Protein 4OFI (pdb70)

GO terms:
  GO:0005886 plasma membrane (C, IDA)
  GO:0005911 cell-cell junction (C, IDA)
  GO:0005917 nephrocyte diaphragm (C, IDA)
  GO:0016324 apical plasma membrane (C, IDA)
  GO:0042734 presynaptic membrane (C, IGI)
  GO:0015026 coreceptor activity (F, IGI)
  GO:0016202 regulation of striated muscle tissue development (P, IGI)
  GO:0007156 homophilic cell-cell adhesion (P, IGI)
  GO:0008407 chaeta morphogenesis (P, IGI)
  GO:0001745 compound eye morphogenesis (P, IMP)
  GO:0036058 filtration diaphragm assembly (P, IMP)
  GO:0036059 nephrocyte diaphragm assembly (P, IMP)
  GO:0016202 regulation of striated muscle tissue development (P, IMP)
  GO:1901739 regulation of myoblast fusion (P, IMP)
  GO:0097206 nephrocyte filtration (P, IMP)
  GO:0061321 garland nephrocyte differentiation (P, IMP)
  GO:0007156 homophilic cell-cell adhesion (P, IMP)
  GO:0007157 heterophilic cell-cell adhesion (P, IMP)
  GO:0007520 myoblast fusion (P, IMP)
  GO:0007523 larval visceral muscle development (P, IMP)

Organism: Drosophila melanogaster (NCBI:txid7227)

B-factor: mean 39.86, std 16.99, range [10.63, 153.21]

Secondary structure (DSSP, 8-state):
--EEEE----EEEETTS-EEE--EEET--S-EEEEETTEE--SSTT-TT-TTEEEES-GGGTB-EEEESS--GGG-EEEEEEEPPPTTS---EEPPPEEEEEE--/--EEEE----EEEETTS-EEE--EEES--S-EEEEETTEEEEETT--TT-TTEE----TTTTB-PEEESS--GGG-EEEEEEEPPPTTSPPPEEPPPEEEEEE--/--EEEE----EEEETTS-EEE--EEET--S-EEEEETTEE--SSTT-TT-TTEEEES-TTTTB-EEEE-S--GGG-EEEEEEE---TTSPPPEEPPPEEEEEE---/--EEEE----EEEETTS-EEE--EEES--S-EEEEETTEEEEETT--TT-TTEE----TTTTB-PEEESS--GGG-EEEEEEE---TTSPPPEEPPPEEEEEE--/--EEEE----EEEETTS-EEE--EEET--S-EEEEETTEE--SSTT-TT-TTEEEES-TTTTB-EEEE-S--GGG-EEEEEEE---TTSPPPEEPPPEEEEEE--/--EEEE----EEEETTS-EEE--EEES--S-EEEEETTEE--STT--TT-TTEE--S-TTTTB--EEESS--GGG-EEEEEEE---TT-PPPEEPPPEEEEEE--/--EEEE----EEEETTS-EEE--EEET--S-EEEEETTEE--SSTT-TT-TTEEEES-TTTTB-EEEE-S--GGG-EEEEEEEPPPTT-PPPEEEEEEEEEEE---/--EEEE----EEEETTS-EEE--EEES--S-EEEEETTEEEEETT--TT-TTEE--S-TTTTB--EEESS--GGG-EEEEEEE---TTSPPPEE-PPEEEEEE--

InterPro domains:
  IPR003598 Immunoglobulin subtype 2 [SM00408] (94-169)
  IPR003598 Immunoglobulin subtype 2 [SM00408] (200-275)
  IPR003598 Immunoglobulin subtype 2 [SM00408] (308-368)
  IPR003598 Immunoglobulin subtype 2 [SM00408] (394-451)
  IPR003598 Immunoglobulin subtype 2 [SM00408] (477-553)
  IPR003599 Immunoglobulin domain subtype [SM00409] (88-183)
  IPR003599 Immunoglobulin domain subtype [SM00409] (194-288)
  IPR003599 Immunoglobulin domain subtype [SM00409] (302-379)
  IPR003599 Immunoglobulin domain subtype [SM00409] (388-463)
  IPR003599 Immunoglobulin domain subtype [SM00409] (471-564)
  IPR007110 Immunoglobulin-like domain [PS50835] (82-181)
  IPR007110 Immunoglobulin-like domain [PS50835] (186-284)
  IPR007110 Immunoglobulin-like domain [PS50835] (291-379)
  IPR007110 Immunoglobulin-like domain [PS50835] (382-446)
  IPR007110 Immunoglobulin-like domain [PS50835] (452-560)
  IPR013106 Immunoglobulin V-set domain [PF07686] (88-182)
  IPR013162 CD80-like, immunoglobulin C2-set [PF08205] (189-278)
  IPR013783 Immunoglobulin-like fold [G3DSA:2.60.40.10] (79-188)
  IPR013783 Immunoglobulin-like fold [G3DSA:2.60.40.10] (189-294)
  IPR013783 Immunoglobulin-like fold [G3DSA:2.60.40.10] (304-386)

CATH classification: 2.60.40.10

Foldseek 3Di:
DKDWPDFFAADEEEAQPKDKGWTAIPPAAFFKFKDWQNHTQDRAQCSPPQNQWGFDDDVVRRIGIIIGPRDDQVSQTKMKMKGCAHPVGRHIDIGDIYGYHYHYD/DKDWPDFFAADEDEAQCKDKGWTAMDPAAFWKFKDWQHHTQDTPQDRPPQPQWTQPDDVVRRTRIIMGGRDDQVSQTKMKMKGCAHPVGRHIDIGDIYGYHYDYD/DKDWPDFFAAEEDEAQDKDKGWTAIPPAAFFKFKDWQNHTQDRAQCSPVQNQWGFDDDVVRRTRIIIGGRDDQVRQTKMKMKGCAHPVGRHIDIGDIYGYHYDYDD/DKDWPDAFAAEEEEAQCKDKGWTAIDPAAFWKFKDWQNHTQDTPQDRPPQVQWGQPDDVVRSTRIIMGGRDDQVSQTWMKMKGPAHPVRRHIDIGDIYGYHYDYD/DKDWPDFFAADEEEAQCKDKGWTAIDPAAFFKFKDWQNHTQDRAQCSPPDNQWGFDDDVVRRIGIIIGPRHDQVRQTKMKMKGPAHPPGRHIDIGDIYGYHYDYD/DKDWPDFFAAEEEEAADKDKGWTAIDPAAFWKFKDWQNHTQDTPQPRPPQPQWGQPDDVVRSTRIIMGGRDDPVSQTKMKMKGCAHPVRRHIDIGDIYGYHYDYD/DKDWPAFFAAEEEEAQPKDKGWTAIDPAAFFKFKDWQNHTQDRAQCSPVQNQWGFDDDVVRRIGIIIGPRDDQVSQTKMKMWGPAHPVGRHIDIGDIYGYHYDYDD/DKDWPDAFAAEEDEAADKDKGWTFIDPAAFWKFKDWQNHTQDTPQDRPPQPQWTQPDDVVRRTRIIMGGRDDQVRQTWMKMKGPAHPVGRHIDIGDIYGYHYDYD

Structure (mmCIF, N/CA/C/O backbone):
data_4OFI
#
_entry.id   4OFI
#
_cell.length_a   74.330
_cell.length_b   84.358
_cell.length_c   82.633
_cell.angle_alpha   90.00
_cell.angle_beta   115.27
_cell.angle_gamma   90.00
#
_symmetry.space_group_name_H-M   'P 1 21 1'
#
loop_
_entity.id
_entity.type
_entity.pdbx_description
1 polymer 'Kin of irre, isoform A'
2 non-polymer 'SODIUM ION'
3 non-polymer 2-acetamido-2-deoxy-beta-D-glucopyranose
4 water water
#
loop_
_atom_site.group_PDB
_atom_site.id
_atom_site.type_symbol
_atom_site.label_atom_id
_atom_site.label_alt_id
_atom_site.label_comp_id
_atom_site.label_asym_id
_atom_site.label_entity_id
_atom_site.label_seq_id
_atom_site.pdbx_PDB_ins_code
_atom_site.Cartn_x
_atom_site.Cartn_y
_atom_site.Cartn_z
_atom_site.occupancy
_atom_site.B_iso_or_equiv
_atom_site.auth_seq_id
_atom_site.auth_comp_id
_atom_site.auth_asym_id
_atom_site.auth_atom_id
_atom_site.pdbx_PDB_model_num
ATOM 1 N N . GLY A 1 4 ? -37.393 -4.527 -25.215 1.00 44.54 81 GLY A N 1
ATOM 2 C CA . GLY A 1 4 ? -37.865 -4.554 -23.842 1.00 43.49 81 GLY A CA 1
ATOM 3 C C . GLY A 1 4 ? -37.296 -3.430 -22.994 1.00 41.71 81 GLY A C 1
ATOM 4 O O . GLY A 1 4 ? -36.752 -2.458 -23.515 1.00 40.14 81 GLY A O 1
ATOM 5 N N . GLN A 1 5 ? -37.418 -3.561 -21.678 1.00 39.90 82 GLN A N 1
ATOM 6 C CA . GLN A 1 5 ? -36.909 -2.544 -20.767 1.00 36.93 82 GLN A CA 1
ATOM 7 C C . GLN A 1 5 ? -35.383 -2.471 -20.820 1.00 37.06 82 GLN A C 1
ATOM 8 O O . GLN A 1 5 ? -34.704 -3.495 -20.926 1.00 38.33 82 GLN A O 1
ATOM 14 N N . HIS A 1 6 ? -34.852 -1.254 -20.749 1.00 33.40 83 HIS A N 1
ATOM 15 C CA . HIS A 1 6 ? -33.411 -1.030 -20.838 1.00 33.37 83 HIS A CA 1
ATOM 16 C C . HIS A 1 6 ? -33.032 0.300 -20.193 1.00 30.68 83 HIS A C 1
ATOM 17 O O . HIS A 1 6 ? -33.881 1.165 -19.987 1.00 31.40 83 HIS A O 1
ATOM 24 N N . PHE A 1 7 ? -31.751 0.452 -19.875 1.00 27.64 84 PHE A N 1
ATOM 25 C CA . PHE A 1 7 ? -31.258 1.669 -19.247 1.00 24.49 84 PHE A CA 1
ATOM 26 C C . PHE A 1 7 ? -30.951 2.740 -20.293 1.00 27.46 84 PHE A C 1
ATOM 27 O O . PHE A 1 7 ? -30.320 2.461 -21.314 1.00 29.94 84 PHE A O 1
ATOM 35 N N . ALA A 1 8 ? -31.404 3.962 -20.032 1.00 26.83 85 ALA A N 1
ATOM 36 C CA . ALA A 1 8 ? -31.014 5.118 -20.834 1.00 28.99 85 ALA A CA 1
ATOM 37 C C . ALA A 1 8 ? -29.933 5.896 -20.085 1.00 29.27 85 ALA A C 1
ATOM 38 O O . ALA A 1 8 ? -29.206 6.693 -20.674 1.00 37.56 85 ALA A O 1
ATOM 40 N N . MET A 1 9 ? -29.855 5.668 -18.776 1.00 27.26 86 MET A N 1
ATOM 41 C CA . MET A 1 9 ? -28.788 6.205 -17.943 1.00 28.12 86 MET A CA 1
ATOM 42 C C . MET A 1 9 ? -28.428 5.227 -16.845 1.00 27.38 86 MET A C 1
ATOM 43 O O . MET A 1 9 ? -29.300 4.607 -16.238 1.00 28.33 86 MET A O 1
ATOM 48 N N . GLU A 1 10 ? -27.131 5.107 -16.596 1.00 30.24 87 GLU A N 1
ATOM 49 C CA . GLU A 1 10 ? -26.627 4.258 -15.528 1.00 27.10 87 GLU A CA 1
ATOM 50 C C . GLU A 1 10 ? -25.772 5.073 -14.568 1.00 26.44 87 GLU A C 1
ATOM 51 O O . GLU A 1 10 ? -25.190 6.095 -14.954 1.00 26.43 87 GLU A O 1
ATOM 57 N N . PRO A 1 11 ? -25.697 4.632 -13.308 1.00 22.20 88 PRO A N 1
ATOM 58 C CA . PRO A 1 11 ? -24.896 5.379 -12.329 1.00 21.37 88 PRO A CA 1
ATOM 59 C C . PRO A 1 11 ? -23.399 5.239 -12.570 1.00 27.36 88 PRO A C 1
ATOM 60 O O . PRO A 1 11 ? -22.913 4.158 -12.912 1.00 23.04 88 PRO A O 1
ATOM 64 N N . GLN A 1 12 ? -22.671 6.329 -12.372 1.00 22.22 89 GLN A N 1
ATOM 65 C CA . GLN A 1 12 ? -21.221 6.290 -12.474 1.00 32.26 89 GLN A CA 1
ATOM 66 C C . GLN A 1 12 ? -20.575 6.608 -11.137 1.00 27.11 89 GLN A C 1
ATOM 67 O O . GLN A 1 12 ? -21.247 7.060 -10.213 1.00 26.94 89 GLN A O 1
ATOM 73 N N . ASP A 1 13 ? -19.276 6.351 -11.029 1.00 25.75 90 ASP A N 1
ATOM 74 C CA . ASP A 1 13 ? -18.562 6.611 -9.787 1.00 25.07 90 ASP A CA 1
ATOM 75 C C . ASP A 1 13 ? -18.625 8.096 -9.424 1.00 29.89 90 ASP A C 1
ATOM 76 O O . ASP A 1 13 ? -18.454 8.974 -10.279 1.00 30.76 90 ASP A O 1
ATOM 81 N N . GLN A 1 14 ? -18.882 8.370 -8.152 1.00 29.21 91 GLN A N 1
ATOM 82 C CA . GLN A 1 14 ? -18.883 9.739 -7.659 1.00 28.20 91 GLN A CA 1
ATOM 83 C C . GLN A 1 14 ? -18.075 9.835 -6.378 1.00 27.78 91 GLN A C 1
ATOM 84 O O . GLN A 1 14 ? -18.012 8.888 -5.588 1.00 28.39 91 GLN A O 1
ATOM 90 N N . THR A 1 15 ? -17.453 10.988 -6.185 1.00 27.95 92 THR A N 1
ATOM 91 C CA . THR A 1 15 ? -16.805 11.308 -4.928 1.00 29.65 92 THR A CA 1
ATOM 92 C C . THR A 1 15 ? -17.467 12.568 -4.399 1.00 27.68 92 THR A C 1
ATOM 93 O O . THR A 1 15 ? -17.616 13.543 -5.131 1.00 25.25 92 THR A O 1
ATOM 97 N N . ALA A 1 16 ? -17.885 12.539 -3.138 1.00 26.26 93 ALA A N 1
ATOM 98 C CA . ALA A 1 16 ? -18.571 13.679 -2.544 1.00 26.68 93 ALA A CA 1
ATOM 99 C C . ALA A 1 16 ? -18.264 13.787 -1.051 1.00 26.39 93 ALA A C 1
ATOM 100 O O . ALA A 1 16 ? -17.823 12.820 -0.427 1.00 27.58 93 ALA A O 1
ATOM 102 N N . VAL A 1 17 ? -18.494 14.969 -0.490 1.00 23.06 94 VAL A N 1
ATOM 103 C CA . VAL A 1 17 ? -18.148 15.265 0.894 1.00 19.89 94 VAL A CA 1
ATOM 104 C C . VAL A 1 17 ? -19.362 15.107 1.797 1.00 20.25 94 VAL A C 1
ATOM 105 O O . VAL A 1 17 ? -20.484 15.406 1.393 1.00 21.15 94 VAL A O 1
ATOM 109 N N . VAL A 1 18 ? -19.138 14.643 3.021 1.00 21.42 95 VAL A N 1
ATOM 110 C CA . VAL A 1 18 ? -20.204 14.570 4.016 1.00 22.22 95 VAL A CA 1
ATOM 111 C C . VAL A 1 18 ? -20.984 15.887 4.080 1.00 25.28 95 VAL A C 1
ATOM 112 O O . VAL A 1 18 ? -20.397 16.969 4.056 1.00 26.49 95 VAL A O 1
ATOM 116 N N . GLY A 1 19 ? -22.306 15.787 4.167 1.00 24.19 96 GLY A N 1
ATOM 117 C CA . GLY A 1 19 ? -23.150 16.957 4.284 1.00 24.35 96 GLY A CA 1
ATOM 118 C C . GLY A 1 19 ? -23.788 17.370 2.972 1.00 26.86 96 GLY A C 1
ATOM 119 O O . GLY A 1 19 ? -24.792 18.082 2.959 1.00 29.50 96 GLY A O 1
ATOM 120 N N . SER A 1 20 ? -23.210 16.923 1.863 1.00 24.32 97 SER A N 1
ATOM 121 C CA . SER A 1 20 ? -23.690 17.331 0.549 1.00 25.40 97 SER A CA 1
ATOM 122 C C . SER A 1 20 ? -24.838 16.456 0.031 1.00 24.94 97 SER A C 1
ATOM 123 O O . SER A 1 20 ? -25.239 15.483 0.675 1.00 28.23 97 SER A O 1
ATOM 126 N N . ARG A 1 21 ? -25.374 16.821 -1.129 1.00 23.20 98 ARG A N 1
ATOM 127 C CA . ARG A 1 21 ? -26.344 15.982 -1.810 1.00 22.88 98 ARG A CA 1
ATOM 128 C C . ARG A 1 21 ? -25.652 15.199 -2.903 1.00 26.38 98 ARG A C 1
ATOM 129 O O . ARG A 1 21 ? -24.787 15.724 -3.606 1.00 27.61 98 ARG A O 1
ATOM 137 N N . VAL A 1 22 ? -26.047 13.939 -3.036 1.00 23.62 99 VAL A N 1
ATOM 138 C CA . VAL A 1 22 ? -25.558 13.071 -4.090 1.00 22.08 99 VAL A CA 1
ATOM 139 C C . VAL A 1 22 ? -26.740 12.392 -4.771 1.00 23.17 99 VAL A C 1
ATOM 140 O O . VAL A 1 22 ? -27.604 11.804 -4.110 1.00 21.78 99 VAL A O 1
ATOM 144 N N . THR A 1 23 ? -26.786 12.489 -6.093 1.00 24.79 100 THR A N 1
ATOM 145 C CA . THR A 1 23 ? -27.812 11.806 -6.860 1.00 26.29 100 THR A CA 1
ATOM 146 C C . THR A 1 23 ? -27.174 10.831 -7.838 1.00 24.87 100 THR A C 1
ATOM 147 O O . THR A 1 23 ? -26.426 11.234 -8.726 1.00 24.99 100 THR A O 1
ATOM 151 N N . LEU A 1 24 ? -27.476 9.549 -7.672 1.00 24.43 101 LEU A N 1
ATOM 152 C CA . LEU A 1 24 ? -27.000 8.513 -8.584 1.00 22.00 101 LEU A CA 1
ATOM 153 C C . LEU A 1 24 ? -28.062 8.254 -9.645 1.00 24.18 101 LEU A C 1
ATOM 154 O O . LEU A 1 24 ? -29.170 7.820 -9.333 1.00 23.89 101 LEU A O 1
ATOM 159 N N . PRO A 1 25 ? -27.730 8.530 -10.911 1.00 25.64 102 PRO A N 1
ATOM 160 C CA . PRO A 1 25 ? -28.731 8.475 -11.981 1.00 24.13 102 PRO A CA 1
ATOM 161 C C . PRO A 1 25 ? -29.116 7.059 -12.391 1.00 24.00 102 PRO A C 1
ATOM 162 O O . PRO A 1 25 ? -28.266 6.180 -12.543 1.00 22.03 102 PRO A O 1
ATOM 166 N N . CYS A 1 26 ? -30.411 6.853 -12.578 1.00 22.22 103 CYS A N 1
ATOM 167 C CA . CYS A 1 26 ? -30.890 5.641 -13.210 1.00 19.26 103 CYS A CA 1
ATOM 168 C C . CYS A 1 26 ? -32.145 5.964 -13.998 1.00 22.33 103 CYS A C 1
ATOM 169 O O . CYS A 1 26 ? -33.122 6.476 -13.449 1.00 22.40 103 CYS A O 1
ATOM 172 N N . ARG A 1 27 ? -32.109 5.669 -15.290 1.00 22.37 104 ARG A N 1
ATOM 173 C CA . ARG A 1 27 ? -33.258 5.883 -16.151 1.00 26.16 104 ARG A CA 1
ATOM 174 C C . ARG A 1 27 ? -33.539 4.626 -16.949 1.00 27.08 104 ARG A C 1
ATOM 175 O O . ARG A 1 27 ? -32.635 4.043 -17.548 1.00 26.51 104 ARG A O 1
ATOM 183 N N . VAL A 1 28 ? -34.801 4.217 -16.950 1.00 27.09 105 VAL A N 1
ATOM 184 C CA . VAL A 1 28 ? -35.218 3.007 -17.640 1.00 26.80 105 VAL A CA 1
ATOM 185 C C . VAL A 1 28 ? -36.336 3.309 -18.624 1.00 29.55 105 VAL A C 1
ATOM 186 O O . VAL A 1 28 ? -37.386 3.831 -18.247 1.00 33.34 105 VAL A O 1
ATOM 190 N N . MET A 1 29 ? -36.106 2.985 -19.887 1.00 27.66 106 MET A N 1
ATOM 191 C CA . MET A 1 29 ? -37.127 3.159 -20.906 1.00 34.19 106 MET A CA 1
ATOM 192 C C . MET A 1 29 ? -37.920 1.867 -21.039 1.00 35.55 106 MET A C 1
ATOM 193 O O . MET A 1 29 ? -37.374 0.776 -20.864 1.00 30.24 106 MET A O 1
ATOM 198 N N . GLU A 1 30 ? -39.210 2.002 -21.337 1.00 40.18 107 GLU A N 1
ATOM 199 C CA . GLU A 1 30 ? -40.085 0.856 -21.546 1.00 42.23 107 GLU A CA 1
ATOM 200 C C . GLU A 1 30 ? -40.082 -0.067 -20.328 1.00 39.15 107 GLU A C 1
ATOM 201 O O . GLU A 1 30 ? -40.212 -1.283 -20.449 1.00 41.36 107 GLU A O 1
ATOM 207 N N . LYS A 1 31 ? -39.942 0.534 -19.153 1.00 36.09 108 LYS A N 1
ATOM 208 C CA . LYS A 1 31 ? -39.927 -0.197 -17.891 1.00 34.85 108 LYS A CA 1
ATOM 209 C C . LYS A 1 31 ? -41.187 -1.038 -17.701 1.00 36.17 108 LYS A C 1
ATOM 210 O O . LYS A 1 31 ? -42.305 -0.558 -17.895 1.00 36.84 108 LYS A O 1
ATOM 216 N N . VAL A 1 32 ? -40.999 -2.295 -17.320 1.00 35.19 109 VAL A N 1
ATOM 217 C CA . VAL A 1 32 ? -42.124 -3.192 -17.099 1.00 38.94 109 VAL A CA 1
ATOM 218 C C . VAL A 1 32 ? -42.095 -3.765 -15.688 1.00 37.68 109 VAL A C 1
ATOM 219 O O . VAL A 1 32 ? -43.141 -4.009 -15.085 1.00 40.14 109 VAL A O 1
ATOM 223 N N . GLY A 1 33 ? -40.890 -3.967 -15.162 1.00 32.64 110 GLY A N 1
ATOM 224 C CA . GLY A 1 33 ? -40.727 -4.565 -13.852 1.00 32.17 110 GLY A CA 1
ATOM 225 C C . GLY A 1 33 ? -40.539 -3.552 -12.740 1.00 33.06 110 GLY A C 1
ATOM 226 O O . GLY A 1 33 ? -40.546 -2.343 -12.976 1.00 34.49 110 GLY A O 1
ATOM 227 N N . ALA A 1 34 ? -40.371 -4.052 -11.520 1.00 30.72 111 ALA A N 1
ATOM 228 C CA . ALA A 1 34 ? -40.163 -3.192 -10.363 1.00 30.28 111 ALA A CA 1
ATOM 229 C C . ALA A 1 34 ? -38.688 -2.833 -10.223 1.00 27.83 111 ALA A C 1
ATOM 230 O O . ALA A 1 34 ? -37.813 -3.702 -10.259 1.00 28.25 111 ALA A O 1
ATOM 232 N N . LEU A 1 35 ? -38.417 -1.544 -10.063 1.00 31.38 112 LEU A N 1
ATOM 233 C CA . LEU A 1 35 ? -37.049 -1.064 -9.963 1.00 28.10 112 LEU A CA 1
ATOM 234 C C . LEU A 1 35 ? -36.611 -0.992 -8.505 1.00 26.43 112 LEU A C 1
ATOM 235 O O . LEU A 1 35 ? -37.411 -0.684 -7.615 1.00 24.58 112 LEU A O 1
ATOM 240 N N . GLN A 1 36 ? -35.336 -1.278 -8.269 1.00 24.40 113 GLN A N 1
ATOM 241 C CA . GLN A 1 36 ? -34.775 -1.236 -6.927 1.00 22.60 113 GLN A CA 1
ATOM 242 C C . GLN A 1 36 ? -33.274 -0.997 -6.994 1.00 21.97 113 GLN A C 1
ATOM 243 O O . GLN A 1 36 ? -32.595 -1.508 -7.886 1.00 23.77 113 GLN A O 1
ATOM 249 N N . TRP A 1 37 ? -32.761 -0.215 -6.053 1.00 17.25 114 TRP A N 1
ATOM 250 C CA . TRP A 1 37 ? -31.325 -0.012 -5.921 1.00 21.86 114 TRP A CA 1
ATOM 251 C C . TRP A 1 37 ? -30.740 -0.985 -4.902 1.00 21.41 114 TRP A C 1
ATOM 252 O O . TRP A 1 37 ? -31.417 -1.376 -3.948 1.00 20.24 114 TRP A O 1
ATOM 263 N N . THR A 1 38 ? -29.483 -1.377 -5.097 1.00 18.79 115 THR A N 1
ATOM 264 C CA . THR A 1 38 ? -28.764 -2.076 -4.039 1.00 18.99 115 THR A CA 1
ATOM 265 C C . THR A 1 38 ? -27.567 -1.263 -3.573 1.00 21.36 115 THR A C 1
ATOM 266 O O . THR A 1 38 ? -26.923 -0.568 -4.358 1.00 21.00 115 THR A O 1
ATOM 270 N N . LYS A 1 39 ? -27.284 -1.364 -2.282 1.00 23.36 116 LYS A N 1
ATOM 271 C CA . LYS A 1 39 ? -26.154 -0.697 -1.667 1.00 24.16 116 LYS A CA 1
ATOM 272 C C . LYS A 1 39 ? -25.305 -1.777 -1.014 1.00 24.03 116 LYS A C 1
ATOM 273 O O . LYS A 1 39 ? -25.725 -2.405 -0.040 1.00 27.49 116 LYS A O 1
ATOM 279 N N . ASP A 1 40 ? -24.111 -1.990 -1.552 1.00 21.01 117 ASP A N 1
ATOM 280 C CA . ASP A 1 40 ? -23.312 -3.157 -1.199 1.00 26.55 117 ASP A CA 1
ATOM 281 C C . ASP A 1 40 ? -24.166 -4.437 -1.242 1.00 25.58 117 ASP A C 1
ATOM 282 O O . ASP A 1 40 ? -24.133 -5.253 -0.323 1.00 25.62 117 ASP A O 1
ATOM 287 N N . ASP A 1 41 ? -24.940 -4.587 -2.315 1.00 26.20 118 ASP A N 1
ATOM 288 C CA . ASP A 1 41 ? -25.781 -5.772 -2.528 1.00 29.19 118 ASP A CA 1
ATOM 289 C C . ASP A 1 41 ? -26.928 -5.929 -1.526 1.00 29.01 118 ASP A C 1
ATOM 290 O O . ASP A 1 41 ? -27.463 -7.026 -1.357 1.00 27.07 118 ASP A O 1
ATOM 295 N N . PHE A 1 42 ? -27.300 -4.835 -0.867 1.00 28.81 119 PHE A N 1
ATOM 296 C CA . PHE A 1 42 ? -28.460 -4.842 0.015 1.00 18.81 119 PHE A CA 1
ATOM 297 C C . PHE A 1 42 ? -29.572 -4.044 -0.656 1.00 20.62 119 PHE A C 1
ATOM 298 O O . PHE A 1 42 ? -29.388 -2.876 -0.995 1.00 22.50 119 PHE A O 1
ATOM 306 N N . GLY A 1 43 ? -30.716 -4.682 -0.880 1.00 18.17 120 GLY A N 1
ATOM 307 C CA . GLY A 1 43 ? -31.835 -4.020 -1.526 1.00 22.25 120 GLY A CA 1
ATOM 308 C C . GLY A 1 43 ? -32.388 -2.894 -0.667 1.00 22.42 120 GLY A C 1
ATOM 309 O O . GLY A 1 43 ? -32.765 -3.115 0.488 1.00 20.24 120 GLY A O 1
ATOM 310 N N . LEU A 1 44 ? -32.444 -1.693 -1.236 1.00 20.30 121 LEU A N 1
ATOM 311 C CA . LEU A 1 44 ? -32.880 -0.507 -0.505 1.00 20.93 121 LEU A CA 1
ATOM 312 C C . LEU A 1 44 ? -34.400 -0.370 -0.440 1.00 22.00 121 LEU A C 1
ATOM 313 O O . LEU A 1 44 ? -34.925 0.355 0.403 1.00 19.13 121 LEU A O 1
ATOM 318 N N . GLY A 1 45 ? -35.105 -1.060 -1.329 1.00 25.25 122 GLY A N 1
ATOM 319 C CA . GLY A 1 45 ? -36.555 -0.999 -1.340 1.00 26.42 122 GLY A CA 1
ATOM 320 C C . GLY A 1 45 ? -37.115 -0.651 -2.704 1.00 25.68 122 GLY A C 1
ATOM 321 O O . GLY A 1 45 ? -36.415 -0.108 -3.555 1.00 22.64 122 GLY A O 1
ATOM 322 N N . GLN A 1 46 ? -38.388 -0.952 -2.913 1.00 29.20 123 GLN A N 1
ATOM 323 C CA . GLN A 1 46 ? -38.985 -0.800 -4.233 1.00 30.78 123 GLN A CA 1
ATOM 324 C C . GLN A 1 46 ? -39.960 0.361 -4.316 1.00 32.26 123 GLN A C 1
ATOM 325 O O . GLN A 1 46 ? -40.687 0.492 -5.295 1.00 34.16 123 GLN A O 1
ATOM 331 N N . HIS A 1 47 ? -39.973 1.204 -3.290 1.00 35.90 124 HIS A N 1
ATOM 332 C CA . HIS A 1 47 ? -40.814 2.399 -3.310 1.00 39.88 124 HIS A CA 1
ATOM 333 C C . HIS A 1 47 ? -39.972 3.669 -3.289 1.00 35.12 124 HIS A C 1
ATOM 334 O O . HIS A 1 47 ? -38.912 3.704 -2.672 1.00 34.04 124 HIS A O 1
ATOM 341 N N . ARG A 1 48 ? -40.447 4.710 -3.963 1.00 34.81 125 ARG A N 1
ATOM 342 C CA . ARG A 1 48 ? -39.693 5.954 -4.071 1.00 33.83 125 ARG A CA 1
ATOM 343 C C . ARG A 1 48 ? -39.281 6.527 -2.721 1.00 32.44 125 ARG A C 1
ATOM 344 O O . ARG A 1 48 ? -38.185 7.073 -2.586 1.00 29.02 125 ARG A O 1
ATOM 352 N N . ASN A 1 49 ? -40.149 6.407 -1.721 1.00 35.46 126 ASN A N 1
ATOM 353 C CA . ASN A 1 49 ? -39.805 6.925 -0.400 1.00 36.37 126 ASN A CA 1
ATOM 354 C C . ASN A 1 49 ? -38.726 6.126 0.335 1.00 31.15 126 ASN A C 1
ATOM 355 O O . ASN A 1 49 ? -38.073 6.654 1.233 1.00 26.58 126 ASN A O 1
ATOM 360 N N . LEU A 1 50 ? -38.519 4.871 -0.069 1.00 31.12 127 LEU A N 1
ATOM 361 C CA . LEU A 1 50 ? -37.509 4.014 0.550 1.00 24.42 127 LEU A CA 1
ATOM 362 C C . LEU A 1 50 ? -37.537 4.100 2.083 1.00 28.25 127 LEU A C 1
ATOM 363 O O . LEU A 1 50 ? -36.569 4.539 2.714 1.00 23.21 127 LEU A O 1
ATOM 368 N N . SER A 1 51 ? -38.644 3.671 2.682 1.00 34.77 128 SER A N 1
ATOM 369 C CA . SER A 1 51 ? -38.770 3.668 4.139 1.00 38.93 128 SER A CA 1
ATOM 370 C C . SER A 1 51 ? -37.668 2.824 4.774 1.00 38.11 128 SER A C 1
ATOM 371 O O . SER A 1 51 ? -37.262 1.801 4.225 1.00 35.53 128 SER A O 1
ATOM 374 N N . GLY A 1 52 ? -37.184 3.248 5.934 1.00 39.19 129 GLY A N 1
ATOM 375 C CA . GLY A 1 52 ? -36.082 2.555 6.575 1.00 39.16 129 GLY A CA 1
ATOM 376 C C . GLY A 1 52 ? -34.759 3.227 6.266 1.00 34.40 129 GLY A C 1
ATOM 377 O O . GLY A 1 52 ? -33.816 3.160 7.056 1.00 37.77 129 GLY A O 1
ATOM 378 N N . PHE A 1 53 ? -34.690 3.882 5.111 1.00 25.57 130 PHE A N 1
ATOM 379 C CA . PHE A 1 53 ? -33.514 4.667 4.755 1.00 24.30 130 PHE A CA 1
ATOM 380 C C . PHE A 1 53 ? -33.875 6.152 4.706 1.00 23.64 130 PHE A C 1
ATOM 381 O O . PHE A 1 53 ? -34.101 6.725 3.640 1.00 22.26 130 PHE A O 1
ATOM 389 N N . GLU A 1 54 ? -33.915 6.759 5.885 1.00 24.72 131 GLU A N 1
ATOM 390 C CA . GLU A 1 54 ? -34.503 8.081 6.078 1.00 26.38 131 GLU A CA 1
ATOM 391 C C . GLU A 1 54 ? -33.884 9.219 5.258 1.00 22.56 131 GLU A C 1
ATOM 392 O O . GLU A 1 54 ? -34.531 10.239 5.050 1.00 20.44 131 GLU A O 1
ATOM 398 N N . ARG A 1 55 ? -32.646 9.051 4.801 1.00 19.30 132 ARG A N 1
ATOM 399 C CA . ARG A 1 55 ? -31.973 10.082 4.006 1.00 23.02 132 ARG A CA 1
ATOM 400 C C . ARG A 1 55 ? -31.958 9.764 2.508 1.00 23.91 132 ARG A C 1
ATOM 401 O O . ARG A 1 55 ? -31.436 10.545 1.717 1.00 23.65 132 ARG A O 1
ATOM 409 N N . TYR A 1 56 ? -32.508 8.615 2.119 1.00 23.70 133 TYR A N 1
ATOM 410 C CA . TYR A 1 56 ? -32.524 8.215 0.711 1.00 22.28 133 TYR A CA 1
ATOM 411 C C . TYR A 1 56 ? -33.927 8.324 0.133 1.00 22.94 133 TYR A C 1
ATOM 412 O O . TYR A 1 56 ? -34.914 8.048 0.821 1.00 22.89 133 TYR A O 1
ATOM 421 N N . SER A 1 57 ? -34.014 8.678 -1.144 1.00 21.76 134 SER A N 1
ATOM 422 C CA . SER A 1 57 ? -35.272 8.560 -1.872 1.00 22.46 134 SER A CA 1
ATOM 423 C C . SER A 1 57 ? -34.995 8.356 -3.354 1.00 20.79 134 SER A C 1
ATOM 424 O O . SER A 1 57 ? -33.876 8.558 -3.810 1.00 19.84 134 SER A O 1
ATOM 427 N N . MET A 1 58 ? -36.013 7.951 -4.104 1.00 20.97 135 MET A N 1
ATOM 428 C CA . MET A 1 58 ? -35.870 7.816 -5.546 1.00 24.66 135 MET A CA 1
ATOM 429 C C . MET A 1 58 ? -36.603 8.952 -6.237 1.00 30.97 135 MET A C 1
ATOM 430 O O . MET A 1 58 ? -37.825 9.077 -6.127 1.00 34.72 135 MET A O 1
ATOM 435 N N . VAL A 1 59 ? -35.843 9.783 -6.943 1.00 32.48 136 VAL A N 1
ATOM 436 C CA . VAL A 1 59 ? -36.378 10.991 -7.550 1.00 38.18 136 VAL A CA 1
ATOM 437 C C . VAL A 1 59 ? -36.568 10.845 -9.055 1.00 37.78 136 VAL A C 1
ATOM 438 O O . VAL A 1 59 ? -35.967 9.984 -9.694 1.00 35.09 136 VAL A O 1
ATOM 442 N N . GLY A 1 60 ? -37.411 11.704 -9.613 1.00 42.10 137 GLY A N 1
ATOM 443 C CA . GLY A 1 60 ? -37.674 11.697 -11.036 1.00 45.21 137 GLY A CA 1
ATOM 444 C C . GLY A 1 60 ? -39.116 11.359 -11.341 1.00 48.13 137 GLY A C 1
ATOM 445 O O . GLY A 1 60 ? -39.890 11.011 -10.449 1.00 47.96 137 GLY A O 1
ATOM 446 N N . SER A 1 61 ? -39.477 11.463 -12.613 1.00 51.83 138 SER A N 1
ATOM 447 C CA . SER A 1 61 ? -40.829 11.151 -13.047 1.00 54.73 138 SER A CA 1
ATOM 448 C C . SER A 1 61 ? -40.910 9.746 -13.639 1.00 54.60 138 SER A C 1
ATOM 449 O O . SER A 1 61 ? -39.982 9.288 -14.307 1.00 54.09 138 SER A O 1
ATOM 452 N N . ASP A 1 62 ? -42.021 9.062 -13.381 1.00 55.07 139 ASP A N 1
ATOM 453 C CA . ASP A 1 62 ? -42.259 7.743 -13.953 1.00 53.10 139 ASP A CA 1
ATOM 454 C C . ASP A 1 62 ? -42.303 7.834 -15.473 1.00 53.21 139 ASP A C 1
ATOM 455 O O . ASP A 1 62 ? -41.911 6.898 -16.171 1.00 50.99 139 ASP A O 1
ATOM 460 N N . GLU A 1 63 ? -42.776 8.973 -15.975 1.00 53.93 140 GLU A N 1
ATOM 461 C CA . GLU A 1 63 ? -42.945 9.176 -17.408 1.00 56.96 140 GLU A CA 1
ATOM 462 C C . GLU A 1 63 ? -41.608 9.309 -18.133 1.00 52.47 140 GLU A C 1
ATOM 463 O O . GLU A 1 63 ? -41.541 9.211 -19.358 1.00 56.05 140 GLU A O 1
ATOM 469 N N . GLU A 1 64 ? -40.544 9.534 -17.373 1.00 46.49 141 GLU A N 1
ATOM 470 C CA . GLU A 1 64 ? -39.202 9.544 -17.939 1.00 48.53 141 GLU A CA 1
ATOM 471 C C . GLU A 1 64 ? -38.388 8.368 -17.413 1.00 46.44 141 GLU A C 1
ATOM 472 O O . GLU A 1 64 ? -37.164 8.327 -17.565 1.00 45.35 141 GLU A O 1
ATOM 478 N N . GLY A 1 65 ? -39.079 7.413 -16.795 1.00 42.90 142 GLY A N 1
ATOM 479 C CA . GLY A 1 65 ? -38.435 6.237 -16.241 1.00 38.71 142 GLY A CA 1
ATOM 480 C C . GLY A 1 65 ? -37.260 6.612 -15.361 1.00 34.64 142 GLY A C 1
ATOM 481 O O . GLY A 1 65 ? -36.293 5.859 -15.243 1.00 32.92 142 GLY A O 1
ATOM 482 N N . ASP A 1 66 ? -37.348 7.785 -14.744 1.00 30.41 143 ASP A N 1
ATOM 483 C CA . ASP A 1 66 ? -36.275 8.294 -13.905 1.00 29.13 143 ASP A CA 1
ATOM 484 C C . ASP A 1 66 ? -36.468 7.869 -12.450 1.00 28.80 143 ASP A C 1
ATOM 485 O O . ASP A 1 66 ? -37.409 8.298 -11.783 1.00 32.97 143 ASP A O 1
ATOM 490 N N . PHE A 1 67 ? -35.564 7.029 -11.966 1.00 25.14 144 PHE A N 1
ATOM 491 C CA . PHE A 1 67 ? -35.615 6.548 -10.593 1.00 24.18 144 PHE A CA 1
ATOM 492 C C . PHE A 1 67 ? -34.252 6.705 -9.932 1.00 21.46 144 PHE A C 1
ATOM 493 O O . PHE A 1 67 ? -33.788 5.810 -9.229 1.00 20.30 144 PHE A O 1
ATOM 501 N N . SER A 1 68 ? -33.619 7.847 -10.160 1.00 20.02 145 SER A N 1
ATOM 502 C CA . SER A 1 68 ? -32.282 8.109 -9.641 1.00 23.19 145 SER A CA 1
ATOM 503 C C . SER A 1 68 ? -32.271 8.108 -8.117 1.00 22.60 145 SER A C 1
ATOM 504 O O . SER A 1 68 ? -33.259 8.465 -7.481 1.00 17.79 145 SER A O 1
ATOM 507 N N . LEU A 1 69 ? -31.152 7.696 -7.534 1.00 24.25 146 LEU A N 1
ATOM 508 C CA . LEU A 1 69 ? -31.069 7.550 -6.086 1.00 24.98 146 LEU A CA 1
ATOM 509 C C . LEU A 1 69 ? -30.570 8.833 -5.465 1.00 25.57 146 LEU A C 1
ATOM 510 O O . LEU A 1 69 ? -29.419 9.224 -5.668 1.00 25.66 146 LEU A O 1
ATOM 515 N N . ASP A 1 70 ? -31.441 9.483 -4.703 1.00 26.65 147 ASP A N 1
ATOM 516 C CA . ASP A 1 70 ? -31.122 10.776 -4.113 1.00 24.28 147 ASP A CA 1
ATOM 517 C C . ASP A 1 70 ? -30.687 10.622 -2.660 1.00 19.32 147 ASP A C 1
ATOM 518 O O . ASP A 1 70 ? -31.404 10.045 -1.848 1.00 18.24 147 ASP A O 1
ATOM 523 N N . ILE A 1 71 ? -29.506 11.134 -2.334 1.00 19.72 148 ILE A N 1
ATOM 524 C CA . ILE A 1 71 ? -29.004 11.047 -0.965 1.00 22.04 148 ILE A CA 1
ATOM 525 C C . ILE A 1 71 ? -28.661 12.426 -0.387 1.00 24.68 148 ILE A C 1
ATOM 526 O O . ILE A 1 71 ? -27.854 13.168 -0.955 1.00 26.19 148 ILE A O 1
ATOM 531 N N . TYR A 1 72 ? -29.279 12.759 0.743 1.00 22.32 149 TYR A N 1
ATOM 532 C CA . TYR A 1 72 ? -29.001 14.017 1.439 1.00 20.68 149 TYR A CA 1
ATOM 533 C C . TYR A 1 72 ? -29.561 13.983 2.856 1.00 22.17 149 TYR A C 1
ATOM 534 O O . TYR A 1 72 ? -30.699 13.591 3.060 1.00 17.94 149 TYR A O 1
ATOM 543 N N . PRO A 1 73 ? -28.752 14.375 3.849 1.00 24.16 150 PRO A N 1
ATOM 544 C CA . PRO A 1 73 ? -27.353 14.773 3.692 1.00 24.38 150 PRO A CA 1
ATOM 545 C C . PRO A 1 73 ? -26.443 13.548 3.641 1.00 24.57 150 PRO A C 1
ATOM 546 O O . PRO A 1 73 ? -26.670 12.574 4.357 1.00 26.49 150 PRO A O 1
ATOM 550 N N . LEU A 1 74 ? -25.425 13.601 2.794 1.00 24.27 151 LEU A N 1
ATOM 551 C CA . LEU A 1 74 ? -24.488 12.496 2.651 1.00 23.71 151 LEU A CA 1
ATOM 552 C C . LEU A 1 74 ? -23.752 12.208 3.961 1.00 25.39 151 LEU A C 1
ATOM 553 O O . LEU A 1 74 ? -23.311 13.127 4.654 1.00 26.35 151 LEU A O 1
ATOM 558 N N . MET A 1 75 ? -23.625 10.927 4.296 1.00 27.94 152 MET A N 1
ATOM 559 C CA . MET A 1 75 ? -22.870 10.507 5.472 1.00 27.89 152 MET A CA 1
ATOM 560 C C . MET A 1 75 ? -21.826 9.467 5.097 1.00 23.10 152 MET A C 1
ATOM 561 O O . MET A 1 75 ? -21.924 8.841 4.047 1.00 21.93 152 MET A O 1
ATOM 566 N N . LEU A 1 76 ? -20.821 9.298 5.951 1.00 24.29 153 LEU A N 1
ATOM 567 C CA . LEU A 1 76 ? -19.754 8.334 5.699 1.00 33.03 153 LEU A CA 1
ATOM 568 C C . LEU A 1 76 ? -20.301 6.919 5.532 1.00 34.38 153 LEU A C 1
ATOM 569 O O . LEU A 1 76 ? -19.672 6.064 4.907 1.00 32.01 153 LEU A O 1
ATOM 574 N N . ASP A 1 77 ? -21.473 6.687 6.110 1.00 35.07 154 ASP A N 1
ATOM 575 C CA . ASP A 1 77 ? -22.155 5.406 6.018 1.00 36.32 154 ASP A CA 1
ATOM 576 C C . ASP A 1 77 ? -22.551 5.087 4.572 1.00 32.31 154 ASP A C 1
ATOM 577 O O . ASP A 1 77 ? -22.758 3.927 4.222 1.00 29.93 154 ASP A O 1
ATOM 582 N N . ASP A 1 78 ? -22.652 6.122 3.740 1.00 28.26 155 ASP A N 1
ATOM 583 C CA . ASP A 1 78 ? -23.119 5.965 2.367 1.00 26.30 155 ASP A CA 1
ATOM 584 C C . ASP A 1 78 ? -21.998 5.542 1.413 1.00 27.22 155 ASP A C 1
ATOM 585 O O . ASP A 1 78 ? -22.242 5.227 0.245 1.00 25.21 155 ASP A O 1
ATOM 590 N N . ASP A 1 79 ? -20.767 5.534 1.912 1.00 25.53 156 ASP A N 1
ATOM 591 C CA . ASP A 1 79 ? -19.641 5.091 1.108 1.00 23.54 156 ASP A CA 1
ATOM 592 C C . ASP A 1 79 ? -19.806 3.610 0.779 1.00 28.93 156 ASP A C 1
ATOM 593 O O . ASP A 1 79 ? -19.558 2.745 1.622 1.00 31.34 156 ASP A O 1
ATOM 598 N N . ALA A 1 80 ? -20.230 3.320 -0.447 1.00 21.30 157 ALA A N 1
ATOM 599 C CA . ALA A 1 80 ? -20.504 1.946 -0.844 1.00 21.99 157 ALA A CA 1
ATOM 600 C C . ALA A 1 80 ? -20.629 1.796 -2.357 1.00 23.69 157 ALA A C 1
ATOM 601 O O . ALA A 1 80 ? -20.447 2.750 -3.111 1.00 25.57 157 ALA A O 1
ATOM 603 N N . LYS A 1 81 ? -20.949 0.580 -2.779 1.00 21.86 158 LYS A N 1
ATOM 604 C CA . LYS A 1 81 ? -21.165 0.255 -4.179 1.00 24.65 158 LYS A CA 1
ATOM 605 C C . LYS A 1 81 ? -22.665 0.164 -4.435 1.00 23.66 158 LYS A C 1
ATOM 606 O O . LYS A 1 81 ? -23.396 -0.437 -3.652 1.00 25.67 158 LYS A O 1
ATOM 612 N N . TYR A 1 82 ? -23.125 0.755 -5.531 1.00 17.54 159 TYR A N 1
ATOM 613 C CA . TYR A 1 82 ? -24.556 0.860 -5.792 1.00 16.42 159 TYR A CA 1
ATOM 614 C C . TYR A 1 82 ? -24.926 0.282 -7.148 1.00 19.84 159 TYR A C 1
ATOM 615 O O . TYR A 1 82 ? -24.195 0.448 -8.123 1.00 20.62 159 TYR A O 1
ATOM 624 N N . GLN A 1 83 ? -26.064 -0.397 -7.208 1.00 17.64 160 GLN A N 1
ATOM 625 C CA . GLN A 1 83 ? -26.557 -0.896 -8.480 1.00 19.68 160 GLN A CA 1
ATOM 626 C C . GLN A 1 83 ? -28.040 -0.617 -8.642 1.00 17.58 160 GLN A C 1
ATOM 627 O O . GLN A 1 83 ? -28.809 -0.705 -7.684 1.00 14.99 160 GLN A O 1
ATOM 633 N N . CYS A 1 84 ? -28.431 -0.274 -9.861 1.00 19.28 161 CYS A N 1
ATOM 634 C CA . CYS A 1 84 ? -29.833 -0.076 -10.175 1.00 20.66 161 CYS A CA 1
ATOM 635 C C . CYS A 1 84 ? -30.359 -1.341 -10.847 1.00 21.09 161 CYS A C 1
ATOM 636 O O . CYS A 1 84 ? -29.774 -1.822 -11.812 1.00 21.53 161 CYS A O 1
ATOM 639 N N . GLN A 1 85 ? -31.446 -1.893 -10.322 1.00 20.31 162 GLN A N 1
ATOM 640 C CA . GLN A 1 85 ? -31.995 -3.138 -10.856 1.00 21.02 162 GLN A CA 1
ATOM 641 C C . GLN A 1 85 ? -33.461 -2.970 -11.236 1.00 22.07 162 GLN A C 1
ATOM 642 O O . GLN A 1 85 ? -34.187 -2.210 -10.604 1.00 28.27 162 GLN A O 1
ATOM 648 N N . VAL A 1 86 ? -33.895 -3.675 -12.270 1.00 19.18 163 VAL A N 1
ATOM 649 C CA . VAL A 1 86 ? -35.315 -3.751 -12.574 1.00 23.45 163 VAL A CA 1
ATOM 650 C C . VAL A 1 86 ? -35.696 -5.220 -12.671 1.00 29.59 163 VAL A C 1
ATOM 651 O O . VAL A 1 86 ? -35.065 -5.979 -13.407 1.00 31.73 163 VAL A O 1
ATOM 655 N N . GLY A 1 87 ? -36.721 -5.617 -11.925 1.00 25.64 164 GLY A N 1
ATOM 656 C CA . GLY A 1 87 ? -37.183 -6.992 -11.934 1.00 27.68 164 GLY A CA 1
ATOM 657 C C . GLY A 1 87 ? -37.882 -7.352 -13.229 1.00 30.91 164 GLY A C 1
ATOM 658 O O . GLY A 1 87 ? -38.176 -6.474 -14.043 1.00 32.61 164 GLY A O 1
ATOM 659 N N . PRO A 1 88 ? -38.156 -8.652 -13.427 1.00 31.33 165 PRO A N 1
ATOM 660 C CA . PRO A 1 88 ? -38.833 -9.169 -14.622 1.00 32.03 165 PRO A CA 1
ATOM 661 C C . PRO A 1 88 ? -40.255 -8.639 -14.727 1.00 32.38 165 PRO A C 1
ATOM 662 O O . PRO A 1 88 ? -40.868 -8.319 -13.715 1.00 30.92 165 PRO A O 1
ATOM 666 N N . GLY A 1 89 ? -40.775 -8.551 -15.944 1.00 37.42 166 GLY A N 1
ATOM 667 C CA . GLY A 1 89 ? -42.143 -8.115 -16.146 1.00 42.09 166 GLY A CA 1
ATOM 668 C C . GLY A 1 89 ? -43.103 -9.268 -15.934 1.00 47.60 166 GLY A C 1
ATOM 669 O O . GLY A 1 89 ? -42.672 -10.409 -15.770 1.00 48.76 166 GLY A O 1
ATOM 670 N N . PRO A 1 90 ? -44.413 -8.979 -15.934 1.00 51.63 167 PRO A N 1
ATOM 671 C CA . PRO A 1 90 ? -45.441 -10.006 -15.726 1.00 56.82 167 PRO A CA 1
ATOM 672 C C . PRO A 1 90 ? -45.628 -10.901 -16.949 1.00 63.90 167 PRO A C 1
ATOM 673 O O . PRO A 1 90 ? -46.336 -11.903 -16.877 1.00 65.71 167 PRO A O 1
ATOM 677 N N . GLN A 1 91 ? -44.997 -10.539 -18.060 1.00 69.59 168 GLN A N 1
ATOM 678 C CA . GLN A 1 91 ? -45.176 -11.272 -19.306 1.00 77.45 168 GLN A CA 1
ATOM 679 C C . GLN A 1 91 ? -43.892 -11.961 -19.766 1.00 76.53 168 GLN A C 1
ATOM 680 O O . GLN A 1 91 ? -43.743 -12.295 -20.942 1.00 79.77 168 GLN A O 1
ATOM 686 N N . GLY A 1 92 ? -42.969 -12.174 -18.833 1.00 71.74 169 GLY A N 1
ATOM 687 C CA . GLY A 1 92 ? -41.742 -12.890 -19.130 1.00 69.49 169 GLY A CA 1
ATOM 688 C C . GLY A 1 92 ? -40.533 -11.994 -19.319 1.00 63.13 169 GLY A C 1
ATOM 689 O O . GLY A 1 92 ? -39.394 -12.448 -19.206 1.00 62.37 169 GLY A O 1
ATOM 690 N N . GLU A 1 93 ? -40.782 -10.721 -19.611 1.00 57.87 170 GLU A N 1
ATOM 691 C CA . GLU A 1 93 ? -39.706 -9.759 -19.817 1.00 52.39 170 GLU A CA 1
ATOM 692 C C . GLU A 1 93 ? -38.641 -9.926 -18.742 1.00 46.68 170 GLU A C 1
ATOM 693 O O . GLU A 1 93 ? -38.947 -9.888 -17.551 1.00 43.05 170 GLU A O 1
ATOM 699 N N . GLN A 1 94 ? -37.394 -10.118 -19.158 1.00 46.48 171 GLN A N 1
ATOM 700 C CA . GLN A 1 94 ? -36.316 -10.351 -18.202 1.00 46.05 171 GLN A CA 1
ATOM 701 C C . GLN A 1 94 ? -35.893 -9.070 -17.479 1.00 42.21 171 GLN A C 1
ATOM 702 O O . GLN A 1 94 ? -35.963 -7.969 -18.033 1.00 39.88 171 GLN A O 1
ATOM 708 N N . GLY A 1 95 ? -35.464 -9.222 -16.231 1.00 39.19 172 GLY A N 1
ATOM 709 C CA . GLY A 1 95 ? -34.962 -8.103 -15.460 1.00 35.63 172 GLY A CA 1
ATOM 710 C C . GLY A 1 95 ? -33.614 -7.643 -15.978 1.00 34.66 172 GLY A C 1
ATOM 711 O O . GLY A 1 95 ? -32.976 -8.335 -16.777 1.00 36.99 172 GLY A O 1
ATOM 712 N N . ILE A 1 96 ? -33.178 -6.470 -15.527 1.00 28.48 173 ILE A N 1
ATOM 713 C CA . ILE A 1 96 ? -31.881 -5.940 -15.930 1.00 26.69 173 ILE A CA 1
ATOM 714 C C . ILE A 1 96 ? -31.108 -5.389 -14.741 1.00 26.73 173 ILE A C 1
ATOM 715 O O . ILE A 1 96 ? -31.685 -5.106 -13.694 1.00 25.61 173 ILE A O 1
ATOM 720 N N . ARG A 1 97 ? -29.798 -5.242 -14.906 1.00 28.52 174 ARG A N 1
ATOM 721 C CA . ARG A 1 97 ? -28.952 -4.693 -13.852 1.00 27.27 174 ARG A CA 1
ATOM 722 C C . ARG A 1 97 ? -27.984 -3.668 -14.436 1.00 25.05 174 ARG A C 1
ATOM 723 O O . ARG A 1 97 ? -27.367 -3.903 -15.470 1.00 23.61 174 ARG A O 1
ATOM 731 N N . SER A 1 98 ? -27.857 -2.524 -13.777 1.00 23.80 175 SER A N 1
ATOM 732 C CA . SER A 1 98 ? -26.935 -1.498 -14.238 1.00 25.48 175 SER A CA 1
ATOM 733 C C . SER A 1 98 ? -25.511 -1.893 -13.880 1.00 27.41 175 SER A C 1
ATOM 734 O O . SER A 1 98 ? -25.283 -2.882 -13.176 1.00 27.72 175 SER A O 1
ATOM 737 N N . ARG A 1 99 ? -24.550 -1.115 -14.362 1.00 27.31 176 ARG A N 1
ATOM 738 C CA . ARG A 1 99 ? -23.186 -1.221 -13.873 1.00 26.17 176 ARG A CA 1
ATOM 739 C C . ARG A 1 99 ? -23.188 -0.843 -12.394 1.00 24.64 176 ARG A C 1
ATOM 740 O O . ARG A 1 99 ? -24.119 -0.188 -11.910 1.00 21.21 176 ARG A O 1
ATOM 748 N N . PHE A 1 100 ? -22.161 -1.270 -11.669 1.00 24.36 177 PHE A N 1
ATOM 749 C CA . PHE A 1 100 ? -22.012 -0.869 -10.279 1.00 24.88 177 PHE A CA 1
ATOM 750 C C . PHE A 1 100 ? -21.341 0.497 -10.222 1.00 23.64 177 PHE A C 1
ATOM 751 O O . PHE A 1 100 ? -20.358 0.739 -10.914 1.00 22.71 177 PHE A O 1
ATOM 759 N N . ALA A 1 101 ? -21.881 1.394 -9.410 1.00 20.18 178 ALA A N 1
ATOM 760 C CA . ALA A 1 101 ? -21.231 2.676 -9.202 1.00 22.39 178 ALA A CA 1
ATOM 761 C C . ALA A 1 101 ? -20.685 2.743 -7.787 1.00 24.18 178 ALA A C 1
ATOM 762 O O . ALA A 1 101 ? -21.402 2.485 -6.823 1.00 25.34 178 ALA A O 1
ATOM 764 N N . LYS A 1 102 ? -19.407 3.080 -7.670 1.00 21.83 179 LYS A N 1
ATOM 765 C CA . LYS A 1 102 ? -18.781 3.250 -6.371 1.00 21.17 179 LYS A CA 1
ATOM 766 C C . LYS A 1 102 ? -18.922 4.698 -5.885 1.00 23.13 179 LYS A C 1
ATOM 767 O O . LYS A 1 102 ? -18.447 5.629 -6.532 1.00 24.43 179 LYS A O 1
ATOM 773 N N . LEU A 1 103 ? -19.585 4.876 -4.748 1.00 22.66 180 LEU A N 1
ATOM 774 C CA . LEU A 1 103 ? -19.731 6.192 -4.134 1.00 20.50 180 LEU A CA 1
ATOM 775 C C . LEU A 1 103 ? -18.717 6.331 -3.012 1.00 22.87 180 LEU A C 1
ATOM 776 O O . LEU A 1 103 ? -18.766 5.589 -2.030 1.00 22.16 180 LEU A O 1
ATOM 781 N N . THR A 1 104 ? -17.793 7.274 -3.165 1.00 23.26 181 THR A N 1
ATOM 782 C CA . THR A 1 104 ? -16.775 7.526 -2.152 1.00 24.46 181 THR A CA 1
ATOM 783 C C . THR A 1 104 ? -17.091 8.802 -1.368 1.00 27.52 181 THR A C 1
ATOM 784 O O . THR A 1 104 ? -17.235 9.878 -1.951 1.00 29.80 181 THR A O 1
ATOM 788 N N . VAL A 1 105 ? -17.207 8.678 -0.049 1.00 25.47 182 VAL A N 1
ATOM 789 C CA . VAL A 1 105 ? -17.542 9.821 0.796 1.00 25.17 182 VAL A CA 1
ATOM 790 C C . VAL A 1 105 ? -16.325 10.305 1.579 1.00 25.98 182 VAL A C 1
ATOM 791 O O . VAL A 1 105 ? -15.619 9.515 2.202 1.00 24.16 182 VAL A O 1
ATOM 795 N N . LEU A 1 106 ? -16.080 11.610 1.532 1.00 30.11 183 LEU A N 1
ATOM 796 C CA . LEU A 1 106 ? -14.961 12.207 2.251 1.00 30.67 183 LEU A CA 1
ATOM 797 C C . LEU A 1 106 ? -15.473 13.072 3.397 1.00 33.01 183 LEU A C 1
ATOM 798 O O . LEU A 1 106 ? -16.611 13.546 3.366 1.00 34.50 183 LEU A O 1
ATOM 803 N N . VAL A 1 107 ? -14.636 13.272 4.410 1.00 33.55 184 VAL A N 1
ATOM 804 C CA . VAL A 1 107 ? -14.945 14.232 5.462 1.00 34.74 184 VAL A CA 1
ATOM 805 C C . VAL A 1 107 ? -14.506 15.621 5.009 1.00 38.04 184 VAL A C 1
ATOM 806 O O . VAL A 1 107 ? -13.575 15.749 4.208 1.00 38.93 184 VAL A O 1
ATOM 810 N N . PRO A 1 108 ? -15.178 16.669 5.510 1.00 38.76 185 PRO A N 1
ATOM 811 C CA . PRO A 1 108 ? -14.791 18.040 5.161 1.00 39.42 185 PRO A CA 1
ATOM 812 C C . PRO A 1 108 ? -13.328 18.308 5.498 1.00 40.63 185 PRO A C 1
ATOM 813 O O . PRO A 1 108 ? -12.827 17.712 6.452 1.00 40.46 185 PRO A O 1
ATOM 817 N N . GLY B 1 4 ? -33.946 -6.869 19.597 1.00 52.77 81 GLY B N 1
ATOM 818 C CA . GLY B 1 4 ? -33.898 -6.411 18.222 1.00 51.74 81 GLY B CA 1
ATOM 819 C C . GLY B 1 4 ? -34.237 -7.518 17.247 1.00 51.69 81 GLY B C 1
ATOM 820 O O . GLY B 1 4 ? -34.345 -8.680 17.635 1.00 53.86 81 GLY B O 1
ATOM 821 N N . GLN B 1 5 ? -34.406 -7.165 15.977 1.00 49.06 82 GLN B N 1
ATOM 822 C CA . GLN B 1 5 ? -34.736 -8.161 14.966 1.00 45.42 82 GLN B CA 1
ATOM 823 C C . GLN B 1 5 ? -33.528 -9.051 14.676 1.00 45.84 82 GLN B C 1
ATOM 824 O O . GLN B 1 5 ? -32.393 -8.575 14.636 1.00 49.37 82 GLN B O 1
ATOM 830 N N . HIS B 1 6 ? -33.776 -10.345 14.492 1.00 39.51 83 HIS B N 1
ATOM 831 C CA . HIS B 1 6 ? -32.694 -11.308 14.321 1.00 38.87 83 HIS B CA 1
ATOM 832 C C . HIS B 1 6 ? -33.196 -12.620 13.729 1.00 39.11 83 HIS B C 1
ATOM 833 O O . HIS B 1 6 ? -34.385 -12.931 13.787 1.00 40.60 83 HIS B O 1
ATOM 840 N N . PHE B 1 7 ? -32.280 -13.386 13.157 1.00 38.01 84 PHE B N 1
ATOM 841 C CA . PHE B 1 7 ? -32.636 -14.639 12.518 1.00 36.66 84 PHE B CA 1
ATOM 842 C C . PHE B 1 7 ? -32.781 -15.762 13.533 1.00 39.67 84 PHE B C 1
ATOM 843 O O . PHE B 1 7 ? -31.889 -15.996 14.345 1.00 39.97 84 PHE B O 1
ATOM 851 N N . ALA B 1 8 ? -33.918 -16.447 13.486 1.00 40.16 85 ALA B N 1
ATOM 852 C CA . ALA B 1 8 ? -34.106 -17.663 14.262 1.00 44.57 85 ALA B CA 1
ATOM 853 C C . ALA B 1 8 ? -33.609 -18.848 13.436 1.00 45.39 85 ALA B C 1
ATOM 854 O O . ALA B 1 8 ? -33.302 -19.912 13.974 1.00 46.26 85 ALA B O 1
ATOM 856 N N . MET B 1 9 ? -33.525 -18.645 12.123 1.00 43.04 86 MET B N 1
ATOM 857 C CA . MET B 1 9 ? -33.049 -19.674 11.208 1.00 41.46 86 MET B CA 1
ATOM 858 C C . MET B 1 9 ? -32.521 -19.055 9.919 1.00 35.68 86 MET B C 1
ATOM 859 O O . MET B 1 9 ? -33.156 -18.166 9.343 1.00 27.11 86 MET B O 1
ATOM 864 N N . GLU B 1 10 ? -31.360 -19.532 9.472 1.00 36.88 87 GLU B N 1
ATOM 865 C CA . GLU B 1 10 ? -30.724 -19.030 8.252 1.00 33.53 87 GLU B CA 1
ATOM 866 C C . GLU B 1 10 ? -30.517 -20.143 7.222 1.00 33.68 87 GLU B C 1
ATOM 867 O O . GLU B 1 10 ? -30.315 -21.298 7.586 1.00 36.48 87 GLU B O 1
ATOM 873 N N . PRO B 1 11 ? -30.557 -19.792 5.926 1.00 33.09 88 PRO B N 1
ATOM 874 C CA . PRO B 1 11 ? -30.397 -20.783 4.850 1.00 31.86 88 PRO B CA 1
ATOM 875 C C . PRO B 1 11 ? -29.028 -21.463 4.847 1.00 33.52 88 PRO B C 1
ATOM 876 O O . PRO B 1 11 ? -28.028 -20.877 5.267 1.00 32.63 88 PRO B O 1
ATOM 880 N N . GLN B 1 12 ? -29.000 -22.705 4.374 1.00 35.21 89 GLN B N 1
ATOM 881 C CA . GLN B 1 12 ? -27.775 -23.490 4.296 1.00 36.95 89 GLN B CA 1
ATOM 882 C C . GLN B 1 12 ? -27.555 -23.921 2.850 1.00 32.44 89 GLN B C 1
ATOM 883 O O . GLN B 1 12 ? -28.505 -23.978 2.070 1.00 28.58 89 GLN B O 1
ATOM 889 N N . ASP B 1 13 ? -26.308 -24.222 2.496 1.00 31.29 90 ASP B N 1
ATOM 890 C CA . ASP B 1 13 ? -26.002 -24.729 1.162 1.00 32.75 90 ASP B CA 1
ATOM 891 C C . ASP B 1 13 ? -26.845 -25.964 0.858 1.00 30.82 90 ASP B C 1
ATOM 892 O O . ASP B 1 13 ? -27.027 -26.826 1.712 1.00 32.96 90 ASP B O 1
ATOM 897 N N . GLN B 1 14 ? -27.374 -26.029 -0.357 1.00 32.02 91 GLN B N 1
ATOM 898 C CA . GLN B 1 14 ? -28.195 -27.155 -0.774 1.00 37.42 91 GLN B CA 1
ATOM 899 C C . GLN B 1 14 ? -27.828 -27.614 -2.172 1.00 37.88 91 GLN B C 1
ATOM 900 O O . GLN B 1 14 ? -27.422 -26.813 -3.013 1.00 39.45 91 GLN B O 1
ATOM 906 N N . THR B 1 15 ? -27.978 -28.914 -2.406 1.00 34.09 92 THR B N 1
ATOM 907 C CA . THR B 1 15 ? -27.860 -29.487 -3.737 1.00 32.99 92 THR B CA 1
ATOM 908 C C . THR B 1 15 ? -29.177 -30.192 -4.049 1.00 33.34 92 THR B C 1
ATOM 909 O O . THR B 1 15 ? -29.675 -30.970 -3.241 1.00 32.46 92 THR B O 1
ATOM 913 N N . ALA B 1 16 ? -29.753 -29.911 -5.211 1.00 31.11 93 ALA B N 1
ATOM 914 C CA . ALA B 1 16 ? -31.019 -30.530 -5.577 1.00 25.89 93 ALA B CA 1
ATOM 915 C C . ALA B 1 16 ? -31.065 -30.856 -7.063 1.00 28.03 93 ALA B C 1
ATOM 916 O O . ALA B 1 16 ? -30.211 -30.424 -7.832 1.00 31.56 93 ALA B O 1
ATOM 918 N N . VAL B 1 17 ? -32.075 -31.621 -7.456 1.00 26.76 94 VAL B N 1
ATOM 919 C CA . VAL B 1 17 ? -32.217 -32.074 -8.827 1.00 25.01 94 VAL B CA 1
ATOM 920 C C . VAL B 1 17 ? -33.240 -31.228 -9.561 1.00 23.85 94 VAL B C 1
ATOM 921 O O . VAL B 1 17 ? -34.295 -30.907 -9.008 1.00 23.12 94 VAL B O 1
ATOM 925 N N . VAL B 1 18 ? -32.925 -30.866 -10.802 1.00 23.90 95 VAL B N 1
ATOM 926 C CA . VAL B 1 18 ? -33.867 -30.160 -11.663 1.00 26.13 95 VAL B CA 1
ATOM 927 C C . VAL B 1 18 ? -35.260 -30.783 -11.600 1.00 25.51 95 VAL B C 1
ATOM 928 O O . VAL B 1 18 ? -35.405 -32.012 -11.595 1.00 23.74 95 VAL B O 1
ATOM 932 N N . GLY B 1 19 ? -36.280 -29.931 -11.546 1.00 25.03 96 GLY B N 1
ATOM 933 C CA . GLY B 1 19 ? -37.658 -30.385 -11.565 1.00 25.90 96 GLY B CA 1
ATOM 934 C C . GLY B 1 19 ? -38.274 -30.512 -10.183 1.00 27.34 96 GLY B C 1
ATOM 935 O O . GLY B 1 19 ? -39.488 -30.667 -10.053 1.00 25.59 96 GLY B O 1
ATOM 936 N N . SER B 1 20 ? -37.444 -30.441 -9.147 1.00 27.04 97 SER B N 1
ATOM 937 C CA . SER B 1 20 ? -37.922 -30.627 -7.778 1.00 29.93 97 SER B CA 1
ATOM 938 C C . SER B 1 20 ? -38.307 -29.304 -7.109 1.00 27.10 97 SER B C 1
ATOM 939 O O . SER B 1 20 ? -38.067 -28.227 -7.661 1.00 27.13 97 SER B O 1
ATOM 942 N N . ARG B 1 21 ? -38.928 -29.384 -5.933 1.00 26.93 98 ARG B N 1
ATOM 943 C CA . ARG B 1 21 ? -39.115 -28.192 -5.113 1.00 24.39 98 ARG B CA 1
ATOM 944 C C . ARG B 1 21 ? -37.977 -28.068 -4.123 1.00 21.93 98 ARG B C 1
ATOM 945 O O . ARG B 1 21 ? -37.587 -29.046 -3.487 1.00 20.30 98 ARG B O 1
ATOM 953 N N . VAL B 1 22 ? -37.468 -26.853 -3.977 1.00 21.64 99 VAL B N 1
ATOM 954 C CA . VAL B 1 22 ? -36.462 -26.561 -2.972 1.00 25.17 99 VAL B CA 1
ATOM 955 C C . VAL B 1 22 ? -36.980 -25.488 -2.025 1.00 23.00 99 VAL B C 1
ATOM 956 O O . VAL B 1 22 ? -37.721 -24.596 -2.434 1.00 22.23 99 VAL B O 1
ATOM 960 N N . THR B 1 23 ? -36.614 -25.592 -0.754 1.00 24.56 100 THR B N 1
ATOM 961 C CA . THR B 1 23 ? -36.985 -24.575 0.219 1.00 24.94 100 THR B CA 1
ATOM 962 C C . THR B 1 23 ? -35.729 -24.045 0.891 1.00 27.95 100 THR B C 1
ATOM 963 O O . THR B 1 23 ? -34.983 -24.802 1.510 1.00 33.07 100 THR B O 1
ATOM 967 N N . LEU B 1 24 ? -35.484 -22.748 0.737 1.00 24.71 101 LEU B N 1
ATOM 968 C CA . LEU B 1 24 ? -34.409 -22.078 1.455 1.00 26.93 101 LEU B CA 1
ATOM 969 C C . LEU B 1 24 ? -35.009 -21.448 2.704 1.00 27.65 101 LEU B C 1
ATOM 970 O O . LEU B 1 24 ? -35.837 -20.543 2.610 1.00 27.96 101 LEU B O 1
ATOM 975 N N . PRO B 1 25 ? -34.608 -21.946 3.879 1.00 24.44 102 PRO B N 1
ATOM 976 C CA . PRO B 1 25 ? -35.190 -21.516 5.153 1.00 24.97 102 PRO B CA 1
ATOM 977 C C . PRO B 1 25 ? -34.747 -20.119 5.552 1.00 24.35 102 PRO B C 1
ATOM 978 O O . PRO B 1 25 ? -33.572 -19.772 5.419 1.00 27.03 102 PRO B O 1
ATOM 982 N N . CYS B 1 26 ? -35.696 -19.323 6.030 1.00 22.73 103 CYS B N 1
ATOM 983 C CA . CYS B 1 26 ? -35.380 -18.065 6.686 1.00 23.06 103 CYS B CA 1
ATOM 984 C C . CYS B 1 26 ? -36.453 -17.730 7.701 1.00 27.08 103 CYS B C 1
ATOM 985 O O . CYS B 1 26 ? -37.606 -17.486 7.346 1.00 29.08 103 CYS B O 1
ATOM 988 N N . ARG B 1 27 ? -36.077 -17.722 8.972 1.00 30.85 104 ARG B N 1
ATOM 989 C CA . ARG B 1 27 ? -37.016 -17.345 10.016 1.00 36.66 104 ARG B CA 1
ATOM 990 C C . ARG B 1 27 ? -36.481 -16.157 10.810 1.00 38.91 104 ARG B C 1
ATOM 991 O O . ARG B 1 27 ? -35.324 -16.142 11.225 1.00 40.29 104 ARG B O 1
ATOM 999 N N . VAL B 1 28 ? -37.330 -15.154 11.004 1.00 37.80 105 VAL B N 1
ATOM 1000 C CA . VAL B 1 28 ? -36.916 -13.939 11.681 1.00 38.00 105 VAL B CA 1
ATOM 1001 C C . VAL B 1 28 ? -37.766 -13.670 12.917 1.00 40.86 105 VAL B C 1
ATOM 1002 O O . VAL B 1 28 ? -38.995 -13.694 12.858 1.00 43.31 105 VAL B O 1
ATOM 1006 N N . MET B 1 29 ? -37.101 -13.415 14.037 1.00 37.80 106 MET B N 1
ATOM 1007 C CA . MET B 1 29 ? -37.791 -13.022 15.256 1.00 42.97 106 MET B CA 1
ATOM 1008 C C . MET B 1 29 ? -37.798 -11.501 15.394 1.00 46.79 106 MET B C 1
ATOM 1009 O O . MET B 1 29 ? -36.838 -10.828 15.014 1.00 43.92 106 MET B O 1
ATOM 1014 N N . GLU B 1 30 ? -38.891 -10.965 15.925 1.00 53.38 107 GLU B N 1
ATOM 1015 C CA . GLU B 1 30 ? -39.014 -9.528 16.152 1.00 57.48 107 GLU B CA 1
ATOM 1016 C C . GLU B 1 30 ? -38.760 -8.725 14.882 1.00 52.80 107 GLU B C 1
ATOM 1017 O O . GLU B 1 30 ? -38.087 -7.697 14.921 1.00 51.85 107 GLU B O 1
ATOM 1023 N N . LYS B 1 31 ? -39.291 -9.192 13.757 1.00 50.00 108 LYS B N 1
ATOM 1024 C CA . LYS B 1 31 ? -39.078 -8.497 12.495 1.00 44.24 108 LYS B CA 1
ATOM 1025 C C . LYS B 1 31 ? -39.676 -7.097 12.552 1.00 41.46 108 LYS B C 1
ATOM 1026 O O . LYS B 1 31 ? -40.855 -6.922 12.858 1.00 40.34 108 LYS B O 1
ATOM 1032 N N . VAL B 1 32 ? -38.853 -6.098 12.270 1.00 40.11 109 VAL B N 1
ATOM 1033 C CA . VAL B 1 32 ? -39.334 -4.724 12.208 1.00 40.96 109 VAL B CA 1
ATOM 1034 C C . VAL B 1 32 ? -39.281 -4.191 10.777 1.00 36.38 109 VAL B C 1
ATOM 1035 O O . VAL B 1 32 ? -40.203 -3.517 10.331 1.00 39.29 109 VAL B O 1
ATOM 1039 N N . GLY B 1 33 ? -38.213 -4.517 10.054 1.00 30.46 110 GLY B N 1
ATOM 1040 C CA . GLY B 1 33 ? -38.036 -4.042 8.691 1.00 28.97 110 GLY B CA 1
ATOM 1041 C C . GLY B 1 33 ? -38.707 -4.908 7.637 1.00 29.08 110 GLY B C 1
ATOM 1042 O O . GLY B 1 33 ? -39.302 -5.940 7.949 1.00 29.91 110 GLY B O 1
ATOM 1043 N N . ALA B 1 34 ? -38.611 -4.481 6.383 1.00 25.18 111 ALA B N 1
ATOM 1044 C CA . ALA B 1 34 ? -39.147 -5.246 5.262 1.00 26.04 111 ALA B CA 1
ATOM 1045 C C . ALA B 1 34 ? -38.160 -6.328 4.855 1.00 25.12 111 ALA B C 1
ATOM 1046 O O . ALA B 1 34 ? -36.954 -6.096 4.825 1.00 23.66 111 ALA B O 1
ATOM 1048 N N . LEU B 1 35 ? -38.674 -7.514 4.547 1.00 30.72 112 LEU B N 1
ATOM 1049 C CA . LEU B 1 35 ? -37.816 -8.647 4.224 1.00 27.92 112 LEU B CA 1
ATOM 1050 C C . LEU B 1 35 ? -37.744 -8.918 2.718 1.00 26.65 112 LEU B C 1
ATOM 1051 O O . LEU B 1 35 ? -38.715 -8.723 1.990 1.00 22.92 112 LEU B O 1
ATOM 1056 N N . GLN B 1 36 ? -36.583 -9.378 2.266 1.00 20.94 113 GLN B N 1
ATOM 1057 C CA . GLN B 1 36 ? -36.363 -9.673 0.860 1.00 19.44 113 GLN B CA 1
ATOM 1058 C C . GLN B 1 36 ? -35.246 -10.699 0.710 1.00 19.66 113 GLN B C 1
ATOM 1059 O O . GLN B 1 36 ? -34.321 -10.728 1.520 1.00 21.42 113 GLN B O 1
ATOM 1065 N N . TRP B 1 37 ? -35.345 -11.547 -0.313 1.00 19.77 114 TRP B N 1
ATOM 1066 C CA . TRP B 1 37 ? -34.262 -12.457 -0.685 1.00 16.68 114 TRP B CA 1
ATOM 1067 C C . TRP B 1 37 ? -33.466 -11.857 -1.837 1.00 17.86 114 TRP B C 1
ATOM 1068 O O . TRP B 1 37 ? -34.032 -11.203 -2.717 1.00 18.06 114 TRP B O 1
ATOM 1079 N N . THR B 1 38 ? -32.156 -12.081 -1.843 1.00 17.46 115 THR B N 1
ATOM 1080 C CA . THR B 1 38 ? -31.365 -11.817 -3.043 1.00 18.89 115 THR B CA 1
ATOM 1081 C C . THR B 1 38 ? -30.902 -13.115 -3.689 1.00 18.64 115 THR B C 1
ATOM 1082 O O . THR B 1 38 ? -30.618 -14.099 -3.005 1.00 23.05 115 THR B O 1
ATOM 1086 N N . LYS B 1 39 ? -30.840 -13.107 -5.013 1.00 15.91 116 LYS B N 1
ATOM 1087 C CA . LYS B 1 39 ? -30.271 -14.210 -5.770 1.00 18.55 116 LYS B CA 1
ATOM 1088 C C . LYS B 1 39 ? -29.145 -13.640 -6.617 1.00 21.26 116 LYS B C 1
ATOM 1089 O O . LYS B 1 39 ? -29.375 -12.767 -7.453 1.00 17.52 116 LYS B O 1
ATOM 1095 N N . ASP B 1 40 ? -27.928 -14.125 -6.397 1.00 22.37 117 ASP B N 1
ATOM 1096 C CA . ASP B 1 40 ? -26.754 -13.478 -6.961 1.00 24.27 117 ASP B CA 1
ATOM 1097 C C . ASP B 1 40 ? -26.843 -11.955 -6.754 1.00 25.62 117 ASP B C 1
ATOM 1098 O O . ASP B 1 40 ? -26.545 -11.171 -7.656 1.00 24.82 117 ASP B O 1
ATOM 1103 N N . ASP B 1 41 ? -27.269 -11.550 -5.561 1.00 25.36 118 ASP B N 1
ATOM 1104 C CA . ASP B 1 41 ? -27.327 -10.137 -5.192 1.00 23.68 118 ASP B CA 1
ATOM 1105 C C . ASP B 1 41 ? -28.406 -9.345 -5.938 1.00 24.86 118 ASP B C 1
ATOM 1106 O O . ASP B 1 41 ? -28.396 -8.113 -5.930 1.00 24.43 118 ASP B O 1
ATOM 1111 N N . PHE B 1 42 ? -29.327 -10.051 -6.586 1.00 21.86 119 PHE B N 1
ATOM 1112 C CA . PHE B 1 42 ? -30.463 -9.405 -7.227 1.00 21.00 119 PHE B CA 1
ATOM 1113 C C . PHE B 1 42 ? -31.687 -9.562 -6.332 1.00 25.94 119 PHE B C 1
ATOM 1114 O O . PHE B 1 42 ? -32.044 -10.678 -5.955 1.00 27.60 119 PHE B O 1
ATOM 1122 N N . GLY B 1 43 ? -32.316 -8.439 -5.990 1.00 23.18 120 GLY B N 1
ATOM 1123 C CA . GLY B 1 43 ? -33.475 -8.433 -5.115 1.00 20.08 120 GLY B CA 1
ATOM 1124 C C . GLY B 1 43 ? -34.714 -9.047 -5.738 1.00 21.35 120 GLY B C 1
ATOM 1125 O O . GLY B 1 43 ? -35.187 -8.599 -6.781 1.00 20.67 120 GLY B O 1
ATOM 1126 N N . LEU B 1 44 ? -35.251 -10.073 -5.086 1.00 23.11 121 LEU B N 1
ATOM 1127 C CA . LEU B 1 44 ? -36.388 -10.810 -5.629 1.00 23.79 121 LEU B CA 1
ATOM 1128 C C . LEU B 1 44 ? -37.731 -10.128 -5.364 1.00 24.59 121 LEU B C 1
ATOM 1129 O O . LEU B 1 44 ? -38.708 -10.368 -6.077 1.00 25.35 121 LEU B O 1
ATOM 1134 N N . GLY B 1 45 ? -37.785 -9.291 -4.334 1.00 21.76 122 GLY B N 1
ATOM 1135 C CA . GLY B 1 45 ? -39.012 -8.582 -4.014 1.00 25.27 122 GLY B CA 1
ATOM 1136 C C . GLY B 1 45 ? -39.310 -8.544 -2.529 1.00 28.68 122 GLY B C 1
ATOM 1137 O O . GLY B 1 45 ? -39.014 -9.489 -1.807 1.00 30.29 122 GLY B O 1
ATOM 1138 N N . GLN B 1 46 ? -39.891 -7.441 -2.069 1.00 32.11 123 GLN B N 1
ATOM 1139 C CA . GLN B 1 46 ? -40.237 -7.293 -0.661 1.00 35.79 123 GLN B CA 1
ATOM 1140 C C . GLN B 1 46 ? -41.664 -7.744 -0.400 1.00 36.12 123 GLN B C 1
ATOM 1141 O O . GLN B 1 46 ? -42.443 -7.924 -1.333 1.00 33.66 123 GLN B O 1
ATOM 1147 N N . HIS B 1 47 ? -41.996 -7.923 0.875 1.00 39.50 124 HIS B N 1
ATOM 1148 C CA . HIS B 1 47 ? -43.362 -8.248 1.289 1.00 41.48 124 HIS B CA 1
ATOM 1149 C C . HIS B 1 47 ? -43.964 -9.429 0.520 1.00 36.92 124 HIS B C 1
ATOM 1150 O O . HIS B 1 47 ? -45.133 -9.402 0.133 1.00 35.07 124 HIS B O 1
ATOM 1157 N N . ARG B 1 48 ? -43.150 -10.456 0.297 1.00 34.61 125 ARG B N 1
ATOM 1158 C CA . ARG B 1 48 ? -43.593 -11.676 -0.376 1.00 36.69 125 ARG B CA 1
ATOM 1159 C C . ARG B 1 48 ? -44.014 -11.458 -1.826 1.00 40.36 125 ARG B C 1
ATOM 1160 O O . ARG B 1 48 ? -44.416 -12.402 -2.503 1.00 40.67 125 ARG B O 1
ATOM 1168 N N . ASN B 1 49 ? -43.928 -10.221 -2.304 1.00 42.58 126 ASN B N 1
ATOM 1169 C CA . ASN B 1 49 ? -44.308 -9.929 -3.682 1.00 49.62 126 ASN B CA 1
ATOM 1170 C C . ASN B 1 49 ? -43.163 -10.225 -4.641 1.00 45.79 126 ASN B C 1
ATOM 1171 O O . ASN B 1 49 ? -42.227 -9.432 -4.766 1.00 41.85 126 ASN B O 1
ATOM 1176 N N . LEU B 1 50 ? -43.243 -11.374 -5.309 1.00 44.12 127 LEU B N 1
ATOM 1177 C CA . LEU B 1 50 ? -42.187 -11.819 -6.213 1.00 39.07 127 LEU B CA 1
ATOM 1178 C C . LEU B 1 50 ? -42.643 -11.792 -7.672 1.00 38.26 127 LEU B C 1
ATOM 1179 O O . LEU B 1 50 ? -42.422 -12.745 -8.424 1.00 36.99 127 LEU B O 1
ATOM 1184 N N . SER B 1 51 ? -43.277 -10.689 -8.058 1.00 37.48 128 SER B N 1
ATOM 1185 C CA . SER B 1 51 ? -43.787 -10.501 -9.415 1.00 36.36 128 SER B CA 1
ATOM 1186 C C . SER B 1 51 ? -42.713 -10.788 -10.454 1.00 34.94 128 SER B C 1
ATOM 1187 O O . SER B 1 51 ? -41.591 -10.286 -10.358 1.00 34.80 128 SER B O 1
ATOM 1190 N N . GLY B 1 52 ? -43.059 -11.598 -11.449 1.00 34.10 129 GLY B N 1
ATOM 1191 C CA . GLY B 1 52 ? -42.135 -11.903 -12.525 1.00 35.30 129 GLY B CA 1
ATOM 1192 C C . GLY B 1 52 ? -41.349 -13.179 -12.288 1.00 34.37 129 GLY B C 1
ATOM 1193 O O . GLY B 1 52 ? -40.831 -13.779 -13.230 1.00 36.35 129 GLY B O 1
ATOM 1194 N N . PHE B 1 53 ? -41.252 -13.588 -11.027 1.00 30.13 130 PHE B N 1
ATOM 1195 C CA . PHE B 1 53 ? -40.617 -14.856 -10.691 1.00 30.86 130 PHE B CA 1
ATOM 1196 C C . PHE B 1 53 ? -41.692 -15.897 -10.413 1.00 30.52 130 PHE B C 1
ATOM 1197 O O . PHE B 1 53 ? -42.045 -16.151 -9.259 1.00 29.29 130 PHE B O 1
ATOM 1205 N N . GLU B 1 54 ? -42.200 -16.499 -11.483 1.00 31.54 131 GLU B N 1
ATOM 1206 C CA . GLU B 1 54 ? -43.357 -17.386 -11.405 1.00 36.50 131 GLU B CA 1
ATOM 1207 C C . GLU B 1 54 ? -43.089 -18.712 -10.688 1.00 34.83 131 GLU B C 1
ATOM 1208 O O . GLU B 1 54 ? -44.023 -19.456 -10.393 1.00 35.09 131 GLU B O 1
ATOM 1214 N N . ARG B 1 55 ? -41.821 -19.009 -10.412 1.00 31.00 132 ARG B N 1
ATOM 1215 C CA . ARG B 1 55 ? -41.468 -20.274 -9.765 1.00 28.05 132 ARG B CA 1
ATOM 1216 C C . ARG B 1 55 ? -40.979 -20.067 -8.335 1.00 26.39 132 ARG B C 1
ATOM 1217 O O . ARG B 1 55 ? -40.645 -21.030 -7.647 1.00 24.41 132 ARG B O 1
ATOM 1225 N N . TYR B 1 56 ? -40.919 -18.812 -7.897 1.00 22.35 133 TYR B N 1
ATOM 1226 C CA . TYR B 1 56 ? -40.555 -18.513 -6.517 1.00 22.97 133 TYR B CA 1
ATOM 1227 C C . TYR B 1 56 ? -41.776 -18.046 -5.736 1.00 25.60 133 TYR B C 1
ATOM 1228 O O . TYR B 1 56 ? -42.652 -17.367 -6.278 1.00 24.97 133 TYR B O 1
ATOM 1237 N N . SER B 1 57 ? -41.815 -18.395 -4.453 1.00 25.79 134 SER B N 1
ATOM 1238 C CA . SER B 1 57 ? -42.910 -17.992 -3.582 1.00 27.27 134 SER B CA 1
ATOM 1239 C C . SER B 1 57 ? -42.455 -17.996 -2.126 1.00 23.70 134 SER B C 1
ATOM 1240 O O . SER B 1 57 ? -41.410 -18.556 -1.799 1.00 22.05 134 SER B O 1
ATOM 1243 N N . MET B 1 58 ? -43.236 -17.359 -1.262 1.00 23.52 135 MET B N 1
ATOM 1244 C CA . MET B 1 58 ? -42.920 -17.276 0.163 1.00 25.74 135 MET B CA 1
ATOM 1245 C C . MET B 1 58 ? -44.228 -17.431 0.936 1.00 30.71 135 MET B C 1
ATOM 1246 O O . MET B 1 58 ? -44.809 -16.448 1.393 1.00 35.76 135 MET B O 1
ATOM 1251 N N . VAL B 1 59 ? -44.691 -18.668 1.078 1.00 31.44 136 VAL B N 1
ATOM 1252 C CA . VAL B 1 59 ? -46.043 -18.918 1.568 1.00 31.75 136 VAL B CA 1
ATOM 1253 C C . VAL B 1 59 ? -46.184 -18.990 3.088 1.00 34.11 136 VAL B C 1
ATOM 1254 O O . VAL B 1 59 ? -47.298 -19.115 3.599 1.00 38.76 136 VAL B O 1
ATOM 1258 N N . GLY B 1 60 ? -45.069 -18.913 3.809 1.00 34.24 137 GLY B N 1
ATOM 1259 C CA . GLY B 1 60 ? -45.107 -18.923 5.265 1.00 41.74 137 GLY B CA 1
ATOM 1260 C C . GLY B 1 60 ? -45.926 -17.789 5.875 1.00 45.45 137 GLY B C 1
ATOM 1261 O O . GLY B 1 60 ? -46.333 -16.864 5.170 1.00 43.21 137 GLY B O 1
ATOM 1262 N N . SER B 1 61 ? -46.165 -17.860 7.187 1.00 48.35 138 SER B N 1
ATOM 1263 C CA . SER B 1 61 ? -46.959 -16.843 7.887 1.00 52.45 138 SER B CA 1
ATOM 1264 C C . SER B 1 61 ? -46.098 -15.844 8.660 1.00 53.68 138 SER B C 1
ATOM 1265 O O . SER B 1 61 ? -45.029 -16.189 9.169 1.00 49.39 138 SER B O 1
ATOM 1268 N N . ASP B 1 62 ? -46.582 -14.608 8.753 1.00 60.13 139 ASP B N 1
ATOM 1269 C CA . ASP B 1 62 ? -45.862 -13.543 9.448 1.00 63.38 139 ASP B CA 1
ATOM 1270 C C . ASP B 1 62 ? -45.684 -13.839 10.936 1.00 65.66 139 ASP B C 1
ATOM 1271 O O . ASP B 1 62 ? -44.625 -13.572 11.509 1.00 63.30 139 ASP B O 1
ATOM 1276 N N . GLU B 1 63 ? -46.728 -14.383 11.556 1.00 70.38 140 GLU B N 1
ATOM 1277 C CA . GLU B 1 63 ? -46.713 -14.674 12.988 1.00 74.23 140 GLU B CA 1
ATOM 1278 C C . GLU B 1 63 ? -45.538 -15.574 13.369 1.00 71.44 140 GLU B C 1
ATOM 1279 O O . GLU B 1 63 ? -44.832 -15.309 14.345 1.00 69.40 140 GLU B O 1
ATOM 1285 N N . GLU B 1 64 ? -45.335 -16.637 12.593 1.00 69.61 141 GLU B N 1
ATOM 1286 C CA . GLU B 1 64 ? -44.235 -17.566 12.832 1.00 67.27 141 GLU B CA 1
ATOM 1287 C C . GLU B 1 64 ? -42.897 -16.962 12.437 1.00 58.78 141 GLU B C 1
ATOM 1288 O O . GLU B 1 64 ? -41.841 -17.463 12.826 1.00 58.07 141 GLU B O 1
ATOM 1294 N N . GLY B 1 65 ? -42.944 -15.891 11.656 1.00 51.54 142 GLY B N 1
ATOM 1295 C CA . GLY B 1 65 ? -41.734 -15.302 11.118 1.00 45.71 142 GLY B CA 1
ATOM 1296 C C . GLY B 1 65 ? -41.163 -16.174 10.017 1.00 39.69 142 GLY B C 1
ATOM 1297 O O . GLY B 1 65 ? -39.966 -16.139 9.738 1.00 37.63 142 GLY B O 1
ATOM 1298 N N . ASP B 1 66 ? -42.031 -16.962 9.390 1.00 37.90 143 ASP B N 1
ATOM 1299 C CA . ASP B 1 66 ? -41.622 -17.859 8.316 1.00 36.12 143 ASP B CA 1
ATOM 1300 C C . ASP B 1 66 ? -41.521 -17.097 7.003 1.00 35.74 143 ASP B C 1
ATOM 1301 O O . ASP B 1 66 ? -42.530 -16.673 6.441 1.00 38.73 143 ASP B O 1
ATOM 1306 N N . PHE B 1 67 ? -40.301 -16.937 6.509 1.00 28.69 144 PHE B N 1
ATOM 1307 C CA . PHE B 1 67 ? -40.085 -16.197 5.278 1.00 27.79 144 PHE B CA 1
ATOM 1308 C C . PHE B 1 67 ? -39.229 -16.998 4.318 1.00 30.53 144 PHE B C 1
ATOM 1309 O O . PHE B 1 67 ? -38.512 -16.446 3.483 1.00 29.92 144 PHE B O 1
ATOM 1317 N N . SER B 1 68 ? -39.323 -18.315 4.448 1.00 30.66 145 SER B N 1
ATOM 1318 C CA . SER B 1 68 ? -38.596 -19.226 3.588 1.00 24.78 145 SER B CA 1
ATOM 1319 C C . SER B 1 68 ? -38.966 -19.004 2.133 1.00 22.68 145 SER B C 1
ATOM 1320 O O . SER B 1 68 ? -40.100 -18.647 1.814 1.00 23.11 145 SER B O 1
ATOM 1323 N N . LEU B 1 69 ? -37.990 -19.224 1.261 1.00 20.72 146 LEU B N 1
ATOM 1324 C CA . LEU B 1 69 ? -38.172 -19.132 -0.175 1.00 20.02 146 LEU B CA 1
ATOM 1325 C C . LEU B 1 69 ? -38.382 -20.532 -0.767 1.00 23.43 146 LEU B C 1
ATOM 1326 O O . LEU B 1 69 ? -37.530 -21.407 -0.622 1.00 20.48 146 LEU B O 1
ATOM 1331 N N . ASP B 1 70 ? -39.522 -20.738 -1.420 1.00 23.76 147 ASP B N 1
ATOM 1332 C CA . ASP B 1 70 ? -39.771 -21.971 -2.159 1.00 26.00 147 ASP B CA 1
ATOM 1333 C C . ASP B 1 70 ? -39.543 -21.761 -3.652 1.00 24.75 147 ASP B C 1
ATOM 1334 O O . ASP B 1 70 ? -39.940 -20.734 -4.210 1.00 27.72 147 ASP B O 1
ATOM 1339 N N . ILE B 1 71 ? -38.902 -22.739 -4.287 1.00 20.68 148 ILE B N 1
ATOM 1340 C CA . ILE B 1 71 ? -38.644 -22.718 -5.722 1.00 19.72 148 ILE B CA 1
ATOM 1341 C C . ILE B 1 71 ? -39.163 -24.003 -6.369 1.00 22.02 148 ILE B C 1
ATOM 1342 O O . ILE B 1 71 ? -38.784 -25.103 -5.973 1.00 22.71 148 ILE B O 1
ATOM 1347 N N . TYR B 1 72 ? -40.015 -23.871 -7.377 1.00 22.83 149 TYR B N 1
ATOM 1348 C CA . TYR B 1 72 ? -40.552 -25.046 -8.042 1.00 22.91 149 TYR B CA 1
ATOM 1349 C C . TYR B 1 72 ? -41.173 -24.708 -9.391 1.00 25.57 149 TYR B C 1
ATOM 1350 O O . TYR B 1 72 ? -41.973 -23.787 -9.485 1.00 30.22 149 TYR B O 1
ATOM 1359 N N . PRO B 1 73 ? -40.818 -25.471 -10.439 1.00 27.87 150 PRO B N 1
ATOM 1360 C CA . PRO B 1 73 ? -39.842 -26.566 -10.397 1.00 25.36 150 PRO B CA 1
ATOM 1361 C C . PRO B 1 73 ? -38.421 -26.045 -10.528 1.00 22.94 150 PRO B C 1
ATOM 1362 O O . PRO B 1 73 ? -38.194 -25.077 -11.249 1.00 27.77 150 PRO B O 1
ATOM 1366 N N . LEU B 1 74 ? -37.476 -26.683 -9.847 1.00 20.48 151 LEU B N 1
ATOM 1367 C CA . LEU B 1 74 ? -36.088 -26.243 -9.892 1.00 20.18 151 LEU B CA 1
ATOM 1368 C C . LEU B 1 74 ? -35.537 -26.299 -11.321 1.00 24.80 151 LEU B C 1
ATOM 1369 O O . LEU B 1 74 ? -35.737 -27.288 -12.041 1.00 23.33 151 LEU B O 1
ATOM 1374 N N . MET B 1 75 ? -34.856 -25.231 -11.731 1.00 22.21 152 MET B N 1
ATOM 1375 C CA . MET B 1 75 ? -34.209 -25.192 -13.040 1.00 23.38 152 MET B CA 1
ATOM 1376 C C . MET B 1 75 ? -32.740 -24.796 -12.892 1.00 24.27 152 MET B C 1
ATOM 1377 O O . MET B 1 75 ? -32.319 -24.312 -11.837 1.00 25.05 152 MET B O 1
ATOM 1382 N N . LEU B 1 76 ? -31.963 -25.007 -13.948 1.00 21.93 153 LEU B N 1
ATOM 1383 C CA . LEU B 1 76 ? -30.534 -24.705 -13.910 1.00 24.77 153 LEU B CA 1
ATOM 1384 C C . LEU B 1 76 ? -30.259 -23.239 -13.572 1.00 25.41 153 LEU B C 1
ATOM 1385 O O . LEU B 1 76 ? -29.289 -22.918 -12.882 1.00 24.22 153 LEU B O 1
ATOM 1390 N N . ASP B 1 77 ? -31.120 -22.354 -14.057 1.00 29.06 154 ASP B N 1
ATOM 1391 C CA . ASP B 1 77 ? -30.964 -20.921 -13.817 1.00 30.52 154 ASP B CA 1
ATOM 1392 C C . ASP B 1 77 ? -31.043 -20.572 -12.325 1.00 27.11 154 ASP B C 1
ATOM 1393 O O . ASP B 1 77 ? -30.634 -19.489 -11.919 1.00 27.72 154 ASP B O 1
ATOM 1398 N N . ASP B 1 78 ? -31.554 -21.492 -11.511 1.00 21.11 155 ASP B N 1
ATOM 1399 C CA . ASP B 1 78 ? -31.665 -21.244 -10.075 1.00 21.85 155 ASP B CA 1
ATOM 1400 C C . ASP B 1 78 ? -30.365 -21.527 -9.345 1.00 22.38 155 ASP B C 1
ATOM 1401 O O . ASP B 1 78 ? -30.240 -21.239 -8.158 1.00 25.04 155 ASP B O 1
ATOM 1406 N N . ASP B 1 79 ? -29.396 -22.091 -10.056 1.00 18.10 156 ASP B N 1
ATOM 1407 C CA . ASP B 1 79 ? -28.094 -22.362 -9.467 1.00 21.39 156 ASP B CA 1
ATOM 1408 C C . ASP B 1 79 ? -27.416 -21.031 -9.136 1.00 23.49 156 ASP B C 1
ATOM 1409 O O . ASP B 1 79 ? -26.891 -20.345 -10.014 1.00 22.34 156 ASP B O 1
ATOM 1414 N N . ALA B 1 80 ? -27.439 -20.658 -7.864 1.00 27.75 157 ALA B N 1
ATOM 1415 C CA . ALA B 1 80 ? -26.898 -19.368 -7.464 1.00 27.79 157 ALA B CA 1
ATOM 1416 C C . ALA B 1 80 ? -26.683 -19.266 -5.965 1.00 28.33 157 ALA B C 1
ATOM 1417 O O . ALA B 1 80 ? -26.855 -20.235 -5.224 1.00 27.78 157 ALA B O 1
ATOM 1419 N N . LYS B 1 81 ? -26.309 -18.067 -5.540 1.00 28.89 158 LYS B N 1
ATOM 1420 C CA . LYS B 1 81 ? -26.091 -17.741 -4.140 1.00 30.49 158 LYS B CA 1
ATOM 1421 C C . LYS B 1 81 ? -27.252 -16.884 -3.634 1.00 28.73 158 LYS B C 1
ATOM 1422 O O . LYS B 1 81 ? -27.625 -15.890 -4.266 1.00 26.89 158 LYS B O 1
ATOM 1428 N N . TYR B 1 82 ? -27.824 -17.281 -2.502 1.00 28.16 159 TYR B N 1
ATOM 1429 C CA . TYR B 1 82 ? -29.018 -16.635 -1.962 1.00 26.60 159 TYR B CA 1
ATOM 1430 C C . TYR B 1 82 ? -28.788 -16.083 -0.563 1.00 28.68 159 TYR B C 1
ATOM 1431 O O . TYR B 1 82 ? -28.111 -16.704 0.253 1.00 28.18 159 TYR B O 1
ATOM 1440 N N . GLN B 1 83 ? -29.366 -14.918 -0.287 1.00 29.04 160 GLN B N 1
ATOM 1441 C CA . GLN B 1 83 ? -29.283 -14.330 1.045 1.00 26.09 160 GLN B CA 1
ATOM 1442 C C . GLN B 1 83 ? -30.629 -13.765 1.496 1.00 24.99 160 GLN B C 1
ATOM 1443 O O . GLN B 1 83 ? -31.371 -13.191 0.699 1.00 25.45 160 GLN B O 1
ATOM 1449 N N . CYS B 1 84 ? -30.943 -13.947 2.776 1.00 26.19 161 CYS B N 1
ATOM 1450 C CA . CYS B 1 84 ? -32.164 -13.401 3.359 1.00 27.58 161 CYS B CA 1
ATOM 1451 C C . CYS B 1 84 ? -31.864 -12.048 4.004 1.00 28.48 161 CYS B C 1
ATOM 1452 O O . CYS B 1 84 ? -30.998 -11.945 4.874 1.00 32.64 161 CYS B O 1
ATOM 1455 N N . GLN B 1 85 ? -32.583 -11.014 3.582 1.00 25.92 162 GLN B N 1
ATOM 1456 C CA . GLN B 1 85 ? -32.310 -9.662 4.058 1.00 27.44 162 GLN B CA 1
ATOM 1457 C C . GLN B 1 85 ? -33.518 -9.013 4.723 1.00 31.68 162 GLN B C 1
ATOM 1458 O O . GLN B 1 85 ? -34.645 -9.154 4.252 1.00 35.75 162 GLN B O 1
ATOM 1464 N N . VAL B 1 86 ? -33.267 -8.295 5.815 1.00 29.89 163 VAL B N 1
ATOM 1465 C CA . VAL B 1 86 ? -34.298 -7.517 6.486 1.00 24.15 163 VAL B CA 1
ATOM 1466 C C . VAL B 1 86 ? -33.849 -6.068 6.587 1.00 27.49 163 VAL B C 1
ATOM 1467 O O . VAL B 1 86 ? -32.775 -5.782 7.114 1.00 27.58 163 VAL B O 1
ATOM 1471 N N . GLY B 1 87 ? -34.675 -5.156 6.087 1.00 26.22 164 GLY B N 1
ATOM 1472 C CA . GLY B 1 87 ? -34.347 -3.746 6.125 1.00 25.18 164 GLY B CA 1
ATOM 1473 C C . GLY B 1 87 ? -34.462 -3.167 7.522 1.00 28.80 164 GLY B C 1
ATOM 1474 O O . GLY B 1 87 ? -34.916 -3.848 8.445 1.00 32.55 164 GLY B O 1
ATOM 1475 N N . PRO B 1 88 ? -34.045 -1.901 7.681 1.00 28.02 165 PRO B N 1
ATOM 1476 C CA . PRO B 1 88 ? -34.078 -1.173 8.953 1.00 29.46 165 PRO B CA 1
ATOM 1477 C C . PRO B 1 88 ? -35.504 -0.896 9.403 1.00 31.84 165 PRO B C 1
ATOM 1478 O O . PRO B 1 88 ? -36.401 -0.776 8.572 1.00 30.88 165 PRO B O 1
ATOM 1482 N N . GLY B 1 89 ? -35.709 -0.796 10.711 1.00 34.69 166 GLY B N 1
ATOM 1483 C CA . GLY B 1 89 ? -37.013 -0.464 11.238 1.00 36.96 166 GLY B CA 1
ATOM 1484 C C . GLY B 1 89 ? -37.249 1.030 11.145 1.00 52.27 166 GLY B C 1
ATOM 1485 O O . GLY B 1 89 ? -36.315 1.795 10.899 1.00 50.69 166 GLY B O 1
ATOM 1486 N N . PRO B 1 90 ? -38.502 1.460 11.340 1.00 56.20 167 PRO B N 1
ATOM 1487 C CA . PRO B 1 90 ? -38.826 2.889 11.325 1.00 60.58 167 PRO B CA 1
ATOM 1488 C C . PRO B 1 90 ? -38.289 3.604 12.565 1.00 67.90 167 PRO B C 1
ATOM 1489 O O . PRO B 1 90 ? -38.191 4.830 12.571 1.00 69.89 167 PRO B O 1
ATOM 1493 N N . GLN B 1 91 ? -37.944 2.841 13.598 1.00 73.85 168 GLN B N 1
ATOM 1494 C CA . GLN B 1 91 ? -37.486 3.418 14.860 1.00 82.60 168 GLN B CA 1
ATOM 1495 C C . GLN B 1 91 ? -35.963 3.428 14.992 1.00 82.01 168 GLN B C 1
ATOM 1496 O O . GLN B 1 91 ? -35.431 3.618 16.085 1.00 86.11 168 GLN B O 1
ATOM 1502 N N . GLY B 1 92 ? -35.265 3.221 13.881 1.00 76.07 169 GLY B N 1
ATOM 1503 C CA . GLY B 1 92 ? -33.813 3.240 13.891 1.00 73.71 169 GLY B CA 1
ATOM 1504 C C . GLY B 1 92 ? -33.194 1.858 13.990 1.00 70.14 169 GLY B C 1
ATOM 1505 O O . GLY B 1 92 ? -31.972 1.721 14.005 1.00 70.58 169 GLY B O 1
ATOM 1506 N N . GLU B 1 93 ? -34.037 0.832 14.062 1.00 65.63 170 GLU B N 1
ATOM 1507 C CA . GLU B 1 93 ? -33.558 -0.544 14.115 1.00 63.13 170 GLU B CA 1
ATOM 1508 C C . GLU B 1 93 ? -32.740 -0.864 12.866 1.00 53.49 170 GLU B C 1
ATOM 1509 O O . GLU B 1 93 ? -33.199 -0.647 11.746 1.00 48.33 170 GLU B O 1
ATOM 1515 N N . GLN B 1 94 ? -31.528 -1.376 13.059 1.00 49.91 171 GLN B N 1
ATOM 1516 C CA . GLN B 1 94 ? -30.668 -1.737 11.934 1.00 46.45 171 GLN B CA 1
ATOM 1517 C C . GLN B 1 94 ? -31.173 -2.971 11.182 1.00 40.42 171 GLN B C 1
ATOM 1518 O O . GLN B 1 94 ? -31.843 -3.831 11.755 1.00 41.96 171 GLN B O 1
ATOM 1524 N N . GLY B 1 95 ? -30.852 -3.044 9.894 1.00 33.62 172 GLY B N 1
ATOM 1525 C CA . GLY B 1 95 ? -31.196 -4.197 9.083 1.00 32.41 172 GLY B CA 1
ATOM 1526 C C . GLY B 1 95 ? -30.246 -5.358 9.317 1.00 34.07 172 GLY B C 1
ATOM 1527 O O . GLY B 1 95 ? -29.174 -5.189 9.901 1.00 35.72 172 GLY B O 1
ATOM 1528 N N . ILE B 1 96 ? -30.635 -6.545 8.868 1.00 32.35 173 ILE B N 1
ATOM 1529 C CA . ILE B 1 96 ? -29.793 -7.726 9.059 1.00 35.26 173 ILE B CA 1
ATOM 1530 C C . ILE B 1 96 ? -29.659 -8.554 7.790 1.00 31.22 173 ILE B C 1
ATOM 1531 O O . ILE B 1 96 ? -30.539 -8.536 6.931 1.00 31.23 173 ILE B O 1
ATOM 1536 N N . ARG B 1 97 ? -28.545 -9.270 7.681 1.00 29.45 174 ARG B N 1
ATOM 1537 C CA . ARG B 1 97 ? -28.272 -10.116 6.526 1.00 28.65 174 ARG B CA 1
ATOM 1538 C C . ARG B 1 97 ? -27.837 -11.514 6.958 1.00 27.45 174 ARG B C 1
ATOM 1539 O O . ARG B 1 97 ? -26.895 -11.669 7.736 1.00 26.68 174 ARG B O 1
ATOM 1547 N N . SER B 1 98 ? -28.524 -12.530 6.445 1.00 27.88 175 SER B N 1
ATOM 1548 C CA . SER B 1 98 ? -28.181 -13.918 6.753 1.00 31.36 175 SER B CA 1
ATOM 1549 C C . SER B 1 98 ? -26.918 -14.308 6.001 1.00 29.23 175 SER B C 1
ATOM 1550 O O . SER B 1 98 ? -26.451 -13.568 5.141 1.00 27.74 175 SER B O 1
ATOM 1553 N N . ARG B 1 99 ? -26.364 -15.470 6.327 1.00 30.62 176 ARG B N 1
ATOM 1554 C CA . ARG B 1 99 ? -25.265 -16.016 5.545 1.00 29.08 176 ARG B CA 1
ATOM 1555 C C . ARG B 1 99 ? -25.768 -16.215 4.124 1.00 25.29 176 ARG B C 1
ATOM 1556 O O . ARG B 1 99 ? -26.975 -16.306 3.899 1.00 25.62 176 ARG B O 1
ATOM 1564 N N . PHE B 1 100 ? -24.848 -16.249 3.166 1.00 25.13 177 PHE B N 1
ATOM 1565 C CA . PHE B 1 100 ? -25.183 -16.642 1.804 1.00 28.06 177 PHE B CA 1
ATOM 1566 C C . PHE B 1 100 ? -25.274 -18.167 1.740 1.00 30.03 177 PHE B C 1
ATOM 1567 O O . PHE B 1 100 ? -24.450 -18.863 2.325 1.00 34.16 177 PHE B O 1
ATOM 1575 N N . ALA B 1 101 ? -26.279 -18.681 1.039 1.00 30.27 178 ALA B N 1
ATOM 1576 C CA . ALA B 1 101 ? -26.424 -20.122 0.845 1.00 29.05 178 ALA B CA 1
ATOM 1577 C C . ALA B 1 101 ? -26.257 -20.457 -0.629 1.00 28.24 178 ALA B C 1
ATOM 1578 O O . ALA B 1 101 ? -26.938 -19.886 -1.482 1.00 28.33 178 ALA B O 1
ATOM 1580 N N . LYS B 1 102 ? -25.347 -21.375 -0.928 1.00 27.66 179 LYS B N 1
ATOM 1581 C CA . LYS B 1 102 ? -25.116 -21.791 -2.306 1.00 27.30 179 LYS B CA 1
ATOM 1582 C C . LYS B 1 102 ? -26.054 -22.925 -2.698 1.00 28.51 179 LYS B C 1
ATOM 1583 O O . LYS B 1 102 ? -25.971 -24.030 -2.157 1.00 33.18 179 LYS B O 1
ATOM 1589 N N . LEU B 1 103 ? -26.953 -22.632 -3.631 1.00 24.10 180 LEU B N 1
ATOM 1590 C CA . LEU B 1 103 ? -27.855 -23.630 -4.190 1.00 23.65 180 LEU B CA 1
ATOM 1591 C C . LEU B 1 103 ? -27.256 -24.221 -5.468 1.00 24.82 180 LEU B C 1
ATOM 1592 O O . LEU B 1 103 ? -27.039 -23.513 -6.463 1.00 26.90 180 LEU B O 1
ATOM 1597 N N . THR B 1 104 ? -26.980 -25.519 -5.422 1.00 24.42 181 THR B N 1
ATOM 1598 C CA . THR B 1 104 ? -26.381 -26.240 -6.541 1.00 23.70 181 THR B CA 1
ATOM 1599 C C . THR B 1 104 ? -27.437 -27.094 -7.231 1.00 22.37 181 THR B C 1
ATOM 1600 O O . THR B 1 104 ? -28.162 -27.848 -6.575 1.00 23.69 181 THR B O 1
ATOM 1604 N N . VAL B 1 105 ? -27.529 -26.973 -8.551 1.00 20.36 182 VAL B N 1
ATOM 1605 C CA . VAL B 1 105 ? -28.533 -27.715 -9.313 1.00 21.72 182 VAL B CA 1
ATOM 1606 C C . VAL B 1 105 ? -27.923 -28.825 -10.179 1.00 27.79 182 VAL B C 1
ATOM 1607 O O . VAL B 1 105 ? -27.059 -28.570 -11.018 1.00 30.10 182 VAL B O 1
ATOM 1611 N N . LEU B 1 106 ? -28.386 -30.055 -9.968 1.00 30.61 183 LEU B N 1
ATOM 1612 C CA . LEU B 1 106 ? -27.886 -31.211 -10.710 1.00 30.77 183 LEU B CA 1
ATOM 1613 C C . LEU B 1 106 ? -28.883 -31.706 -11.741 1.00 31.61 183 LEU B C 1
ATOM 1614 O O . LEU B 1 106 ? -30.096 -31.567 -11.573 1.00 28.78 183 LEU B O 1
ATOM 1619 N N . VAL B 1 107 ? -28.359 -32.304 -12.803 1.00 36.87 184 VAL B N 1
ATOM 1620 C CA . VAL B 1 107 ? -29.193 -32.947 -13.804 1.00 40.18 184 VAL B CA 1
ATOM 1621 C C . VAL B 1 107 ? -28.846 -34.431 -13.899 1.00 49.87 184 VAL B C 1
ATOM 1622 O O . VAL B 1 107 ? -27.688 -34.793 -14.107 1.00 52.24 184 VAL B O 1
ATOM 1626 N N . PRO B 1 108 ? -29.856 -35.298 -13.743 1.00 56.09 185 PRO B N 1
ATOM 1627 C CA . PRO B 1 108 ? -29.665 -36.750 -13.826 1.00 62.07 185 PRO B CA 1
ATOM 1628 C C . PRO B 1 108 ? -29.578 -37.236 -15.271 1.00 67.37 185 PRO B C 1
ATOM 1629 O O . PRO B 1 108 ? -28.615 -36.908 -15.967 1.00 70.92 185 PRO B O 1
ATOM 1633 N N . GLY C 1 4 ? -38.764 -18.042 -21.466 1.00 47.38 81 GLY C N 1
ATOM 1634 C CA . GLY C 1 4 ? -38.448 -18.484 -22.814 1.00 45.74 81 GLY C CA 1
ATOM 1635 C C . GLY C 1 4 ? -37.393 -19.578 -22.856 1.00 42.89 81 GLY C C 1
ATOM 1636 O O . GLY C 1 4 ? -37.373 -20.469 -22.007 1.00 43.90 81 GLY C O 1
ATOM 1637 N N . GLN C 1 5 ? -36.513 -19.513 -23.849 1.00 39.43 82 GLN C N 1
ATOM 1638 C CA . GLN C 1 5 ? -35.438 -20.490 -23.974 1.00 33.32 82 GLN C CA 1
ATOM 1639 C C . GLN C 1 5 ? -34.583 -20.534 -22.706 1.00 31.28 82 GLN C C 1
ATOM 1640 O O . GLN C 1 5 ? -34.329 -19.507 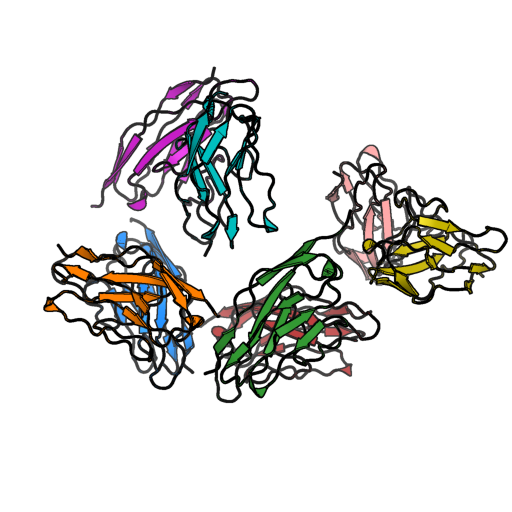-22.076 1.00 29.22 82 GLN C O 1
ATOM 1646 N N . HIS C 1 6 ? -34.154 -21.734 -22.333 1.00 31.73 83 HIS C N 1
ATOM 1647 C CA . HIS C 1 6 ? -33.339 -21.930 -21.140 1.00 32.26 83 HIS C CA 1
ATOM 1648 C C . HIS C 1 6 ? -32.619 -23.266 -21.255 1.00 31.37 83 HIS C C 1
ATOM 1649 O O . HIS C 1 6 ? -32.999 -24.108 -22.065 1.00 33.33 83 HIS C O 1
ATOM 1656 N N . PHE C 1 7 ? -31.575 -23.458 -20.459 1.00 29.93 84 PHE C N 1
ATOM 1657 C CA . PHE C 1 7 ? -30.794 -24.689 -20.537 1.00 28.07 84 PHE C CA 1
ATOM 1658 C C . PHE C 1 7 ? -31.403 -25.791 -19.674 1.00 29.55 84 PHE C C 1
ATOM 1659 O O . PHE C 1 7 ? -31.753 -25.561 -18.512 1.00 31.87 84 PHE C O 1
ATOM 1667 N N . ALA C 1 8 ? -31.535 -26.980 -20.256 1.00 27.00 85 ALA C N 1
ATOM 1668 C CA . ALA C 1 8 ? -31.872 -28.188 -19.503 1.00 29.77 85 ALA C CA 1
ATOM 1669 C C . ALA C 1 8 ? -30.586 -28.916 -19.115 1.00 28.26 85 ALA C C 1
ATOM 1670 O O . ALA C 1 8 ? -30.550 -29.666 -18.141 1.00 33.43 85 ALA C O 1
ATOM 1672 N N . MET C 1 9 ? -29.532 -28.682 -19.892 1.00 25.31 86 MET C N 1
ATOM 1673 C CA . MET C 1 9 ? -28.207 -29.223 -19.607 1.00 25.82 86 MET C CA 1
ATOM 1674 C C . MET C 1 9 ? -27.112 -28.239 -19.997 1.00 25.56 86 MET C C 1
ATOM 1675 O O . MET C 1 9 ? -27.204 -27.567 -21.024 1.00 28.23 86 MET C O 1
ATOM 1680 N N . GLU C 1 10 ? -26.073 -28.162 -19.174 1.00 28.66 87 GLU C N 1
ATOM 1681 C CA . GLU C 1 10 ? -24.949 -27.270 -19.437 1.00 29.80 87 GLU C CA 1
ATOM 1682 C C . GLU C 1 10 ? -23.636 -28.033 -19.313 1.00 23.42 87 GLU C C 1
ATOM 1683 O O . GLU C 1 10 ? -23.532 -28.955 -18.513 1.00 24.57 87 GLU C O 1
ATOM 1689 N N . PRO C 1 11 ? -22.621 -27.641 -20.097 1.00 21.96 88 PRO C N 1
ATOM 1690 C CA . PRO C 1 11 ? -21.348 -28.374 -20.096 1.00 25.64 88 PRO C CA 1
ATOM 1691 C C . PRO C 1 11 ? -20.621 -28.285 -18.759 1.00 26.89 88 PRO C C 1
ATOM 1692 O O . PRO C 1 11 ? -20.615 -27.222 -18.140 1.00 28.44 88 PRO C O 1
ATOM 1696 N N . GLN C 1 12 ? -20.032 -29.394 -18.317 1.00 25.39 89 GLN C N 1
ATOM 1697 C CA . GLN C 1 12 ? -19.214 -29.404 -17.107 1.00 29.96 89 GLN C CA 1
ATOM 1698 C C . GLN C 1 12 ? -17.746 -29.581 -17.482 1.00 28.29 89 GLN C C 1
ATOM 1699 O O . GLN C 1 12 ? -17.428 -29.966 -18.608 1.00 24.48 89 GLN C O 1
ATOM 1705 N N . ASP C 1 13 ? -16.851 -29.308 -16.542 1.00 24.26 90 ASP C N 1
ATOM 1706 C CA . ASP C 1 13 ? -15.431 -29.561 -16.760 1.00 32.89 90 ASP C CA 1
ATOM 1707 C C . ASP C 1 13 ? -15.162 -31.023 -17.129 1.00 33.48 90 ASP C C 1
ATOM 1708 O O . ASP C 1 13 ? -15.724 -31.944 -16.529 1.00 34.71 90 ASP C O 1
ATOM 1713 N N . GLN C 1 14 ? -14.299 -31.237 -18.115 1.00 30.64 91 GLN C N 1
ATOM 1714 C CA . GLN C 1 14 ? -13.861 -32.587 -18.436 1.00 30.26 91 GLN C CA 1
ATOM 1715 C C . GLN C 1 14 ? -12.350 -32.693 -18.577 1.00 30.73 91 GLN C C 1
ATOM 1716 O O . GLN C 1 14 ? -11.678 -31.763 -19.031 1.00 31.56 91 GLN C O 1
ATOM 1722 N N . THR C 1 15 ? -11.837 -33.844 -18.168 1.00 27.97 92 THR C N 1
ATOM 1723 C CA . THR C 1 15 ? -10.457 -34.225 -18.402 1.00 29.43 92 THR C CA 1
ATOM 1724 C C . THR C 1 15 ? -10.495 -35.504 -19.231 1.00 30.38 92 THR C C 1
ATOM 1725 O O . THR C 1 15 ? -11.249 -36.425 -18.919 1.00 32.47 92 THR C O 1
ATOM 1729 N N . ALA C 1 16 ? -9.706 -35.561 -20.297 1.00 29.57 93 ALA C N 1
ATOM 1730 C CA . ALA C 1 16 ? -9.714 -36.731 -21.169 1.00 30.46 93 ALA C CA 1
ATOM 1731 C C . ALA C 1 16 ? -8.385 -36.885 -21.891 1.00 34.71 93 ALA C C 1
ATOM 1732 O O . ALA C 1 16 ? -7.637 -35.921 -22.036 1.00 39.66 93 ALA C O 1
ATOM 1734 N N . VAL C 1 17 ? -8.096 -38.104 -22.335 1.00 31.34 94 VAL C N 1
ATOM 1735 C CA . VAL C 1 17 ? -6.847 -38.401 -23.026 1.00 26.89 94 VAL C CA 1
ATOM 1736 C C . VAL C 1 17 ? -7.013 -38.200 -24.522 1.00 27.87 94 VAL C C 1
ATOM 1737 O O . VAL C 1 17 ? -8.090 -38.433 -25.070 1.00 32.10 94 VAL C O 1
ATOM 1741 N N . VAL C 1 18 ? -5.946 -37.754 -25.176 1.00 30.07 95 VAL C N 1
ATOM 1742 C CA . VAL C 1 18 ? -5.937 -37.609 -26.625 1.00 33.16 95 VAL C CA 1
ATOM 1743 C C . VAL C 1 18 ? -6.364 -38.915 -27.303 1.00 32.52 95 VAL C C 1
ATOM 1744 O O . VAL C 1 18 ? -6.092 -40.004 -26.795 1.00 31.64 95 VAL C O 1
ATOM 1748 N N . GLY C 1 19 ? -7.039 -38.798 -28.443 1.00 30.24 96 GLY C N 1
ATOM 1749 C CA . GLY C 1 19 ? -7.502 -39.955 -29.185 1.00 28.77 96 GLY C CA 1
ATOM 1750 C C . GLY C 1 19 ? -8.913 -40.379 -28.822 1.00 27.38 96 GLY C C 1
ATOM 1751 O O . GLY C 1 19 ? -9.554 -41.121 -29.563 1.00 26.67 96 GLY C O 1
ATOM 1752 N N . SER C 1 20 ? -9.406 -39.905 -27.683 1.00 25.50 97 SER C N 1
ATOM 1753 C CA . SER C 1 20 ? -10.733 -40.297 -27.222 1.00 26.29 97 SER C CA 1
ATOM 1754 C C . SER C 1 20 ? -11.832 -39.375 -27.756 1.00 25.80 97 SER C C 1
ATOM 1755 O O . SER C 1 20 ? -11.557 -38.343 -28.374 1.00 23.17 97 SER C O 1
ATOM 1758 N N . ARG C 1 21 ? -13.080 -39.769 -27.532 1.00 26.72 98 ARG C N 1
ATOM 1759 C CA . ARG C 1 21 ? -14.211 -38.902 -27.819 1.00 27.59 98 ARG C CA 1
ATOM 1760 C C . ARG C 1 21 ? -14.607 -38.144 -26.560 1.00 29.60 98 ARG C C 1
ATOM 1761 O O . ARG C 1 21 ? -14.733 -38.727 -25.481 1.00 31.47 98 ARG C O 1
ATOM 1769 N N . VAL C 1 22 ? -14.782 -36.836 -26.704 1.00 26.22 99 VAL C N 1
ATOM 1770 C CA . VAL C 1 22 ? -15.324 -36.016 -25.634 1.00 25.39 99 VAL C CA 1
ATOM 1771 C C . VAL C 1 22 ? -16.602 -35.373 -26.145 1.00 25.32 99 VAL C C 1
ATOM 1772 O O . VAL C 1 22 ? -16.640 -34.849 -27.260 1.00 22.74 99 VAL C O 1
ATOM 1776 N N . THR C 1 23 ? -17.654 -35.435 -25.339 1.00 24.92 100 THR C N 1
ATOM 1777 C CA . THR C 1 23 ? -18.917 -34.820 -25.705 1.00 26.22 100 THR C CA 1
ATOM 1778 C C . THR C 1 23 ? -19.331 -33.812 -24.644 1.00 28.35 100 THR C C 1
ATOM 1779 O O . THR C 1 23 ? -19.511 -34.169 -23.480 1.00 31.32 100 THR C O 1
ATOM 1783 N N . LEU C 1 24 ? -19.471 -32.552 -25.045 1.00 26.65 101 LEU C N 1
ATOM 1784 C CA . LEU C 1 24 ? -19.862 -31.499 -24.108 1.00 23.43 101 LEU C CA 1
ATOM 1785 C C . LEU C 1 24 ? -21.360 -31.212 -24.213 1.00 27.63 101 LEU C C 1
ATOM 1786 O O . LEU C 1 24 ? -21.836 -30.679 -25.212 1.00 28.56 101 LEU C O 1
ATOM 1791 N N . PRO C 1 25 ? -22.112 -31.564 -23.171 1.00 25.56 102 PRO C N 1
ATOM 1792 C CA . PRO C 1 25 ? -23.574 -31.495 -23.273 1.00 26.96 102 PRO C CA 1
ATOM 1793 C C . PRO C 1 25 ? -24.093 -30.064 -23.375 1.00 26.23 102 PRO C C 1
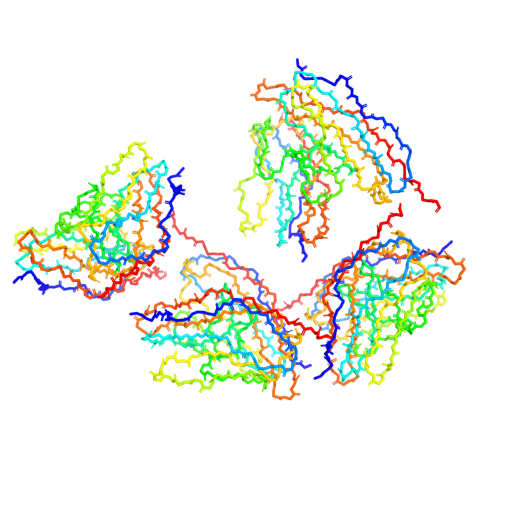ATOM 1794 O O . PRO C 1 25 ? -23.595 -29.170 -22.695 1.00 22.05 102 PRO C O 1
ATOM 1798 N N . CYS C 1 26 ? -25.090 -29.859 -24.223 1.00 24.97 103 CYS C N 1
ATOM 1799 C CA . CYS C 1 26 ? -25.879 -28.639 -24.175 1.00 22.20 103 CYS C CA 1
ATOM 1800 C C . CYS C 1 26 ? -27.286 -28.935 -24.654 1.00 26.01 103 CYS C C 1
ATOM 1801 O O . CYS C 1 26 ? -27.493 -29.358 -25.791 1.00 29.82 103 CYS C O 1
ATOM 1804 N N . ARG C 1 27 ? -28.258 -28.721 -23.780 1.00 27.26 104 ARG C N 1
ATOM 1805 C CA . ARG C 1 27 ? -29.647 -28.950 -24.143 1.00 31.05 104 ARG C CA 1
ATOM 1806 C C . ARG C 1 27 ? -30.458 -27.709 -23.816 1.00 31.91 104 ARG C C 1
ATOM 1807 O O . ARG C 1 27 ? -30.419 -27.216 -22.691 1.00 31.41 104 ARG C O 1
ATOM 1815 N N . VAL C 1 28 ? -31.181 -27.200 -24.807 1.00 31.86 105 VAL C N 1
ATOM 1816 C CA . VAL C 1 28 ? -31.976 -25.995 -24.626 1.00 28.25 105 VAL C CA 1
ATOM 1817 C C . VAL C 1 28 ? -33.462 -26.256 -24.834 1.00 29.81 105 VAL C C 1
ATOM 1818 O O . VAL C 1 28 ? -33.875 -26.781 -25.870 1.00 30.82 105 VAL C O 1
ATOM 1822 N N . MET C 1 29 ? -34.264 -25.880 -23.846 1.00 27.39 106 MET C N 1
ATOM 1823 C CA . MET C 1 29 ? -35.710 -26.021 -23.945 1.00 39.58 106 MET C CA 1
ATOM 1824 C C . MET C 1 29 ? -36.321 -24.783 -24.582 1.00 37.83 106 MET C C 1
ATOM 1825 O O . MET C 1 29 ? -35.864 -23.665 -24.342 1.00 30.83 106 MET C O 1
ATOM 1830 N N . GLU C 1 30 ? -37.351 -24.990 -25.397 1.00 43.11 107 GLU C N 1
ATOM 1831 C CA . GLU C 1 30 ? -38.079 -23.891 -26.021 1.00 45.39 107 GLU C CA 1
ATOM 1832 C C . GLU C 1 30 ? -37.153 -22.942 -26.781 1.00 42.37 107 GLU C C 1
ATOM 1833 O O . GLU C 1 30 ? -37.408 -21.738 -26.862 1.00 42.48 107 GLU C O 1
ATOM 1839 N N . LYS C 1 31 ? -36.079 -23.490 -27.341 1.00 39.72 108 LYS C N 1
ATOM 1840 C CA . LYS C 1 31 ? -35.121 -22.693 -28.097 1.00 39.24 108 LYS C CA 1
ATOM 1841 C C . LYS C 1 31 ? -35.817 -21.877 -29.181 1.00 38.07 108 LYS C C 1
ATOM 1842 O O . LYS C 1 31 ? -36.630 -22.404 -29.940 1.00 36.61 108 LYS C O 1
ATOM 1848 N N . VAL C 1 32 ? -35.491 -20.588 -29.239 1.00 38.04 109 VAL C N 1
ATOM 1849 C CA . VAL C 1 32 ? -36.050 -19.686 -30.239 1.00 38.01 109 VAL C CA 1
ATOM 1850 C C . VAL C 1 32 ? -34.953 -19.073 -31.112 1.00 35.76 109 VAL C C 1
ATOM 1851 O O . VAL C 1 32 ? -35.188 -18.739 -32.271 1.00 39.54 109 VAL C O 1
ATOM 1855 N N . GLY C 1 33 ? -33.751 -18.940 -30.558 1.00 30.69 110 GLY C N 1
ATOM 1856 C CA . GLY C 1 33 ? -32.653 -18.319 -31.278 1.00 29.62 110 GLY C CA 1
ATOM 1857 C C . GLY C 1 33 ? -31.663 -19.308 -31.860 1.00 29.83 110 GLY C C 1
ATOM 1858 O O . GLY C 1 33 ? -31.914 -20.509 -31.886 1.00 33.32 110 GLY C O 1
ATOM 1859 N N . ALA C 1 34 ? -30.528 -18.803 -32.329 1.00 27.94 111 ALA C N 1
ATOM 1860 C CA . ALA C 1 34 ? -29.527 -19.653 -32.963 1.00 27.67 111 ALA C CA 1
ATOM 1861 C C . ALA C 1 34 ? -28.461 -20.067 -31.961 1.00 27.83 111 ALA C C 1
ATOM 1862 O O . ALA C 1 34 ? -27.883 -19.228 -31.271 1.00 25.56 111 ALA C O 1
ATOM 1864 N N . LEU C 1 35 ? -28.205 -21.368 -31.882 1.00 27.67 112 LEU C N 1
ATOM 1865 C CA . LEU C 1 35 ? -27.265 -21.894 -30.901 1.00 24.74 112 LEU C CA 1
ATOM 1866 C C . LEU C 1 35 ? -25.855 -21.935 -31.469 1.00 24.53 112 LEU C C 1
ATOM 1867 O O . LEU C 1 35 ? -25.667 -22.061 -32.679 1.00 25.91 112 LEU C O 1
ATOM 1872 N N . GLN C 1 36 ? -24.865 -21.816 -30.592 1.00 22.11 113 GLN C N 1
ATOM 1873 C CA . GLN C 1 36 ? -23.472 -21.826 -31.015 1.00 22.39 113 GLN C CA 1
ATOM 1874 C C . GLN C 1 36 ? -22.558 -22.021 -29.821 1.00 20.17 113 GLN C C 1
ATOM 1875 O O . GLN C 1 36 ? -22.832 -21.524 -28.731 1.00 23.75 113 GLN C O 1
ATOM 1881 N N . TRP C 1 37 ? -21.467 -22.742 -30.038 1.00 16.34 114 TRP C N 1
ATOM 1882 C CA . TRP C 1 37 ? -20.441 -22.908 -29.025 1.00 18.02 114 TRP C CA 1
ATOM 1883 C C . TRP C 1 37 ? -19.291 -21.937 -29.268 1.00 20.58 114 TRP C C 1
ATOM 1884 O O . TRP C 1 37 ? -18.954 -21.628 -30.415 1.00 13.62 114 TRP C O 1
ATOM 1895 N N . THR C 1 38 ? -18.665 -21.479 -28.192 1.00 18.12 115 THR C N 1
ATOM 1896 C CA . THR C 1 38 ? -17.399 -20.780 -28.336 1.00 19.37 115 THR C CA 1
ATOM 1897 C C . THR C 1 38 ? -16.301 -21.598 -27.684 1.00 20.80 115 THR C C 1
ATOM 1898 O O . THR C 1 38 ? -16.538 -22.328 -26.722 1.00 18.27 115 THR C O 1
ATOM 1902 N N . LYS C 1 39 ? -15.098 -21.465 -28.226 1.00 22.89 116 LYS C N 1
ATOM 1903 C CA . LYS C 1 39 ? -13.926 -22.129 -27.695 1.00 20.59 116 LYS C CA 1
ATOM 1904 C C . LYS C 1 39 ? -12.850 -21.066 -27.505 1.00 21.60 116 LYS C C 1
ATOM 1905 O O . LYS C 1 39 ? -12.397 -20.456 -28.473 1.00 25.54 116 LYS C O 1
ATOM 1911 N N . ASP C 1 40 ? -12.441 -20.857 -26.257 1.00 22.97 117 ASP C N 1
ATOM 1912 C CA . ASP C 1 40 ? -11.605 -19.710 -25.897 1.00 26.11 117 ASP C CA 1
ATOM 1913 C C . ASP C 1 40 ? -12.187 -18.430 -26.501 1.00 23.08 117 ASP C C 1
ATOM 1914 O O . ASP C 1 40 ? -11.465 -17.601 -27.050 1.00 22.07 117 ASP C O 1
ATOM 1919 N N . ASP C 1 41 ? -13.508 -18.301 -26.403 1.00 21.41 118 ASP C N 1
ATOM 1920 C CA . ASP C 1 41 ? -14.240 -17.132 -26.893 1.00 25.61 118 ASP C CA 1
ATOM 1921 C C . ASP C 1 41 ? -14.256 -16.994 -28.417 1.00 24.13 118 ASP C C 1
ATOM 1922 O O . ASP C 1 41 ? -14.567 -15.930 -28.940 1.00 27.06 118 ASP C O 1
ATOM 1927 N N . PHE C 1 42 ? -13.933 -18.072 -29.122 1.00 22.19 119 PHE C N 1
ATOM 1928 C CA . PHE C 1 42 ? -14.007 -18.079 -30.578 1.00 17.62 119 PHE C CA 1
ATOM 1929 C C . PHE C 1 42 ? -15.201 -18.917 -31.026 1.00 19.58 119 PHE C C 1
ATOM 1930 O O . PHE C 1 42 ? -15.304 -20.098 -30.680 1.00 21.59 119 PHE C O 1
ATOM 1938 N N . GLY C 1 43 ? -16.101 -18.307 -31.793 1.00 18.24 120 GLY C N 1
ATOM 1939 C CA . GLY C 1 43 ? -17.310 -18.980 -32.246 1.00 19.69 120 GLY C CA 1
ATOM 1940 C C . GLY C 1 43 ? -17.040 -20.121 -33.214 1.00 23.46 120 GLY C C 1
ATOM 1941 O O . GLY C 1 43 ? -16.357 -19.943 -34.228 1.00 21.85 120 GLY C O 1
ATOM 1942 N N . LEU C 1 44 ? -17.588 -21.296 -32.907 1.00 22.26 121 LEU C N 1
ATOM 1943 C CA . LEU C 1 44 ? -17.321 -22.498 -33.696 1.00 23.68 121 LEU C CA 1
ATOM 1944 C C . LEU C 1 44 ? -18.227 -22.627 -34.916 1.00 26.59 121 LEU C C 1
ATOM 1945 O O . LEU C 1 44 ? -17.926 -23.382 -35.836 1.00 28.85 121 LEU C O 1
ATOM 1950 N N . GLY C 1 45 ? -19.337 -21.899 -34.920 1.00 24.94 122 GLY C N 1
ATOM 1951 C CA . GLY C 1 45 ? -20.249 -21.933 -36.050 1.00 23.48 122 GLY C CA 1
ATOM 1952 C C . GLY C 1 45 ? -21.667 -22.230 -35.621 1.00 23.40 122 GLY C C 1
ATOM 1953 O O . GLY C 1 45 ? -21.896 -22.703 -34.509 1.00 20.65 122 GLY C O 1
ATOM 1954 N N . GLN C 1 46 ? -22.622 -21.964 -36.505 1.00 23.75 123 GLN C N 1
ATOM 1955 C CA . GLN C 1 46 ? -24.031 -22.081 -36.159 1.00 22.84 123 GLN C CA 1
ATOM 1956 C C . GLN C 1 46 ? -24.714 -23.226 -36.904 1.00 27.96 123 GLN C C 1
ATOM 1957 O O . GLN C 1 46 ? -25.939 -23.292 -36.962 1.00 28.36 123 GLN C O 1
ATOM 1963 N N . HIS C 1 47 ? -23.917 -24.123 -37.477 1.00 35.32 124 HIS C N 1
ATOM 1964 C CA . HIS C 1 47 ? -24.450 -25.313 -38.137 1.00 39.85 124 HIS C CA 1
ATOM 1965 C C . HIS C 1 47 ? -23.924 -26.586 -37.486 1.00 35.57 124 HIS C C 1
ATOM 1966 O O . HIS C 1 47 ? -22.765 -26.653 -37.083 1.00 35.05 124 HIS C O 1
ATOM 1973 N N . ARG C 1 48 ? -24.781 -27.596 -37.390 1.00 33.60 125 ARG C N 1
ATOM 1974 C CA . ARG C 1 48 ? -24.424 -28.847 -36.724 1.00 30.72 125 ARG C CA 1
ATOM 1975 C C . ARG C 1 48 ? -23.122 -29.470 -37.229 1.00 30.04 125 ARG C C 1
ATOM 1976 O O . ARG C 1 48 ? -22.385 -30.070 -36.447 1.00 28.70 125 ARG C O 1
ATOM 1984 N N . ASN C 1 49 ? -22.837 -29.340 -38.526 1.00 30.81 126 ASN C N 1
ATOM 1985 C CA . ASN C 1 49 ? -21.597 -29.892 -39.068 1.00 34.44 126 ASN C CA 1
ATOM 1986 C C . ASN C 1 49 ? -20.346 -29.070 -38.739 1.00 30.69 126 ASN C C 1
ATOM 1987 O O . ASN C 1 49 ? -19.228 -29.579 -38.805 1.00 25.29 126 ASN C O 1
ATOM 1992 N N . LEU C 1 50 ? -20.540 -27.805 -38.370 1.00 30.05 127 LEU C N 1
ATOM 1993 C CA . LEU C 1 50 ? -19.424 -26.957 -37.975 1.00 26.33 127 LEU C CA 1
ATOM 1994 C C . LEU C 1 50 ? -18.288 -27.045 -38.984 1.00 26.49 127 LEU C C 1
ATOM 1995 O O . LEU C 1 50 ? -17.154 -27.375 -38.623 1.00 22.47 127 LEU C O 1
ATOM 2000 N N . SER C 1 51 ? -18.591 -26.769 -40.248 1.00 34.05 128 SER C N 1
ATOM 2001 C CA . SER C 1 51 ? -17.568 -26.803 -41.288 1.00 40.11 128 SER C CA 1
ATOM 2002 C C . SER C 1 51 ? -16.429 -25.861 -40.917 1.00 43.68 128 SER C C 1
ATOM 2003 O O . SER C 1 51 ? -16.660 -24.760 -40.422 1.00 46.77 128 SER C O 1
ATOM 2006 N N . GLY C 1 52 ? -15.198 -26.297 -41.149 1.00 44.74 129 GLY C N 1
ATOM 2007 C CA . GLY C 1 52 ? -14.043 -25.548 -40.695 1.00 45.17 129 GLY C CA 1
ATOM 2008 C C . GLY C 1 52 ? -13.363 -26.237 -39.526 1.00 39.67 129 GLY C C 1
ATOM 2009 O O . GLY C 1 52 ? -12.144 -26.170 -39.372 1.00 38.52 129 GLY C O 1
ATOM 2010 N N . PHE C 1 53 ? -14.156 -26.907 -38.701 1.00 22.10 130 PHE C N 1
ATOM 2011 C CA . PHE C 1 53 ? -13.611 -27.684 -37.601 1.00 23.16 130 PHE C CA 1
ATOM 2012 C C . PHE C 1 53 ? -13.854 -29.168 -37.857 1.00 24.88 130 PHE C C 1
ATOM 2013 O O . PHE C 1 53 ? -14.858 -29.738 -37.436 1.00 28.72 130 PHE C O 1
ATOM 2021 N N . GLU C 1 54 ? -12.909 -29.778 -38.560 1.00 24.75 131 GLU C N 1
ATOM 2022 C CA . GLU C 1 54 ? -13.105 -31.091 -39.153 1.00 27.14 131 GLU C CA 1
ATOM 2023 C C . GLU C 1 54 ? -13.372 -32.198 -38.134 1.00 25.17 131 GLU C C 1
ATOM 2024 O O . GLU C 1 54 ? -13.881 -33.253 -38.496 1.00 22.14 131 GLU C O 1
ATOM 2030 N N . ARG C 1 55 ? -13.039 -31.954 -36.869 1.00 25.84 132 ARG C N 1
ATOM 2031 C CA . ARG C 1 55 ? -13.219 -32.963 -35.827 1.00 26.44 132 ARG C CA 1
ATOM 2032 C C . ARG C 1 55 ? -14.400 -32.681 -34.900 1.00 23.77 132 ARG C C 1
ATOM 2033 O O . ARG C 1 55 ? -14.727 -33.501 -34.041 1.00 23.36 132 ARG C O 1
ATOM 2041 N N . TYR C 1 56 ? -15.045 -31.531 -35.070 1.00 26.05 133 TYR C N 1
ATOM 2042 C CA . TYR C 1 56 ? -16.168 -31.168 -34.204 1.00 23.56 133 TYR C CA 1
ATOM 2043 C C . TYR C 1 56 ? -17.499 -31.313 -34.928 1.00 24.41 133 TYR C C 1
ATOM 2044 O O . TYR C 1 56 ? -17.589 -31.119 -36.145 1.00 25.95 133 TYR C O 1
ATOM 2053 N N . SER C 1 57 ? -18.540 -31.618 -34.166 1.00 24.92 134 SER C N 1
ATOM 2054 C CA . SER C 1 57 ? -19.899 -31.570 -34.683 1.00 27.10 134 SER C CA 1
ATOM 2055 C C . SER C 1 57 ? -20.869 -31.346 -33.533 1.00 27.86 134 SER C C 1
ATOM 2056 O O . SER C 1 57 ? -20.535 -31.586 -32.373 1.00 25.39 134 SER C O 1
ATOM 2059 N N . MET C 1 58 ? -22.071 -30.884 -33.856 1.00 31.37 135 MET C N 1
ATOM 2060 C CA . MET C 1 58 ? -23.119 -30.744 -32.852 1.00 32.50 135 MET C CA 1
ATOM 2061 C C . MET C 1 58 ? -24.139 -31.871 -32.987 1.00 34.88 135 MET C C 1
ATOM 2062 O O . MET C 1 58 ? -24.871 -31.957 -33.977 1.00 34.98 135 MET C O 1
ATOM 2067 N N . VAL C 1 59 ? -24.170 -32.738 -31.982 1.00 35.93 136 VAL C N 1
ATOM 2068 C CA . VAL C 1 59 ? -25.006 -33.929 -32.023 1.00 40.84 136 VAL C CA 1
ATOM 2069 C C . VAL C 1 59 ? -26.298 -33.748 -31.231 1.00 43.81 136 VAL C C 1
ATOM 2070 O O . VAL C 1 59 ? -26.469 -32.764 -30.509 1.00 45.49 136 VAL C O 1
ATOM 2074 N N . GLY C 1 60 ? -27.206 -34.706 -31.374 1.00 34.36 137 GLY C N 1
ATOM 2075 C CA . GLY C 1 60 ? -28.505 -34.633 -30.733 1.00 34.92 137 GLY C CA 1
ATOM 2076 C C . GLY C 1 60 ? -29.605 -34.210 -31.689 1.00 36.74 137 GLY C C 1
ATOM 2077 O O . GLY C 1 60 ? -29.350 -33.867 -32.845 1.00 33.19 137 GLY C O 1
ATOM 2078 N N . SER C 1 61 ? -30.840 -34.230 -31.205 1.00 42.59 138 SER C N 1
ATOM 2079 C CA . SER C 1 61 ? -31.978 -33.884 -32.043 1.00 46.04 138 SER C CA 1
ATOM 2080 C C . SER C 1 61 ? -32.490 -32.477 -31.763 1.00 45.85 138 SER C C 1
ATOM 2081 O O . SER C 1 61 ? -32.449 -32.004 -30.626 1.00 45.18 138 SER C O 1
ATOM 2084 N N . ASP C 1 62 ? -32.975 -31.814 -32.809 1.00 47.56 139 ASP C N 1
ATOM 2085 C CA . ASP C 1 62 ? -33.608 -30.512 -32.666 1.00 50.05 139 ASP C CA 1
ATOM 2086 C C . ASP C 1 62 ? -34.812 -30.624 -31.745 1.00 56.29 139 ASP C C 1
ATOM 2087 O O . ASP C 1 62 ? -35.080 -29.726 -30.948 1.00 56.87 139 ASP C O 1
ATOM 2092 N N . GLU C 1 63 ? -35.532 -31.736 -31.864 1.00 62.13 140 GLU C N 1
ATOM 2093 C CA . GLU C 1 63 ? -36.753 -31.957 -31.098 1.00 65.79 140 GLU C CA 1
ATOM 2094 C C . GLU C 1 63 ? -36.489 -31.929 -29.600 1.00 62.50 140 GLU C C 1
ATOM 2095 O O . GLU C 1 63 ? -37.322 -31.465 -28.820 1.00 64.71 140 GLU C O 1
ATOM 2101 N N . GLU C 1 64 ? -35.329 -32.438 -29.202 1.00 57.15 141 GLU C N 1
ATOM 2102 C CA . GLU C 1 64 ? -34.955 -32.475 -27.794 1.00 56.07 141 GLU C CA 1
ATOM 2103 C C . GLU C 1 64 ? -34.089 -31.284 -27.395 1.00 49.46 141 GLU C C 1
ATOM 2104 O O . GLU C 1 64 ? -33.600 -31.219 -26.268 1.00 48.98 141 GLU C O 1
ATOM 2110 N N . GLY C 1 65 ? -33.897 -30.350 -28.322 1.00 42.97 142 GLY C N 1
ATOM 2111 C CA . GLY C 1 65 ? -33.037 -29.209 -28.083 1.00 37.77 142 GLY C CA 1
ATOM 2112 C C . GLY C 1 65 ? -31.627 -29.641 -27.733 1.00 36.34 142 GLY C C 1
ATOM 2113 O O . GLY C 1 65 ? -30.944 -28.997 -26.933 1.00 33.83 142 GLY C O 1
ATOM 2114 N N . ASP C 1 66 ? -31.187 -30.737 -28.340 1.00 28.44 143 ASP C N 1
ATOM 2115 C CA . ASP C 1 66 ? -29.861 -31.272 -28.078 1.00 29.93 143 ASP C CA 1
ATOM 2116 C C . ASP C 1 66 ? -28.853 -30.778 -29.115 1.00 28.12 143 ASP C C 1
ATOM 2117 O O . ASP C 1 66 ? -28.937 -31.123 -30.292 1.00 30.53 143 ASP C O 1
ATOM 2122 N N . PHE C 1 67 ? -27.897 -29.975 -28.662 1.00 25.14 144 PHE C N 1
ATOM 2123 C CA . PHE C 1 67 ? -26.864 -29.429 -29.531 1.00 22.78 144 PHE C CA 1
ATOM 2124 C C . PHE C 1 67 ? -25.505 -29.607 -28.879 1.00 21.84 144 PHE C C 1
ATOM 2125 O O . PHE C 1 67 ? -24.672 -28.700 -28.893 1.00 25.67 144 PHE C O 1
ATOM 2133 N N . SER C 1 68 ? -25.290 -30.783 -28.305 1.00 21.64 145 SER C N 1
ATOM 2134 C CA . SER C 1 68 ? -24.058 -31.079 -27.590 1.00 20.25 145 SER C CA 1
ATOM 2135 C C . SER C 1 68 ? -22.868 -31.096 -28.544 1.00 22.08 145 SER C C 1
ATOM 2136 O O . SER C 1 68 ? -22.974 -31.550 -29.683 1.00 25.06 145 SER C O 1
ATOM 2139 N N . LEU C 1 69 ? -21.737 -30.585 -28.075 1.00 21.10 146 LEU C N 1
ATOM 2140 C CA . LEU C 1 69 ? -20.542 -30.500 -28.897 1.00 21.33 146 LEU C CA 1
ATOM 2141 C C . LEU C 1 69 ? -19.767 -31.814 -28.843 1.00 21.23 146 LEU C C 1
ATOM 2142 O O . LEU C 1 69 ? -19.275 -32.215 -27.792 1.00 18.58 146 LEU C O 1
ATOM 2147 N N . ASP C 1 70 ? -19.659 -32.469 -29.991 1.00 22.17 147 ASP C N 1
ATOM 2148 C CA . ASP C 1 70 ? -19.007 -33.766 -30.078 1.00 24.11 147 ASP C CA 1
ATOM 2149 C C . ASP C 1 70 ? -17.614 -33.610 -30.668 1.00 21.17 147 ASP C C 1
ATOM 2150 O O . ASP C 1 70 ? -17.464 -33.102 -31.773 1.00 19.63 147 ASP C O 1
ATOM 2155 N N . ILE C 1 71 ? -16.596 -34.043 -29.929 1.00 18.61 148 ILE C N 1
ATOM 2156 C CA . ILE C 1 71 ? -15.217 -33.939 -30.401 1.00 19.50 148 ILE C CA 1
ATOM 2157 C C . ILE C 1 71 ? -14.566 -35.319 -30.494 1.00 22.94 148 ILE C C 1
ATOM 2158 O O . ILE C 1 71 ? -14.472 -36.036 -29.498 1.00 24.45 148 ILE C O 1
ATOM 2163 N N . TYR C 1 72 ? -14.124 -35.686 -31.693 1.00 21.92 149 TYR C N 1
ATOM 2164 C CA . TYR C 1 72 ? -13.406 -36.941 -31.893 1.00 22.86 149 TYR C CA 1
ATOM 2165 C C . TYR C 1 72 ? -12.648 -36.931 -33.211 1.00 22.50 149 TYR C C 1
ATOM 2166 O O . TYR C 1 72 ? -13.197 -36.534 -34.233 1.00 20.41 149 TYR C O 1
ATOM 2175 N N . PRO C 1 73 ? -11.371 -37.344 -33.189 1.00 21.79 150 PRO C N 1
ATOM 2176 C CA . PRO C 1 73 ? -10.590 -37.669 -31.993 1.00 21.52 150 PRO C CA 1
ATOM 2177 C C . PRO C 1 73 ? -10.079 -36.418 -31.274 1.00 23.62 150 PRO C C 1
ATOM 2178 O O . PRO C 1 73 ? -9.739 -35.427 -31.919 1.00 23.42 150 PRO C O 1
ATOM 2182 N N . LEU C 1 74 ? -10.020 -36.481 -29.947 1.00 24.88 151 LEU C N 1
ATOM 2183 C CA . LEU C 1 74 ? -9.529 -35.378 -29.132 1.00 23.32 151 LEU C CA 1
ATOM 2184 C C . LEU C 1 74 ? -8.047 -35.131 -29.397 1.00 29.17 151 LEU C C 1
ATOM 2185 O O . LEU C 1 74 ? -7.261 -36.073 -29.474 1.00 35.12 151 LEU C O 1
ATOM 2190 N N . MET C 1 75 ? -7.674 -33.861 -29.534 1.00 28.44 152 MET C N 1
ATOM 2191 C CA . MET C 1 75 ? -6.281 -33.461 -29.720 1.00 28.28 152 MET C CA 1
ATOM 2192 C C . MET C 1 75 ? -5.912 -32.379 -28.707 1.00 27.80 152 MET C C 1
ATOM 2193 O O . MET C 1 75 ? -6.791 -31.766 -28.101 1.00 24.15 152 MET C O 1
ATOM 2198 N N . LEU C 1 76 ? -4.615 -32.141 -28.530 1.00 27.71 153 LEU C N 1
ATOM 2199 C CA . LEU C 1 76 ? -4.144 -31.151 -27.567 1.00 32.58 153 LEU C CA 1
ATOM 2200 C C . LEU C 1 76 ? -4.703 -29.763 -27.871 1.00 33.19 153 LEU C C 1
ATOM 2201 O O . LEU C 1 76 ? -4.969 -28.975 -26.964 1.00 34.33 153 LEU C O 1
ATOM 2206 N N . ASP C 1 77 ? -4.875 -29.482 -29.158 1.00 34.06 154 ASP C N 1
ATOM 2207 C CA . ASP C 1 77 ? -5.414 -28.213 -29.636 1.00 34.51 154 ASP C CA 1
ATOM 2208 C C . ASP C 1 77 ? -6.796 -27.941 -29.045 1.00 30.50 154 ASP C C 1
ATOM 2209 O O . ASP C 1 77 ? -7.244 -26.797 -28.995 1.00 30.70 154 ASP C O 1
ATOM 2214 N N . ASP C 1 78 ? -7.466 -28.999 -28.597 1.00 26.77 155 ASP C N 1
ATOM 2215 C CA . ASP C 1 78 ? -8.819 -28.879 -28.065 1.00 24.97 155 ASP C CA 1
ATOM 2216 C C . ASP C 1 78 ? -8.833 -28.444 -26.600 1.00 24.72 155 ASP C C 1
ATOM 2217 O O . ASP C 1 78 ? -9.893 -28.152 -26.046 1.00 20.83 155 ASP C O 1
ATOM 2222 N N . ASP C 1 79 ? -7.663 -28.414 -25.968 1.00 25.19 156 ASP C N 1
ATOM 2223 C CA . ASP C 1 79 ? -7.574 -27.929 -24.599 1.00 27.97 156 ASP C CA 1
ATOM 2224 C C . ASP C 1 79 ? -7.931 -26.447 -24.569 1.00 30.02 156 ASP C C 1
ATOM 2225 O O . ASP C 1 79 ? -7.174 -25.601 -25.054 1.00 28.80 156 ASP C O 1
ATOM 2230 N N . ALA C 1 80 ? -9.090 -26.140 -23.997 1.00 29.26 157 ALA C N 1
ATOM 2231 C CA . ALA C 1 80 ? -9.628 -24.788 -24.044 1.00 26.75 157 ALA C CA 1
ATOM 2232 C C . ALA C 1 80 ? -10.864 -24.665 -23.173 1.00 28.08 157 ALA C C 1
ATOM 2233 O O . ALA C 1 80 ? -11.293 -25.626 -22.538 1.00 31.59 157 ALA C O 1
ATOM 2235 N N . LYS C 1 81 ? -11.437 -23.469 -23.168 1.00 28.83 158 LYS C N 1
ATOM 2236 C CA . LYS C 1 81 ? -12.648 -23.180 -22.419 1.00 29.56 158 LYS C CA 1
ATOM 2237 C C . LYS C 1 81 ? -13.839 -23.118 -23.373 1.00 26.02 158 LYS C C 1
ATOM 2238 O O . LYS C 1 81 ? -13.769 -22.503 -24.431 1.00 25.36 158 LYS C O 1
ATOM 2244 N N . TYR C 1 82 ? -14.932 -23.768 -23.006 1.00 22.51 159 TYR C N 1
ATOM 2245 C CA . TYR C 1 82 ? -16.076 -23.876 -23.899 1.00 19.70 159 TYR C CA 1
ATOM 2246 C C . TYR C 1 82 ? -17.347 -23.313 -23.285 1.00 23.42 159 TYR C C 1
ATOM 2247 O O . TYR C 1 82 ? -17.609 -23.488 -22.094 1.00 24.71 159 TYR C O 1
ATOM 2256 N N . GLN C 1 83 ? -18.144 -22.646 -24.108 1.00 15.14 160 GLN C N 1
ATOM 2257 C CA . GLN C 1 83 ? -19.432 -22.163 -23.650 1.00 15.93 160 GLN C CA 1
ATOM 2258 C C . GLN C 1 83 ? -20.485 -22.404 -24.714 1.00 16.75 160 GLN C C 1
ATOM 2259 O O . GLN C 1 83 ? -20.211 -22.291 -25.911 1.00 16.93 160 GLN C O 1
ATOM 2265 N N . CYS C 1 84 ? -21.691 -22.735 -24.266 1.00 19.25 161 CYS C N 1
ATOM 2266 C CA . CYS C 1 84 ? -22.825 -22.914 -25.159 1.00 21.22 161 CYS C CA 1
ATOM 2267 C C . CYS C 1 84 ? -23.675 -21.650 -25.157 1.00 26.10 161 CYS C C 1
ATOM 2268 O O . CYS C 1 84 ? -24.124 -21.202 -24.105 1.00 29.18 161 CYS C O 1
ATOM 2271 N N . GLN C 1 85 ? -23.895 -21.080 -26.339 1.00 25.23 162 GLN C N 1
ATOM 2272 C CA . GLN C 1 85 ? -24.594 -19.805 -26.463 1.00 25.76 162 GLN C CA 1
ATOM 2273 C C . GLN C 1 85 ? -25.854 -19.936 -27.303 1.00 26.91 162 GLN C C 1
ATOM 2274 O O . GLN C 1 85 ? -25.898 -20.703 -28.261 1.00 30.10 162 GLN C O 1
ATOM 2280 N N . VAL C 1 86 ? -26.879 -19.180 -26.943 1.00 25.90 163 VAL C N 1
ATOM 2281 C CA . VAL C 1 86 ? -28.069 -19.104 -27.770 1.00 27.65 163 VAL C CA 1
ATOM 2282 C C . VAL C 1 86 ? -28.417 -17.651 -28.019 1.00 31.00 163 VAL C C 1
ATOM 2283 O O . VAL C 1 86 ? -28.597 -16.881 -27.073 1.00 31.83 163 VAL C O 1
ATOM 2287 N N . GLY C 1 87 ? -28.509 -17.280 -29.294 1.00 24.79 164 GLY C N 1
ATOM 2288 C CA . GLY C 1 87 ? -28.818 -15.913 -29.670 1.00 29.11 164 GLY C CA 1
ATOM 2289 C C . GLY C 1 87 ? -30.248 -15.533 -29.340 1.00 31.53 164 GLY C C 1
ATOM 2290 O O . GLY C 1 87 ? -31.037 -16.386 -28.921 1.00 33.04 164 GLY C O 1
ATOM 2291 N N . PRO C 1 88 ? -30.591 -14.248 -29.531 1.00 30.73 165 PRO C N 1
ATOM 2292 C CA . PRO C 1 88 ? -31.944 -13.735 -29.289 1.00 29.54 165 PRO C CA 1
ATOM 2293 C C . PRO C 1 88 ? -32.901 -14.258 -30.345 1.00 28.36 165 PRO C C 1
ATOM 2294 O O . PRO C 1 88 ? -32.478 -14.492 -31.474 1.00 27.26 165 PRO C O 1
ATOM 2298 N N . GLY C 1 89 ? -34.166 -14.437 -29.984 1.00 29.52 166 GLY C N 1
ATOM 2299 C CA . GLY C 1 89 ? -35.174 -14.845 -30.941 1.00 32.52 166 GLY C CA 1
ATOM 2300 C C . GLY C 1 89 ? -35.653 -13.659 -31.755 1.00 43.29 166 GLY C C 1
ATOM 2301 O O . GLY C 1 89 ? -35.185 -12.538 -31.553 1.00 45.01 166 GLY C O 1
ATOM 2302 N N . PRO C 1 90 ? -36.586 -13.899 -32.689 1.00 49.39 167 PRO C N 1
ATOM 2303 C CA . PRO C 1 90 ? -37.148 -12.833 -33.525 1.00 55.81 167 PRO C CA 1
ATOM 2304 C C . PRO C 1 90 ? -38.104 -11.912 -32.768 1.00 64.02 167 PRO C C 1
ATOM 2305 O O . PRO C 1 90 ? -38.186 -10.730 -33.097 1.00 68.52 167 PRO C O 1
ATOM 2309 N N . GLN C 1 91 ? -38.811 -12.441 -31.773 1.00 68.79 168 GLN C N 1
ATOM 2310 C CA . GLN C 1 91 ? -39.806 -11.657 -31.038 1.00 75.71 168 GLN C CA 1
ATOM 2311 C C . GLN C 1 91 ? -39.227 -10.910 -29.837 1.00 73.09 168 GLN C C 1
ATOM 2312 O O . GLN C 1 91 ? -39.960 -10.524 -28.930 1.00 76.35 168 GLN C O 1
ATOM 2318 N N . GLY C 1 92 ? -37.914 -10.710 -29.830 1.00 68.48 169 GLY C N 1
ATOM 2319 C CA . GLY C 1 92 ? -37.272 -9.961 -28.765 1.00 67.34 169 GLY C CA 1
ATOM 2320 C C . GLY C 1 92 ? -36.836 -10.802 -27.578 1.00 62.64 169 GLY C C 1
ATOM 2321 O O . GLY C 1 92 ? -36.421 -10.263 -26.552 1.00 63.18 169 GLY C O 1
ATOM 2322 N N . GLU C 1 93 ? -36.935 -12.122 -27.711 1.00 56.74 170 GLU C N 1
ATOM 2323 C CA . GLU C 1 93 ? -36.482 -13.030 -26.664 1.00 52.10 170 GLU C CA 1
ATOM 2324 C C . GLU C 1 93 ? -34.967 -12.947 -26.537 1.00 44.65 170 GLU C C 1
ATOM 2325 O O . GLU C 1 93 ? -34.252 -13.046 -27.529 1.00 41.40 170 GLU C O 1
ATOM 2331 N N . GLN C 1 94 ? -34.475 -12.769 -25.316 1.00 42.92 171 GLN C N 1
ATOM 2332 C CA . GLN C 1 94 ? -33.045 -12.573 -25.105 1.00 42.01 171 GLN C CA 1
ATOM 2333 C C . GLN C 1 94 ? -32.233 -13.852 -25.283 1.00 34.93 171 GLN C C 1
ATOM 2334 O O . GLN C 1 94 ? -32.727 -14.962 -25.066 1.00 31.45 171 GLN C O 1
ATOM 2340 N N . GLY C 1 95 ? -30.975 -13.682 -25.668 1.00 31.19 172 GLY C N 1
ATOM 2341 C CA . GLY C 1 95 ? -30.069 -14.802 -25.779 1.00 29.76 172 GLY C CA 1
ATOM 2342 C C . GLY C 1 95 ? -29.728 -15.346 -24.409 1.00 28.47 172 GLY C C 1
ATOM 2343 O O . GLY C 1 95 ? -30.084 -14.749 -23.392 1.00 27.38 172 GLY C O 1
ATOM 2344 N N . ILE C 1 96 ? -29.043 -16.486 -24.385 1.00 25.38 173 ILE C N 1
ATOM 2345 C CA . ILE C 1 96 ? -28.578 -17.077 -23.135 1.00 22.48 173 ILE C CA 1
ATOM 2346 C C . ILE C 1 96 ? -27.176 -17.657 -23.287 1.00 20.17 173 ILE C C 1
ATOM 2347 O O . ILE C 1 96 ? -26.740 -17.961 -24.395 1.00 22.19 173 ILE C O 1
ATOM 2352 N N . ARG C 1 97 ? -26.469 -17.786 -22.170 1.00 23.12 174 ARG C N 1
ATOM 2353 C CA . ARG C 1 97 ? -25.098 -18.284 -22.173 1.00 23.93 174 ARG C CA 1
ATOM 2354 C C . ARG C 1 97 ? -24.905 -19.263 -21.022 1.00 21.11 174 ARG C C 1
ATOM 2355 O O . ARG C 1 97 ? -25.281 -18.981 -19.886 1.00 22.38 174 ARG C O 1
ATOM 2363 N N . SER C 1 98 ? -24.307 -20.407 -21.313 1.00 14.32 175 SER C N 1
ATOM 2364 C CA . SER C 1 98 ? -24.076 -21.411 -20.289 1.00 18.17 175 SER C CA 1
ATOM 2365 C C . SER C 1 98 ? -22.828 -21.061 -19.503 1.00 21.72 175 SER C C 1
ATOM 2366 O O . SER C 1 98 ? -22.084 -20.149 -19.869 1.00 22.63 175 SER C O 1
ATOM 2369 N N . ARG C 1 99 ? -22.597 -21.796 -18.422 1.00 21.74 176 ARG C N 1
ATOM 2370 C CA . ARG C 1 99 ? -21.337 -21.710 -17.710 1.00 20.74 176 ARG C CA 1
ATOM 2371 C C . ARG C 1 99 ? -20.201 -22.077 -18.666 1.00 21.13 176 ARG C C 1
ATOM 2372 O O . ARG C 1 99 ? -20.411 -22.756 -19.680 1.00 19.51 176 ARG C O 1
ATOM 2380 N N . PHE C 1 100 ? -18.996 -21.628 -18.342 1.00 22.42 177 PHE C N 1
ATOM 2381 C CA . PHE C 1 100 ? -17.817 -22.052 -19.072 1.00 24.14 177 PHE C CA 1
ATOM 2382 C C . PHE C 1 100 ? -17.373 -23.433 -18.585 1.00 25.87 177 PHE C C 1
ATOM 2383 O O . PHE C 1 100 ? -17.328 -23.689 -17.384 1.00 25.28 177 PHE C O 1
ATOM 2391 N N . ALA C 1 101 ? -17.061 -24.327 -19.516 1.00 20.16 178 ALA C N 1
ATOM 2392 C CA . ALA C 1 101 ? -16.512 -25.625 -19.144 1.00 18.13 178 ALA C CA 1
ATOM 2393 C C . ALA C 1 101 ? -15.068 -25.728 -19.603 1.00 20.39 178 ALA C C 1
ATOM 2394 O O . ALA C 1 101 ? -14.767 -25.502 -20.772 1.00 21.48 178 ALA C O 1
ATOM 2396 N N . LYS C 1 102 ? -14.173 -26.059 -18.682 1.00 23.17 179 LYS C N 1
ATOM 2397 C CA . LYS C 1 102 ? -12.777 -26.275 -19.040 1.00 25.16 179 LYS C CA 1
ATOM 2398 C C . LYS C 1 102 ? -12.549 -27.715 -19.492 1.00 25.21 179 LYS C C 1
ATOM 2399 O O . LYS C 1 102 ? -12.880 -28.656 -18.771 1.00 24.42 179 LYS C O 1
ATOM 2405 N N . LEU C 1 103 ? -11.991 -27.876 -20.689 1.00 21.89 180 LEU C N 1
ATOM 2406 C CA . LEU C 1 103 ? -11.617 -29.189 -21.201 1.00 21.85 180 LEU C CA 1
ATOM 2407 C C . LEU C 1 103 ? -10.103 -29.379 -21.123 1.00 22.66 180 LEU C C 1
ATOM 2408 O O . LEU C 1 103 ? -9.345 -28.724 -21.838 1.00 25.24 180 LEU C O 1
ATOM 2413 N N . THR C 1 104 ? -9.672 -30.279 -20.248 1.00 20.11 181 THR C N 1
ATOM 2414 C CA . THR C 1 104 ? -8.256 -30.545 -20.042 1.00 25.03 181 THR C CA 1
ATOM 2415 C C . THR C 1 104 ? -7.804 -31.775 -20.836 1.00 29.05 181 THR C C 1
ATOM 2416 O O . THR C 1 104 ? -8.249 -32.894 -20.575 1.00 30.67 181 THR C O 1
ATOM 2420 N N . VAL C 1 105 ? -6.922 -31.563 -21.806 1.00 30.67 182 VAL C N 1
ATOM 2421 C CA . VAL C 1 105 ? -6.444 -32.649 -22.657 1.00 32.00 182 VAL C CA 1
ATOM 2422 C C . VAL C 1 105 ? -5.083 -33.190 -22.202 1.00 35.37 182 VAL C C 1
ATOM 2423 O O . VAL C 1 105 ? -4.099 -32.454 -22.152 1.00 36.93 182 VAL C O 1
ATOM 2427 N N . LEU C 1 106 ? -5.035 -34.479 -21.875 1.00 36.20 183 LEU C N 1
ATOM 2428 C CA . LEU C 1 106 ? -3.797 -35.112 -21.425 1.00 38.22 183 LEU C CA 1
ATOM 2429 C C . LEU C 1 106 ? -3.094 -35.804 -22.588 1.00 40.77 183 LEU C C 1
ATOM 2430 O O . LEU C 1 106 ? -3.731 -36.491 -23.385 1.00 42.71 183 LEU C O 1
ATOM 2435 N N . VAL C 1 107 ? -1.780 -35.623 -22.678 1.00 40.70 184 VAL C N 1
ATOM 2436 C CA . VAL C 1 107 ? -1.018 -36.096 -23.829 1.00 40.66 184 VAL C CA 1
ATOM 2437 C C . VAL C 1 107 ? 0.187 -36.922 -23.402 1.00 41.51 184 VAL C C 1
ATOM 2438 O O . VAL C 1 107 ? 0.868 -36.579 -22.440 1.00 43.26 184 VAL C O 1
ATOM 2442 N N . PRO C 1 108 ? 0.448 -38.022 -24.119 1.00 39.95 185 PRO C N 1
ATOM 2443 C CA . PRO C 1 108 ? 1.627 -38.856 -23.870 1.00 41.21 185 PRO C CA 1
ATOM 2444 C C . PRO C 1 108 ? 2.915 -38.055 -23.967 1.00 46.44 185 PRO C C 1
ATOM 2445 O O . PRO C 1 108 ? 3.002 -37.143 -24.786 1.00 48.42 185 PRO C O 1
ATOM 2449 N N . HIS C 1 109 ? 3.899 -38.403 -23.144 1.00 50.25 186 HIS C N 1
ATOM 2450 C CA . HIS C 1 109 ? 5.239 -37.830 -23.238 1.00 56.61 186 HIS C CA 1
ATOM 2451 C C . HIS C 1 109 ? 5.269 -36.352 -22.871 1.00 58.49 186 HIS C C 1
ATOM 2452 O O . HIS C 1 109 ? 6.321 -35.820 -22.520 1.00 60.75 186 HIS C O 1
ATOM 2459 N N . GLY D 1 4 ? -2.807 -16.197 -47.652 1.00 50.55 81 GLY D N 1
ATOM 2460 C CA . GLY D 1 4 ? -3.561 -16.552 -46.464 1.00 48.56 81 GLY D CA 1
ATOM 2461 C C . GLY D 1 4 ? -4.414 -15.411 -45.942 1.00 48.04 81 GLY D C 1
ATOM 2462 O O . GLY D 1 4 ? -3.967 -14.266 -45.895 1.00 48.55 81 GLY D O 1
ATOM 2463 N N . GLN D 1 5 ? -5.644 -15.728 -45.545 1.00 46.95 82 GLN D N 1
ATOM 2464 C CA . GLN D 1 5 ? -6.567 -14.720 -45.030 1.00 43.65 82 GLN D CA 1
ATOM 2465 C C . GLN D 1 5 ? -5.940 -13.899 -43.904 1.00 41.70 82 GLN D C 1
ATOM 2466 O O . GLN D 1 5 ? -5.291 -14.441 -43.009 1.00 39.87 82 GLN D O 1
ATOM 2472 N N . HIS D 1 6 ? -6.127 -12.586 -43.960 1.00 43.15 83 HIS D N 1
ATOM 2473 C CA . HIS D 1 6 ? -5.526 -11.694 -42.980 1.00 44.96 83 HIS D CA 1
ATOM 2474 C C . HIS D 1 6 ? -6.259 -10.366 -42.939 1.00 46.12 83 HIS D C 1
ATOM 2475 O O . HIS D 1 6 ? -6.916 -9.977 -43.904 1.00 49.03 83 HIS D O 1
ATOM 2482 N N . PHE D 1 7 ? -6.140 -9.674 -41.812 1.00 44.93 84 PHE D N 1
ATOM 2483 C CA . PHE D 1 7 ? -6.813 -8.395 -41.623 1.00 40.76 84 PHE D CA 1
ATOM 2484 C C . PHE D 1 7 ? -6.087 -7.281 -42.357 1.00 40.72 84 PHE D C 1
ATOM 2485 O O . PHE D 1 7 ? -4.871 -7.149 -42.253 1.00 43.75 84 PHE D O 1
ATOM 2493 N N . ALA D 1 8 ? -6.837 -6.492 -43.115 1.00 39.79 85 ALA D N 1
ATOM 2494 C CA . ALA D 1 8 ? -6.300 -5.281 -43.716 1.00 42.93 85 ALA D CA 1
ATOM 2495 C C . ALA D 1 8 ? -6.631 -4.113 -42.800 1.00 43.92 85 ALA D C 1
ATOM 2496 O O . ALA D 1 8 ? -5.930 -3.100 -42.776 1.00 46.67 85 ALA D O 1
ATOM 2498 N N . MET D 1 9 ? -7.708 -4.279 -42.039 1.00 39.36 86 MET D N 1
ATOM 2499 C CA . MET D 1 9 ? -8.187 -3.258 -41.120 1.00 40.60 86 MET D CA 1
ATOM 2500 C C . MET D 1 9 ? -8.814 -3.918 -39.890 1.00 38.87 86 MET D C 1
ATOM 2501 O O . MET D 1 9 ? -9.600 -4.861 -40.013 1.00 36.87 86 MET D O 1
ATOM 2506 N N . GLU D 1 10 ? -8.448 -3.429 -38.709 1.00 38.03 87 GLU D N 1
ATOM 2507 C CA . GLU D 1 10 ? -8.957 -3.976 -37.455 1.00 35.49 87 GLU D CA 1
ATOM 2508 C C . GLU D 1 10 ? -9.616 -2.882 -36.631 1.00 35.95 87 GLU D C 1
ATOM 2509 O O . GLU D 1 10 ? -9.184 -1.730 -36.665 1.00 39.08 87 GLU D O 1
ATOM 2515 N N . PRO D 1 11 ? -10.662 -3.242 -35.876 1.00 33.22 88 PRO D N 1
ATOM 2516 C CA . PRO D 1 11 ? -11.409 -2.256 -35.089 1.00 31.23 88 PRO D CA 1
ATOM 2517 C C . PRO D 1 11 ? -10.544 -1.611 -34.007 1.00 32.71 88 PRO D C 1
ATOM 2518 O O . PRO D 1 11 ? -9.708 -2.284 -33.408 1.00 31.57 88 PRO D O 1
ATOM 2522 N N . GLN D 1 12 ? -10.739 -0.319 -33.767 1.00 36.36 89 GLN D N 1
ATOM 2523 C CA . GLN D 1 12 ? -10.048 0.355 -32.670 1.00 39.74 89 GLN D CA 1
ATOM 2524 C C . GLN D 1 12 ? -11.034 0.884 -31.633 1.00 35.08 89 GLN D C 1
ATOM 2525 O O . GLN D 1 12 ? -12.241 0.929 -31.876 1.00 30.55 89 GLN D O 1
ATOM 2531 N N . ASP D 1 13 ? -10.524 1.256 -30.466 1.00 37.39 90 ASP D N 1
ATOM 2532 C CA . ASP D 1 13 ? -11.380 1.769 -29.404 1.00 37.80 90 ASP D CA 1
ATOM 2533 C C . ASP D 1 13 ? -12.193 2.969 -29.887 1.00 35.64 90 ASP D C 1
ATOM 2534 O O . ASP D 1 13 ? -11.695 3.799 -30.641 1.00 39.46 90 ASP D O 1
ATOM 2539 N N . GLN D 1 14 ? -13.449 3.042 -29.461 1.00 31.62 91 GLN D N 1
ATOM 2540 C CA . GLN D 1 14 ? -14.318 4.155 -29.822 1.00 31.18 91 GLN D CA 1
ATOM 2541 C C . GLN D 1 14 ? -15.147 4.635 -28.635 1.00 29.84 91 GLN D C 1
ATOM 2542 O O . GLN D 1 14 ? -15.483 3.867 -27.729 1.00 28.58 91 GLN D O 1
ATOM 2548 N N . THR D 1 15 ? -15.476 5.919 -28.664 1.00 29.09 92 THR D N 1
ATOM 2549 C CA . THR D 1 15 ? -16.395 6.521 -27.716 1.00 28.18 92 THR D CA 1
ATOM 2550 C C . THR D 1 15 ? -17.478 7.207 -28.530 1.00 28.12 92 THR D C 1
ATOM 2551 O O . THR D 1 15 ? -17.183 7.959 -29.455 1.00 29.81 92 THR D O 1
ATOM 2555 N N . ALA D 1 16 ? -18.733 6.945 -28.205 1.00 24.70 93 ALA D N 1
ATOM 2556 C CA . ALA D 1 16 ? -19.813 7.529 -28.978 1.00 22.55 93 ALA D CA 1
ATOM 2557 C C . ALA D 1 16 ? -21.034 7.796 -28.113 1.00 24.60 93 ALA D C 1
ATOM 2558 O O . ALA D 1 16 ? -21.161 7.256 -27.014 1.00 24.85 93 ALA D O 1
ATOM 2560 N N . VAL D 1 17 ? -21.929 8.635 -28.620 1.00 25.97 94 VAL D N 1
ATOM 2561 C CA . VAL D 1 17 ? -23.107 9.052 -27.876 1.00 24.44 94 VAL D CA 1
ATOM 2562 C C . VAL D 1 17 ? -24.306 8.186 -28.219 1.00 21.23 94 VAL D C 1
ATOM 2563 O O . VAL D 1 17 ? -24.534 7.866 -29.387 1.00 22.74 94 VAL D O 1
ATOM 2567 N N . VAL D 1 18 ? -25.073 7.811 -27.201 1.00 20.31 95 VAL D N 1
ATOM 2568 C CA . VAL D 1 18 ? -26.343 7.126 -27.412 1.00 19.14 95 VAL D CA 1
ATOM 2569 C C . VAL D 1 18 ? -27.138 7.814 -28.521 1.00 20.14 95 VAL D C 1
ATOM 2570 O O . VAL D 1 18 ? -27.176 9.050 -28.596 1.00 21.97 95 VAL D O 1
ATOM 2574 N N . GLY D 1 19 ? -27.759 7.014 -29.383 1.00 17.87 96 GLY D N 1
ATOM 2575 C CA . GLY D 1 19 ? -28.606 7.532 -30.446 1.00 16.50 96 GLY D CA 1
ATOM 2576 C C . GLY D 1 19 ? -27.921 7.617 -31.800 1.00 21.10 96 GLY D C 1
ATOM 2577 O O . GLY D 1 19 ? -28.579 7.751 -32.835 1.00 21.61 96 GLY D O 1
ATOM 2578 N N . SER D 1 20 ? -26.595 7.535 -31.801 1.00 19.62 97 SER D N 1
ATOM 2579 C CA . SER D 1 20 ? -25.822 7.715 -33.026 1.00 22.96 97 SER D CA 1
ATOM 2580 C C . SER D 1 20 ? -25.535 6.387 -33.730 1.00 23.80 97 SER D C 1
ATOM 2581 O O . SER D 1 20 ? -25.789 5.315 -33.178 1.00 24.56 97 SER D O 1
ATOM 2584 N N . ARG D 1 21 ? -25.031 6.460 -34.960 1.00 23.33 98 ARG D N 1
ATOM 2585 C CA . ARG D 1 21 ? -24.563 5.259 -35.636 1.00 23.44 98 ARG D CA 1
ATOM 2586 C C . ARG D 1 21 ? -23.084 5.055 -35.371 1.00 21.92 98 ARG D C 1
ATOM 2587 O O . ARG D 1 21 ? -22.287 5.983 -35.529 1.00 20.48 98 ARG D O 1
ATOM 2595 N N . VAL D 1 22 ? -22.725 3.828 -35.008 1.00 21.68 99 VAL D N 1
ATOM 2596 C CA . VAL D 1 22 ? -21.331 3.445 -34.847 1.00 27.64 99 VAL D CA 1
ATOM 2597 C C . VAL D 1 22 ? -20.919 2.447 -35.929 1.00 25.80 99 VAL D C 1
ATOM 2598 O O . VAL D 1 22 ? -21.703 1.584 -36.327 1.00 23.32 99 VAL D O 1
ATOM 2602 N N . THR D 1 23 ? -19.690 2.580 -36.415 1.00 26.51 100 THR D N 1
ATOM 2603 C CA . THR D 1 23 ? -19.145 1.627 -37.373 1.00 26.21 100 THR D CA 1
ATOM 2604 C C . THR D 1 23 ? -17.847 1.067 -36.833 1.00 28.72 100 THR D C 1
ATOM 2605 O O . THR D 1 23 ? -16.888 1.809 -36.621 1.00 29.64 100 THR D O 1
ATOM 2609 N N . LEU D 1 24 ? -17.831 -0.240 -36.597 1.00 28.94 101 LEU D N 1
ATOM 2610 C CA . LEU D 1 24 ? -16.631 -0.936 -36.165 1.00 28.00 101 LEU D CA 1
ATOM 2611 C C . LEU D 1 24 ? -16.012 -1.639 -37.365 1.00 27.76 101 LEU D C 1
ATOM 2612 O O . LEU D 1 24 ? -16.566 -2.611 -37.875 1.00 28.08 101 LEU D O 1
ATOM 2617 N N . PRO D 1 25 ? -14.855 -1.144 -37.817 1.00 26.39 102 PRO D N 1
ATOM 2618 C CA . PRO D 1 25 ? -14.193 -1.602 -39.042 1.00 29.73 102 PRO D CA 1
ATOM 2619 C C . PRO D 1 25 ? -13.591 -2.997 -38.939 1.00 31.00 102 PRO D C 1
ATOM 2620 O O . PRO D 1 25 ? -12.947 -3.322 -37.944 1.00 30.07 102 PRO D O 1
ATOM 2624 N N . CYS D 1 26 ? -13.801 -3.805 -39.974 1.00 32.72 103 CYS D N 1
ATOM 2625 C CA . CYS D 1 26 ? -13.066 -5.052 -40.148 1.00 29.91 103 CYS D CA 1
ATOM 2626 C C . CYS D 1 26 ? -12.970 -5.375 -41.631 1.00 30.12 103 CYS D C 1
ATOM 2627 O O . CYS D 1 26 ? -13.981 -5.643 -42.283 1.00 29.29 103 CYS D O 1
ATOM 2630 N N . ARG D 1 27 ? -11.756 -5.339 -42.167 1.00 33.19 104 ARG D N 1
ATOM 2631 C CA . ARG D 1 27 ? -11.548 -5.662 -43.572 1.00 39.21 104 ARG D CA 1
ATOM 2632 C C . ARG D 1 27 ? -10.639 -6.878 -43.713 1.00 41.22 104 ARG D C 1
ATOM 2633 O O . ARG D 1 27 ? -9.511 -6.888 -43.225 1.00 43.59 104 ARG D O 1
ATOM 2641 N N . VAL D 1 28 ? -11.145 -7.910 -44.376 1.00 40.72 105 VAL D N 1
ATOM 2642 C CA . VAL D 1 28 ? -10.398 -9.147 -44.540 1.00 36.16 105 VAL D CA 1
ATOM 2643 C C . VAL D 1 28 ? -10.090 -9.413 -46.005 1.00 38.96 105 VAL D C 1
ATOM 2644 O O . VAL D 1 28 ? -10.980 -9.393 -46.856 1.00 39.47 105 VAL D O 1
ATOM 2648 N N . MET D 1 29 ? -8.818 -9.655 -46.291 1.00 39.97 106 MET D N 1
ATOM 2649 C CA . MET D 1 29 ? -8.385 -9.984 -47.639 1.00 43.45 106 MET D CA 1
ATOM 2650 C C . MET D 1 29 ? -8.122 -11.490 -47.756 1.00 45.34 106 MET D C 1
ATOM 2651 O O . MET D 1 29 ? -7.753 -12.141 -46.777 1.00 38.18 106 MET D O 1
ATOM 2656 N N . GLU D 1 30 ? -8.328 -12.033 -48.953 1.00 46.85 107 GLU D N 1
ATOM 2657 C CA . GLU D 1 30 ? -8.147 -13.462 -49.193 1.00 53.64 107 GLU D CA 1
ATOM 2658 C C . GLU D 1 30 ? -8.905 -14.296 -48.170 1.00 51.36 107 GLU D C 1
ATOM 2659 O O . GLU D 1 30 ? -8.376 -15.276 -47.646 1.00 53.46 107 GLU D O 1
ATOM 2665 N N . LYS D 1 31 ? -10.141 -13.901 -47.883 1.00 47.16 108 LYS D N 1
ATOM 2666 C CA . LYS D 1 31 ? -10.940 -14.596 -46.880 1.00 43.85 108 LYS D CA 1
ATOM 2667 C C . LYS D 1 31 ? -11.327 -15.992 -47.353 1.00 43.08 108 LYS D C 1
ATOM 2668 O O . LYS D 1 31 ? -11.739 -16.178 -48.498 1.00 44.99 108 LYS D O 1
ATOM 2674 N N . VAL D 1 32 ? -11.193 -16.971 -46.466 1.00 40.49 109 VAL D N 1
ATOM 2675 C CA . VAL D 1 32 ? -11.551 -18.345 -46.792 1.00 41.47 109 VAL D CA 1
ATOM 2676 C C . VAL D 1 32 ? -12.568 -18.913 -45.804 1.00 38.08 109 VAL D C 1
ATOM 2677 O O . VAL D 1 32 ? -13.393 -19.752 -46.163 1.00 38.58 109 VAL D O 1
ATOM 2681 N N . GLY D 1 33 ? -12.512 -18.445 -44.560 1.00 35.72 110 GLY D N 1
ATOM 2682 C CA . GLY D 1 33 ? -13.394 -18.947 -43.519 1.00 34.11 110 GLY D CA 1
ATOM 2683 C C . GLY D 1 33 ? -14.628 -18.089 -43.303 1.00 32.24 110 GLY D C 1
ATOM 2684 O O . GLY D 1 33 ? -14.768 -17.027 -43.906 1.00 31.25 110 GLY D O 1
ATOM 2685 N N . ALA D 1 34 ? -15.528 -18.556 -42.443 1.00 29.95 111 ALA D N 1
ATOM 2686 C CA . ALA D 1 34 ? -16.742 -17.812 -42.119 1.00 30.24 111 ALA D CA 1
ATOM 2687 C C . ALA D 1 34 ? -16.437 -16.720 -41.103 1.00 26.33 111 ALA D C 1
ATOM 2688 O O . ALA D 1 34 ? -15.780 -16.972 -40.088 1.00 22.80 111 ALA D O 1
ATOM 2690 N N . LEU D 1 35 ? -16.917 -15.511 -41.376 1.00 28.44 112 LEU D N 1
ATOM 2691 C CA . LEU D 1 35 ? -16.617 -14.369 -40.520 1.00 24.05 112 LEU D CA 1
ATOM 2692 C C . LEU D 1 35 ? -17.746 -14.069 -39.542 1.00 23.60 112 LEU D C 1
ATOM 2693 O O . LEU D 1 35 ? -18.928 -14.274 -39.837 1.00 21.80 112 LEU D O 1
ATOM 2698 N N . GLN D 1 36 ? -17.364 -13.565 -38.376 1.00 23.15 113 GLN D N 1
ATOM 2699 C CA . GLN D 1 36 ? -18.316 -13.264 -37.320 1.00 23.98 113 GLN D CA 1
ATOM 2700 C C . GLN D 1 36 ? -17.736 -12.260 -36.326 1.00 21.88 113 GLN D C 1
ATOM 2701 O O . GLN D 1 36 ? -16.537 -12.262 -36.047 1.00 20.55 113 GLN D O 1
ATOM 2707 N N . TRP D 1 37 ? -18.592 -11.392 -35.804 1.00 20.35 114 TRP D N 1
ATOM 2708 C CA . TRP D 1 37 ? -18.207 -10.503 -34.721 1.00 16.98 114 TRP D CA 1
ATOM 2709 C C . TRP D 1 37 ? -18.599 -11.118 -33.395 1.00 18.75 114 TRP D C 1
ATOM 2710 O O . TRP D 1 37 ? -19.634 -11.780 -33.294 1.00 22.28 114 TRP D O 1
ATOM 2721 N N . THR D 1 38 ? -17.778 -10.903 -32.373 1.00 14.82 115 THR D N 1
ATOM 2722 C CA . THR D 1 38 ? -18.231 -11.136 -31.013 1.00 17.15 115 THR D CA 1
ATOM 2723 C C . THR D 1 38 ? -18.405 -9.824 -30.246 1.00 20.30 115 THR D C 1
ATOM 2724 O O . THR D 1 38 ? -17.646 -8.867 -30.425 1.00 19.64 115 THR D O 1
ATOM 2728 N N . LYS D 1 39 ? -19.426 -9.794 -29.400 1.00 21.89 116 LYS D N 1
ATOM 2729 C CA . LYS D 1 39 ? -19.647 -8.703 -28.470 1.00 21.65 116 LYS D CA 1
ATOM 2730 C C . LYS D 1 39 ? -19.562 -9.278 -27.060 1.00 26.08 116 LYS D C 1
ATOM 2731 O O . LYS D 1 39 ? -20.399 -10.094 -26.664 1.00 24.68 116 LYS D O 1
ATOM 2737 N N . ASP D 1 40 ? -18.548 -8.853 -26.308 1.00 28.58 117 ASP D N 1
ATOM 2738 C CA . ASP D 1 40 ? -18.260 -9.433 -24.999 1.00 30.44 117 ASP D CA 1
ATOM 2739 C C . ASP D 1 40 ? -18.148 -10.955 -25.090 1.00 29.00 117 ASP D C 1
ATOM 2740 O O . ASP D 1 40 ? -18.629 -11.681 -24.213 1.00 26.57 117 ASP D O 1
ATOM 2745 N N . ASP D 1 41 ? -17.515 -11.423 -26.162 1.00 27.75 118 ASP D N 1
ATOM 2746 C CA . ASP D 1 41 ? -17.276 -12.848 -26.388 1.00 25.34 118 ASP D CA 1
ATOM 2747 C C . ASP D 1 41 ? -18.547 -13.629 -26.738 1.00 25.11 118 ASP D C 1
ATOM 2748 O O . ASP D 1 41 ? -18.558 -14.860 -26.680 1.00 23.99 118 ASP D O 1
ATOM 2753 N N . PHE D 1 42 ? -19.613 -12.916 -27.097 1.00 23.35 119 PHE D N 1
ATOM 2754 C CA . PHE D 1 42 ? -20.842 -13.557 -27.561 1.00 22.08 119 PHE D CA 1
ATOM 2755 C C . PHE D 1 42 ? -20.968 -13.397 -29.070 1.00 25.07 119 PHE D C 1
ATOM 2756 O O . PHE D 1 42 ? -20.969 -12.273 -29.582 1.00 23.24 119 PHE D O 1
ATOM 2764 N N . GLY D 1 43 ? -21.068 -14.523 -29.776 1.00 23.39 120 GLY D N 1
ATOM 2765 C CA . GLY D 1 43 ? -21.129 -14.524 -31.227 1.00 23.76 120 GLY D CA 1
ATOM 2766 C C . GLY D 1 43 ? -22.403 -13.911 -31.780 1.00 24.41 120 GLY D C 1
ATOM 2767 O O . GLY D 1 43 ? -23.505 -14.291 -31.378 1.00 23.74 120 GLY D O 1
ATOM 2768 N N . LEU D 1 44 ? -22.252 -12.976 -32.719 1.00 20.66 121 LEU D N 1
ATOM 2769 C CA . LEU D 1 44 ? -23.389 -12.237 -33.264 1.00 21.61 121 LEU D CA 1
ATOM 2770 C C . LEU D 1 44 ? -24.021 -12.899 -34.489 1.00 22.23 121 LEU D C 1
ATOM 2771 O O . LEU D 1 44 ? -25.116 -12.525 -34.913 1.00 24.31 121 LEU D O 1
ATOM 2776 N N . GLY D 1 45 ? -23.335 -13.883 -35.056 1.00 21.34 122 GLY D N 1
ATOM 2777 C CA . GLY D 1 45 ? -23.840 -14.563 -36.235 1.00 22.99 122 GLY D CA 1
ATOM 2778 C C . GLY D 1 45 ? -22.854 -14.529 -37.388 1.00 25.47 122 GLY D C 1
ATOM 2779 O O . GLY D 1 45 ? -22.095 -13.574 -37.544 1.00 24.04 122 GLY D O 1
ATOM 2780 N N . GLN D 1 46 ? -22.871 -15.583 -38.195 1.00 27.67 123 GLN D N 1
ATOM 2781 C CA . GLN D 1 46 ? -21.972 -15.709 -39.332 1.00 28.31 123 GLN D CA 1
ATOM 2782 C C . GLN D 1 46 ? -22.693 -15.306 -40.607 1.00 30.28 123 GLN D C 1
ATOM 2783 O O . GLN D 1 46 ? -23.916 -15.163 -40.618 1.00 31.07 123 GLN D O 1
ATOM 2789 N N . HIS D 1 47 ? -21.930 -15.124 -41.680 1.00 31.58 124 HIS D N 1
ATOM 2790 C CA . HIS D 1 47 ? -22.508 -14.841 -42.990 1.00 36.67 124 HIS D CA 1
ATOM 2791 C C . HIS D 1 47 ? -23.409 -13.603 -42.977 1.00 35.67 124 HIS D C 1
ATOM 2792 O O . HIS D 1 47 ? -24.436 -13.568 -43.657 1.00 36.85 124 HIS D O 1
ATOM 2799 N N . ARG D 1 48 ? -23.020 -12.599 -42.193 1.00 33.65 125 ARG D N 1
ATOM 2800 C CA . ARG D 1 48 ? -23.756 -11.333 -42.104 1.00 32.20 125 ARG D CA 1
ATOM 2801 C C . ARG D 1 48 ? -25.158 -11.492 -41.519 1.00 34.44 125 ARG D C 1
ATOM 2802 O O . ARG D 1 48 ? -25.901 -10.519 -41.400 1.00 35.51 125 ARG D O 1
ATOM 2810 N N . ASN D 1 49 ? -25.516 -12.718 -41.154 1.00 33.62 126 ASN D N 1
ATOM 2811 C CA . ASN D 1 49 ? -26.827 -12.981 -40.586 1.00 37.86 126 ASN D CA 1
ATOM 2812 C C . ASN D 1 49 ? -26.800 -12.721 -39.089 1.00 33.46 126 ASN D C 1
ATOM 2813 O O . ASN D 1 49 ? -26.238 -13.503 -38.326 1.00 28.69 126 ASN D O 1
ATOM 2818 N N . LEU D 1 50 ? -27.398 -11.610 -38.672 1.00 32.76 127 LEU D N 1
ATOM 2819 C CA . LEU D 1 50 ? -27.387 -11.233 -37.264 1.00 31.70 127 LEU D CA 1
ATOM 2820 C C . LEU D 1 50 ? -28.800 -11.252 -36.692 1.00 33.33 127 LEU D C 1
ATOM 2821 O O . LEU D 1 50 ? -29.259 -10.274 -36.097 1.00 33.19 127 LEU D O 1
ATOM 2826 N N . SER D 1 51 ? -29.479 -12.379 -36.883 1.00 35.22 128 SER D N 1
ATOM 2827 C CA . SER D 1 51 ? -30.861 -12.553 -36.454 1.00 39.06 128 SER D CA 1
ATOM 2828 C C . SER D 1 51 ? -31.043 -12.240 -34.973 1.00 38.58 128 SER D C 1
ATOM 2829 O O . SER D 1 51 ? -30.282 -12.719 -34.131 1.00 37.19 128 SER D O 1
ATOM 2832 N N . GLY D 1 52 ? -32.057 -11.437 -34.662 1.00 36.83 129 GLY D N 1
ATOM 2833 C CA . GLY D 1 52 ? -32.339 -11.064 -33.287 1.00 36.31 129 GLY D CA 1
ATOM 2834 C C . GLY D 1 52 ? -31.664 -9.777 -32.831 1.00 33.03 129 GLY D C 1
ATOM 2835 O O . GLY D 1 52 ? -32.050 -9.203 -31.811 1.00 32.09 129 GLY D O 1
ATOM 2836 N N . PHE D 1 53 ? -30.653 -9.330 -33.576 1.00 27.01 130 PHE D N 1
ATOM 2837 C CA . PHE D 1 53 ? -29.979 -8.065 -33.283 1.00 25.70 130 PHE D CA 1
ATOM 2838 C C . PHE D 1 53 ? -30.372 -7.019 -34.316 1.00 23.98 130 PHE D C 1
ATOM 2839 O O . PHE D 1 53 ? -29.615 -6.754 -35.248 1.00 21.81 130 PHE D O 1
ATOM 2847 N N . GLU D 1 54 ? -31.546 -6.422 -34.144 1.00 28.32 131 GLU D N 1
ATOM 2848 C CA . GLU D 1 54 ? -32.120 -5.549 -35.168 1.00 31.57 131 GLU D CA 1
ATOM 2849 C C . GLU D 1 54 ? -31.376 -4.220 -35.376 1.00 30.27 131 GLU D C 1
ATOM 2850 O O . GLU D 1 54 ? -31.601 -3.529 -36.369 1.00 26.29 131 GLU D O 1
ATOM 2856 N N . ARG D 1 55 ? -30.492 -3.871 -34.449 1.00 21.84 132 ARG D N 1
ATOM 2857 C CA . ARG D 1 55 ? -29.767 -2.607 -34.525 1.00 19.23 132 ARG D CA 1
ATOM 2858 C C . ARG D 1 55 ? -28.353 -2.809 -35.054 1.00 22.07 132 ARG D C 1
ATOM 2859 O O . ARG D 1 55 ? -27.618 -1.843 -35.267 1.00 23.10 132 ARG D O 1
ATOM 2867 N N . TYR D 1 56 ? -27.980 -4.068 -35.272 1.00 20.85 133 TYR D N 1
ATOM 2868 C CA . TYR D 1 56 ? -26.672 -4.396 -35.829 1.00 24.05 133 TYR D CA 1
ATOM 2869 C C . TYR D 1 56 ? -26.798 -4.772 -37.302 1.00 27.72 133 TYR D C 1
ATOM 2870 O O . TYR D 1 56 ? -27.770 -5.414 -37.701 1.00 29.35 133 TYR D O 1
ATOM 2879 N N . SER D 1 57 ? -25.812 -4.394 -38.109 1.00 24.58 134 SER D N 1
ATOM 2880 C CA . SER D 1 57 ? -25.820 -4.781 -39.519 1.00 22.57 134 SER D CA 1
ATOM 2881 C C . SER D 1 57 ? -24.409 -4.856 -40.091 1.00 22.71 134 SER D C 1
ATOM 2882 O O . SER D 1 57 ? -23.479 -4.275 -39.541 1.00 25.05 134 SER D O 1
ATOM 2885 N N . MET D 1 58 ? -24.262 -5.590 -41.191 1.00 23.60 135 MET D N 1
ATOM 2886 C CA . MET D 1 58 ? -22.983 -5.737 -41.881 1.00 23.49 135 MET D CA 1
ATOM 2887 C C . MET D 1 58 ? -23.247 -5.572 -43.366 1.00 27.09 135 MET D C 1
ATOM 2888 O O . MET D 1 58 ? -23.374 -6.560 -44.092 1.00 31.60 135 MET D O 1
ATOM 2893 N N . VAL D 1 59 ? -23.325 -4.322 -43.814 1.00 27.79 136 VAL D N 1
ATOM 2894 C CA . VAL D 1 59 ? -23.788 -4.013 -45.164 1.00 30.40 136 VAL D CA 1
ATOM 2895 C C . VAL D 1 59 ? -22.671 -3.937 -46.204 1.00 34.39 136 VAL D C 1
ATOM 2896 O O . VAL D 1 59 ? -22.941 -3.796 -47.396 1.00 40.21 136 VAL D O 1
ATOM 2900 N N . GLY D 1 60 ? -21.422 -4.032 -45.760 1.00 36.39 137 GLY D N 1
ATOM 2901 C CA . GLY D 1 60 ? -20.290 -4.028 -46.676 1.00 44.07 137 GLY D CA 1
ATOM 2902 C C . GLY D 1 60 ? -20.299 -5.179 -47.677 1.00 49.89 137 GLY D C 1
ATOM 2903 O O . GLY D 1 60 ? -21.052 -6.143 -47.526 1.00 49.05 137 GLY D O 1
ATOM 2904 N N . SER D 1 61 ? -19.455 -5.083 -48.702 1.00 52.94 138 SER D N 1
ATOM 2905 C CA . SER D 1 61 ? -19.445 -6.072 -49.778 1.00 55.94 138 SER D CA 1
ATOM 2906 C C . SER D 1 61 ? -18.367 -7.134 -49.591 1.00 55.33 138 SER D C 1
ATOM 2907 O O . SER D 1 61 ? -17.292 -6.864 -49.049 1.00 50.90 138 SER D O 1
ATOM 2910 N N . ASP D 1 62 ? -18.664 -8.344 -50.056 1.00 59.16 139 ASP D N 1
ATOM 2911 C CA . ASP D 1 62 ? -17.718 -9.450 -49.980 1.00 60.28 139 ASP D CA 1
ATOM 2912 C C . ASP D 1 62 ? -16.524 -9.221 -50.900 1.00 62.71 139 ASP D C 1
ATOM 2913 O O . ASP D 1 62 ? -15.409 -9.644 -50.590 1.00 58.99 139 ASP D O 1
ATOM 2918 N N . GLU D 1 63 ? -16.759 -8.546 -52.023 1.00 69.26 140 GLU D N 1
ATOM 2919 C CA . GLU D 1 63 ? -15.703 -8.299 -53.006 1.00 73.20 140 GLU D CA 1
ATOM 2920 C C . GLU D 1 63 ? -14.656 -7.318 -52.477 1.00 69.93 140 GLU D C 1
ATOM 2921 O O . GLU D 1 63 ? -13.480 -7.406 -52.834 1.00 70.54 140 GLU D O 1
ATOM 2927 N N . GLU D 1 64 ? -15.087 -6.385 -51.633 1.00 64.60 141 GLU D N 1
ATOM 2928 C CA . GLU D 1 64 ? -14.163 -5.437 -51.017 1.00 61.73 141 GLU D CA 1
ATOM 2929 C C . GLU D 1 64 ? -13.537 -6.014 -49.750 1.00 52.47 141 GLU D C 1
ATOM 2930 O O . GLU D 1 64 ? -12.568 -5.468 -49.220 1.00 49.71 141 GLU D O 1
ATOM 2936 N N . GLY D 1 65 ? -14.089 -7.123 -49.270 1.00 47.87 142 GLY D N 1
ATOM 2937 C CA . GLY D 1 65 ? -13.651 -7.694 -48.010 1.00 43.13 142 GLY D CA 1
ATOM 2938 C C . GLY D 1 65 ? -14.109 -6.832 -46.844 1.00 41.15 142 GLY D C 1
ATOM 2939 O O . GLY D 1 65 ? -13.531 -6.870 -45.758 1.00 39.37 142 GLY D O 1
ATOM 2940 N N . ASP D 1 66 ? -15.155 -6.045 -47.072 1.00 40.39 143 ASP D N 1
ATOM 2941 C CA . ASP D 1 66 ? -15.663 -5.148 -46.041 1.00 40.03 143 ASP D CA 1
ATOM 2942 C C . ASP D 1 66 ? -16.691 -5.840 -45.154 1.00 34.60 143 ASP D C 1
ATOM 2943 O O . ASP D 1 66 ? -17.822 -6.085 -45.571 1.00 33.50 143 ASP D O 1
ATOM 2948 N N . PHE D 1 67 ? 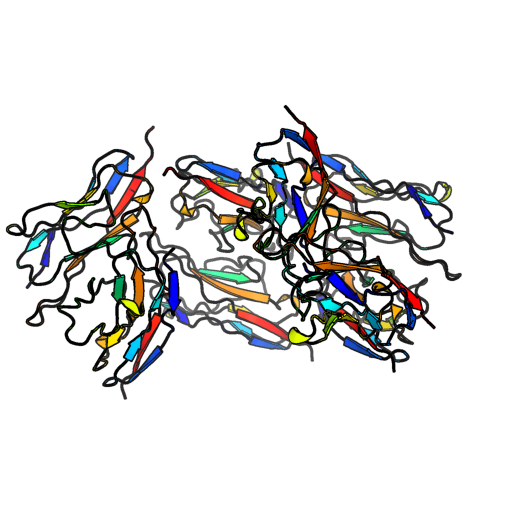-16.295 -6.138 -43.923 1.00 26.71 144 PHE D N 1
ATOM 2949 C CA . PHE D 1 67 ? -17.191 -6.805 -42.987 1.00 27.64 144 PHE D CA 1
ATOM 2950 C C . PHE D 1 67 ? -17.403 -5.986 -41.719 1.00 28.12 144 PHE D C 1
ATOM 2951 O O . PHE D 1 67 ? -17.671 -6.531 -40.651 1.00 29.02 144 PHE D O 1
ATOM 2959 N N . SER D 1 68 ? -17.296 -4.669 -41.853 1.00 29.42 145 SER D N 1
ATOM 2960 C CA . SER D 1 68 ? -17.483 -3.768 -40.731 1.00 23.96 145 SER D CA 1
ATOM 2961 C C . SER D 1 68 ? -18.855 -3.966 -40.117 1.00 22.05 145 SER D C 1
ATOM 2962 O O . SER D 1 68 ? -19.825 -4.235 -40.826 1.00 22.20 145 SER D O 1
ATOM 2965 N N . LEU D 1 69 ? -18.925 -3.834 -38.795 1.00 25.80 146 LEU D N 1
ATOM 2966 C CA . LEU D 1 69 ? -20.179 -3.930 -38.062 1.00 22.54 146 LEU D CA 1
ATOM 2967 C C . LEU D 1 69 ? -20.757 -2.548 -37.785 1.00 23.76 146 LEU D C 1
ATOM 2968 O O . LEU D 1 69 ? -20.104 -1.717 -37.154 1.00 22.33 146 LEU D O 1
ATOM 2973 N N . ASP D 1 70 ? -21.980 -2.312 -38.253 1.00 22.04 147 ASP D N 1
ATOM 2974 C CA . ASP D 1 70 ? -22.690 -1.067 -37.971 1.00 22.82 147 ASP D CA 1
ATOM 2975 C C . ASP D 1 70 ? -23.696 -1.215 -36.827 1.00 20.71 147 ASP D C 1
ATOM 2976 O O . ASP D 1 70 ? -24.381 -2.239 -36.698 1.00 22.26 147 ASP D O 1
ATOM 2981 N N . ILE D 1 71 ? -23.770 -0.187 -35.993 1.00 19.64 148 ILE D N 1
ATOM 2982 C CA . ILE D 1 71 ? -24.695 -0.169 -34.870 1.00 20.44 148 ILE D CA 1
ATOM 2983 C C . ILE D 1 71 ? -25.512 1.127 -34.874 1.00 24.54 148 ILE D C 1
ATOM 2984 O O . ILE D 1 71 ? -24.953 2.229 -34.851 1.00 26.40 148 ILE D O 1
ATOM 2989 N N . TYR D 1 72 ? -26.834 0.995 -34.914 1.00 22.59 149 TYR D N 1
ATOM 2990 C CA . TYR D 1 72 ? -27.706 2.161 -34.947 1.00 20.56 149 TYR D CA 1
ATOM 2991 C C . TYR D 1 72 ? -29.144 1.789 -34.630 1.00 20.14 149 TYR D C 1
ATOM 2992 O O . TYR D 1 72 ? -29.705 0.909 -35.270 1.00 19.83 149 TYR D O 1
ATOM 3001 N N . PRO D 1 73 ? -29.753 2.484 -33.653 1.00 21.91 150 PRO D N 1
ATOM 3002 C CA . PRO D 1 73 ? -29.104 3.563 -32.904 1.00 22.31 150 PRO D CA 1
ATOM 3003 C C . PRO D 1 73 ? -28.302 3.023 -31.732 1.00 23.83 150 PRO D C 1
ATOM 3004 O O . PRO D 1 73 ? -28.674 2.004 -31.155 1.00 25.26 150 PRO D O 1
ATOM 3008 N N . LEU D 1 74 ? -27.221 3.708 -31.377 1.00 22.76 151 LEU D N 1
ATOM 3009 C CA . LEU D 1 74 ? -26.369 3.264 -30.281 1.00 21.48 151 LEU D CA 1
ATOM 3010 C C . LEU D 1 74 ? -27.119 3.332 -28.951 1.00 22.63 151 LEU D C 1
ATOM 3011 O O . LEU D 1 74 ? -27.803 4.320 -28.659 1.00 19.84 151 LEU D O 1
ATOM 3016 N N . MET D 1 75 ? -26.986 2.283 -28.145 1.00 22.09 152 MET D N 1
ATOM 3017 C CA . MET D 1 75 ? -27.553 2.291 -26.801 1.00 23.83 152 MET D CA 1
ATOM 3018 C C . MET D 1 75 ? -26.502 1.898 -25.770 1.00 23.12 152 MET D C 1
ATOM 3019 O O . MET D 1 75 ? -25.403 1.460 -26.131 1.00 15.29 152 MET D O 1
ATOM 3024 N N . LEU D 1 76 ? -26.826 2.092 -24.494 1.00 20.93 153 LEU D N 1
ATOM 3025 C CA . LEU D 1 76 ? -25.912 1.742 -23.404 1.00 22.65 153 LEU D CA 1
ATOM 3026 C C . LEU D 1 76 ? -25.585 0.244 -23.415 1.00 25.20 153 LEU D C 1
ATOM 3027 O O . LEU D 1 76 ? -24.464 -0.165 -23.104 1.00 24.63 153 LEU D O 1
ATOM 3032 N N . ASP D 1 77 ? -26.572 -0.566 -23.782 1.00 26.03 154 ASP D N 1
ATOM 3033 C CA . ASP D 1 77 ? -26.396 -2.010 -23.838 1.00 29.50 154 ASP D CA 1
ATOM 3034 C C . ASP D 1 77 ? -25.253 -2.390 -24.773 1.00 28.26 154 ASP D C 1
ATOM 3035 O O . ASP D 1 77 ? -24.704 -3.489 -24.675 1.00 27.01 154 ASP D O 1
ATOM 3040 N N . ASP D 1 78 ? -24.902 -1.473 -25.675 1.00 22.59 155 ASP D N 1
ATOM 3041 C CA . ASP D 1 78 ? -23.886 -1.734 -26.689 1.00 22.03 155 ASP D CA 1
ATOM 3042 C C . ASP D 1 78 ? -22.493 -1.425 -26.177 1.00 22.42 155 ASP D C 1
ATOM 3043 O O . ASP D 1 78 ? -21.508 -1.603 -26.888 1.00 20.44 155 ASP D O 1
ATOM 3048 N N . ASP D 1 79 ? -22.410 -0.949 -24.944 1.00 21.92 156 ASP D N 1
ATOM 3049 C CA . ASP D 1 79 ? -21.119 -0.660 -24.354 1.00 23.87 156 ASP D CA 1
ATOM 3050 C C . ASP D 1 79 ? -20.421 -1.980 -24.054 1.00 25.42 156 ASP D C 1
ATOM 3051 O O . ASP D 1 79 ? -20.778 -2.682 -23.104 1.00 23.34 156 ASP D O 1
ATOM 3056 N N . ALA D 1 80 ? -19.433 -2.330 -24.870 1.00 26.18 157 ALA D N 1
ATOM 3057 C CA . ALA D 1 80 ? -18.751 -3.605 -24.694 1.00 29.09 157 ALA D CA 1
ATOM 3058 C C . ALA D 1 80 ? -17.471 -3.713 -25.509 1.00 31.02 157 ALA D C 1
ATOM 3059 O O . ALA D 1 80 ? -17.059 -2.767 -26.183 1.00 28.07 157 ALA D O 1
ATOM 3061 N N . LYS D 1 81 ? -16.863 -4.891 -25.431 1.00 33.46 158 LYS D N 1
ATOM 3062 C CA . LYS D 1 81 ? -15.635 -5.224 -26.137 1.00 35.28 158 LYS D CA 1
ATOM 3063 C C . LYS D 1 81 ? -15.971 -6.101 -27.343 1.00 30.80 158 LYS D C 1
ATOM 3064 O O . LYS D 1 81 ? -16.650 -7.119 -27.204 1.00 30.72 158 LYS D O 1
ATOM 3070 N N . TYR D 1 82 ? -15.499 -5.700 -28.522 1.00 25.21 159 TYR D N 1
ATOM 3071 C CA . TYR D 1 82 ? -15.838 -6.375 -29.773 1.00 21.01 159 TYR D CA 1
ATOM 3072 C C . TYR D 1 82 ? -14.611 -6.965 -30.460 1.00 24.38 159 TYR D C 1
ATOM 3073 O O . TYR D 1 82 ? -13.512 -6.412 -30.374 1.00 26.61 159 TYR D O 1
ATOM 3082 N N . GLN D 1 83 ? -14.807 -8.082 -31.156 1.00 23.08 160 GLN D N 1
ATOM 3083 C CA . GLN D 1 83 ? -13.727 -8.710 -31.909 1.00 23.11 160 GLN D CA 1
ATOM 3084 C C . GLN D 1 83 ? -14.232 -9.275 -33.235 1.00 24.25 160 GLN D C 1
ATOM 3085 O O . GLN D 1 83 ? -15.311 -9.865 -33.309 1.00 24.35 160 GLN D O 1
ATOM 3091 N N . CYS D 1 84 ? -13.448 -9.069 -34.285 1.00 26.96 161 CYS D N 1
ATOM 3092 C CA . CYS D 1 84 ? -13.757 -9.619 -35.596 1.00 25.83 161 CYS D CA 1
ATOM 3093 C C . CYS D 1 84 ? -13.048 -10.962 -35.744 1.00 25.98 161 CYS D C 1
ATOM 3094 O O . CYS D 1 84 ? -11.832 -11.045 -35.555 1.00 27.77 161 CYS D O 1
ATOM 3097 N N . GLN D 1 85 ? -13.806 -12.008 -36.070 1.00 25.08 162 GLN D N 1
ATOM 3098 C CA . GLN D 1 85 ? -13.259 -13.367 -36.159 1.00 25.37 162 GLN D CA 1
ATOM 3099 C C . GLN D 1 85 ? -13.501 -14.010 -37.523 1.00 25.55 162 GLN D C 1
ATOM 3100 O O . GLN D 1 85 ? -14.586 -13.904 -38.091 1.00 29.49 162 GLN D O 1
ATOM 3106 N N . VAL D 1 86 ? -12.488 -14.690 -38.037 1.00 21.54 163 VAL D N 1
ATOM 3107 C CA . VAL D 1 86 ? -12.641 -15.470 -39.254 1.00 23.84 163 VAL D CA 1
ATOM 3108 C C . VAL D 1 86 ? -12.305 -16.940 -38.983 1.00 25.62 163 VAL D C 1
ATOM 3109 O O . VAL D 1 86 ? -11.224 -17.258 -38.487 1.00 23.70 163 VAL D O 1
ATOM 3113 N N . GLY D 1 87 ? -13.242 -17.827 -39.304 1.00 25.17 164 GLY D N 1
ATOM 3114 C CA . GLY D 1 87 ? -13.060 -19.250 -39.075 1.00 28.79 164 GLY D CA 1
ATOM 3115 C C . GLY D 1 87 ? -12.092 -19.890 -40.053 1.00 31.53 164 GLY D C 1
ATOM 3116 O O . GLY D 1 87 ? -11.686 -19.259 -41.032 1.00 32.16 164 GLY D O 1
ATOM 3117 N N . PRO D 1 88 ? -11.714 -21.153 -39.792 1.00 33.36 165 PRO D N 1
ATOM 3118 C CA . PRO D 1 88 ? -10.775 -21.887 -40.646 1.00 35.06 165 PRO D CA 1
ATOM 3119 C C . PRO D 1 88 ? -11.370 -22.157 -42.021 1.00 36.72 165 PRO D C 1
ATOM 3120 O O . PRO D 1 88 ? -12.591 -22.176 -42.174 1.00 33.27 165 PRO D O 1
ATOM 3124 N N . GLY D 1 89 ? -10.511 -22.357 -43.013 1.00 40.99 166 GLY D N 1
ATOM 3125 C CA . GLY D 1 89 ? -10.967 -22.682 -44.350 1.00 44.32 166 GLY D CA 1
ATOM 3126 C C . GLY D 1 89 ? -11.121 -24.180 -44.490 1.00 49.06 166 GLY D C 1
ATOM 3127 O O . GLY D 1 89 ? -10.847 -24.921 -43.548 1.00 49.32 166 GLY D O 1
ATOM 3128 N N . PRO D 1 90 ? -11.569 -24.637 -45.667 1.00 55.28 167 PRO D N 1
ATOM 3129 C CA . PRO D 1 90 ? -11.727 -26.075 -45.907 1.00 60.86 167 PRO D CA 1
ATOM 3130 C C . PRO D 1 90 ? -10.391 -26.754 -46.196 1.00 68.12 167 PRO D C 1
ATOM 3131 O O . PRO D 1 90 ? -10.277 -27.972 -46.050 1.00 72.23 167 PRO D O 1
ATOM 3135 N N . GLN D 1 91 ? -9.395 -25.969 -46.597 1.00 70.99 168 GLN D N 1
ATOM 3136 C CA . GLN D 1 91 ? -8.081 -26.506 -46.941 1.00 76.61 168 GLN D CA 1
ATOM 3137 C C . GLN D 1 91 ? -7.085 -26.317 -45.801 1.00 74.72 168 GLN D C 1
ATOM 3138 O O . GLN D 1 91 ? -5.896 -26.098 -46.033 1.00 76.24 168 GLN D O 1
ATOM 3144 N N . GLY D 1 92 ? -7.577 -26.393 -44.571 1.00 71.54 169 GLY D N 1
ATOM 3145 C CA . GLY D 1 92 ? -6.720 -26.306 -43.405 1.00 70.19 169 GLY D CA 1
ATOM 3146 C C . GLY D 1 92 ? -6.343 -24.890 -43.016 1.00 66.21 169 GLY D C 1
ATOM 3147 O O . GLY D 1 92 ? -5.672 -24.680 -42.004 1.00 64.95 169 GLY D O 1
ATOM 3148 N N . GLU D 1 93 ? -6.765 -23.919 -43.820 1.00 63.16 170 GLU D N 1
ATOM 3149 C CA . GLU D 1 93 ? -6.493 -22.516 -43.526 1.00 58.62 170 GLU D CA 1
ATOM 3150 C C . GLU D 1 93 ? -6.904 -22.199 -42.097 1.00 53.25 170 GLU D C 1
ATOM 3151 O O . GLU D 1 93 ? -8.054 -22.402 -41.719 1.00 51.47 170 GLU D O 1
ATOM 3157 N N . GLN D 1 94 ? -5.959 -21.711 -41.301 1.00 51.75 171 GLN D N 1
ATOM 3158 C CA . GLN D 1 94 ? -6.245 -21.369 -39.914 1.00 50.29 171 GLN D CA 1
ATOM 3159 C C . GLN D 1 94 ? -7.076 -20.095 -39.816 1.00 43.56 171 GLN D C 1
ATOM 3160 O O . GLN D 1 94 ? -6.933 -19.179 -40.630 1.00 40.65 171 GLN D O 1
ATOM 3166 N N . GLY D 1 95 ? -7.955 -20.049 -38.820 1.00 40.01 172 GLY D N 1
ATOM 3167 C CA . GLY D 1 95 ? -8.747 -18.864 -38.561 1.00 36.34 172 GLY D CA 1
ATOM 3168 C C . GLY D 1 95 ? -7.923 -17.758 -37.929 1.00 34.77 172 GLY D C 1
ATOM 3169 O O . GLY D 1 95 ? -6.787 -17.981 -37.506 1.00 37.59 172 GLY D O 1
ATOM 3170 N N . ILE D 1 96 ? -8.498 -16.561 -37.867 1.00 30.97 173 ILE D N 1
ATOM 3171 C CA . ILE D 1 96 ? -7.807 -15.403 -37.308 1.00 31.24 173 ILE D CA 1
ATOM 3172 C C . ILE D 1 96 ? -8.749 -14.561 -36.444 1.00 30.29 173 ILE D C 1
ATOM 3173 O O . ILE D 1 96 ? -9.974 -14.638 -36.594 1.00 25.11 173 ILE D O 1
ATOM 3178 N N . ARG D 1 97 ? -8.166 -13.774 -35.538 1.00 28.85 174 ARG D N 1
ATOM 3179 C CA . ARG D 1 97 ? -8.921 -12.930 -34.616 1.00 27.65 174 ARG D CA 1
ATOM 3180 C C . ARG D 1 97 ? -8.313 -11.528 -34.545 1.00 28.48 174 ARG D C 1
ATOM 3181 O O . ARG D 1 97 ? -7.110 -11.374 -34.318 1.00 28.86 174 ARG D O 1
ATOM 3189 N N . SER D 1 98 ? -9.141 -10.505 -34.730 1.00 23.85 175 SER D N 1
ATOM 3190 C CA . SER D 1 98 ? -8.660 -9.131 -34.645 1.00 27.53 175 SER D CA 1
ATOM 3191 C C . SER D 1 98 ? -8.394 -8.782 -33.192 1.00 26.27 175 SER D C 1
ATOM 3192 O O . SER D 1 98 ? -8.752 -9.538 -32.296 1.00 24.92 175 SER D O 1
ATOM 3195 N N . ARG D 1 99 ? -7.780 -7.631 -32.955 1.00 27.48 176 ARG D N 1
ATOM 3196 C CA . ARG D 1 99 ? -7.682 -7.120 -31.595 1.00 30.04 176 ARG D CA 1
ATOM 3197 C C . ARG D 1 99 ? -9.096 -6.939 -31.050 1.00 26.17 176 ARG D C 1
ATOM 3198 O O . ARG D 1 99 ? -10.064 -6.900 -31.818 1.00 21.26 176 ARG D O 1
ATOM 3206 N N . PHE D 1 100 ? -9.218 -6.840 -29.730 1.00 27.40 177 PHE D N 1
ATOM 3207 C CA . PHE D 1 100 ? -10.485 -6.456 -29.117 1.00 27.68 177 PHE D CA 1
ATOM 3208 C C . PHE D 1 100 ? -10.616 -4.932 -29.143 1.00 28.88 177 PHE D C 1
ATOM 3209 O O . PHE D 1 100 ? -9.688 -4.224 -28.770 1.00 33.78 177 PHE D O 1
ATOM 3217 N N . ALA D 1 101 ? -11.768 -4.431 -29.577 1.00 25.74 178 ALA D N 1
ATOM 3218 C CA . ALA D 1 101 ? -12.028 -2.995 -29.578 1.00 26.85 178 ALA D CA 1
ATOM 3219 C C . ALA D 1 101 ? -13.070 -2.631 -28.526 1.00 26.28 178 ALA D C 1
ATOM 3220 O O . ALA D 1 101 ? -14.195 -3.124 -28.560 1.00 26.26 178 ALA D O 1
ATOM 3222 N N . LYS D 1 102 ? -12.684 -1.767 -27.592 1.00 26.20 179 LYS D N 1
ATOM 3223 C CA . LYS D 1 102 ? -13.589 -1.296 -26.551 1.00 28.36 179 LYS D CA 1
ATOM 3224 C C . LYS D 1 102 ? -14.487 -0.166 -27.060 1.00 27.02 179 LYS D C 1
ATOM 3225 O O . LYS D 1 102 ? -14.000 0.898 -27.454 1.00 26.31 179 LYS D O 1
ATOM 3231 N N . LEU D 1 103 ? -15.795 -0.409 -27.053 1.00 22.93 180 LEU D N 1
ATOM 3232 C CA . LEU D 1 103 ? -16.774 0.592 -27.460 1.00 19.34 180 LEU D CA 1
ATOM 3233 C C . LEU D 1 103 ? -17.446 1.210 -26.239 1.00 21.03 180 LEU D C 1
ATOM 3234 O O . LEU D 1 103 ? -18.185 0.539 -25.515 1.00 23.50 180 LEU D O 1
ATOM 3239 N N . TH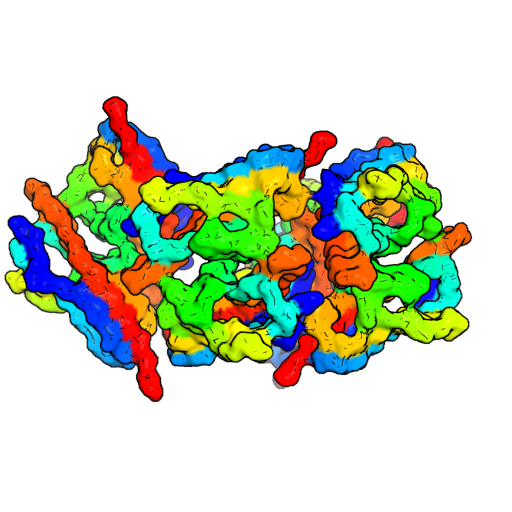R D 1 104 ? -17.190 2.494 -26.024 1.00 22.95 181 THR D N 1
ATOM 3240 C CA . THR D 1 104 ? -17.707 3.208 -24.863 1.00 24.12 181 THR D CA 1
ATOM 3241 C C . THR D 1 104 ? -18.902 4.084 -25.248 1.00 25.24 181 THR D C 1
ATOM 3242 O O . THR D 1 104 ? -18.867 4.798 -26.249 1.00 22.80 181 THR D O 1
ATOM 3246 N N . VAL D 1 105 ? -19.961 4.017 -24.449 1.00 24.13 182 VAL D N 1
ATOM 3247 C CA . VAL D 1 105 ? -21.198 4.720 -24.759 1.00 23.89 182 VAL D CA 1
ATOM 3248 C C . VAL D 1 105 ? -21.449 5.854 -23.758 1.00 27.82 182 VAL D C 1
ATOM 3249 O O . VAL D 1 105 ? -21.502 5.626 -22.550 1.00 27.29 182 VAL D O 1
ATOM 3253 N N . LEU D 1 106 ? -21.584 7.079 -24.266 1.00 28.59 183 LEU D N 1
ATOM 3254 C CA . LEU D 1 106 ? -21.839 8.231 -23.410 1.00 31.74 183 LEU D CA 1
ATOM 3255 C C . LEU D 1 106 ? -23.289 8.676 -23.501 1.00 32.24 183 LEU D C 1
ATOM 3256 O O . LEU D 1 106 ? -23.936 8.524 -24.538 1.00 30.07 183 LEU D O 1
ATOM 3261 N N . VAL D 1 107 ? -23.791 9.234 -22.406 1.00 35.22 184 VAL D N 1
ATOM 3262 C CA . VAL D 1 107 ? -25.096 9.872 -22.409 1.00 36.70 184 VAL D CA 1
ATOM 3263 C C . VAL D 1 107 ? -24.914 11.371 -22.188 1.00 43.99 184 VAL D C 1
ATOM 3264 O O . VAL D 1 107 ? -24.298 11.786 -21.206 1.00 45.54 184 VAL D O 1
ATOM 3268 N N . PRO D 1 108 ? -25.441 12.187 -23.114 1.00 48.78 185 PRO D N 1
ATOM 3269 C CA . PRO D 1 108 ? -25.350 13.652 -23.035 1.00 55.75 185 PRO D CA 1
ATOM 3270 C C . PRO D 1 108 ? -25.714 14.196 -21.652 1.00 59.20 185 PRO D C 1
ATOM 3271 O O . PRO D 1 108 ? -26.866 14.090 -21.229 1.00 58.95 185 PRO D O 1
ATOM 3275 N N . GLY E 1 4 ? 19.848 -11.959 15.613 1.00 71.58 81 GLY E N 1
ATOM 3276 C CA . GLY E 1 4 ? 18.582 -12.319 15.004 1.00 68.67 81 GLY E CA 1
ATOM 3277 C C . GLY E 1 4 ? 17.599 -11.164 14.998 1.00 66.19 81 GLY E C 1
ATOM 3278 O O . GLY E 1 4 ? 17.587 -10.342 15.916 1.00 65.89 81 GLY E O 1
ATOM 3279 N N . GLN E 1 5 ? 16.774 -11.102 13.957 1.00 63.45 82 GLN E N 1
ATOM 3280 C CA . GLN E 1 5 ? 15.770 -10.050 13.832 1.00 59.43 82 GLN E CA 1
ATOM 3281 C C . GLN E 1 5 ? 14.886 -9.985 15.074 1.00 58.13 82 GLN E C 1
ATOM 3282 O O . GLN E 1 5 ? 14.503 -11.015 15.628 1.00 57.66 82 GLN E O 1
ATOM 3288 N N . HIS E 1 6 ? 14.570 -8.769 15.509 1.00 56.71 83 HIS E N 1
ATOM 3289 C CA . HIS E 1 6 ? 13.736 -8.570 16.690 1.00 55.26 83 HIS E CA 1
ATOM 3290 C C . HIS E 1 6 ? 13.120 -7.179 16.686 1.00 52.65 83 HIS E C 1
ATOM 3291 O O . HIS E 1 6 ? 13.706 -6.236 16.159 1.00 55.36 83 HIS E O 1
ATOM 3298 N N . PHE E 1 7 ? 11.939 -7.056 17.283 1.00 49.25 84 PHE E N 1
ATOM 3299 C CA . PHE E 1 7 ? 11.229 -5.782 17.317 1.00 46.96 84 PHE E CA 1
ATOM 3300 C C . PHE E 1 7 ? 11.903 -4.756 18.218 1.00 48.92 84 PHE E C 1
ATOM 3301 O O . PHE E 1 7 ? 12.340 -5.073 19.324 1.00 51.52 84 PHE E O 1
ATOM 3309 N N . ALA E 1 8 ? 11.989 -3.525 17.727 1.00 48.52 85 ALA E N 1
ATOM 3310 C CA . ALA E 1 8 ? 12.440 -2.398 18.532 1.00 49.22 85 ALA E CA 1
ATOM 3311 C C . ALA E 1 8 ? 11.232 -1.546 18.900 1.00 47.63 85 ALA E C 1
ATOM 3312 O O . ALA E 1 8 ? 11.271 -0.760 19.846 1.00 51.93 85 ALA E O 1
ATOM 3314 N N . MET E 1 9 ? 10.157 -1.711 18.138 1.00 41.72 86 MET E N 1
ATOM 3315 C CA . MET E 1 9 ? 8.915 -0.997 18.386 1.00 42.65 86 MET E CA 1
ATOM 3316 C C . MET E 1 9 ? 7.762 -1.837 17.852 1.00 41.15 86 MET E C 1
ATOM 3317 O O . MET E 1 9 ? 7.798 -2.283 16.708 1.00 43.77 86 MET E O 1
ATOM 3322 N N . GLU E 1 10 ? 6.749 -2.065 18.683 1.00 35.13 87 GLU E N 1
ATOM 3323 C CA . GLU E 1 10 ? 5.585 -2.843 18.268 1.00 32.89 87 GLU E CA 1
ATOM 3324 C C . GLU E 1 10 ? 4.310 -2.005 18.329 1.00 32.00 87 GLU E C 1
ATOM 3325 O O . GLU E 1 10 ? 4.224 -1.056 19.106 1.00 35.26 87 GLU E O 1
ATOM 3331 N N . PRO E 1 11 ? 3.309 -2.363 17.512 1.00 30.26 88 PRO E N 1
ATOM 3332 C CA . PRO E 1 11 ? 2.051 -1.609 17.455 1.00 30.31 88 PRO E CA 1
ATOM 3333 C C . PRO E 1 11 ? 1.343 -1.542 18.806 1.00 32.21 88 PRO E C 1
ATOM 3334 O O . PRO E 1 11 ? 1.502 -2.428 19.636 1.00 32.46 88 PRO E O 1
ATOM 3338 N N . GLN E 1 12 ? 0.571 -0.485 19.025 1.00 33.75 89 GLN E N 1
ATOM 3339 C CA . GLN E 1 12 ? -0.135 -0.324 20.286 1.00 33.79 89 GLN E CA 1
ATOM 3340 C C . GLN E 1 12 ? -1.602 -0.114 20.000 1.00 28.05 89 GLN E C 1
ATOM 3341 O O . GLN E 1 12 ? -1.974 0.259 18.892 1.00 27.99 89 GLN E O 1
ATOM 3347 N N . ASP E 1 13 ? -2.445 -0.368 20.989 1.00 31.70 90 ASP E N 1
ATOM 3348 C CA . ASP E 1 13 ? -3.869 -0.143 20.809 1.00 34.21 90 ASP E CA 1
ATOM 3349 C C . ASP E 1 13 ? -4.075 1.341 20.545 1.00 34.34 90 ASP E C 1
ATOM 3350 O O . ASP E 1 13 ? -3.349 2.174 21.077 1.00 34.07 90 ASP E O 1
ATOM 3355 N N . GLN E 1 14 ? -5.045 1.667 19.702 1.00 33.87 91 GLN E N 1
ATOM 3356 C CA . GLN E 1 14 ? -5.322 3.054 19.369 1.00 33.23 91 GLN E CA 1
ATOM 3357 C C . GLN E 1 14 ? -6.811 3.262 19.153 1.00 34.67 91 GLN E C 1
ATOM 3358 O O . GLN E 1 14 ? -7.505 2.391 18.622 1.00 36.10 91 GLN E O 1
ATOM 3364 N N . THR E 1 15 ? -7.291 4.423 19.578 1.00 33.04 92 THR E N 1
ATOM 3365 C CA . THR E 1 15 ? -8.659 4.835 19.323 1.00 34.41 92 THR E CA 1
ATOM 3366 C C . THR E 1 15 ? -8.625 6.114 18.491 1.00 35.12 92 THR E C 1
ATOM 3367 O O . THR E 1 15 ? -7.878 7.050 18.799 1.00 35.29 92 THR E O 1
ATOM 3371 N N . ALA E 1 16 ? -9.417 6.154 17.427 1.00 33.23 93 ALA E N 1
ATOM 3372 C CA . ALA E 1 16 ? -9.400 7.310 16.538 1.00 34.51 93 ALA E CA 1
ATOM 3373 C C . ALA E 1 16 ? -10.719 7.509 15.805 1.00 33.49 93 ALA E C 1
ATOM 3374 O O . ALA E 1 16 ? -11.535 6.595 15.692 1.00 31.81 93 ALA E O 1
ATOM 3376 N N . VAL E 1 17 ? -10.915 8.721 15.305 1.00 34.19 94 VAL E N 1
ATOM 3377 C CA . VAL E 1 17 ? -12.140 9.080 14.617 1.00 35.34 94 VAL E CA 1
ATOM 3378 C C . VAL E 1 17 ? -12.000 8.784 13.131 1.00 36.02 94 VAL E C 1
ATOM 3379 O O . VAL E 1 17 ? -10.913 8.912 12.560 1.00 35.23 94 VAL E O 1
ATOM 3383 N N . VAL E 1 18 ? -13.097 8.372 12.508 1.00 35.27 95 VAL E N 1
ATOM 3384 C CA . VAL E 1 18 ? -13.120 8.190 11.064 1.00 35.21 95 VAL E CA 1
ATOM 3385 C C . VAL E 1 18 ? -12.686 9.490 10.390 1.00 32.45 95 VAL E C 1
ATOM 3386 O O . VAL E 1 18 ? -13.035 10.572 10.844 1.00 30.82 95 VAL E O 1
ATOM 3390 N N . GLY E 1 19 ? -11.911 9.378 9.320 1.00 31.56 96 GLY E N 1
ATOM 3391 C CA . GLY E 1 19 ? -11.502 10.539 8.554 1.00 26.39 96 GLY E CA 1
ATOM 3392 C C . GLY E 1 19 ? -10.095 10.982 8.891 1.00 29.69 96 GLY E C 1
ATOM 3393 O O . GLY E 1 19 ? -9.498 11.771 8.170 1.00 34.72 96 GLY E O 1
ATOM 3394 N N . SER E 1 20 ? -9.557 10.470 9.991 1.00 27.81 97 SER E N 1
ATOM 3395 C CA . SER E 1 20 ? -8.220 10.854 10.423 1.00 27.02 97 SER E CA 1
ATOM 3396 C C . SER E 1 20 ? -7.158 9.892 9.907 1.00 25.82 97 SER E C 1
ATOM 3397 O O . SER E 1 20 ? -7.466 8.909 9.222 1.00 23.93 97 SER E O 1
ATOM 3400 N N . ARG E 1 21 ? -5.905 10.186 10.237 1.00 24.88 98 ARG E N 1
ATOM 3401 C CA . ARG E 1 21 ? -4.801 9.303 9.904 1.00 29.88 98 ARG E CA 1
ATOM 3402 C C . ARG E 1 21 ? -4.384 8.509 11.122 1.00 31.60 98 ARG E C 1
ATOM 3403 O O . ARG E 1 21 ? -4.308 9.048 12.226 1.00 30.77 98 ARG E O 1
ATOM 3411 N N . VAL E 1 22 ? -4.124 7.223 10.908 1.00 30.74 99 VAL E N 1
ATOM 3412 C CA . VAL E 1 22 ? -3.600 6.353 11.949 1.00 29.32 99 VAL E CA 1
ATOM 3413 C C . VAL E 1 22 ? -2.352 5.640 11.434 1.00 27.57 99 VAL E C 1
ATOM 3414 O O . VAL E 1 22 ? -2.321 5.154 10.305 1.00 29.00 99 VAL E O 1
ATOM 3418 N N . THR E 1 23 ? -1.315 5.605 12.256 1.00 24.85 100 THR E N 1
ATOM 3419 C CA . THR E 1 23 ? -0.076 4.955 11.881 1.00 28.18 100 THR E CA 1
ATOM 3420 C C . THR E 1 23 ? 0.329 4.000 12.996 1.00 29.35 100 THR E C 1
ATOM 3421 O O . THR E 1 23 ? 0.703 4.424 14.084 1.00 31.83 100 THR E O 1
ATOM 3425 N N . LEU E 1 24 ? 0.216 2.707 12.729 1.00 29.41 101 LEU E N 1
ATOM 3426 C CA . LEU E 1 24 ? 0.619 1.697 13.699 1.00 28.38 101 LEU E CA 1
ATOM 3427 C C . LEU E 1 24 ? 2.100 1.409 13.535 1.00 27.29 101 LEU E C 1
ATOM 3428 O O . LEU E 1 24 ? 2.523 0.860 12.515 1.00 27.31 101 LEU E O 1
ATOM 3433 N N . PRO E 1 25 ? 2.897 1.789 14.539 1.00 26.66 102 PRO E N 1
ATOM 3434 C CA . PRO E 1 25 ? 4.351 1.628 14.463 1.00 29.45 102 PRO E CA 1
ATOM 3435 C C . PRO E 1 25 ? 4.768 0.157 14.431 1.00 32.10 102 PRO E C 1
ATOM 3436 O O . PRO E 1 25 ? 4.141 -0.675 15.084 1.00 29.22 102 PRO E O 1
ATOM 3440 N N . CYS E 1 26 ? 5.803 -0.148 13.656 1.00 33.13 103 CYS E N 1
ATOM 3441 C CA . CYS E 1 26 ? 6.465 -1.445 13.716 1.00 33.07 103 CYS E CA 1
ATOM 3442 C C . CYS E 1 26 ? 7.891 -1.310 13.210 1.00 35.88 103 CYS E C 1
ATOM 3443 O O . CYS E 1 26 ? 8.116 -1.045 12.028 1.00 38.54 103 CYS E O 1
ATOM 3446 N N . ARG E 1 27 ? 8.855 -1.494 14.103 1.00 38.02 104 ARG E N 1
ATOM 3447 C CA . ARG E 1 27 ? 10.258 -1.341 13.737 1.00 38.79 104 ARG E CA 1
ATOM 3448 C C . ARG E 1 27 ? 11.060 -2.589 14.088 1.00 38.53 104 ARG E C 1
ATOM 3449 O O . ARG E 1 27 ? 10.983 -3.093 15.206 1.00 40.60 104 ARG E O 1
ATOM 3457 N N . VAL E 1 28 ? 11.834 -3.074 13.123 1.00 38.51 105 VAL E N 1
ATOM 3458 C CA . VAL E 1 28 ? 12.591 -4.310 13.284 1.00 40.75 105 VAL E CA 1
ATOM 3459 C C . VAL E 1 28 ? 14.087 -4.103 13.058 1.00 45.19 105 VAL E C 1
ATOM 3460 O O . VAL E 1 28 ? 14.510 -3.618 12.007 1.00 44.34 105 VAL E O 1
ATOM 3464 N N . MET E 1 29 ? 14.883 -4.483 14.050 1.00 49.88 106 MET E N 1
ATOM 3465 C CA . MET E 1 29 ? 16.332 -4.395 13.945 1.00 55.83 106 MET E CA 1
ATOM 3466 C C . MET E 1 29 ? 16.905 -5.704 13.414 1.00 59.82 106 MET E C 1
ATOM 3467 O O . MET E 1 29 ? 16.392 -6.784 13.717 1.00 59.99 106 MET E O 1
ATOM 3472 N N . GLU E 1 30 ? 17.960 -5.599 12.611 1.00 62.45 107 GLU E N 1
ATOM 3473 C CA . GLU E 1 30 ? 18.569 -6.767 11.985 1.00 63.15 107 GLU E CA 1
ATOM 3474 C C . GLU E 1 30 ? 17.518 -7.579 11.244 1.00 57.77 107 GLU E C 1
ATOM 3475 O O . GLU E 1 30 ? 17.509 -8.805 11.319 1.00 58.13 107 GLU E O 1
ATOM 3481 N N . LYS E 1 31 ? 16.625 -6.895 10.536 1.00 54.09 108 LYS E N 1
ATOM 3482 C CA . LYS E 1 31 ? 15.562 -7.586 9.816 1.00 50.15 108 LYS E CA 1
ATOM 3483 C C . LYS E 1 31 ? 16.146 -8.453 8.716 1.00 47.66 108 LYS E C 1
ATOM 3484 O O . LYS E 1 31 ? 16.978 -8.000 7.929 1.00 45.76 108 LYS E O 1
ATOM 3490 N N . VAL E 1 32 ? 15.710 -9.707 8.674 1.00 50.00 109 VAL E N 1
ATOM 3491 C CA . VAL E 1 32 ? 16.185 -10.649 7.673 1.00 51.37 109 VAL E CA 1
ATOM 3492 C C . VAL E 1 32 ? 15.039 -11.091 6.774 1.00 49.39 109 VAL E C 1
ATOM 3493 O O . VAL E 1 32 ? 15.163 -11.099 5.551 1.00 51.66 109 VAL E O 1
ATOM 3497 N N . GLY E 1 33 ? 13.922 -11.457 7.392 1.00 47.35 110 GLY E N 1
ATOM 3498 C CA . GLY E 1 33 ? 12.788 -11.989 6.661 1.00 44.88 110 GLY E CA 1
ATOM 3499 C C . GLY E 1 33 ? 11.910 -10.909 6.067 1.00 42.58 110 GLY E C 1
ATOM 3500 O O . GLY E 1 33 ? 12.177 -9.720 6.226 1.00 43.40 110 GLY E O 1
ATOM 3501 N N . ALA E 1 34 ? 10.856 -11.327 5.376 1.00 40.55 111 ALA E N 1
ATOM 3502 C CA . ALA E 1 34 ? 9.910 -10.388 4.793 1.00 38.29 111 ALA E CA 1
ATOM 3503 C C . ALA E 1 34 ? 8.848 -10.018 5.822 1.00 38.06 111 ALA E C 1
ATOM 3504 O O . ALA E 1 34 ? 8.317 -10.882 6.524 1.00 35.90 111 ALA E O 1
ATOM 3506 N N . LEU E 1 35 ? 8.553 -8.726 5.912 1.00 33.48 112 LEU E N 1
ATOM 3507 C CA . LEU E 1 35 ? 7.625 -8.219 6.912 1.00 32.97 112 LEU E CA 1
ATOM 3508 C C . LEU E 1 35 ? 6.225 -8.085 6.342 1.00 32.12 112 LEU E C 1
ATOM 3509 O O . LEU E 1 35 ? 6.047 -7.654 5.205 1.00 31.52 112 LEU E O 1
ATOM 3514 N N . GLN E 1 36 ? 5.231 -8.456 7.140 1.00 31.90 113 GLN E N 1
ATOM 3515 C CA . GLN E 1 36 ? 3.844 -8.322 6.724 1.00 31.95 113 GLN E CA 1
ATOM 3516 C C . GLN E 1 36 ? 2.926 -8.046 7.905 1.00 30.34 113 GLN E C 1
ATOM 3517 O O . GLN E 1 36 ? 3.149 -8.550 9.004 1.00 29.28 113 GLN E O 1
ATOM 3523 N N . TRP E 1 37 ? 1.902 -7.230 7.667 1.00 28.90 114 TRP E N 1
ATOM 3524 C CA . TRP E 1 37 ? 0.884 -6.945 8.669 1.00 29.08 114 TRP E CA 1
ATOM 3525 C C . TRP E 1 37 ? -0.332 -7.826 8.427 1.00 27.23 114 TRP E C 1
ATOM 3526 O O . TRP E 1 37 ? -0.682 -8.101 7.280 1.00 23.96 114 TRP E O 1
ATOM 3537 N N . THR E 1 38 ? -0.989 -8.253 9.500 1.00 23.97 115 THR E N 1
ATOM 3538 C CA . THR E 1 38 ? -2.311 -8.848 9.366 1.00 24.14 115 THR E CA 1
ATOM 3539 C C . THR E 1 38 ? -3.380 -7.977 10.023 1.00 27.53 115 THR E C 1
ATOM 3540 O O . THR E 1 38 ? -3.135 -7.315 11.034 1.00 26.74 115 THR E O 1
ATOM 3544 N N . LYS E 1 39 ? -4.561 -7.979 9.418 1.00 27.97 116 LYS E N 1
ATOM 3545 C CA . LYS E 1 39 ? -5.732 -7.312 9.954 1.00 25.66 116 LYS E CA 1
ATOM 3546 C C . LYS E 1 39 ? -6.794 -8.375 10.178 1.00 30.20 116 LYS E C 1
ATOM 3547 O O . LYS E 1 39 ? -7.329 -8.937 9.219 1.00 33.16 116 LYS E O 1
ATOM 3553 N N . ASP E 1 40 ? -7.093 -8.659 11.441 1.00 30.92 117 ASP E N 1
ATOM 3554 C CA . ASP E 1 40 ? -7.964 -9.785 11.778 1.00 34.05 117 ASP E CA 1
ATOM 3555 C C . ASP E 1 40 ? -7.435 -11.099 11.187 1.00 31.69 117 ASP E C 1
ATOM 3556 O O . ASP E 1 40 ? -8.196 -11.911 10.656 1.00 31.89 117 ASP E O 1
ATOM 3561 N N . ASP E 1 41 ? -6.120 -11.287 11.285 1.00 31.54 118 ASP E N 1
ATOM 3562 C CA . ASP E 1 41 ? -5.462 -12.517 10.840 1.00 34.75 118 ASP E CA 1
ATOM 3563 C C . ASP E 1 41 ? -5.413 -12.647 9.314 1.00 33.46 118 ASP E C 1
ATOM 3564 O O . ASP E 1 41 ? -5.079 -13.701 8.788 1.00 31.24 118 ASP E O 1
ATOM 3569 N N . PHE E 1 42 ? -5.743 -11.566 8.613 1.00 32.46 119 PHE E N 1
ATOM 3570 C CA . PHE E 1 42 ? -5.681 -11.543 7.156 1.00 32.52 119 PHE E CA 1
ATOM 3571 C C . PHE E 1 42 ? -4.483 -10.716 6.684 1.00 32.01 119 PHE E C 1
ATOM 3572 O O . PHE E 1 42 ? -4.412 -9.510 6.940 1.00 27.87 119 PHE E O 1
ATOM 3580 N N . GLY E 1 43 ? -3.546 -11.365 5.997 1.00 32.93 120 GLY E N 1
ATOM 3581 C CA . GLY E 1 43 ? -2.354 -10.693 5.494 1.00 30.06 120 GLY E CA 1
ATOM 3582 C C . GLY E 1 43 ? -2.652 -9.578 4.507 1.00 32.02 120 GLY E C 1
ATOM 3583 O O . GLY E 1 43 ? -3.450 -9.746 3.581 1.00 23.32 120 GLY E O 1
ATOM 3584 N N . LEU E 1 44 ? -1.996 -8.435 4.700 1.00 31.87 121 LEU E N 1
ATOM 3585 C CA . LEU E 1 44 ? -2.276 -7.240 3.902 1.00 30.37 121 LEU E CA 1
ATOM 3586 C C . LEU E 1 44 ? -1.377 -7.112 2.670 1.00 28.51 121 LEU E C 1
ATOM 3587 O O . LEU E 1 44 ? -1.753 -6.481 1.682 1.00 30.33 121 LEU E O 1
ATOM 3592 N N . GLY E 1 45 ? -0.196 -7.717 2.727 1.00 33.51 122 GLY E N 1
ATOM 3593 C CA . GLY E 1 45 ? 0.734 -7.673 1.612 1.00 34.94 122 GLY E CA 1
ATOM 3594 C C . GLY E 1 45 ? 2.155 -7.452 2.085 1.00 32.72 122 GLY E C 1
ATOM 3595 O O . GLY E 1 45 ? 2.377 -7.044 3.220 1.00 34.20 122 GLY E O 1
ATOM 3596 N N . GLN E 1 46 ? 3.122 -7.715 1.218 1.00 36.83 123 GLN E N 1
ATOM 3597 C CA . GLN E 1 46 ? 4.523 -7.624 1.614 1.00 39.81 123 GLN E CA 1
ATOM 3598 C C . GLN E 1 46 ? 5.261 -6.492 0.908 1.00 43.19 123 GLN E C 1
ATOM 3599 O O . GLN E 1 46 ? 6.478 -6.360 1.033 1.00 45.65 123 GLN E O 1
ATOM 3605 N N . HIS E 1 47 ? 4.518 -5.678 0.170 1.00 43.23 124 HIS E N 1
ATOM 3606 C CA . HIS E 1 47 ? 5.098 -4.523 -0.502 1.00 44.75 124 HIS E CA 1
ATOM 3607 C C . HIS E 1 47 ? 4.490 -3.235 0.037 1.00 43.72 124 HIS E C 1
ATOM 3608 O O . HIS E 1 47 ? 3.307 -3.188 0.380 1.00 42.01 124 HIS E O 1
ATOM 3615 N N . ARG E 1 48 ? 5.309 -2.194 0.122 1.00 44.16 125 ARG E N 1
ATOM 3616 C CA . ARG E 1 48 ? 4.920 -0.974 0.820 1.00 41.50 125 ARG E CA 1
ATOM 3617 C C . ARG E 1 48 ? 3.630 -0.343 0.302 1.00 40.17 125 ARG E C 1
ATOM 3618 O O . ARG E 1 48 ? 2.929 0.328 1.055 1.00 36.10 125 ARG E O 1
ATOM 3626 N N . ASN E 1 49 ? 3.305 -0.559 -0.970 1.00 44.50 126 ASN E N 1
ATOM 3627 C CA . ASN E 1 49 ? 2.084 0.028 -1.520 1.00 46.25 126 ASN E CA 1
ATOM 3628 C C . ASN E 1 49 ? 0.806 -0.724 -1.134 1.00 37.58 126 ASN E C 1
ATOM 3629 O O . ASN E 1 49 ? -0.299 -0.222 -1.328 1.00 31.99 126 ASN E O 1
ATOM 3634 N N . LEU E 1 50 ? 0.968 -1.918 -0.572 1.00 37.49 127 LEU E N 1
ATOM 3635 C CA . LEU E 1 50 ? -0.167 -2.742 -0.156 1.00 37.99 127 LEU E CA 1
ATOM 3636 C C . LEU E 1 50 ? -1.333 -2.699 -1.148 1.00 39.08 127 LEU E C 1
ATOM 3637 O O . LEU E 1 50 ? -2.461 -2.361 -0.783 1.00 38.60 127 LEU E O 1
ATOM 3642 N N . SER E 1 51 ? -1.059 -3.049 -2.400 1.00 43.32 128 SER E N 1
ATOM 3643 C CA . SER E 1 51 ? -2.098 -3.074 -3.427 1.00 47.97 128 SER E CA 1
ATOM 3644 C C . SER E 1 51 ? -3.287 -3.925 -2.990 1.00 49.22 128 SER E C 1
ATOM 3645 O O . SER E 1 51 ? -3.121 -4.961 -2.341 1.00 49.20 128 SER E O 1
ATOM 3648 N N . GLY E 1 52 ? -4.487 -3.485 -3.349 1.00 49.30 129 GLY E N 1
ATOM 3649 C CA . GLY E 1 52 ? -5.695 -4.170 -2.931 1.00 48.55 129 GLY E CA 1
ATOM 3650 C C . GLY E 1 52 ? -6.317 -3.471 -1.742 1.00 44.95 129 GLY E C 1
ATOM 3651 O O . GLY E 1 52 ? -7.517 -3.582 -1.497 1.00 47.92 129 GLY E O 1
ATOM 3652 N N . PHE E 1 53 ? -5.488 -2.749 -0.996 1.00 38.88 130 PHE E N 1
ATOM 3653 C CA . PHE E 1 53 ? -5.966 -1.924 0.103 1.00 35.26 130 PHE E CA 1
ATOM 3654 C C . PHE E 1 53 ? -5.639 -0.468 -0.207 1.00 38.07 130 PHE E C 1
ATOM 3655 O O . PHE E 1 53 ? -4.538 0.012 0.059 1.00 36.10 130 PHE E O 1
ATOM 3663 N N . GLU E 1 54 ? -6.616 0.223 -0.784 1.00 40.11 131 GLU E N 1
ATOM 3664 C CA . GLU E 1 54 ? -6.410 1.561 -1.323 1.00 42.65 131 GLU E CA 1
ATOM 3665 C C . GLU E 1 54 ? -5.940 2.585 -0.292 1.00 37.79 131 GLU E C 1
ATOM 3666 O O . GLU E 1 54 ? -5.175 3.492 -0.618 1.00 36.32 131 GLU E O 1
ATOM 3672 N N . ARG E 1 55 ? -6.388 2.433 0.950 1.00 29.51 132 ARG E N 1
ATOM 3673 C CA . ARG E 1 55 ? -6.098 3.426 1.979 1.00 29.06 132 ARG E CA 1
ATOM 3674 C C . ARG E 1 55 ? -4.926 3.061 2.890 1.00 29.66 132 ARG E C 1
ATOM 3675 O O . ARG E 1 55 ? -4.595 3.818 3.804 1.00 31.02 132 ARG E O 1
ATOM 3683 N N . TYR E 1 56 ? -4.296 1.913 2.640 1.00 28.77 133 TYR E N 1
ATOM 3684 C CA . TYR E 1 56 ? -3.173 1.463 3.463 1.00 28.23 133 TYR E CA 1
ATOM 3685 C C . TYR E 1 56 ? -1.852 1.548 2.714 1.00 29.42 133 TYR E C 1
ATOM 3686 O O . TYR E 1 56 ? -1.800 1.340 1.504 1.00 30.12 133 TYR E O 1
ATOM 3695 N N . SER E 1 57 ? -0.785 1.824 3.454 1.00 29.35 134 SER E N 1
ATOM 3696 C CA . SER E 1 57 ? 0.573 1.705 2.941 1.00 29.04 134 SER E CA 1
ATOM 3697 C C . SER E 1 57 ? 1.488 1.467 4.126 1.00 27.63 134 SER E C 1
ATOM 3698 O O . SER E 1 57 ? 1.065 1.585 5.271 1.00 27.82 134 SER E O 1
ATOM 3701 N N . MET E 1 58 ? 2.737 1.117 3.855 1.00 29.82 135 MET E N 1
ATOM 3702 C CA . MET E 1 58 ? 3.720 0.957 4.917 1.00 32.91 135 MET E CA 1
ATOM 3703 C C . MET E 1 58 ? 4.781 2.041 4.786 1.00 37.70 135 MET E C 1
ATOM 3704 O O . MET E 1 58 ? 5.469 2.132 3.767 1.00 41.56 135 MET E O 1
ATOM 3709 N N . VAL E 1 59 ? 4.898 2.871 5.817 1.00 38.17 136 VAL E N 1
ATOM 3710 C CA . VAL E 1 59 ? 5.827 3.995 5.793 1.00 38.43 136 VAL E CA 1
ATOM 3711 C C . VAL E 1 59 ? 7.083 3.706 6.608 1.00 39.99 136 VAL E C 1
ATOM 3712 O O . VAL E 1 59 ? 7.088 2.826 7.470 1.00 38.29 136 VAL E O 1
ATOM 3716 N N . GLY E 1 60 ? 8.144 4.457 6.328 1.00 41.71 137 GLY E N 1
ATOM 3717 C CA . GLY E 1 60 ? 9.416 4.273 7.000 1.00 42.37 137 GLY E CA 1
ATOM 3718 C C . GLY E 1 60 ? 10.503 3.919 6.007 1.00 47.21 137 GLY E C 1
ATOM 3719 O O . GLY E 1 60 ? 10.219 3.631 4.843 1.00 46.21 137 GLY E O 1
ATOM 3720 N N . SER E 1 61 ? 11.751 3.942 6.460 1.00 52.54 138 SER E N 1
ATOM 3721 C CA . SER E 1 61 ? 12.872 3.588 5.598 1.00 58.03 138 SER E CA 1
ATOM 3722 C C . SER E 1 61 ? 13.349 2.168 5.877 1.00 59.68 138 SER E C 1
ATOM 3723 O O . SER E 1 61 ? 13.360 1.722 7.024 1.00 59.40 138 SER E O 1
ATOM 3726 N N . ASP E 1 62 ? 13.740 1.462 4.822 1.00 62.30 139 ASP E N 1
ATOM 3727 C CA . ASP E 1 62 ? 14.294 0.124 4.967 1.00 66.28 139 ASP E CA 1
ATOM 3728 C C . ASP E 1 62 ? 15.573 0.167 5.793 1.00 71.23 139 ASP E C 1
ATOM 3729 O O . ASP E 1 62 ? 15.975 -0.833 6.388 1.00 73.60 139 ASP E O 1
ATOM 3734 N N . GLU E 1 63 ? 16.208 1.334 5.828 1.00 73.26 140 GLU E N 1
ATOM 3735 C CA . GLU E 1 63 ? 17.461 1.499 6.550 1.00 74.41 140 GLU E CA 1
ATOM 3736 C C . GLU E 1 63 ? 17.248 1.433 8.057 1.00 70.60 140 GLU E C 1
ATOM 3737 O O . GLU E 1 63 ? 18.124 0.987 8.796 1.00 71.10 140 GLU E O 1
ATOM 3743 N N . GLU E 1 64 ? 16.083 1.886 8.509 1.00 67.17 141 GLU E N 1
ATOM 3744 C CA . GLU E 1 64 ? 15.770 1.889 9.934 1.00 65.37 141 GLU E CA 1
ATOM 3745 C C . GLU E 1 64 ? 14.855 0.735 10.324 1.00 59.98 141 GLU E C 1
ATOM 3746 O O . GLU E 1 64 ? 14.419 0.641 11.470 1.00 59.11 141 GLU E O 1
ATOM 3752 N N . GLY E 1 65 ? 14.579 -0.148 9.369 1.00 59.11 142 GLY E N 1
ATOM 3753 C CA . GLY E 1 65 ? 13.725 -1.298 9.611 1.00 55.33 142 GLY E CA 1
ATOM 3754 C C . GLY E 1 65 ? 12.319 -0.877 9.990 1.00 52.10 142 GLY E C 1
ATOM 3755 O O . GLY E 1 65 ? 11.657 -1.527 10.800 1.00 50.74 142 GLY E O 1
ATOM 3756 N N . ASP E 1 66 ? 11.865 0.216 9.384 1.00 50.88 143 ASP E N 1
ATOM 3757 C CA . ASP E 1 66 ? 10.589 0.834 9.718 1.00 47.99 143 ASP E CA 1
ATOM 3758 C C . ASP E 1 66 ? 9.512 0.481 8.689 1.00 41.34 143 ASP E C 1
ATOM 3759 O O . ASP E 1 66 ? 9.605 0.863 7.519 1.00 40.87 143 ASP E O 1
ATOM 3764 N N . PHE E 1 67 ? 8.491 -0.245 9.137 1.00 34.49 144 PHE E N 1
ATOM 3765 C CA . PHE E 1 67 ? 7.393 -0.666 8.268 1.00 31.94 144 PHE E CA 1
ATOM 3766 C C . PHE E 1 67 ? 6.032 -0.423 8.908 1.00 31.38 144 PHE E C 1
ATOM 3767 O O . PHE E 1 67 ? 5.149 -1.280 8.857 1.00 31.11 144 PHE E O 1
ATOM 3775 N N . SER E 1 68 ? 5.867 0.751 9.503 1.00 30.00 145 SER E N 1
ATOM 3776 C CA . SER E 1 68 ? 4.619 1.113 10.161 1.00 31.82 145 SER E CA 1
ATOM 3777 C C . SER E 1 68 ? 3.452 1.126 9.186 1.00 30.07 145 SER E C 1
ATOM 3778 O O . SER E 1 68 ? 3.596 1.543 8.038 1.00 30.82 145 SER E O 1
ATOM 3781 N N . LEU E 1 69 ? 2.294 0.675 9.655 1.00 29.56 146 LEU E N 1
ATOM 3782 C CA . LEU E 1 69 ? 1.101 0.626 8.822 1.00 27.85 146 LEU E CA 1
ATOM 3783 C C . LEU E 1 69 ? 0.401 1.981 8.829 1.00 29.27 146 LEU E C 1
ATOM 3784 O O . LEU E 1 69 ? -0.084 2.437 9.866 1.00 30.68 146 LEU E O 1
ATOM 3789 N N . ASP E 1 70 ? 0.347 2.614 7.664 1.00 28.04 147 ASP E N 1
ATOM 3790 C CA . ASP E 1 70 ? -0.233 3.945 7.539 1.00 28.63 147 ASP E CA 1
ATOM 3791 C C . ASP E 1 70 ? -1.649 3.875 6.976 1.00 26.01 147 ASP E C 1
ATOM 3792 O O . ASP E 1 70 ? -1.861 3.398 5.862 1.00 25.16 147 ASP E O 1
ATOM 3797 N N . ILE E 1 71 ? -2.619 4.347 7.752 1.00 26.40 148 ILE E N 1
ATOM 3798 C CA . ILE E 1 71 ? -4.015 4.292 7.335 1.00 29.21 148 ILE E CA 1
ATOM 3799 C C . ILE E 1 71 ? -4.608 5.689 7.230 1.00 31.03 148 ILE E C 1
ATOM 3800 O O . ILE E 1 71 ? -4.581 6.452 8.195 1.00 33.59 148 ILE E O 1
ATOM 3805 N N . TYR E 1 72 ? -5.149 6.018 6.062 1.00 22.82 149 TYR E N 1
ATOM 3806 C CA . TYR E 1 72 ? -5.800 7.310 5.866 1.00 20.19 149 TYR E CA 1
ATOM 3807 C C . TYR E 1 72 ? -6.544 7.391 4.547 1.00 20.55 149 TYR E C 1
ATOM 3808 O O . TYR E 1 72 ? -6.011 7.002 3.510 1.00 20.33 149 TYR E O 1
ATOM 3817 N N . PRO E 1 73 ? -7.783 7.906 4.575 1.00 18.46 150 PRO E N 1
ATOM 3818 C CA . PRO E 1 73 ? -8.509 8.297 5.786 1.00 22.55 150 PRO E CA 1
ATOM 3819 C C . PRO E 1 73 ? -9.086 7.092 6.515 1.00 29.48 150 PRO E C 1
ATOM 3820 O O . PRO E 1 73 ? -9.486 6.108 5.882 1.00 29.95 150 PRO E O 1
ATOM 3824 N N . LEU E 1 74 ? -9.134 7.182 7.839 1.00 32.20 151 LEU E N 1
ATOM 3825 C CA . LEU E 1 74 ? -9.613 6.083 8.672 1.00 31.74 151 LEU E CA 1
ATOM 3826 C C . LEU E 1 74 ? -11.102 5.832 8.447 1.00 30.78 151 LEU E C 1
ATOM 3827 O O . LEU E 1 74 ? -11.907 6.766 8.484 1.00 30.16 151 LEU E O 1
ATOM 3832 N N . MET E 1 75 ? -11.463 4.571 8.213 1.00 26.77 152 MET E N 1
ATOM 3833 C CA . MET E 1 75 ? -12.865 4.192 8.038 1.00 26.68 152 MET E CA 1
ATOM 3834 C C . MET E 1 75 ? -13.315 3.175 9.086 1.00 27.24 152 MET E C 1
ATOM 3835 O O . MET E 1 75 ? -12.494 2.545 9.751 1.00 26.03 152 MET E O 1
ATOM 3840 N N . LEU E 1 76 ? -14.627 3.021 9.229 1.00 29.82 153 LEU E N 1
ATOM 3841 C CA . LEU E 1 76 ? -15.189 2.085 10.196 1.00 36.54 153 LEU E CA 1
ATOM 3842 C C . LEU E 1 76 ? -14.703 0.663 9.918 1.00 38.38 153 LEU E C 1
ATOM 3843 O O . LEU E 1 76 ? -14.431 -0.110 10.839 1.00 36.64 153 LEU E O 1
ATOM 3848 N N . ASP E 1 77 ? -14.595 0.335 8.635 1.00 40.68 154 ASP E N 1
ATOM 3849 C CA . ASP E 1 77 ? -14.140 -0.976 8.191 1.00 43.96 154 ASP E CA 1
ATOM 3850 C C . ASP E 1 77 ? -12.752 -1.330 8.738 1.00 37.77 154 ASP E C 1
ATOM 3851 O O . ASP E 1 77 ? -12.334 -2.485 8.686 1.00 34.49 154 ASP E O 1
ATOM 3856 N N . ASP E 1 78 ? -12.041 -0.335 9.261 1.00 36.32 155 ASP E N 1
ATOM 3857 C CA . ASP E 1 78 ? -10.679 -0.546 9.742 1.00 32.58 155 ASP E CA 1
ATOM 3858 C C . ASP E 1 78 ? -10.638 -0.981 11.200 1.00 26.15 155 ASP E C 1
ATOM 3859 O O . ASP E 1 78 ? -9.596 -1.407 11.693 1.00 21.83 155 ASP E O 1
ATOM 3864 N N . ASP E 1 79 ? -11.765 -0.859 11.892 1.00 24.84 156 ASP E N 1
ATOM 3865 C CA . ASP E 1 79 ? -11.848 -1.304 13.277 1.00 28.42 156 ASP E CA 1
ATOM 3866 C C . ASP E 1 79 ? -11.503 -2.793 13.333 1.00 32.31 156 ASP E C 1
ATOM 3867 O O . ASP E 1 79 ? -12.295 -3.637 12.914 1.00 32.61 156 ASP E O 1
ATOM 3872 N N . ALA E 1 80 ? -10.315 -3.113 13.836 1.00 32.30 157 ALA E N 1
ATOM 3873 C CA . ALA E 1 80 ? -9.851 -4.494 13.816 1.00 34.61 157 ALA E CA 1
ATOM 3874 C C .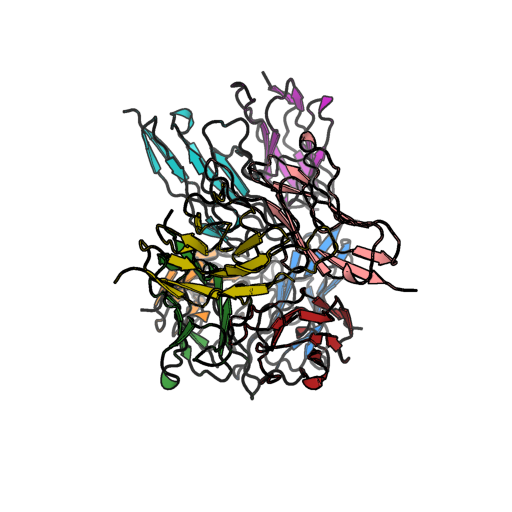 ALA E 1 80 ? -8.598 -4.725 14.650 1.00 35.94 157 ALA E C 1
ATOM 3875 O O . ALA E 1 80 ? -8.079 -3.817 15.302 1.00 34.74 157 ALA E O 1
ATOM 3877 N N . LYS E 1 81 ? -8.121 -5.962 14.602 1.00 35.35 158 LYS E N 1
ATOM 3878 C CA . LYS E 1 81 ? -6.927 -6.385 15.314 1.00 36.69 158 LYS E CA 1
ATOM 3879 C C . LYS E 1 81 ? -5.769 -6.467 14.316 1.00 33.69 158 LYS E C 1
ATOM 3880 O O . LYS E 1 81 ? -5.925 -7.011 13.225 1.00 37.66 158 LYS E O 1
ATOM 3886 N N . TYR E 1 82 ? -4.612 -5.931 14.686 1.00 27.74 159 TYR E N 1
ATOM 3887 C CA . TYR E 1 82 ? -3.488 -5.837 13.758 1.00 27.22 159 TYR E CA 1
ATOM 3888 C C . TYR E 1 82 ? -2.200 -6.385 14.349 1.00 30.00 159 TYR E C 1
ATOM 3889 O O . TYR E 1 82 ? -1.881 -6.127 15.509 1.00 32.58 159 TYR E O 1
ATOM 3898 N N . GLN E 1 83 ? -1.449 -7.119 13.536 1.00 27.51 160 GLN E N 1
ATOM 3899 C CA . GLN E 1 83 ? -0.166 -7.654 13.967 1.00 27.49 160 GLN E CA 1
ATOM 3900 C C . GLN E 1 83 ? 0.911 -7.438 12.916 1.00 24.31 160 GLN E C 1
ATOM 3901 O O . GLN E 1 83 ? 0.627 -7.398 11.724 1.00 23.81 160 GLN E O 1
ATOM 3907 N N . CYS E 1 84 ? 2.148 -7.302 13.379 1.00 28.78 161 CYS E N 1
ATOM 3908 C CA . CYS E 1 84 ? 3.304 -7.164 12.511 1.00 29.02 161 CYS E CA 1
ATOM 3909 C C . CYS E 1 84 ? 4.116 -8.468 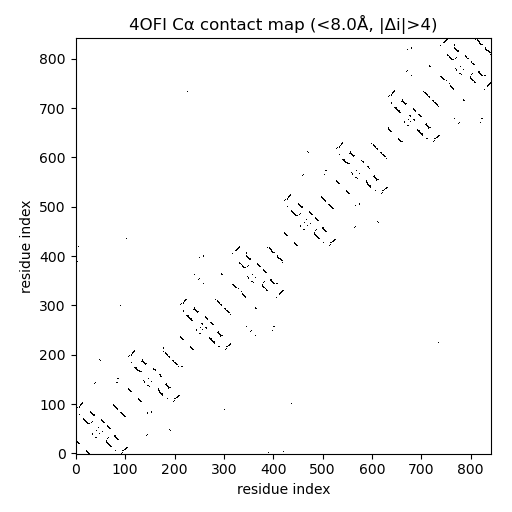12.489 1.00 31.66 161 CYS E C 1
ATOM 3910 O O . CYS E 1 84 ? 4.625 -8.905 13.519 1.00 33.88 161 CYS E O 1
ATOM 3913 N N . GLN E 1 85 ? 4.235 -9.082 11.315 1.00 30.64 162 GLN E N 1
ATOM 3914 C CA . GLN E 1 85 ? 4.936 -10.357 11.180 1.00 34.95 162 GLN E CA 1
ATOM 3915 C C . GLN E 1 85 ? 6.182 -10.233 10.314 1.00 38.38 162 GLN E C 1
ATOM 3916 O O . GLN E 1 85 ? 6.183 -9.529 9.309 1.00 40.45 162 GLN E O 1
ATOM 3922 N N . VAL E 1 86 ? 7.245 -10.918 10.708 1.00 40.01 163 VAL E N 1
ATOM 3923 C CA . VAL E 1 86 ? 8.419 -11.017 9.856 1.00 41.10 163 VAL E CA 1
ATOM 3924 C C . VAL E 1 86 ? 8.747 -12.486 9.629 1.00 40.48 163 VAL E C 1
ATOM 3925 O O . VAL E 1 86 ? 8.891 -13.246 10.584 1.00 38.49 163 VAL E O 1
ATOM 3929 N N . GLY E 1 87 ? 8.850 -12.880 8.363 1.00 40.16 164 GLY E N 1
ATOM 3930 C CA . GLY E 1 87 ? 9.144 -14.256 8.004 1.00 40.59 164 GLY E CA 1
ATOM 3931 C C . GLY E 1 87 ? 10.550 -14.673 8.385 1.00 42.90 164 GLY E C 1
ATOM 3932 O O . GLY E 1 87 ? 11.334 -13.854 8.858 1.00 45.81 164 GLY E O 1
ATOM 3933 N N . PRO E 1 88 ? 10.876 -15.958 8.187 1.00 43.47 165 PRO E N 1
ATOM 3934 C CA . PRO E 1 88 ? 12.210 -16.471 8.511 1.00 46.35 165 PRO E CA 1
ATOM 3935 C C . PRO E 1 88 ? 13.252 -15.972 7.514 1.00 48.63 165 PRO E C 1
ATOM 3936 O O . PRO E 1 88 ? 12.909 -15.603 6.387 1.00 44.37 165 PRO E O 1
ATOM 3940 N N . GLY E 1 89 ? 14.513 -15.962 7.932 1.00 53.10 166 GLY E N 1
ATOM 3941 C CA . GLY E 1 89 ? 15.598 -15.552 7.063 1.00 57.42 166 GLY E CA 1
ATOM 3942 C C . GLY E 1 89 ? 16.044 -16.672 6.142 1.00 61.35 166 GLY E C 1
ATOM 3943 O O . GLY E 1 89 ? 15.583 -17.808 6.265 1.00 60.98 166 GLY E O 1
ATOM 3944 N N . PRO E 1 90 ? 16.949 -16.356 5.207 1.00 65.03 167 PRO E N 1
ATOM 3945 C CA . PRO E 1 90 ? 17.488 -17.336 4.257 1.00 69.01 167 PRO E CA 1
ATOM 3946 C C . PRO E 1 90 ? 18.406 -18.373 4.908 1.00 73.69 167 PRO E C 1
ATOM 3947 O O . PRO E 1 90 ? 18.910 -19.252 4.209 1.00 73.62 167 PRO E O 1
ATOM 3951 N N . GLN E 1 91 ? 18.619 -18.278 6.218 1.00 77.35 168 GLN E N 1
ATOM 3952 C CA . GLN E 1 91 ? 19.552 -19.177 6.892 1.00 83.92 168 GLN E CA 1
ATOM 3953 C C . GLN E 1 91 ? 19.085 -19.639 8.271 1.00 85.30 168 GLN E C 1
ATOM 3954 O O . GLN E 1 91 ? 19.873 -19.690 9.216 1.00 88.71 168 GLN E O 1
ATOM 3960 N N . GLY E 1 92 ? 17.804 -19.976 8.382 1.00 82.00 169 GLY E N 1
ATOM 3961 C CA . GLY E 1 92 ? 17.282 -20.582 9.594 1.00 79.63 169 GLY E CA 1
ATOM 3962 C C . GLY E 1 92 ? 16.728 -19.615 10.622 1.00 77.00 169 GLY E C 1
ATOM 3963 O O . GLY E 1 92 ? 16.067 -20.034 11.573 1.00 76.53 169 GLY E O 1
ATOM 3964 N N . GLU E 1 93 ? 16.998 -18.325 10.443 1.00 74.36 170 GLU E N 1
ATOM 3965 C CA . GLU E 1 93 ? 16.485 -17.310 11.357 1.00 70.00 170 GLU E CA 1
ATOM 3966 C C . GLU E 1 93 ? 14.979 -17.459 11.516 1.00 61.61 170 GLU E C 1
ATOM 3967 O O . GLU E 1 93 ? 14.242 -17.435 10.534 1.00 56.96 170 GLU E O 1
ATOM 3973 N N . GLN E 1 94 ? 14.529 -17.615 12.756 1.00 61.08 171 GLN E N 1
ATOM 3974 C CA . GLN E 1 94 ? 13.108 -17.799 13.033 1.00 59.61 171 GLN E CA 1
ATOM 3975 C C . GLN E 1 94 ? 12.316 -16.508 12.844 1.00 54.64 171 GLN E C 1
ATOM 3976 O O . GLN E 1 94 ? 12.775 -15.420 13.205 1.00 51.83 171 GLN E O 1
ATOM 3982 N N . GLY E 1 95 ? 11.124 -16.637 12.273 1.00 50.93 172 GLY E N 1
ATOM 3983 C CA . GLY E 1 95 ? 10.248 -15.498 12.085 1.00 48.37 172 GLY E CA 1
ATOM 3984 C C . GLY E 1 95 ? 9.763 -14.952 13.413 1.00 46.92 172 GLY E C 1
ATOM 3985 O O . GLY E 1 95 ? 9.825 -15.639 14.434 1.00 49.63 172 GLY E O 1
ATOM 3986 N N . ILE E 1 96 ? 9.279 -13.714 13.405 1.00 43.11 173 ILE E N 1
ATOM 3987 C CA . ILE E 1 96 ? 8.762 -13.100 14.624 1.00 43.07 173 ILE E CA 1
ATOM 3988 C C . ILE E 1 96 ? 7.384 -12.473 14.423 1.00 40.00 173 ILE E C 1
ATOM 3989 O O . ILE E 1 96 ? 7.008 -12.113 13.309 1.00 39.77 173 ILE E O 1
ATOM 3994 N N . ARG E 1 97 ? 6.634 -12.361 15.514 1.00 39.50 174 ARG E N 1
ATOM 3995 C CA . ARG E 1 97 ? 5.296 -11.791 15.487 1.00 37.97 174 ARG E CA 1
ATOM 3996 C C . ARG E 1 97 ? 5.183 -10.781 16.621 1.00 39.23 174 ARG E C 1
ATOM 3997 O O . ARG E 1 97 ? 5.693 -11.014 17.716 1.00 41.63 174 ARG E O 1
ATOM 4005 N N . SER E 1 98 ? 4.523 -9.657 16.366 1.00 36.81 175 SER E N 1
ATOM 4006 C CA . SER E 1 98 ? 4.367 -8.642 17.402 1.00 35.72 175 SER E CA 1
ATOM 4007 C C . SER E 1 98 ? 3.125 -8.923 18.237 1.00 34.59 175 SER E C 1
ATOM 4008 O O . SER E 1 98 ? 2.344 -9.824 17.928 1.00 30.79 175 SER E O 1
ATOM 4011 N N . ARG E 1 99 ? 2.946 -8.150 19.301 1.00 35.74 176 ARG E N 1
ATOM 4012 C CA . ARG E 1 99 ? 1.688 -8.162 20.025 1.00 34.59 176 ARG E CA 1
ATOM 4013 C C . ARG E 1 99 ? 0.590 -7.802 19.031 1.00 35.35 176 ARG E C 1
ATOM 4014 O O . ARG E 1 99 ? 0.855 -7.178 18.000 1.00 26.13 176 ARG E O 1
ATOM 4022 N N . PHE E 1 100 ? -0.639 -8.201 19.328 1.00 36.58 177 PHE E N 1
ATOM 4023 C CA . PHE E 1 100 ? -1.772 -7.763 18.526 1.00 37.61 177 PHE E CA 1
ATOM 4024 C C . PHE E 1 100 ? -2.204 -6.366 18.977 1.00 38.02 177 PHE E C 1
ATOM 4025 O O . PHE E 1 100 ? -2.391 -6.121 20.169 1.00 36.87 177 PHE E O 1
ATOM 4033 N N . ALA E 1 101 ? -2.348 -5.450 18.027 1.00 34.89 178 ALA E N 1
ATOM 4034 C CA . ALA E 1 101 ? -2.805 -4.101 18.341 1.00 38.53 178 ALA E CA 1
ATOM 4035 C C . ALA E 1 101 ? -4.277 -3.919 17.978 1.00 36.62 178 ALA E C 1
ATOM 4036 O O . ALA E 1 101 ? -4.698 -4.196 16.849 1.00 31.66 178 ALA E O 1
ATOM 4038 N N . LYS E 1 102 ? -5.053 -3.448 18.946 1.00 35.94 179 LYS E N 1
ATOM 4039 C CA . LYS E 1 102 ? -6.471 -3.211 18.730 1.00 37.29 179 LYS E CA 1
ATOM 4040 C C . LYS E 1 102 ? -6.730 -1.775 18.253 1.00 29.67 179 LYS E C 1
ATOM 4041 O O . LYS E 1 102 ? -6.348 -0.803 18.907 1.00 27.33 179 LYS E O 1
ATOM 4047 N N . LEU E 1 103 ? -7.366 -1.655 17.094 1.00 25.73 180 LEU E N 1
ATOM 4048 C CA . LEU E 1 103 ? -7.727 -0.357 16.552 1.00 26.40 180 LEU E CA 1
ATOM 4049 C C . LEU E 1 103 ? -9.224 -0.131 16.697 1.00 27.80 180 LEU E C 1
ATOM 4050 O O . LEU E 1 103 ? -10.026 -0.803 16.051 1.00 29.53 180 LEU E O 1
ATOM 4055 N N . THR E 1 104 ? -9.596 0.805 17.564 1.00 28.98 181 THR E N 1
ATOM 4056 C CA . THR E 1 104 ? -10.999 1.135 17.767 1.00 29.76 181 THR E CA 1
ATOM 4057 C C . THR E 1 104 ? -11.324 2.379 16.954 1.00 26.91 181 THR E C 1
ATOM 4058 O O . THR E 1 104 ? -10.603 3.369 17.014 1.00 26.62 181 THR E O 1
ATOM 4062 N N . VAL E 1 105 ? -12.405 2.320 16.185 1.00 28.63 182 VAL E N 1
ATOM 4063 C CA . VAL E 1 105 ? -12.770 3.417 15.298 1.00 32.58 182 VAL E CA 1
ATOM 4064 C C . VAL E 1 105 ? -14.047 4.113 15.749 1.00 37.46 182 VAL E C 1
ATOM 4065 O O . VAL E 1 105 ? -15.087 3.470 15.923 1.00 37.63 182 VAL E O 1
ATOM 4069 N N . LEU E 1 106 ? -13.957 5.430 15.928 1.00 41.06 183 LEU E N 1
ATOM 4070 C CA . LEU E 1 106 ? -15.078 6.240 16.404 1.00 45.55 183 LEU E CA 1
ATOM 4071 C C . LEU E 1 106 ? -15.798 6.930 15.254 1.00 46.24 183 LEU E C 1
ATOM 4072 O O . LEU E 1 106 ? -15.172 7.368 14.290 1.00 45.36 183 LEU E O 1
ATOM 4077 N N . VAL E 1 107 ? -17.117 7.028 15.365 1.00 49.60 184 VAL E N 1
ATOM 4078 C CA . VAL E 1 107 ? -17.914 7.761 14.392 1.00 56.35 184 VAL E CA 1
ATOM 4079 C C . VAL E 1 107 ? -18.767 8.804 15.105 1.00 64.99 184 VAL E C 1
ATOM 4080 O O . VAL E 1 107 ? -19.698 8.456 15.829 1.00 69.46 184 VAL E O 1
ATOM 4084 N N . PRO E 1 108 ? -18.445 10.091 14.906 1.00 67.47 185 PRO E N 1
ATOM 4085 C CA . PRO E 1 108 ? -19.160 11.204 15.545 1.00 70.14 185 PRO E CA 1
ATOM 4086 C C . PRO E 1 108 ? -20.673 11.112 15.363 1.00 74.03 185 PRO E C 1
ATOM 4087 O O . PRO E 1 108 ? -21.125 10.479 14.409 1.00 75.79 185 PRO E O 1
ATOM 4091 N N . GLY F 1 4 ? -17.088 -12.840 -9.935 1.00 64.91 81 GLY F N 1
ATOM 4092 C CA . GLY F 1 4 ? -16.689 -12.865 -8.538 1.00 61.72 81 GLY F CA 1
ATOM 4093 C C . GLY F 1 4 ? -15.756 -14.017 -8.215 1.00 60.17 81 GLY F C 1
ATOM 4094 O O . GLY F 1 4 ? -16.105 -15.183 -8.411 1.00 62.12 81 GLY F O 1
ATOM 4095 N N . GLN F 1 5 ? -14.565 -13.689 -7.720 1.00 55.71 82 GLN F N 1
ATOM 4096 C CA . GLN F 1 5 ? -13.565 -14.699 -7.390 1.00 53.23 82 GLN F CA 1
ATOM 4097 C C . GLN F 1 5 ? -14.052 -15.582 -6.247 1.00 52.92 82 GLN F C 1
ATOM 4098 O O . GLN F 1 5 ? -14.642 -15.093 -5.283 1.00 53.18 82 GLN F O 1
ATOM 4104 N N . HIS F 1 6 ? -13.809 -16.885 -6.360 1.00 51.13 83 HIS F N 1
ATOM 4105 C CA . HIS F 1 6 ? -14.302 -17.830 -5.366 1.00 50.50 83 HIS F CA 1
ATOM 4106 C C . HIS F 1 6 ? -13.528 -19.141 -5.379 1.00 47.07 83 HIS F C 1
ATOM 4107 O O . HIS F 1 6 ? -12.867 -19.478 -6.359 1.00 47.16 83 HIS F O 1
ATOM 4114 N N . PHE F 1 7 ? -13.616 -19.875 -4.276 1.00 44.67 84 PHE F N 1
ATOM 4115 C CA . PHE F 1 7 ? -12.944 -21.157 -4.156 1.00 45.91 84 PHE F CA 1
ATOM 4116 C C . PHE F 1 7 ? -13.717 -22.248 -4.885 1.00 50.91 84 PHE F C 1
ATOM 4117 O O . PHE F 1 7 ? -14.904 -22.454 -4.636 1.00 55.41 84 PHE F O 1
ATOM 4125 N N . ALA F 1 8 ? -13.043 -22.939 -5.796 1.00 50.95 85 ALA F N 1
ATOM 4126 C CA . ALA F 1 8 ? -13.619 -24.114 -6.434 1.00 54.71 85 ALA F CA 1
ATOM 4127 C C . ALA F 1 8 ? -13.312 -25.345 -5.584 1.00 55.73 85 ALA F C 1
ATOM 4128 O O . ALA F 1 8 ? -14.036 -26.342 -5.621 1.00 59.88 85 ALA F O 1
ATOM 4130 N N . MET F 1 9 ? -12.235 -25.259 -4.808 1.00 51.89 86 MET F N 1
ATOM 4131 C CA . MET F 1 9 ? -11.833 -26.342 -3.920 1.00 52.83 86 MET F CA 1
ATOM 4132 C C . MET F 1 9 ? -11.091 -25.778 -2.719 1.00 47.83 86 MET F C 1
ATOM 4133 O O . MET F 1 9 ? -10.160 -24.988 -2.871 1.00 48.16 86 MET F O 1
ATOM 4138 N N . GLU F 1 10 ? -11.514 -26.180 -1.524 1.00 47.15 87 GLU F N 1
ATOM 4139 C CA . GLU F 1 10 ? -10.921 -25.688 -0.284 1.00 44.39 87 GLU F CA 1
ATOM 4140 C C . GLU F 1 10 ? -10.287 -26.821 0.522 1.00 45.08 87 GLU F C 1
ATOM 4141 O O . GLU F 1 10 ? -10.748 -27.967 0.470 1.00 47.08 87 GLU F O 1
ATOM 4147 N N . PRO F 1 11 ? -9.229 -26.501 1.284 1.00 40.98 88 PRO F N 1
ATOM 4148 C CA . PRO F 1 11 ? -8.468 -27.530 2.001 1.00 40.16 88 PRO F CA 1
ATOM 4149 C C . PRO F 1 11 ? -9.264 -28.140 3.151 1.00 44.25 88 PRO F C 1
ATOM 4150 O O . PRO F 1 11 ? -9.976 -27.427 3.856 1.00 48.20 88 PRO F O 1
ATOM 4154 N N . GLN F 1 12 ? -9.140 -29.448 3.335 1.00 45.23 89 GLN F N 1
ATOM 4155 C CA . GLN F 1 12 ? -9.794 -30.126 4.447 1.00 50.20 89 GLN F CA 1
ATOM 4156 C C . GLN F 1 12 ? -8.758 -30.560 5.478 1.00 46.62 89 GLN F C 1
ATOM 4157 O O . GLN F 1 12 ? -7.557 -30.546 5.203 1.00 43.83 89 GLN F O 1
ATOM 4163 N N . ASP F 1 13 ? -9.230 -30.941 6.662 1.00 45.37 90 ASP F N 1
ATOM 4164 C CA . ASP F 1 13 ? -8.356 -31.420 7.729 1.00 42.41 90 ASP F CA 1
ATOM 4165 C C . ASP F 1 13 ? -7.572 -32.656 7.289 1.00 42.50 90 ASP F C 1
ATOM 4166 O O . ASP F 1 13 ? -8.100 -33.517 6.584 1.00 43.36 90 ASP F O 1
ATOM 4171 N N . GLN F 1 14 ? -6.315 -32.742 7.712 1.00 41.68 91 GLN F N 1
ATOM 4172 C CA . GLN F 1 14 ? -5.480 -33.894 7.390 1.00 43.12 91 GLN F CA 1
ATOM 4173 C C . GLN F 1 14 ? -4.658 -34.354 8.581 1.00 41.18 91 GLN F C 1
ATOM 4174 O O . GLN F 1 14 ? -4.367 -33.587 9.498 1.00 40.12 91 GLN F O 1
ATOM 4180 N N . THR F 1 15 ? -4.283 -35.624 8.547 1.00 42.71 92 THR F N 1
ATOM 4181 C CA . THR F 1 15 ? -3.359 -36.192 9.509 1.00 40.81 92 THR F CA 1
ATOM 4182 C C . THR F 1 15 ? -2.291 -36.886 8.679 1.00 38.78 92 THR F C 1
ATOM 4183 O O . THR F 1 15 ? -2.615 -37.647 7.773 1.00 41.43 92 THR F O 1
ATOM 4187 N N . ALA F 1 16 ? -1.024 -36.602 8.959 1.00 36.48 93 ALA F N 1
ATOM 4188 C CA . ALA F 1 16 ? 0.065 -37.212 8.203 1.00 36.23 93 ALA F CA 1
ATOM 4189 C C . ALA F 1 16 ? 1.293 -37.479 9.065 1.00 37.34 93 ALA F C 1
ATOM 4190 O O . ALA F 1 16 ? 1.397 -36.994 10.190 1.00 38.97 93 ALA F O 1
ATOM 4192 N N . VAL F 1 17 ? 2.224 -38.255 8.525 1.00 39.21 94 VAL F N 1
ATOM 4193 C CA . VAL F 1 17 ? 3.391 -38.683 9.280 1.00 38.35 94 VAL F CA 1
ATOM 4194 C C . VAL F 1 17 ? 4.623 -37.877 8.909 1.00 35.34 94 VAL F C 1
ATOM 4195 O O . VAL F 1 17 ? 4.847 -37.576 7.741 1.00 36.65 94 VAL F O 1
ATOM 4199 N N . VAL F 1 18 ? 5.416 -37.534 9.917 1.00 32.41 95 VAL F N 1
ATOM 4200 C CA . VAL F 1 18 ? 6.692 -36.870 9.710 1.00 31.95 95 VAL F CA 1
ATOM 4201 C C . VAL F 1 18 ? 7.435 -37.494 8.535 1.00 32.56 95 VAL F C 1
ATOM 4202 O O . VAL F 1 18 ? 7.513 -38.715 8.426 1.00 34.60 95 VAL F O 1
ATOM 4206 N N . GLY F 1 19 ? 7.962 -36.649 7.651 1.00 31.22 96 GLY F N 1
ATOM 4207 C CA . GLY F 1 19 ? 8.777 -37.103 6.539 1.00 26.92 96 GLY F CA 1
ATOM 4208 C C . GLY F 1 19 ? 8.036 -37.237 5.222 1.00 27.51 96 GLY F C 1
ATOM 4209 O O . GLY F 1 19 ? 8.649 -37.370 4.163 1.00 25.16 96 GLY F O 1
ATOM 4210 N N . SER F 1 20 ? 6.711 -37.203 5.272 1.00 29.36 97 SER F N 1
ATOM 4211 C CA . SER F 1 20 ? 5.928 -37.383 4.058 1.00 31.04 97 SER F CA 1
ATOM 4212 C C . SER F 1 20 ? 5.646 -36.050 3.361 1.00 29.31 97 SER F C 1
ATOM 4213 O O . SER F 1 20 ? 5.881 -34.978 3.926 1.00 25.78 97 SER F O 1
ATOM 4216 N N . ARG F 1 21 ? 5.168 -36.119 2.122 1.00 30.29 98 ARG F N 1
ATOM 4217 C CA . ARG F 1 21 ? 4.664 -34.930 1.454 1.00 29.97 98 ARG F CA 1
ATOM 4218 C C . ARG F 1 21 ? 3.184 -34.779 1.737 1.00 29.81 98 ARG F C 1
ATOM 4219 O O . ARG F 1 21 ? 2.419 -35.728 1.572 1.00 28.62 98 ARG F O 1
ATOM 4227 N N . VAL F 1 22 ? 2.785 -33.581 2.147 1.00 32.15 99 VAL F N 1
ATOM 4228 C CA . VAL F 1 22 ? 1.381 -33.259 2.349 1.00 35.35 99 VAL F CA 1
ATOM 4229 C C . VAL F 1 22 ? 0.961 -32.183 1.358 1.00 37.17 99 VAL F C 1
ATOM 4230 O O . VAL F 1 22 ? 1.733 -31.279 1.045 1.00 38.03 99 VAL F O 1
ATOM 4234 N N . THR F 1 23 ? -0.264 -32.289 0.861 1.00 35.30 100 THR F N 1
ATOM 4235 C CA . THR F 1 23 ? -0.801 -31.302 -0.054 1.00 30.24 100 THR F CA 1
ATOM 4236 C C . THR F 1 23 ? -2.118 -30.782 0.488 1.00 32.93 100 THR F C 1
ATOM 4237 O O . THR F 1 23 ? -3.061 -31.548 0.688 1.00 34.58 100 THR F O 1
ATOM 4241 N N . LEU F 1 24 ? -2.170 -29.479 0.739 1.00 33.01 101 LEU F N 1
ATOM 4242 C CA . LEU F 1 24 ? -3.403 -28.823 1.140 1.00 32.89 101 LEU F CA 1
ATOM 4243 C C . LEU F 1 24 ? -3.995 -28.139 -0.088 1.00 31.67 101 LEU F C 1
ATOM 4244 O O . LEU F 1 24 ? -3.411 -27.200 -0.624 1.00 31.09 101 LEU F O 1
ATOM 4249 N N . PRO F 1 25 ? -5.151 -28.625 -0.551 1.00 38.24 102 PRO F N 1
ATOM 4250 C CA . PRO F 1 25 ? -5.767 -28.121 -1.783 1.00 38.60 102 PRO F CA 1
ATOM 4251 C C . PRO F 1 25 ? -6.324 -26.702 -1.646 1.00 35.74 102 PRO F C 1
ATOM 4252 O O . PRO F 1 25 ? -6.898 -26.351 -0.615 1.00 31.16 102 PRO F O 1
ATOM 4256 N N . CYS F 1 26 ? -6.145 -25.903 -2.694 1.00 36.20 103 CYS F N 1
ATOM 4257 C CA . CYS F 1 26 ? -6.784 -24.596 -2.805 1.00 34.64 103 CYS F CA 1
ATOM 4258 C C . CYS F 1 26 ? -6.879 -24.195 -4.270 1.00 36.63 103 CYS F C 1
ATOM 4259 O O . CYS F 1 26 ? -5.865 -23.941 -4.922 1.00 36.29 103 CYS F O 1
ATOM 4262 N N . ARG F 1 27 ? -8.102 -24.147 -4.785 1.00 41.03 104 ARG F N 1
ATOM 4263 C CA . ARG F 1 27 ? -8.333 -23.778 -6.176 1.00 47.99 104 ARG F CA 1
ATOM 4264 C C . ARG F 1 27 ? -9.296 -22.592 -6.262 1.00 47.71 104 ARG F C 1
ATOM 4265 O O . ARG F 1 27 ? -10.385 -22.622 -5.689 1.00 47.32 104 ARG F O 1
ATOM 4273 N N . VAL F 1 28 ? -8.885 -21.545 -6.972 1.00 47.62 105 VAL F N 1
ATOM 4274 C CA . VAL F 1 28 ? -9.686 -20.328 -7.070 1.00 48.27 105 VAL F CA 1
ATOM 4275 C C . VAL F 1 28 ? -10.072 -19.999 -8.511 1.00 55.39 105 VAL F C 1
ATOM 4276 O O . VAL F 1 28 ? -9.221 -19.959 -9.400 1.00 57.63 105 VAL F O 1
ATOM 4280 N N . MET F 1 29 ? -11.361 -19.757 -8.732 1.00 58.86 106 MET F N 1
ATOM 4281 C CA . MET F 1 29 ? -11.861 -19.400 -10.055 1.00 64.57 106 MET F CA 1
ATOM 4282 C C . MET F 1 29 ? -12.041 -17.889 -10.190 1.00 64.99 106 MET F C 1
ATOM 4283 O O . MET F 1 29 ? -12.571 -17.237 -9.287 1.00 62.89 106 MET F O 1
ATOM 4288 N N . GLU F 1 30 ? -11.595 -17.345 -11.322 1.00 66.40 107 GLU F N 1
ATOM 4289 C CA . GLU F 1 30 ? -11.717 -15.916 -11.610 1.00 66.65 107 GLU F CA 1
ATOM 4290 C C . GLU F 1 30 ? -10.967 -15.050 -10.600 1.00 60.09 107 GLU F C 1
ATOM 4291 O O . GLU F 1 30 ? -11.492 -14.046 -10.121 1.00 58.69 107 GLU F O 1
ATOM 4297 N N . LYS F 1 31 ? -9.737 -15.445 -10.284 1.00 56.31 108 LYS F N 1
ATOM 4298 C CA . LYS F 1 31 ? -8.919 -14.722 -9.318 1.00 51.02 108 LYS F CA 1
ATOM 4299 C C . LYS F 1 31 ? -8.532 -13.338 -9.832 1.00 52.07 108 LYS F C 1
ATOM 4300 O O . LYS F 1 31 ? -8.111 -13.184 -10.979 1.00 49.65 108 LYS F O 1
ATOM 4306 N N . VAL F 1 32 ? -8.680 -12.333 -8.976 1.00 50.02 109 VAL F N 1
ATOM 4307 C CA . VAL F 1 32 ? -8.220 -10.987 -9.301 1.00 51.16 109 VAL F CA 1
ATOM 4308 C C . VAL F 1 32 ? -7.279 -10.472 -8.222 1.00 46.12 109 VAL F C 1
ATOM 4309 O O . VAL F 1 32 ? -6.410 -9.644 -8.488 1.00 47.33 109 VAL F O 1
ATOM 4313 N N . GLY F 1 33 ? -7.451 -10.978 -7.005 1.00 39.99 110 GLY F N 1
ATOM 4314 C CA . GLY F 1 33 ? -6.640 -10.549 -5.879 1.00 39.81 110 GLY F CA 1
ATOM 4315 C C . GLY F 1 33 ? -5.401 -11.400 -5.696 1.00 38.89 110 GLY F C 1
ATOM 4316 O O . GLY F 1 33 ? -5.280 -12.471 -6.290 1.00 41.36 110 GLY F O 1
ATOM 4317 N N . ALA F 1 34 ? -4.471 -10.920 -4.880 1.00 35.95 111 ALA F N 1
ATOM 4318 C CA . ALA F 1 34 ? -3.258 -11.670 -4.591 1.00 33.62 111 ALA F CA 1
ATOM 4319 C C . ALA F 1 34 ? -3.567 -12.757 -3.568 1.00 33.74 111 ALA F C 1
ATOM 4320 O O . ALA F 1 34 ? -4.303 -12.527 -2.605 1.00 33.29 111 ALA F O 1
ATOM 4322 N N . LEU F 1 35 ? -3.009 -13.944 -3.785 1.00 35.60 112 LEU F N 1
ATOM 4323 C CA . LEU F 1 35 ? -3.326 -15.096 -2.950 1.00 32.12 112 LEU F CA 1
ATOM 4324 C C . LEU F 1 35 ? -2.173 -15.474 -2.027 1.00 30.56 112 LEU F C 1
ATOM 4325 O O . LEU F 1 35 ? -1.004 -15.284 -2.360 1.00 24.95 112 LEU F O 1
ATOM 4330 N N . GLN F 1 36 ? -2.516 -16.026 -0.870 1.00 30.47 113 GLN F N 1
ATOM 4331 C CA . GLN F 1 36 ? -1.530 -16.350 0.153 1.00 29.26 113 GLN F CA 1
ATOM 4332 C C . GLN F 1 36 ? -2.096 -17.347 1.156 1.00 27.52 113 GLN F C 1
ATOM 4333 O O . GLN F 1 36 ? -3.291 -17.338 1.445 1.00 24.64 113 GLN F O 1
ATOM 4339 N N . TRP F 1 37 ? -1.233 -18.212 1.676 1.00 26.93 114 TRP F N 1
ATOM 4340 C CA . TRP F 1 37 ? -1.607 -19.106 2.761 1.00 24.95 114 TRP F CA 1
ATOM 4341 C C . TRP F 1 37 ? -1.189 -18.485 4.082 1.00 23.28 114 TRP F C 1
ATOM 4342 O O . TRP F 1 37 ? -0.171 -17.799 4.155 1.00 21.46 114 TRP F O 1
ATOM 4353 N N . THR F 1 38 ? -1.980 -18.722 5.121 1.00 22.89 115 THR F N 1
ATOM 4354 C CA . THR F 1 38 ? -1.526 -18.484 6.485 1.00 24.69 115 THR F CA 1
ATOM 4355 C C . THR F 1 38 ? -1.395 -19.808 7.249 1.00 28.35 115 THR F C 1
ATOM 4356 O O . THR F 1 38 ? -2.183 -20.737 7.057 1.00 27.80 115 THR F O 1
ATOM 4360 N N . LYS F 1 39 ? -0.375 -19.885 8.096 1.00 30.06 116 LYS F N 1
ATOM 4361 C CA . LYS F 1 39 ? -0.181 -21.005 8.998 1.00 28.34 116 LYS F CA 1
ATOM 4362 C C . LYS F 1 39 ? -0.252 -20.476 10.426 1.00 29.24 116 LYS F C 1
ATOM 4363 O O . LYS F 1 39 ? 0.613 -19.709 10.849 1.00 31.03 116 LYS F O 1
ATOM 4369 N N . ASP F 1 40 ? -1.277 -20.884 11.167 1.00 29.39 117 ASP F N 1
ATOM 4370 C CA . ASP F 1 40 ? -1.558 -20.293 12.472 1.00 32.55 117 ASP F CA 1
ATOM 4371 C C . ASP F 1 40 ? -1.644 -18.772 12.363 1.00 30.31 117 ASP F C 1
ATOM 4372 O O . ASP F 1 40 ? -1.102 -18.050 13.200 1.00 30.35 117 ASP F O 1
ATOM 4377 N N . ASP F 1 41 ? -2.312 -18.297 11.316 1.00 29.31 118 ASP F N 1
ATOM 4378 C CA . ASP F 1 41 ? -2.492 -16.865 11.090 1.00 32.03 118 ASP F CA 1
ATOM 4379 C C . ASP F 1 41 ? -1.201 -16.145 10.707 1.00 34.57 118 ASP F C 1
ATOM 4380 O O . ASP F 1 41 ? -1.143 -14.914 10.727 1.00 37.48 118 ASP F O 1
ATOM 4385 N N . PHE F 1 42 ? -0.168 -16.901 10.355 1.00 32.52 119 PHE F N 1
ATOM 4386 C CA . PHE F 1 42 ? 1.070 -16.292 9.878 1.00 33.06 119 PHE F CA 1
ATOM 4387 C C . PHE F 1 42 ? 1.176 -16.415 8.358 1.00 32.35 119 PHE F C 1
ATOM 4388 O O . PHE F 1 42 ? 1.205 -17.522 7.820 1.00 31.83 119 PHE F O 1
ATOM 4396 N N . GLY F 1 43 ? 1.232 -15.277 7.674 1.00 31.45 120 GLY F N 1
ATOM 4397 C CA . GLY F 1 43 ? 1.259 -15.251 6.220 1.00 28.78 120 GLY F CA 1
ATOM 4398 C C . GLY F 1 43 ? 2.533 -15.839 5.648 1.00 27.33 120 GLY F C 1
ATOM 4399 O O . GLY F 1 43 ? 3.630 -15.415 5.998 1.00 26.74 120 GLY F O 1
ATOM 4400 N N . LEU F 1 44 ? 2.382 -16.820 4.764 1.00 28.78 121 LEU F N 1
ATOM 4401 C CA . LEU F 1 44 ? 3.521 -17.540 4.201 1.00 30.02 121 LEU F CA 1
ATOM 4402 C C . LEU F 1 44 ? 4.129 -16.869 2.965 1.00 28.46 121 LEU F C 1
ATOM 4403 O O . LEU F 1 44 ? 5.250 -17.192 2.573 1.00 29.88 121 LEU F O 1
ATOM 4408 N N . GLY F 1 45 ? 3.393 -15.945 2.350 1.00 28.22 122 GLY F N 1
ATOM 4409 C CA . GLY F 1 45 ? 3.913 -15.188 1.219 1.00 28.24 122 GLY F CA 1
ATOM 4410 C C . GLY F 1 45 ? 2.982 -15.157 0.016 1.00 30.82 122 GLY F C 1
ATOM 4411 O O . GLY F 1 45 ? 2.388 -16.169 -0.339 1.00 32.40 122 GLY F O 1
ATOM 4412 N N . GLN F 1 46 ? 2.855 -13.994 -0.617 1.00 30.67 123 GLN F N 1
ATOM 4413 C CA . GLN F 1 46 ? 2.019 -13.858 -1.812 1.00 30.12 123 GLN F CA 1
ATOM 4414 C C . GLN F 1 46 ? 2.755 -14.222 -3.103 1.00 29.88 123 GLN F C 1
ATOM 4415 O O . GLN F 1 46 ? 3.981 -14.327 -3.125 1.00 31.19 123 GLN F O 1
ATOM 4421 N N . HIS F 1 47 ? 1.992 -14.396 -4.177 1.00 28.46 124 HIS F N 1
ATOM 4422 C CA . HIS F 1 47 ? 2.555 -14.668 -5.497 1.00 32.18 124 HIS F CA 1
ATOM 4423 C C . HIS F 1 47 ? 3.489 -15.879 -5.498 1.00 30.82 124 HIS F C 1
ATOM 4424 O O . HIS F 1 47 ? 4.501 -15.894 -6.199 1.00 30.71 124 HIS F O 1
ATOM 4431 N N . ARG F 1 48 ? 3.147 -16.887 -4.703 1.00 29.58 125 ARG F N 1
ATOM 4432 C CA . ARG F 1 48 ? 3.916 -18.130 -4.671 1.00 31.85 125 ARG F CA 1
ATOM 4433 C C . ARG F 1 48 ? 5.323 -17.923 -4.120 1.00 35.62 125 ARG F C 1
ATOM 4434 O O . ARG F 1 48 ? 6.145 -18.838 -4.154 1.00 37.84 125 ARG F O 1
ATOM 4442 N N . ASN F 1 49 ? 5.604 -16.723 -3.621 1.00 31.82 126 ASN F N 1
ATOM 4443 C CA . ASN F 1 49 ? 6.918 -16.440 -3.060 1.00 36.88 126 ASN F CA 1
ATOM 4444 C C . ASN F 1 49 ? 6.961 -16.747 -1.568 1.00 35.93 126 ASN F C 1
ATOM 4445 O O . ASN F 1 49 ? 6.704 -15.880 -0.741 1.00 36.91 126 ASN F O 1
ATOM 4450 N N . LEU F 1 50 ? 7.296 -17.987 -1.230 1.00 41.03 127 LEU F N 1
ATOM 4451 C CA . LEU F 1 50 ? 7.300 -18.423 0.161 1.00 39.32 127 LEU F CA 1
ATOM 4452 C C . LEU F 1 50 ? 8.712 -18.427 0.741 1.00 41.50 127 LEU F C 1
ATOM 4453 O O . LEU F 1 50 ? 9.105 -19.368 1.437 1.00 27.96 127 LEU F O 1
ATOM 4458 N N . SER F 1 51 ? 9.463 -17.364 0.454 1.00 43.63 128 SER F N 1
ATOM 4459 C CA . SER F 1 51 ? 10.850 -17.256 0.896 1.00 45.22 128 SER F CA 1
ATOM 4460 C C . SER F 1 51 ? 10.958 -17.412 2.408 1.00 42.58 128 SER F C 1
ATOM 4461 O O . SER F 1 51 ? 10.089 -16.956 3.154 1.00 41.69 128 SER F O 1
ATOM 4464 N N . GLY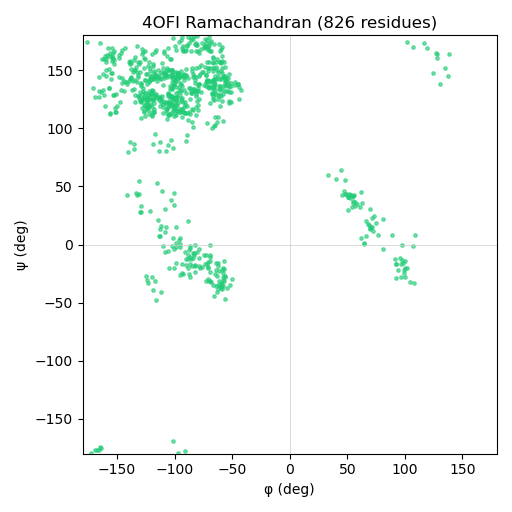 F 1 52 ? 12.032 -18.056 2.851 1.00 41.57 129 GLY F N 1
ATOM 4465 C CA . GLY F 1 52 ? 12.189 -18.397 4.253 1.00 43.14 129 GLY F CA 1
ATOM 4466 C C . GLY F 1 52 ? 11.666 -19.789 4.585 1.00 41.71 129 GLY F C 1
ATOM 4467 O O . GLY F 1 52 ? 12.156 -20.434 5.512 1.00 43.93 129 GLY F O 1
ATOM 4468 N N . PHE F 1 53 ? 10.672 -20.254 3.833 1.00 29.11 130 PHE F N 1
ATOM 4469 C CA . PHE F 1 53 ? 10.099 -21.586 4.057 1.00 29.41 130 PHE F CA 1
ATOM 4470 C C . PHE F 1 53 ? 10.547 -22.559 2.971 1.00 31.43 130 PHE F C 1
ATOM 4471 O O . PHE F 1 53 ? 9.854 -22.753 1.970 1.00 28.29 130 PHE F O 1
ATOM 4479 N N . GLU F 1 54 ? 11.711 -23.166 3.178 1.00 35.77 131 GLU F N 1
ATOM 4480 C CA . GLU F 1 54 ? 12.332 -23.982 2.142 1.00 38.05 131 GLU F CA 1
ATOM 4481 C C . GLU F 1 54 ? 11.516 -25.227 1.803 1.00 30.83 131 GLU F C 1
ATOM 4482 O O . GLU F 1 54 ? 11.594 -25.736 0.690 1.00 28.60 131 GLU F O 1
ATOM 4488 N N . ARG F 1 55 ? 10.717 -25.699 2.751 1.00 27.52 132 ARG F N 1
ATOM 4489 C CA . ARG F 1 55 ? 9.975 -26.941 2.556 1.00 27.82 132 ARG F CA 1
ATOM 4490 C C . ARG F 1 55 ? 8.547 -26.710 2.071 1.00 29.08 132 ARG F C 1
ATOM 4491 O O . ARG F 1 55 ? 7.777 -27.656 1.933 1.00 32.91 132 ARG F O 1
ATOM 4499 N N . TYR F 1 56 ? 8.189 -25.456 1.817 1.00 27.67 133 TYR F N 1
ATOM 4500 C CA . TYR F 1 56 ? 6.845 -25.155 1.336 1.00 26.74 133 TYR F CA 1
ATOM 4501 C C . TYR F 1 56 ? 6.887 -24.785 -0.137 1.00 27.42 133 TYR F C 1
ATOM 4502 O O . TYR F 1 56 ? 7.833 -24.146 -0.597 1.00 32.71 133 TYR F O 1
ATOM 4511 N N . SER F 1 57 ? 5.859 -25.178 -0.879 1.00 22.98 134 SER F N 1
ATOM 4512 C CA . SER F 1 57 ? 5.795 -24.850 -2.295 1.00 23.17 134 SER F CA 1
ATOM 4513 C C . SER F 1 57 ? 4.358 -24.782 -2.800 1.00 25.92 134 SER F C 1
ATOM 4514 O O . SER F 1 57 ? 3.457 -25.392 -2.226 1.00 22.71 134 SER F O 1
ATOM 4517 N N . MET F 1 58 ? 4.163 -24.021 -3.875 1.00 26.82 135 MET F N 1
ATOM 4518 C CA . MET F 1 58 ? 2.871 -23.886 -4.539 1.00 28.94 135 MET F CA 1
ATOM 4519 C C . MET F 1 58 ? 3.121 -23.994 -6.038 1.00 32.43 135 MET F C 1
ATOM 4520 O O . MET F 1 58 ? 3.296 -22.977 -6.717 1.00 34.83 135 MET F O 1
ATOM 4525 N N . VAL F 1 59 ? 3.130 -25.225 -6.549 1.00 32.34 136 VAL F N 1
ATOM 4526 C CA . VAL F 1 59 ? 3.625 -25.510 -7.898 1.00 32.34 136 VAL F CA 1
ATOM 4527 C C . VAL F 1 59 ? 2.547 -25.565 -8.983 1.00 33.24 136 VAL F C 1
ATOM 4528 O O . VAL F 1 59 ? 2.855 -25.769 -10.156 1.00 34.06 136 VAL F O 1
ATOM 4532 N N . GLY F 1 60 ? 1.290 -25.388 -8.596 1.00 34.72 137 GLY F N 1
ATOM 4533 C CA . GLY F 1 60 ? 0.205 -25.343 -9.560 1.00 38.45 137 GLY F CA 1
ATOM 4534 C C . GLY F 1 60 ? 0.303 -24.138 -10.484 1.00 40.41 137 GLY F C 1
ATOM 4535 O O . GLY F 1 60 ? 1.139 -23.256 -10.287 1.00 36.27 137 GLY F O 1
ATOM 4536 N N . SER F 1 61 ? -0.556 -24.095 -11.497 1.00 43.53 138 SER F N 1
ATOM 4537 C CA . SER F 1 61 ? -0.513 -23.011 -12.469 1.00 44.47 138 SER F CA 1
ATOM 4538 C C . SER F 1 61 ? -1.633 -22.006 -12.233 1.00 44.70 138 SER F C 1
ATOM 4539 O O . SER F 1 61 ? -2.732 -22.363 -11.810 1.00 41.62 138 SER F O 1
ATOM 4542 N N . ASP F 1 62 ? -1.341 -20.742 -12.513 1.00 49.63 139 ASP F N 1
ATOM 4543 C CA . ASP F 1 62 ? -2.320 -19.675 -12.362 1.00 53.42 139 ASP F CA 1
ATOM 4544 C C . ASP F 1 62 ? -3.469 -19.832 -13.355 1.00 56.52 139 ASP F C 1
ATOM 4545 O O . ASP F 1 62 ? -4.614 -19.511 -13.044 1.00 58.25 139 ASP F O 1
ATOM 4550 N N . GLU F 1 63 ? -3.161 -20.327 -14.549 1.00 60.28 140 GLU F N 1
ATOM 4551 C CA . GLU F 1 63 ? -4.193 -20.598 -15.542 1.00 67.59 140 GLU F CA 1
ATOM 4552 C C . GLU F 1 63 ? -5.156 -21.665 -15.026 1.00 68.25 140 GLU F C 1
ATOM 4553 O O . GLU F 1 63 ? -6.355 -21.619 -15.304 1.00 69.60 140 GLU F O 1
ATOM 4559 N N . GLU F 1 64 ? -4.624 -22.622 -14.272 1.00 66.89 141 GLU F N 1
ATOM 4560 C CA . GLU F 1 64 ? -5.435 -23.681 -13.679 1.00 68.37 141 GLU F CA 1
ATOM 4561 C C . GLU F 1 64 ? -6.316 -23.144 -12.555 1.00 63.44 141 GLU F C 1
ATOM 4562 O O . GLU F 1 64 ? -7.403 -23.664 -12.297 1.00 65.18 141 GLU F O 1
ATOM 4568 N N . GLY F 1 65 ? -5.837 -22.093 -11.897 1.00 57.71 142 GLY F N 1
ATOM 4569 C CA . GLY F 1 65 ? -6.465 -21.582 -10.694 1.00 54.46 142 GLY F CA 1
ATOM 4570 C C . GLY F 1 65 ? -6.035 -22.426 -9.511 1.00 51.47 142 GLY F C 1
ATOM 4571 O O . GLY F 1 65 ? -6.701 -22.466 -8.475 1.00 50.44 142 GLY F O 1
ATOM 4572 N N . ASP F 1 66 ? -4.902 -23.103 -9.680 1.00 49.04 143 ASP F N 1
ATOM 4573 C CA . ASP F 1 66 ? -4.375 -24.030 -8.684 1.00 45.69 143 ASP F CA 1
ATOM 4574 C C . ASP F 1 66 ? -3.308 -23.382 -7.797 1.00 36.95 143 ASP F C 1
ATOM 4575 O O . ASP F 1 66 ? -2.227 -23.024 -8.262 1.00 34.55 143 ASP F O 1
ATOM 4580 N N . PHE F 1 67 ? -3.618 -23.248 -6.512 1.00 35.46 144 PHE F N 1
ATOM 4581 C CA . PHE F 1 67 ? -2.722 -22.584 -5.570 1.00 34.44 144 PHE F CA 1
ATOM 4582 C C . PHE F 1 67 ? -2.507 -23.423 -4.320 1.00 35.23 144 PHE F C 1
ATOM 4583 O O . PHE F 1 67 ? -2.242 -22.892 -3.239 1.00 35.13 144 PHE F O 1
ATOM 4591 N N . SER F 1 68 ? -2.617 -24.737 -4.481 1.00 35.29 145 SER F N 1
ATOM 4592 C CA . SER F 1 68 ? -2.451 -25.665 -3.373 1.00 33.36 145 SER F CA 1
ATOM 4593 C C . SER F 1 68 ? -1.065 -25.533 -2.758 1.00 29.45 145 SER F C 1
ATOM 4594 O O . SER F 1 68 ? -0.104 -25.184 -3.440 1.00 28.97 145 SER F O 1
ATOM 4597 N N . LEU F 1 69 ? -0.978 -25.804 -1.460 1.00 28.51 146 LEU F N 1
ATOM 4598 C CA . LEU F 1 69 ? 0.288 -25.779 -0.742 1.00 28.86 146 LEU F CA 1
ATOM 4599 C C . LEU F 1 69 ? 0.834 -27.197 -0.556 1.00 30.85 146 LEU F C 1
ATOM 4600 O O . LEU F 1 69 ? 0.137 -28.077 -0.053 1.00 30.31 146 LEU F O 1
ATOM 4605 N N . ASP F 1 70 ? 2.077 -27.408 -0.980 1.00 32.02 147 ASP F N 1
ATOM 4606 C CA . ASP F 1 70 ? 2.781 -28.672 -0.782 1.00 28.72 147 ASP F CA 1
ATOM 4607 C C . ASP F 1 70 ? 3.801 -28.524 0.337 1.00 26.84 147 ASP F C 1
ATOM 4608 O O . ASP F 1 70 ? 4.518 -27.526 0.406 1.00 26.62 147 ASP F O 1
ATOM 4613 N N . ILE F 1 71 ? 3.872 -29.520 1.211 1.00 24.34 148 ILE F N 1
ATOM 4614 C CA . ILE F 1 71 ? 4.842 -29.508 2.293 1.00 24.77 148 ILE F CA 1
ATOM 4615 C C . ILE F 1 71 ? 5.657 -30.790 2.282 1.00 27.48 148 ILE F C 1
ATOM 4616 O O . ILE F 1 71 ? 5.110 -31.885 2.401 1.00 27.26 148 ILE F O 1
ATOM 4621 N N . TYR F 1 72 ? 6.969 -30.656 2.135 1.00 30.12 149 TYR F N 1
ATOM 4622 C CA . TYR F 1 72 ? 7.834 -31.831 2.091 1.00 30.28 149 TYR F CA 1
ATOM 4623 C C . TYR F 1 72 ? 9.294 -31.495 2.366 1.00 30.14 149 TYR F C 1
ATOM 4624 O O . TYR F 1 72 ? 9.854 -30.595 1.743 1.00 30.95 149 TYR F O 1
ATOM 4633 N N . PRO F 1 73 ? 9.915 -32.217 3.309 1.00 27.53 150 PRO F N 1
ATOM 4634 C CA . PRO F 1 73 ? 9.287 -33.252 4.133 1.00 28.43 150 PRO F CA 1
ATOM 4635 C C . PRO F 1 73 ? 8.529 -32.654 5.316 1.00 31.24 150 PRO F C 1
ATOM 4636 O O . PRO F 1 73 ? 8.881 -31.581 5.801 1.00 31.61 150 PRO F O 1
ATOM 4640 N N . LEU F 1 74 ? 7.501 -33.360 5.772 1.00 30.98 151 LEU F N 1
ATOM 4641 C CA . LEU F 1 74 ? 6.664 -32.891 6.865 1.00 29.44 151 LEU F CA 1
ATOM 4642 C C . LEU F 1 74 ? 7.408 -32.966 8.196 1.00 32.27 151 LEU F C 1
ATOM 4643 O O . LEU F 1 74 ? 8.173 -33.901 8.440 1.00 34.13 151 LEU F O 1
ATOM 4648 N N . MET F 1 75 ? 7.192 -31.969 9.049 1.00 32.44 152 MET F N 1
ATOM 4649 C CA . MET F 1 75 ? 7.808 -31.953 10.373 1.00 34.44 152 MET F CA 1
ATOM 4650 C C . MET F 1 75 ? 6.782 -31.615 11.448 1.00 33.48 152 MET F C 1
ATOM 4651 O O . MET F 1 75 ? 5.647 -31.250 11.143 1.00 32.60 152 MET F O 1
ATOM 4656 N N . LEU F 1 76 ? 7.184 -31.751 12.707 1.00 40.22 153 LEU F N 1
ATOM 4657 C CA . LEU F 1 76 ? 6.307 -31.446 13.829 1.00 41.38 153 LEU F CA 1
ATOM 4658 C C . LEU F 1 76 ? 5.914 -29.970 13.804 1.00 42.33 153 LEU F C 1
ATOM 4659 O O . LEU F 1 76 ? 4.775 -29.612 14.103 1.00 43.15 153 LEU F O 1
ATOM 4664 N N . ASP F 1 77 ? 6.867 -29.119 13.436 1.00 42.82 154 ASP F N 1
ATOM 4665 C CA . ASP F 1 77 ? 6.625 -27.685 13.301 1.00 42.13 154 ASP F CA 1
ATOM 4666 C C . ASP F 1 77 ? 5.396 -27.397 12.440 1.00 37.49 154 ASP F C 1
ATOM 4667 O O . ASP F 1 77 ? 4.722 -26.386 12.631 1.00 37.28 154 ASP F O 1
ATOM 4672 N N . ASP F 1 78 ? 5.101 -28.286 11.494 1.00 33.27 155 ASP F N 1
ATOM 4673 C CA . ASP F 1 78 ? 4.001 -28.048 10.563 1.00 29.78 155 ASP F CA 1
ATOM 4674 C C . ASP F 1 78 ? 2.623 -28.345 11.157 1.00 31.14 155 ASP F C 1
ATOM 4675 O O . ASP F 1 78 ? 1.604 -28.115 10.509 1.00 29.98 155 ASP F O 1
ATOM 4680 N N . ASP F 1 79 ? 2.589 -28.853 12.385 1.00 33.97 156 ASP F N 1
ATOM 4681 C CA . ASP F 1 79 ? 1.317 -29.116 13.047 1.00 35.64 156 ASP F CA 1
ATOM 4682 C C . ASP F 1 79 ? 0.621 -27.785 13.337 1.00 38.36 156 ASP F C 1
ATOM 4683 O O . ASP F 1 79 ? 0.956 -27.092 14.301 1.00 37.57 156 ASP F O 1
ATOM 4688 N N . ALA F 1 80 ? -0.343 -27.425 12.495 1.00 37.35 157 ALA F N 1
ATOM 4689 C CA . ALA F 1 80 ? -0.982 -26.119 12.614 1.00 35.85 157 ALA F CA 1
ATOM 4690 C C . ALA F 1 80 ? -2.297 -26.002 11.847 1.00 33.59 157 ALA F C 1
ATOM 4691 O O . ALA F 1 80 ? -2.786 -26.961 11.251 1.00 32.60 157 ALA F O 1
ATOM 4693 N N . LYS F 1 81 ? -2.845 -24.796 11.864 1.00 35.18 158 LYS F N 1
ATOM 4694 C CA . LYS F 1 81 ? -4.106 -24.485 11.214 1.00 36.11 158 LYS F CA 1
ATOM 4695 C C . LYS F 1 81 ? -3.835 -23.586 10.005 1.00 33.48 158 LYS F C 1
ATOM 4696 O O . LYS F 1 81 ? -3.328 -22.476 10.152 1.00 36.05 158 LYS F O 1
ATOM 4702 N N . TYR F 1 82 ? -4.173 -24.071 8.816 1.00 29.83 159 TYR F N 1
ATOM 4703 C CA . TYR F 1 82 ? -3.881 -23.369 7.570 1.00 27.86 159 TYR F CA 1
ATOM 4704 C C . TYR F 1 82 ? -5.133 -22.789 6.921 1.00 30.13 159 TYR F C 1
ATOM 4705 O O . TYR F 1 82 ? -6.220 -23.357 7.026 1.00 28.81 159 TYR F O 1
ATOM 4714 N N . GLN F 1 83 ? -4.971 -21.653 6.245 1.00 30.77 160 GLN F N 1
ATOM 4715 C CA . GLN F 1 83 ? -6.074 -21.028 5.524 1.00 31.53 160 GLN F CA 1
ATOM 4716 C C . GLN F 1 83 ? -5.612 -20.417 4.202 1.00 31.17 160 GLN F C 1
ATOM 4717 O O . GLN F 1 83 ? -4.535 -19.822 4.119 1.00 30.20 160 GLN F O 1
ATOM 4723 N N . CYS F 1 84 ? -6.430 -20.574 3.168 1.00 27.94 161 CYS F N 1
ATOM 4724 C CA . CYS F 1 84 ? -6.123 -19.992 1.871 1.00 29.60 161 CYS F CA 1
ATOM 4725 C C . CYS F 1 84 ? -6.807 -18.638 1.741 1.00 30.08 161 CYS F C 1
ATOM 4726 O O . CYS F 1 84 ? -8.026 -18.540 1.897 1.00 31.15 161 CYS F O 1
ATOM 4729 N N . GLN F 1 85 ? -6.023 -17.604 1.444 1.00 27.27 162 GLN F N 1
ATOM 4730 C CA . GLN F 1 85 ? -6.522 -16.227 1.452 1.00 30.99 162 GLN F CA 1
ATOM 4731 C C . GLN F 1 85 ? -6.323 -15.514 0.114 1.00 32.29 162 GLN F C 1
ATOM 4732 O O . GLN F 1 85 ? -5.220 -15.496 -0.428 1.00 32.36 162 GLN F O 1
ATOM 4738 N N . VAL F 1 86 ? -7.391 -14.923 -0.413 1.00 32.82 163 VAL F N 1
ATOM 4739 C CA . VAL F 1 86 ? -7.285 -14.099 -1.614 1.00 35.19 163 VAL F CA 1
ATOM 4740 C C . VAL F 1 86 ? -7.702 -12.665 -1.307 1.00 36.04 163 VAL F C 1
ATOM 4741 O O . VAL F 1 86 ? -8.848 -12.409 -0.946 1.00 36.08 163 VAL F O 1
ATOM 4745 N N . GLY F 1 87 ? -6.76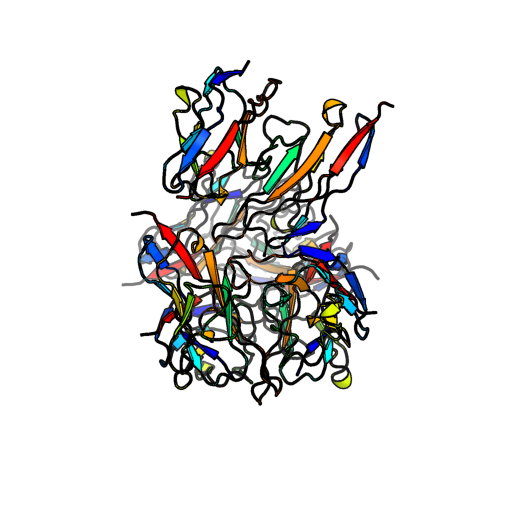4 -11.734 -1.451 1.00 32.67 164 GLY F N 1
ATOM 4746 C CA . GLY F 1 87 ? -7.024 -10.330 -1.176 1.00 38.05 164 GLY F CA 1
ATOM 4747 C C . GLY F 1 87 ? -7.949 -9.678 -2.189 1.00 41.07 164 GLY F C 1
ATOM 4748 O O . GLY F 1 87 ? -8.386 -10.327 -3.144 1.00 43.56 164 GLY F O 1
ATOM 4749 N N . PRO F 1 88 ? -8.254 -8.385 -1.989 1.00 40.81 165 PRO F N 1
ATOM 4750 C CA . PRO F 1 88 ? -9.170 -7.649 -2.866 1.00 43.41 165 PRO F CA 1
ATOM 4751 C C . PRO F 1 88 ? -8.591 -7.474 -4.262 1.00 44.25 165 PRO F C 1
ATOM 4752 O O . PRO F 1 88 ? -7.381 -7.598 -4.446 1.00 40.62 165 PRO F O 1
ATOM 4756 N N . GLY F 1 89 ? -9.452 -7.189 -5.232 1.00 48.68 166 GLY F N 1
ATOM 4757 C CA . GLY F 1 89 ? -9.014 -6.935 -6.592 1.00 53.12 166 GLY F CA 1
ATOM 4758 C C . GLY F 1 89 ? -8.749 -5.459 -6.830 1.00 61.84 166 GLY F C 1
ATOM 4759 O O . GLY F 1 89 ? -8.860 -4.647 -5.913 1.00 63.15 166 GLY F O 1
ATOM 4760 N N . PRO F 1 90 ? -8.389 -5.103 -8.069 1.00 67.58 167 PRO F N 1
ATOM 4761 C CA . PRO F 1 90 ? -8.140 -3.706 -8.430 1.00 74.66 167 PRO F CA 1
ATOM 4762 C C . PRO F 1 90 ? -9.447 -2.952 -8.649 1.00 81.92 167 PRO F C 1
ATOM 4763 O O . PRO F 1 90 ? -9.465 -1.720 -8.617 1.00 85.03 167 PRO F O 1
ATOM 4767 N N . GLN F 1 91 ? -10.529 -3.694 -8.868 1.00 82.90 168 GLN F N 1
ATOM 4768 C CA . GLN F 1 91 ? -11.832 -3.094 -9.134 1.00 89.00 168 GLN F CA 1
ATOM 4769 C C . GLN F 1 91 ? -12.786 -3.264 -7.958 1.00 84.60 168 GLN F C 1
ATOM 4770 O O . GLN F 1 91 ? -13.997 -3.368 -8.141 1.00 86.80 168 GLN F O 1
ATOM 4776 N N . GLY F 1 92 ? -12.234 -3.299 -6.751 1.00 80.04 169 GLY F N 1
ATOM 4777 C CA . GLY F 1 92 ? -13.043 -3.375 -5.550 1.00 80.88 169 GLY F CA 1
ATOM 4778 C C . GLY F 1 92 ? -13.612 -4.750 -5.259 1.00 78.86 169 GLY F C 1
ATOM 4779 O O . GLY F 1 92 ? -14.444 -4.902 -4.365 1.00 80.45 169 GLY F O 1
ATOM 4780 N N . GLU F 1 93 ? -13.177 -5.755 -6.013 1.00 75.49 170 GLU F N 1
ATOM 4781 C CA . GLU F 1 93 ? -13.589 -7.125 -5.736 1.00 71.24 170 GLU F CA 1
ATOM 4782 C C . GLU F 1 93 ? -13.123 -7.504 -4.336 1.00 66.38 170 GLU F C 1
ATOM 4783 O O . GLU F 1 93 ? -11.927 -7.486 -4.047 1.00 62.68 170 GLU F O 1
ATOM 4789 N N . GLN F 1 94 ? -14.071 -7.837 -3.467 1.00 67.23 171 GLN F N 1
ATOM 4790 C CA . GLN F 1 94 ? -13.756 -8.168 -2.081 1.00 64.91 171 GLN F CA 1
ATOM 4791 C C . GLN F 1 94 ? -12.911 -9.435 -1.955 1.00 57.34 171 GLN F C 1
ATOM 4792 O O . GLN F 1 94 ? -13.060 -10.380 -2.732 1.00 54.25 171 GLN F O 1
ATOM 4798 N N . GLY F 1 95 ? -12.022 -9.439 -0.966 1.00 52.95 172 GLY F N 1
ATOM 4799 C CA . GLY F 1 95 ? -11.190 -10.589 -0.686 1.00 47.35 172 GLY F CA 1
ATOM 4800 C C . GLY F 1 95 ? -12.008 -11.734 -0.126 1.00 46.34 172 GLY F C 1
ATOM 4801 O O . GLY F 1 95 ? -13.162 -11.543 0.267 1.00 48.25 172 GLY F O 1
ATOM 4802 N N . ILE F 1 96 ? -11.404 -12.921 -0.090 1.00 41.03 173 ILE F N 1
ATOM 4803 C CA . ILE F 1 96 ? -12.061 -14.125 0.414 1.00 41.03 173 ILE F CA 1
ATOM 4804 C C . ILE F 1 96 ? -11.121 -14.971 1.279 1.00 40.46 173 ILE F C 1
ATOM 4805 O O . ILE F 1 96 ? -9.901 -14.905 1.135 1.00 41.49 173 ILE F O 1
ATOM 4810 N N . ARG F 1 97 ? -11.699 -15.768 2.173 1.00 39.94 174 ARG F N 1
ATOM 4811 C CA . ARG F 1 97 ? -10.919 -16.610 3.078 1.00 36.58 174 ARG F CA 1
ATOM 4812 C C . ARG F 1 97 ? -11.491 -18.025 3.129 1.00 37.01 174 ARG F C 1
ATOM 4813 O O . ARG F 1 97 ? -12.663 -18.214 3.456 1.00 38.25 174 ARG F O 1
ATOM 4821 N N . SER F 1 98 ? -10.666 -19.018 2.809 1.00 35.45 175 SER F N 1
ATOM 4822 C CA . SER F 1 98 ? -11.115 -20.408 2.845 1.00 34.64 175 SER F CA 1
ATOM 4823 C C . SER F 1 98 ? -11.367 -20.827 4.283 1.00 34.27 175 SER F C 1
ATOM 4824 O O . SER F 1 98 ? -10.972 -20.130 5.219 1.00 38.48 175 SER F O 1
ATOM 4827 N N . ARG F 1 99 ? -12.029 -21.963 4.457 1.00 27.93 176 ARG F N 1
ATOM 4828 C CA . ARG F 1 99 ? -12.154 -22.573 5.771 1.00 31.07 176 ARG F CA 1
ATOM 4829 C C . ARG F 1 99 ? -10.758 -22.888 6.299 1.00 30.88 176 ARG F C 1
ATOM 4830 O O . ARG F 1 99 ? -9.811 -23.029 5.524 1.00 30.26 176 ARG F O 1
ATOM 4838 N N . PHE F 1 100 ? -10.625 -23.003 7.615 1.00 33.20 177 PHE F N 1
ATOM 4839 C CA . PHE F 1 100 ? -9.364 -23.440 8.197 1.00 34.31 177 PHE F CA 1
ATOM 4840 C C . PHE F 1 100 ? -9.212 -24.960 8.100 1.00 37.77 177 PHE F C 1
ATOM 4841 O O . PHE F 1 100 ? -10.164 -25.712 8.322 1.00 39.39 177 PHE F O 1
ATOM 4849 N N . ALA F 1 101 ? -8.012 -25.403 7.747 1.00 44.01 178 ALA F N 1
ATOM 4850 C CA . ALA F 1 101 ? -7.707 -26.822 7.704 1.00 41.23 178 ALA F CA 1
ATOM 4851 C C . ALA F 1 101 ? -6.687 -27.135 8.788 1.00 37.81 178 ALA F C 1
ATOM 4852 O O . ALA F 1 101 ? -5.641 -26.489 8.871 1.00 33.41 178 ALA F O 1
ATOM 4854 N N . LYS F 1 102 ? -7.006 -28.118 9.622 1.00 38.86 179 LYS F N 1
ATOM 4855 C CA . LYS F 1 102 ? -6.123 -28.536 10.703 1.00 38.89 179 LYS F CA 1
ATOM 4856 C C . LYS F 1 102 ? -5.223 -29.678 10.248 1.00 35.45 179 LYS F C 1
ATOM 4857 O O . LYS F 1 102 ? -5.708 -30.723 9.815 1.00 34.91 179 LYS F O 1
ATOM 4863 N N . LEU F 1 103 ? -3.913 -29.469 10.344 1.00 31.59 180 LEU F N 1
ATOM 4864 C CA . LEU F 1 103 ? -2.935 -30.470 9.920 1.00 27.94 180 LEU F CA 1
ATOM 4865 C C . LEU F 1 103 ? -2.266 -31.146 11.114 1.00 30.87 180 LEU F C 1
ATOM 4866 O O . LEU F 1 103 ? -1.521 -30.510 11.866 1.00 33.07 180 LEU F O 1
ATOM 4871 N N . THR F 1 104 ? -2.532 -32.439 11.277 1.00 29.98 181 THR F N 1
ATOM 4872 C CA . THR F 1 104 ? -2.005 -33.202 12.403 1.00 33.92 181 THR F CA 1
ATOM 4873 C C . THR F 1 104 ? -0.771 -34.012 12.004 1.00 35.37 181 THR F C 1
ATOM 4874 O O . THR F 1 104 ? -0.800 -34.769 11.034 1.00 35.80 181 THR F O 1
ATOM 4878 N N . VAL F 1 105 ? 0.314 -33.848 12.751 1.00 36.54 182 VAL F N 1
ATOM 4879 C CA . VAL F 1 105 ? 1.564 -34.515 12.413 1.00 37.20 182 VAL F CA 1
ATOM 4880 C C . VAL F 1 105 ? 1.915 -35.615 13.408 1.00 40.52 182 VAL F C 1
ATOM 4881 O O . VAL F 1 105 ? 2.215 -35.339 14.568 1.00 41.53 182 VAL F O 1
ATOM 4885 N N . LEU F 1 106 ? 1.887 -36.860 12.940 1.00 43.53 183 LEU F N 1
ATOM 4886 C CA . LEU F 1 106 ? 2.170 -38.017 13.784 1.00 45.13 183 LEU F CA 1
ATOM 4887 C C . LEU F 1 106 ? 3.614 -38.483 13.642 1.00 47.72 183 LEU F C 1
ATOM 4888 O O . LEU F 1 106 ? 4.176 -38.476 12.546 1.00 44.57 183 LEU F O 1
ATOM 4893 N N . VAL F 1 107 ? 4.203 -38.905 14.755 1.00 52.97 184 VAL F N 1
ATOM 4894 C CA . VAL F 1 107 ? 5.521 -39.522 14.738 1.00 57.74 184 VAL F CA 1
ATOM 4895 C C . VAL F 1 107 ? 5.368 -41.020 14.493 1.00 63.16 184 VAL F C 1
ATOM 4896 O O . VAL F 1 107 ? 4.512 -41.661 15.100 1.00 66.34 184 VAL F O 1
ATOM 4900 N N . PRO F 1 108 ? 6.191 -41.583 13.592 1.00 66.20 185 PRO F N 1
ATOM 4901 C CA . PRO F 1 108 ? 6.121 -43.017 13.280 1.00 70.89 185 PRO F CA 1
ATOM 4902 C C . PRO F 1 108 ? 6.565 -43.881 14.455 1.00 73.14 185 PRO F C 1
ATOM 4903 O O . PRO F 1 108 ? 7.311 -43.391 15.303 1.00 73.10 185 PRO F O 1
ATOM 4907 N N . GLY G 1 4 ? 17.387 -23.470 -62.962 1.00 55.24 81 GLY G N 1
ATOM 4908 C CA . GLY G 1 4 ? 17.630 -23.259 -61.544 1.00 56.71 81 GLY G CA 1
ATOM 4909 C C . GLY G 1 4 ? 17.071 -24.371 -60.674 1.00 59.29 81 GLY G C 1
ATOM 4910 O O . GLY G 1 4 ? 16.504 -25.341 -61.178 1.00 60.96 81 GLY G O 1
ATOM 4911 N N . GLN G 1 5 ? 17.226 -24.233 -59.361 1.00 59.95 82 GLN G N 1
ATOM 4912 C CA . GLN G 1 5 ? 16.733 -25.242 -58.425 1.00 61.46 82 GLN G CA 1
ATOM 4913 C C . GLN G 1 5 ? 15.208 -25.355 -58.459 1.00 61.04 82 GLN G C 1
ATOM 4914 O O . GLN G 1 5 ? 14.499 -24.348 -58.433 1.00 59.98 82 GLN G O 1
ATOM 4920 N N . HIS G 1 6 ? 14.713 -26.588 -58.524 1.00 62.84 83 HIS G N 1
ATOM 4921 C CA . HIS G 1 6 ? 13.276 -26.846 -58.523 1.00 62.29 83 HIS G CA 1
ATOM 4922 C C . HIS G 1 6 ? 12.979 -28.228 -57.955 1.00 59.64 83 HIS G C 1
ATOM 4923 O O . HIS G 1 6 ? 13.877 -29.059 -57.832 1.00 60.23 83 HIS G O 1
ATOM 4930 N N . PHE G 1 7 ? 11.720 -28.470 -57.607 1.00 57.93 84 PHE G N 1
ATOM 4931 C CA . PHE G 1 7 ? 11.330 -29.739 -56.996 1.00 57.32 84 PHE G CA 1
ATOM 4932 C C . PHE G 1 7 ? 11.021 -30.817 -58.034 1.00 60.49 84 PHE G C 1
ATOM 4933 O O . PHE G 1 7 ? 10.264 -30.585 -58.976 1.00 62.58 84 PHE G O 1
ATOM 4941 N N . ALA G 1 8 ? 11.612 -31.994 -57.852 1.00 59.36 85 ALA G N 1
ATOM 4942 C CA . ALA G 1 8 ? 11.268 -33.162 -58.655 1.00 58.54 85 ALA G CA 1
ATOM 4943 C C . ALA G 1 8 ? 10.298 -34.033 -57.869 1.00 57.58 85 ALA G C 1
ATOM 4944 O O . ALA G 1 8 ? 9.636 -34.909 -58.421 1.00 57.04 85 ALA G O 1
ATOM 4946 N N . MET G 1 9 ? 10.222 -33.775 -56.569 1.00 57.27 86 MET G N 1
ATOM 4947 C CA . MET G 1 9 ? 9.356 -34.533 -55.681 1.00 57.31 86 MET G CA 1
ATOM 4948 C C . MET G 1 9 ? 8.975 -33.674 -54.477 1.00 53.96 86 MET G C 1
ATOM 4949 O O . MET G 1 9 ? 9.838 -33.092 -53.815 1.00 50.80 86 MET G O 1
ATOM 4954 N N . GLU G 1 10 ? 7.676 -33.587 -54.207 1.00 52.85 87 GLU G N 1
ATOM 4955 C CA . GLU G 1 10 ? 7.180 -32.785 -53.097 1.00 46.25 87 GLU G CA 1
ATOM 4956 C C . GLU G 1 10 ? 6.288 -33.616 -52.181 1.00 40.61 87 GLU G C 1
ATOM 4957 O O . GLU G 1 10 ? 5.651 -34.572 -52.625 1.00 37.63 87 GLU G O 1
ATOM 4963 N N . PRO G 1 11 ? 6.240 -33.249 -50.892 1.00 38.63 88 PRO G N 1
ATOM 4964 C CA . PRO G 1 11 ? 5.466 -34.005 -49.900 1.00 38.16 88 PRO G CA 1
ATOM 4965 C C . PRO G 1 11 ? 3.966 -33.934 -50.163 1.00 40.20 88 PRO G C 1
ATOM 4966 O O . PRO G 1 11 ? 3.475 -32.964 -50.737 1.00 43.15 88 PRO G O 1
ATOM 4970 N N . GLN G 1 12 ? 3.250 -34.967 -49.742 1.00 38.32 89 GLN G N 1
ATOM 4971 C CA . GLN G 1 12 ? 1.803 -35.002 -49.872 1.00 41.08 89 GLN G CA 1
ATOM 4972 C C . GLN G 1 12 ? 1.183 -35.368 -48.533 1.00 42.35 89 GLN G C 1
ATOM 4973 O O . GLN G 1 12 ? 1.838 -35.984 -47.691 1.00 46.35 89 GLN G O 1
ATOM 4979 N N . ASP G 1 13 ? -0.075 -34.991 -48.335 1.00 39.80 90 ASP G N 1
ATOM 4980 C CA . ASP G 1 13 ? -0.788 -35.359 -47.116 1.00 41.28 90 ASP G CA 1
ATOM 4981 C C . ASP G 1 13 ? -0.594 -36.839 -46.816 1.00 40.52 90 ASP G C 1
ATOM 4982 O O . ASP G 1 13 ? -0.599 -37.671 -47.720 1.00 41.49 90 ASP G O 1
ATOM 4987 N N . GLN G 1 14 ? -0.409 -37.160 -45.543 1.00 39.18 91 GLN G N 1
ATOM 4988 C CA . GLN G 1 14 ? -0.278 -38.545 -45.119 1.00 38.26 91 GLN G CA 1
ATOM 4989 C C . GLN G 1 14 ? -1.055 -38.786 -43.833 1.00 35.25 91 GLN G C 1
ATOM 4990 O O . GLN G 1 14 ? -1.121 -37.918 -42.959 1.00 34.05 91 GLN G O 1
ATOM 4996 N N . THR G 1 15 ? -1.641 -39.972 -43.731 1.00 30.65 92 THR G N 1
ATOM 4997 C CA . THR G 1 15 ? -2.280 -40.409 -42.502 1.00 34.58 92 THR G CA 1
ATOM 4998 C C . THR G 1 15 ? -1.589 -41.667 -41.988 1.00 33.99 92 THR G C 1
ATOM 4999 O O . THR G 1 15 ? -1.460 -42.652 -42.711 1.00 35.55 92 THR G O 1
ATOM 5003 N N . ALA G 1 16 ? -1.136 -41.628 -40.742 1.00 30.79 93 ALA G N 1
ATOM 5004 C CA . ALA G 1 16 ? -0.414 -42.755 -40.173 1.00 28.62 93 ALA G CA 1
ATOM 5005 C C . ALA G 1 16 ? -0.682 -42.895 -38.684 1.00 29.40 93 ALA G C 1
ATOM 5006 O O . ALA G 1 16 ? -1.178 -41.969 -38.031 1.00 28.96 93 ALA G O 1
ATOM 5008 N N . VAL G 1 17 ? -0.334 -44.061 -38.154 1.00 29.29 94 VAL G N 1
ATOM 5009 C CA . VAL G 1 17 ? -0.641 -44.416 -36.779 1.00 27.85 94 VAL G CA 1
ATOM 5010 C C . VAL G 1 17 ? 0.571 -44.216 -35.885 1.00 27.91 94 VAL G C 1
ATOM 5011 O O . VAL G 1 17 ? 1.706 -44.448 -36.301 1.00 29.46 94 VAL G O 1
ATOM 5015 N N . VAL G 1 18 ? 0.323 -43.777 -34.658 1.00 25.40 95 VAL G N 1
ATOM 5016 C CA . VAL G 1 18 ? 1.371 -43.685 -33.657 1.00 28.04 95 VAL G CA 1
ATOM 5017 C C . VAL G 1 18 ? 2.245 -44.936 -33.679 1.00 28.03 95 VAL G C 1
ATOM 5018 O O . VAL G 1 18 ? 1.733 -46.049 -33.770 1.00 28.35 95 VAL G O 1
ATOM 5022 N N . GLY G 1 19 ? 3.560 -44.749 -33.610 1.00 26.49 96 GLY G N 1
ATOM 5023 C CA . GLY G 1 19 ? 4.487 -45.864 -33.534 1.00 30.46 96 GLY G CA 1
ATOM 5024 C C . GLY G 1 19 ? 5.099 -46.280 -34.861 1.00 33.63 96 GLY G C 1
ATOM 5025 O O . GLY G 1 19 ? 6.111 -46.984 -34.891 1.00 34.74 96 GLY G O 1
ATOM 5026 N N . SER G 1 20 ? 4.491 -45.848 -35.961 1.00 32.59 97 SER G N 1
ATOM 5027 C CA . SER G 1 20 ? 4.987 -46.200 -37.287 1.00 32.19 97 SER G CA 1
ATOM 5028 C C . SER G 1 20 ? 6.103 -45.268 -37.746 1.00 28.60 97 SER G C 1
ATOM 5029 O O . SER G 1 20 ? 6.463 -44.317 -37.048 1.00 27.35 97 SER G O 1
ATOM 5032 N N . ARG G 1 21 ? 6.659 -45.562 -38.916 1.00 27.37 98 ARG G N 1
ATOM 5033 C CA . ARG G 1 21 ? 7.583 -44.654 -39.575 1.00 28.11 98 ARG G CA 1
ATOM 5034 C C . ARG G 1 21 ? 6.850 -43.893 -40.666 1.00 29.93 98 ARG G C 1
ATOM 5035 O O . ARG G 1 21 ? 5.996 -44.449 -41.352 1.00 31.19 98 ARG G O 1
ATOM 5043 N N . VAL G 1 22 ? 7.182 -42.617 -40.813 1.00 29.41 99 VAL G N 1
ATOM 5044 C CA . VAL G 1 22 ? 6.650 -41.801 -41.895 1.00 29.69 99 VAL G CA 1
ATOM 5045 C C . VAL G 1 22 ? 7.798 -41.111 -42.606 1.00 33.16 99 VAL G C 1
ATOM 5046 O O . VAL G 1 22 ? 8.714 -40.597 -41.966 1.00 37.04 99 VAL G O 1
ATOM 5050 N N . THR G 1 23 ? 7.759 -41.107 -43.930 1.00 33.84 100 THR G N 1
ATOM 5051 C CA . THR G 1 23 ? 8.770 -40.396 -44.694 1.00 38.39 100 THR G CA 1
ATOM 5052 C C . THR G 1 23 ? 8.121 -39.427 -45.675 1.00 40.00 100 THR G C 1
ATOM 5053 O O . THR G 1 23 ? 7.430 -39.841 -46.605 1.00 44.76 100 THR G O 1
ATOM 5057 N N . LEU G 1 24 ? 8.335 -38.133 -45.455 1.00 36.41 101 LEU G N 1
ATOM 5058 C CA . LEU G 1 24 ? 7.817 -37.112 -46.359 1.00 36.05 101 LEU G CA 1
ATOM 5059 C C . LEU G 1 24 ? 8.861 -36.795 -47.419 1.00 36.76 101 LEU G C 1
ATOM 5060 O O . LEU G 1 24 ? 9.954 -36.336 -47.100 1.00 37.21 101 LEU G O 1
ATOM 5065 N N . PRO G 1 25 ? 8.523 -37.049 -48.690 1.00 33.67 102 PRO G N 1
ATOM 5066 C CA . PRO G 1 25 ? 9.470 -36.925 -49.802 1.00 35.71 102 PRO G CA 1
ATOM 5067 C C . PRO G 1 25 ? 9.807 -35.477 -50.138 1.00 37.89 102 PRO G C 1
ATOM 5068 O O . PRO G 1 25 ? 8.935 -34.606 -50.128 1.00 37.30 102 PRO G O 1
ATOM 5072 N N . CYS G 1 26 ? 11.078 -35.230 -50.432 1.00 39.08 103 CYS G N 1
ATOM 5073 C CA . CYS G 1 26 ? 11.499 -33.960 -51.001 1.00 39.55 103 CYS G CA 1
ATOM 5074 C C . CYS G 1 26 ? 12.744 -34.161 -51.845 1.00 41.50 103 CYS G C 1
ATOM 5075 O O . CYS G 1 26 ? 13.790 -34.559 -51.334 1.00 42.45 103 CYS G O 1
ATOM 5078 N N . ARG G 1 27 ? 12.630 -33.891 -53.140 1.00 44.95 104 ARG G N 1
ATOM 5079 C CA . ARG G 1 27 ? 13.779 -34.006 -54.028 1.00 51.07 104 ARG G CA 1
ATOM 5080 C C . ARG G 1 27 ? 13.976 -32.727 -54.829 1.00 51.25 104 ARG G C 1
ATOM 5081 O O . ARG G 1 27 ? 13.031 -32.185 -55.402 1.00 51.14 104 ARG G O 1
ATOM 5089 N N . VAL G 1 28 ? 15.213 -32.246 -54.855 1.00 50.16 105 VAL G N 1
ATOM 5090 C CA . VAL G 1 28 ? 15.537 -31.022 -55.568 1.00 50.69 105 VAL G CA 1
ATOM 5091 C C . VAL G 1 28 ? 16.643 -31.269 -56.577 1.00 55.40 105 VAL G C 1
ATOM 5092 O O . VAL G 1 28 ? 17.740 -31.689 -56.216 1.00 56.74 105 VAL G O 1
ATOM 5096 N N . MET G 1 29 ? 16.344 -31.008 -57.844 1.00 58.97 106 MET G N 1
ATOM 5097 C CA . MET G 1 29 ? 17.343 -31.091 -58.897 1.00 62.81 106 MET G CA 1
ATOM 5098 C C . MET G 1 29 ? 17.986 -29.723 -59.096 1.00 70.24 106 MET G C 1
ATOM 5099 O O . MET G 1 29 ? 17.311 -28.695 -59.010 1.00 72.13 106 MET G O 1
ATOM 5104 N N . GLU G 1 30 ? 19.293 -29.712 -59.350 1.00 73.20 107 GLU G N 1
ATOM 5105 C CA . GLU G 1 30 ? 20.039 -28.465 -59.511 1.00 73.88 107 GLU G CA 1
ATOM 5106 C C . GLU G 1 30 ? 19.986 -27.598 -58.251 1.00 69.70 107 GLU G C 1
ATOM 5107 O O . GLU G 1 30 ? 19.999 -26.369 -58.334 1.00 69.36 107 GLU G O 1
ATOM 5113 N N . LYS G 1 31 ? 19.928 -28.242 -57.089 1.00 66.77 108 LYS G N 1
ATOM 5114 C CA . LYS G 1 31 ? 19.863 -27.532 -55.816 1.00 62.47 108 LYS G CA 1
ATOM 5115 C C . LYS G 1 31 ? 21.061 -26.604 -55.640 1.00 60.75 108 LYS G C 1
ATOM 5116 O O . LYS G 1 31 ? 22.208 -27.020 -55.812 1.00 58.21 108 LYS G O 1
ATOM 5122 N N . VAL G 1 32 ? 20.788 -25.350 -55.292 1.00 61.89 109 VAL G N 1
ATOM 5123 C CA . VAL G 1 32 ? 21.841 -24.359 -55.097 1.00 64.19 109 VAL G CA 1
ATOM 5124 C C . VAL G 1 32 ? 21.859 -23.809 -53.672 1.00 61.94 109 VAL G C 1
ATOM 5125 O O . VAL G 1 32 ? 22.927 -23.591 -53.099 1.00 63.27 109 VAL G O 1
ATOM 5129 N N . GLY G 1 33 ? 20.677 -23.585 -53.105 1.00 58.35 110 GLY G N 1
ATOM 5130 C CA . GLY G 1 33 ? 20.562 -23.043 -51.763 1.00 53.26 110 GLY G CA 1
ATOM 5131 C C . GLY G 1 33 ? 20.409 -24.110 -50.692 1.00 51.39 110 GLY G C 1
ATOM 5132 O O . GLY G 1 33 ? 20.314 -25.302 -50.995 1.00 51.66 110 GLY G O 1
ATOM 5133 N N . ALA G 1 34 ? 20.382 -23.677 -49.434 1.00 47.85 111 ALA G N 1
ATOM 5134 C CA . ALA G 1 34 ? 20.279 -24.591 -48.301 1.00 46.27 111 ALA G CA 1
ATOM 5135 C C . ALA G 1 34 ? 18.831 -24.994 -48.067 1.00 47.09 111 ALA G C 1
ATOM 5136 O O . ALA G 1 34 ? 17.942 -24.146 -48.038 1.00 47.57 111 ALA G O 1
ATOM 5138 N N . LEU G 1 35 ? 18.601 -26.292 -47.899 1.00 45.45 112 LEU G N 1
ATOM 5139 C CA . LEU G 1 35 ? 17.250 -26.823 -47.753 1.00 46.31 112 LEU G CA 1
ATOM 5140 C C . LEU G 1 35 ? 16.866 -27.028 -46.290 1.00 44.84 112 LEU G C 1
ATOM 5141 O O . LEU G 1 35 ? 17.712 -27.345 -45.452 1.00 47.49 112 LEU G O 1
ATOM 5146 N N . GLN G 1 36 ? 15.579 -26.851 -46.000 1.00 38.54 113 GLN G N 1
ATOM 5147 C CA . GLN G 1 36 ? 15.050 -27.007 -44.651 1.00 34.25 113 GLN G CA 1
ATOM 5148 C C . GLN G 1 36 ? 13.560 -27.368 -44.674 1.00 32.38 113 GLN G C 1
ATOM 5149 O O . GLN G 1 36 ? 12.825 -26.952 -45.567 1.00 35.54 113 GLN G O 1
ATOM 5155 N N . TRP G 1 37 ? 13.117 -28.150 -43.697 1.00 27.67 114 TRP G N 1
ATOM 5156 C CA . TRP G 1 37 ? 11.694 -28.407 -43.533 1.00 26.81 114 TRP G CA 1
ATOM 5157 C C . TRP G 1 37 ? 11.109 -27.483 -42.475 1.00 28.50 114 TRP G C 1
ATOM 5158 O O . TRP G 1 37 ? 11.782 -27.123 -41.507 1.00 28.81 114 TRP G O 1
ATOM 5169 N N . THR G 1 38 ? 9.851 -27.103 -42.661 1.00 27.87 115 THR G N 1
ATOM 5170 C CA . THR G 1 38 ? 9.117 -26.417 -41.610 1.00 29.18 115 THR G CA 1
ATOM 5171 C C . THR G 1 38 ? 7.959 -27.275 -41.129 1.00 29.82 115 THR G C 1
ATOM 5172 O O . THR G 1 38 ? 7.321 -27.992 -41.906 1.00 30.01 115 THR G O 1
ATOM 5176 N N . LYS G 1 39 ? 7.702 -27.200 -39.832 1.00 27.81 116 LYS G N 1
ATOM 5177 C CA . LYS G 1 39 ? 6.589 -27.904 -39.231 1.00 29.16 116 LYS G CA 1
ATOM 5178 C C . LYS G 1 39 ? 5.741 -26.856 -38.516 1.00 30.03 116 LYS G C 1
ATOM 5179 O O . LYS G 1 39 ? 6.211 -26.192 -37.596 1.00 26.07 116 LYS G O 1
ATOM 5185 N N . ASP G 1 40 ? 4.499 -26.695 -38.959 1.00 34.89 117 ASP G N 1
ATOM 5186 C CA . ASP G 1 40 ? 3.661 -25.603 -38.479 1.00 36.60 117 ASP G CA 1
ATOM 5187 C C . ASP G 1 40 ? 4.436 -24.283 -38.550 1.00 37.59 117 ASP G C 1
ATOM 5188 O O . ASP G 1 40 ? 4.405 -23.475 -37.621 1.00 35.12 117 ASP G O 1
ATOM 5193 N N . ASP G 1 41 ? 5.140 -24.090 -39.661 1.00 38.53 118 ASP G N 1
ATOM 5194 C CA . ASP G 1 41 ? 5.881 -22.860 -39.923 1.00 41.04 118 ASP G CA 1
ATOM 5195 C C . ASP G 1 41 ? 7.114 -22.703 -39.034 1.00 38.35 118 ASP G C 1
ATOM 5196 O O . ASP G 1 41 ? 7.682 -21.615 -38.946 1.00 39.43 118 ASP G O 1
ATOM 5201 N N . PHE G 1 42 ? 7.520 -23.791 -38.384 1.00 34.45 119 PHE G N 1
ATOM 5202 C CA . PHE G 1 42 ? 8.696 -23.784 -37.515 1.00 34.35 119 PHE G CA 1
ATOM 5203 C C . PHE G 1 42 ? 9.873 -24.535 -38.147 1.00 33.34 119 PHE G C 1
ATOM 5204 O O . PHE G 1 42 ? 9.809 -25.752 -38.364 1.00 33.18 119 PHE G O 1
ATOM 5212 N N . GLY G 1 43 ? 10.952 -23.811 -38.428 1.00 30.32 120 GLY G N 1
ATOM 5213 C CA . GLY G 1 43 ? 12.129 -24.401 -39.044 1.00 31.50 120 GLY G CA 1
ATOM 5214 C C . GLY G 1 43 ? 12.764 -25.490 -38.196 1.00 33.22 120 GLY G C 1
ATOM 5215 O O . GLY G 1 43 ? 13.061 -25.272 -37.022 1.00 33.55 120 GLY G O 1
ATOM 5216 N N . LEU G 1 44 ? 12.982 -26.658 -38.797 1.00 33.02 121 LEU G N 1
ATOM 5217 C CA . LEU G 1 44 ? 13.519 -27.813 -38.080 1.00 31.55 121 LEU G CA 1
ATOM 5218 C C . LEU G 1 44 ? 15.044 -27.885 -38.100 1.00 33.47 121 LEU G C 1
ATOM 5219 O O . LEU G 1 44 ? 15.649 -28.592 -37.294 1.00 36.31 121 LEU G O 1
ATOM 5224 N N . GLY G 1 45 ? 15.664 -27.159 -39.024 1.00 33.86 122 GLY G N 1
ATOM 5225 C CA . GLY G 1 45 ? 17.110 -27.171 -39.143 1.00 36.06 122 GLY G CA 1
ATOM 5226 C C . GLY G 1 45 ? 17.582 -27.493 -40.547 1.00 39.44 122 GLY G C 1
ATOM 5227 O O . GLY G 1 45 ? 16.814 -27.993 -41.373 1.00 33.99 122 GLY G O 1
ATOM 5228 N N . GLN G 1 46 ? 18.855 -27.217 -40.814 1.00 47.84 123 GLN G N 1
ATOM 5229 C CA . GLN G 1 46 ? 19.401 -27.357 -42.160 1.00 51.29 123 GLN G CA 1
ATOM 5230 C C . GLN G 1 46 ? 20.437 -28.475 -42.289 1.00 56.44 123 GLN G C 1
ATOM 5231 O O . GLN G 1 46 ? 21.073 -28.621 -43.336 1.00 58.72 123 GLN G O 1
ATOM 5237 N N . HIS G 1 47 ? 20.598 -29.262 -41.226 1.00 57.35 124 HIS G N 1
ATOM 5238 C CA . HIS G 1 47 ? 21.466 -30.440 -41.262 1.00 59.82 124 HIS G CA 1
ATOM 5239 C C . HIS G 1 47 ? 20.642 -31.717 -41.207 1.00 57.11 124 HIS G C 1
ATOM 5240 O O . HIS G 1 47 ? 19.591 -31.760 -40.574 1.00 54.22 124 HIS G O 1
ATOM 5247 N N . ARG G 1 48 ? 21.128 -32.759 -41.867 1.00 59.69 125 ARG G N 1
ATOM 5248 C CA . ARG G 1 48 ? 20.382 -34.007 -41.974 1.00 58.57 125 ARG G CA 1
ATOM 5249 C C . ARG G 1 48 ? 20.037 -34.637 -40.623 1.00 59.09 125 ARG G C 1
ATOM 5250 O O . ARG G 1 48 ? 19.007 -35.298 -40.494 1.00 56.20 125 ARG G O 1
ATOM 5258 N N . ASN G 1 49 ? 20.883 -34.435 -39.616 1.00 63.87 126 ASN G N 1
ATOM 5259 C CA . ASN G 1 49 ? 20.631 -35.050 -38.314 1.00 67.51 126 ASN G CA 1
ATOM 5260 C C . ASN G 1 49 ? 19.613 -34.299 -37.450 1.00 56.89 126 ASN G C 1
ATOM 5261 O O . ASN G 1 49 ? 19.217 -34.780 -36.390 1.00 54.77 126 ASN G O 1
ATOM 5266 N N . LEU G 1 50 ? 19.189 -33.128 -37.917 1.00 51.65 127 LEU G N 1
ATOM 5267 C CA . LEU G 1 50 ? 18.167 -32.334 -37.233 1.00 45.17 127 LEU G CA 1
ATOM 5268 C C . LEU G 1 50 ? 18.224 -32.472 -35.713 1.00 44.99 127 LEU G C 1
ATOM 5269 O O . LEU G 1 50 ? 17.256 -32.905 -35.085 1.00 41.03 127 LEU G O 1
ATOM 5274 N N . SER G 1 51 ? 19.357 -32.102 -35.125 1.00 50.57 128 SER G N 1
ATOM 5275 C CA . SER G 1 51 ? 19.498 -32.105 -33.674 1.00 55.20 128 SER G CA 1
ATOM 5276 C C . SER G 1 51 ? 18.427 -31.221 -33.040 1.00 56.42 128 SER G C 1
ATOM 5277 O O . SER G 1 51 ? 18.055 -30.185 -33.593 1.00 55.45 128 SER G O 1
ATOM 5280 N N . GLY G 1 52 ? 17.939 -31.630 -31.874 1.00 55.60 129 GLY G N 1
ATOM 5281 C CA . GLY G 1 52 ? 16.848 -30.927 -31.226 1.00 52.31 129 GLY G CA 1
ATOM 5282 C C . GLY G 1 52 ? 15.545 -31.658 -31.474 1.00 45.42 129 GLY G C 1
ATOM 5283 O O . GLY G 1 52 ? 14.616 -31.595 -30.672 1.00 43.49 129 GLY G O 1
ATOM 5284 N N . PHE G 1 53 ? 15.481 -32.360 -32.599 1.00 42.45 130 PHE G N 1
ATOM 5285 C CA . PHE G 1 53 ? 14.338 -33.211 -32.897 1.00 39.61 130 PHE G CA 1
ATOM 5286 C C . PHE G 1 53 ? 14.816 -34.645 -33.019 1.00 37.29 130 PHE G C 1
ATOM 5287 O O . PHE G 1 53 ? 15.121 -35.118 -34.111 1.00 35.75 130 PHE G O 1
ATOM 5295 N N . GLU G 1 54 ? 14.881 -35.326 -31.881 1.00 38.54 131 GLU G N 1
ATOM 5296 C CA . GLU G 1 54 ? 15.526 -36.631 -31.792 1.00 41.27 131 GLU G CA 1
ATOM 5297 C C . GLU G 1 54 ? 14.941 -37.693 -32.734 1.00 37.58 131 GLU G C 1
ATOM 5298 O O . GLU G 1 54 ? 15.645 -38.611 -33.146 1.00 37.29 131 GLU G O 1
ATOM 5304 N N . ARG G 1 55 ? 13.664 -37.562 -33.080 1.00 33.70 132 ARG G N 1
ATOM 5305 C CA . ARG G 1 55 ? 12.994 -38.563 -33.905 1.00 32.29 132 ARG G CA 1
ATOM 5306 C C . ARG G 1 55 ? 12.992 -38.224 -35.399 1.00 32.85 132 ARG G C 1
ATOM 5307 O O . ARG G 1 55 ? 12.459 -38.985 -36.214 1.00 32.15 132 ARG G O 1
ATOM 5315 N N . TYR G 1 56 ? 13.590 -37.089 -35.753 1.00 30.14 133 TYR G N 1
ATOM 5316 C CA . TYR G 1 56 ? 13.601 -36.622 -37.139 1.00 30.89 133 TYR G CA 1
ATOM 5317 C C . TYR G 1 56 ? 14.986 -36.704 -37.766 1.00 34.13 133 TYR G C 1
ATOM 5318 O O . TYR G 1 56 ? 16.004 -36.588 -37.083 1.00 33.73 133 TYR G O 1
ATOM 5327 N N . SER G 1 57 ? 15.009 -36.872 -39.082 1.00 35.54 134 SER G N 1
ATOM 5328 C CA . SER G 1 57 ? 16.240 -36.809 -39.853 1.00 38.25 134 SER G CA 1
ATOM 5329 C C . SER G 1 57 ? 15.886 -36.574 -41.317 1.00 38.80 134 SER G C 1
ATOM 5330 O O . SER G 1 57 ? 14.754 -36.819 -41.731 1.00 39.40 134 SER G O 1
ATOM 5333 N N . MET G 1 58 ? 16.844 -36.083 -42.095 1.00 38.98 135 MET G N 1
ATOM 5334 C CA . MET G 1 58 ? 16.635 -35.912 -43.528 1.00 40.65 135 MET G CA 1
ATOM 5335 C C . MET G 1 58 ? 17.406 -36.979 -44.293 1.00 44.23 135 MET G C 1
ATOM 5336 O O . MET G 1 58 ? 18.634 -36.940 -44.362 1.00 48.67 135 MET G O 1
ATOM 5341 N N . VAL G 1 59 ? 16.676 -37.940 -44.851 1.00 44.40 136 VAL G N 1
ATOM 5342 C CA . VAL G 1 59 ? 17.293 -39.070 -45.539 1.00 49.36 136 VAL G CA 1
ATOM 5343 C C . VAL G 1 59 ? 17.438 -38.808 -47.031 1.00 52.22 136 VAL G C 1
ATOM 5344 O O . VAL G 1 59 ? 16.855 -37.864 -47.566 1.00 52.92 136 VAL G O 1
ATOM 5348 N N . GLY G 1 60 ? 18.211 -39.662 -47.693 1.00 55.51 137 GLY G N 1
ATOM 5349 C CA . GLY G 1 60 ? 18.506 -39.502 -49.103 1.00 56.95 137 GLY G CA 1
ATOM 5350 C C . GLY G 1 60 ? 19.940 -39.052 -49.298 1.00 60.98 137 GLY G C 1
ATOM 5351 O O . GLY G 1 60 ? 20.623 -38.692 -48.338 1.00 58.77 137 GLY G O 1
ATOM 5352 N N . SER G 1 61 ? 20.400 -39.076 -50.544 1.00 66.50 138 SER G N 1
ATOM 5353 C CA . SER G 1 61 ? 21.758 -38.656 -50.858 1.00 72.06 138 SER G CA 1
ATOM 5354 C C . SER G 1 61 ? 21.757 -37.255 -51.447 1.00 72.29 138 SER G C 1
ATOM 5355 O O . SER G 1 61 ? 20.797 -36.846 -52.096 1.00 71.09 138 SER G O 1
ATOM 5358 N N . ASP G 1 62 ? 22.836 -36.519 -51.213 1.00 74.30 139 ASP G N 1
ATOM 5359 C CA . ASP G 1 62 ? 22.960 -35.175 -51.754 1.00 75.89 139 ASP G CA 1
ATOM 5360 C C . ASP G 1 62 ? 23.125 -35.226 -53.269 1.00 78.39 139 ASP G C 1
ATOM 5361 O O . ASP G 1 62 ? 22.821 -34.261 -53.969 1.00 78.04 139 ASP G O 1
ATOM 5366 N N . GLU G 1 63 ? 23.605 -36.362 -53.767 1.00 80.83 140 GLU G N 1
ATOM 5367 C CA . GLU G 1 63 ? 23.818 -36.551 -55.198 1.00 82.22 140 GLU G CA 1
ATOM 5368 C C . GLU G 1 63 ? 22.498 -36.547 -55.960 1.00 77.95 140 GLU G C 1
ATOM 5369 O O . GLU G 1 63 ? 22.382 -35.929 -57.017 1.00 75.58 140 GLU G O 1
ATOM 5375 N N . GLU G 1 64 ? 21.507 -37.245 -55.416 1.00 77.12 141 GLU G N 1
ATOM 5376 C CA . GLU G 1 64 ? 20.195 -37.329 -56.047 1.00 76.61 141 GLU G CA 1
ATOM 5377 C C . GLU G 1 64 ? 19.307 -36.162 -55.627 1.00 70.47 141 GLU G C 1
ATOM 5378 O O . GLU G 1 64 ? 18.180 -36.024 -56.105 1.00 67.42 141 GLU G O 1
ATOM 5384 N N . GLY G 1 65 ? 19.825 -35.325 -54.731 1.00 67.15 142 GLY G N 1
ATOM 5385 C CA . GLY G 1 65 ? 19.095 -34.167 -54.250 1.00 60.45 142 GLY G CA 1
ATOM 5386 C C . GLY G 1 65 ? 17.919 -34.552 -53.375 1.00 54.81 142 GLY G C 1
ATOM 5387 O O . GLY G 1 65 ? 16.912 -33.843 -53.318 1.00 50.47 142 GLY G O 1
ATOM 5388 N N . ASP G 1 66 ? 18.057 -35.676 -52.682 1.00 54.29 143 ASP G N 1
ATOM 5389 C CA . ASP G 1 66 ? 16.976 -36.224 -51.871 1.00 52.67 143 ASP G CA 1
ATOM 5390 C C . ASP G 1 66 ? 17.105 -35.838 -50.400 1.00 50.36 143 ASP G C 1
ATOM 5391 O O . ASP G 1 66 ? 18.072 -36.211 -49.735 1.00 51.95 143 ASP G O 1
ATOM 5396 N N . PHE G 1 67 ? 16.123 -35.095 -49.897 1.00 46.22 144 PHE G N 1
ATOM 5397 C CA . PHE G 1 67 ? 16.101 -34.707 -48.491 1.00 47.59 144 PHE G CA 1
ATOM 5398 C C . PHE G 1 67 ? 14.750 -34.988 -47.851 1.00 45.99 144 PHE G C 1
ATOM 5399 O O . PHE G 1 67 ? 14.132 -34.095 -47.268 1.00 43.71 144 PHE G O 1
ATOM 5407 N N . SER G 1 68 ? 14.293 -36.231 -47.959 1.00 41.83 145 SER G N 1
ATOM 5408 C CA . SER G 1 68 ? 13.022 -36.610 -47.367 1.00 38.71 145 SER G CA 1
ATOM 5409 C C . SER G 1 68 ? 13.103 -36.533 -45.849 1.00 35.62 145 SER G C 1
ATOM 5410 O O . SER G 1 68 ? 14.085 -36.966 -45.251 1.00 34.84 145 SER G O 1
ATOM 5413 N N . LEU G 1 69 ? 12.071 -35.968 -45.231 1.00 34.34 146 LEU G N 1
ATOM 5414 C CA . LEU G 1 69 ? 12.002 -35.900 -43.777 1.00 31.50 146 LEU G CA 1
ATOM 5415 C C . LEU G 1 69 ? 11.538 -37.243 -43.237 1.00 31.03 146 LEU G C 1
ATOM 5416 O O . LEU G 1 69 ? 10.419 -37.674 -43.510 1.00 27.91 146 LEU G O 1
ATOM 5421 N N . ASP G 1 70 ? 12.407 -37.905 -42.481 1.00 34.55 147 ASP G N 1
ATOM 5422 C CA . ASP G 1 70 ? 12.101 -39.221 -41.942 1.00 35.01 147 ASP G CA 1
ATOM 5423 C C . ASP G 1 70 ? 11.718 -39.115 -40.478 1.00 34.45 147 ASP G C 1
ATOM 5424 O O . ASP G 1 70 ? 12.461 -38.551 -39.671 1.00 36.66 147 ASP G O 1
ATOM 5429 N N . ILE G 1 71 ? 10.558 -39.666 -40.136 1.00 29.55 148 ILE G N 1
ATOM 5430 C CA . ILE G 1 71 ? 10.070 -39.613 -38.764 1.00 27.31 148 ILE G CA 1
ATOM 5431 C C . ILE G 1 71 ? 9.798 -41.004 -38.201 1.00 27.42 148 ILE G C 1
ATOM 5432 O O . ILE G 1 71 ? 8.949 -41.740 -38.715 1.00 23.33 148 ILE G O 1
ATOM 5437 N N . TYR G 1 72 ? 10.519 -41.352 -37.140 1.00 28.28 149 TYR G N 1
ATOM 5438 C CA . TYR G 1 72 ? 10.261 -42.581 -36.404 1.00 27.38 149 TYR G CA 1
ATOM 5439 C C . TYR G 1 72 ? 10.792 -42.486 -34.974 1.00 27.52 149 TYR G C 1
ATOM 5440 O O . TYR G 1 72 ? 11.915 -42.032 -34.758 1.00 25.64 149 TYR G O 1
ATOM 5449 N N . PRO G 1 73 ? 9.984 -42.920 -33.990 1.00 25.61 150 PRO G N 1
ATOM 5450 C CA . PRO G 1 73 ? 8.616 -43.421 -34.168 1.00 24.02 150 PRO G CA 1
ATOM 5451 C C . PRO G 1 73 ? 7.600 -42.281 -34.213 1.00 24.80 150 PRO G C 1
ATOM 5452 O O . PRO G 1 73 ? 7.780 -41.273 -33.532 1.00 23.51 150 PRO G O 1
ATOM 5456 N N . LEU G 1 74 ? 6.538 -42.447 -34.994 1.00 26.51 151 LEU G N 1
ATOM 5457 C CA . LEU G 1 74 ? 5.541 -41.392 -35.153 1.00 27.80 151 LEU G CA 1
ATOM 5458 C C . LEU G 1 74 ? 4.803 -41.125 -33.845 1.00 30.32 151 LEU G C 1
ATOM 5459 O O . LEU G 1 74 ? 4.445 -42.053 -33.121 1.00 31.04 151 LEU G O 1
ATOM 5464 N N . MET G 1 75 ? 4.584 -39.851 -33.544 1.00 33.58 152 MET G N 1
ATOM 5465 C CA . MET G 1 75 ? 3.874 -39.458 -32.333 1.00 33.78 152 MET G CA 1
ATOM 5466 C C . MET G 1 75 ? 2.802 -38.426 -32.653 1.00 32.54 152 MET G C 1
ATOM 5467 O O . MET G 1 75 ? 2.884 -37.727 -33.662 1.00 30.13 152 MET G O 1
ATOM 5472 N N . LEU G 1 76 ? 1.795 -38.335 -31.790 1.00 32.03 153 LEU G N 1
ATOM 5473 C CA . LEU G 1 76 ? 0.694 -37.399 -31.991 1.00 31.83 153 LEU G CA 1
ATOM 5474 C C . LEU G 1 76 ? 1.198 -35.961 -32.127 1.00 32.81 153 LEU G C 1
ATOM 5475 O O . LEU G 1 76 ? 0.567 -35.131 -32.778 1.00 32.84 153 LEU G O 1
ATOM 5480 N N . ASP G 1 77 ? 2.342 -35.675 -31.515 1.00 34.93 154 ASP G N 1
ATOM 5481 C CA . ASP G 1 77 ? 2.935 -34.346 -31.601 1.00 37.81 154 ASP G CA 1
ATOM 5482 C C . ASP G 1 77 ? 3.457 -34.052 -33.012 1.00 32.13 154 ASP G C 1
ATOM 5483 O O . ASP G 1 77 ? 3.828 -32.924 -33.320 1.00 31.90 154 ASP G O 1
ATOM 5488 N N . ASP G 1 78 ? 3.476 -35.072 -33.865 1.00 28.30 155 ASP G N 1
ATOM 5489 C CA . ASP G 1 78 ? 3.926 -34.916 -35.247 1.00 25.00 155 ASP G CA 1
ATOM 5490 C C . ASP G 1 78 ? 2.770 -34.513 -36.160 1.00 21.13 155 ASP G C 1
ATOM 5491 O O . ASP G 1 78 ? 2.973 -34.194 -37.329 1.00 21.29 155 ASP G O 1
ATOM 5496 N N . ASP G 1 79 ? 1.554 -34.543 -35.623 1.00 19.94 156 ASP G N 1
ATOM 5497 C CA . ASP G 1 79 ? 0.379 -34.123 -36.375 1.00 23.01 156 ASP G CA 1
ATOM 5498 C C . ASP G 1 79 ? 0.545 -32.646 -36.718 1.00 25.33 156 ASP G C 1
ATOM 5499 O O . ASP G 1 79 ? 0.489 -31.790 -35.833 1.00 25.13 156 ASP G O 1
ATOM 5504 N N . ALA G 1 80 ? 0.763 -32.344 -37.996 1.00 24.60 157 ALA G N 1
ATOM 5505 C CA . ALA G 1 80 ? 1.133 -30.985 -38.372 1.00 26.66 157 ALA G CA 1
ATOM 5506 C C . ALA G 1 80 ? 1.250 -30.759 -39.874 1.00 28.84 157 ALA G C 1
ATOM 5507 O O . ALA G 1 80 ? 1.149 -31.688 -40.675 1.00 30.54 157 ALA G O 1
ATOM 5509 N N . LYS G 1 81 ? 1.472 -29.501 -40.231 1.00 29.22 158 LYS G N 1
ATOM 5510 C CA . LYS G 1 81 ? 1.665 -29.091 -41.612 1.00 33.28 158 LYS G CA 1
ATOM 5511 C C . LYS G 1 81 ? 3.161 -28.977 -41.907 1.00 33.04 158 LYS G C 1
ATOM 5512 O O . LYS G 1 81 ? 3.894 -28.297 -41.185 1.00 34.01 158 LYS G O 1
ATOM 5518 N N . TYR G 1 82 ? 3.611 -29.646 -42.963 1.00 30.40 159 TYR G N 1
ATOM 5519 C CA . TYR G 1 82 ? 5.028 -29.660 -43.306 1.00 26.28 159 TYR G CA 1
ATOM 5520 C C . TYR G 1 82 ? 5.276 -29.032 -44.674 1.00 28.42 159 TYR G C 1
ATOM 5521 O O . TYR G 1 82 ? 4.469 -29.182 -45.593 1.00 26.94 159 TYR G O 1
ATOM 5530 N N . GLN G 1 83 ? 6.393 -28.323 -44.799 1.00 29.15 160 GLN G N 1
ATOM 5531 C CA . GLN G 1 83 ? 6.790 -27.744 -46.077 1.00 29.52 160 GLN G CA 1
ATOM 5532 C C . GLN G 1 83 ? 8.286 -27.896 -46.298 1.00 30.74 160 GLN G C 1
ATOM 5533 O O . GLN G 1 83 ? 9.080 -27.787 -45.362 1.00 32.13 160 GLN G O 1
ATOM 5539 N N . CYS G 1 84 ? 8.662 -28.154 -47.545 1.00 32.38 161 CYS G N 1
ATOM 5540 C CA . CYS G 1 84 ? 10.061 -28.279 -47.923 1.00 34.21 161 CYS G CA 1
ATOM 5541 C C . CYS G 1 84 ? 10.538 -26.968 -48.534 1.00 36.16 161 CYS G C 1
ATOM 5542 O O . CYS G 1 84 ? 9.940 -26.469 -49.483 1.00 39.55 161 CYS G O 1
ATOM 5545 N N . GLN G 1 85 ? 11.616 -26.411 -47.992 1.00 36.15 162 GLN G N 1
ATOM 5546 C CA . GLN G 1 85 ? 12.088 -25.098 -48.418 1.00 34.45 162 GLN G CA 1
ATOM 5547 C C . GLN G 1 85 ? 13.547 -25.133 -48.836 1.00 36.82 162 GLN G C 1
ATOM 5548 O O . GLN G 1 85 ? 14.356 -25.822 -48.220 1.00 41.42 162 GLN G O 1
ATOM 5554 N N . VAL G 1 86 ? 13.879 -24.385 -49.884 1.00 34.05 163 VAL G N 1
ATOM 5555 C CA . VAL G 1 86 ? 15.264 -24.247 -50.318 1.00 34.88 163 VAL G CA 1
ATOM 5556 C C . VAL G 1 86 ? 15.628 -22.769 -50.426 1.00 37.40 163 VAL G C 1
ATOM 5557 O O . VAL G 1 86 ? 15.071 -22.048 -51.252 1.00 40.33 163 VAL G O 1
ATOM 5561 N N . GLY G 1 87 ? 16.556 -22.327 -49.582 1.00 44.24 164 GLY G N 1
ATOM 5562 C CA . GLY G 1 87 ? 17.019 -20.951 -49.596 1.00 47.60 164 GLY G CA 1
ATOM 5563 C C . GLY G 1 87 ? 17.640 -20.544 -50.921 1.00 51.00 164 GLY G C 1
ATOM 5564 O O . GLY G 1 87 ? 17.900 -21.387 -51.778 1.00 53.92 164 GLY G O 1
ATOM 5565 N N . PRO G 1 88 ? 17.871 -19.237 -51.101 1.00 52.79 165 PRO G N 1
ATOM 5566 C CA . PRO G 1 88 ? 18.431 -18.694 -52.343 1.00 54.58 165 PRO G CA 1
ATOM 5567 C C . PRO G 1 88 ? 19.891 -19.077 -52.524 1.00 56.94 165 PRO G C 1
ATOM 5568 O O . PRO G 1 88 ? 20.606 -19.278 -51.542 1.00 55.53 165 PRO G O 1
ATOM 5572 N N . GLY G 1 89 ? 20.326 -19.171 -53.775 1.00 62.37 166 GLY G N 1
ATOM 5573 C CA . GLY G 1 89 ? 21.709 -19.478 -54.080 1.00 68.58 166 GLY G CA 1
ATOM 5574 C C . GLY G 1 89 ? 22.597 -18.252 -53.984 1.00 75.69 166 GLY G C 1
ATOM 5575 O O . GLY G 1 89 ? 22.104 -17.124 -53.934 1.00 75.71 166 GLY G O 1
ATOM 5576 N N . PRO G 1 90 ? 23.919 -18.470 -53.962 1.00 82.26 167 PRO G N 1
ATOM 5577 C CA . PRO G 1 90 ? 24.919 -17.403 -53.844 1.00 86.80 167 PRO G CA 1
ATOM 5578 C C . PRO G 1 90 ? 24.920 -16.446 -55.035 1.00 90.45 167 PRO G C 1
ATOM 5579 O O . PRO G 1 90 ? 25.149 -15.251 -54.852 1.00 91.72 167 PRO G O 1
ATOM 5583 N N . GLN G 1 91 ? 24.672 -16.962 -56.236 1.00 92.71 168 GLN G N 1
ATOM 5584 C CA . GLN G 1 91 ? 24.677 -16.126 -57.435 1.00 96.03 168 GLN G CA 1
ATOM 5585 C C . GLN G 1 91 ? 23.361 -15.382 -57.647 1.00 94.11 168 GLN G C 1
ATOM 5586 O O . GLN G 1 91 ? 23.214 -14.633 -58.613 1.00 95.85 168 GLN G O 1
ATOM 5592 N N . GLY G 1 92 ? 22.407 -15.592 -56.747 1.00 91.46 169 GLY G N 1
ATOM 5593 C CA . GLY G 1 92 ? 21.135 -14.897 -56.822 1.00 89.88 169 GLY G CA 1
ATOM 5594 C C . GLY G 1 92 ? 19.970 -15.779 -57.226 1.00 86.77 169 GLY G C 1
ATOM 5595 O O . GLY G 1 92 ? 18.872 -15.285 -57.482 1.00 86.42 169 GLY G O 1
ATOM 5596 N N . GLU G 1 93 ? 20.205 -17.085 -57.292 1.00 84.96 170 GLU G N 1
ATOM 5597 C CA . GLU G 1 93 ? 19.137 -18.028 -57.592 1.00 83.20 170 GLU G CA 1
ATOM 5598 C C . GLU G 1 93 ? 18.043 -17.883 -56.540 1.00 79.07 170 GLU G C 1
ATOM 5599 O O . GLU G 1 93 ? 18.310 -18.008 -55.347 1.00 77.71 170 GLU G O 1
ATOM 5605 N N . GLN G 1 94 ? 16.818 -17.611 -56.980 1.00 77.85 171 GLN G N 1
ATOM 5606 C CA . GLN G 1 94 ? 15.705 -17.409 -56.053 1.00 75.42 171 GLN G CA 1
ATOM 5607 C C . GLN G 1 94 ? 15.348 -18.690 -55.292 1.00 68.20 171 GLN G C 1
ATOM 5608 O O . GLN G 1 94 ? 15.512 -19.799 -55.803 1.00 66.38 171 GLN G O 1
ATOM 5614 N N . GLY G 1 95 ? 14.864 -18.526 -54.066 1.00 62.52 172 GLY G N 1
ATOM 5615 C CA . GLY G 1 95 ? 14.503 -19.657 -53.231 1.00 55.96 172 GLY G CA 1
ATOM 5616 C C . GLY G 1 95 ? 13.157 -20.243 -53.608 1.00 50.54 172 GLY G C 1
ATOM 5617 O O . GLY G 1 95 ? 12.291 -19.545 -54.137 1.00 49.08 172 GLY G O 1
ATOM 5618 N N . ILE G 1 96 ? 12.977 -21.530 -53.336 1.00 46.84 173 ILE G N 1
ATOM 5619 C CA . ILE G 1 96 ? 11.737 -22.210 -53.694 1.00 45.16 173 ILE G CA 1
ATOM 5620 C C . ILE G 1 96 ? 11.045 -22.807 -52.470 1.00 40.56 173 ILE G C 1
ATOM 5621 O O . ILE G 1 96 ? 11.696 -23.138 -51.482 1.00 38.39 173 ILE G O 1
ATOM 5626 N N . ARG G 1 97 ? 9.723 -22.928 -52.540 1.00 40.81 174 ARG G N 1
ATOM 5627 C CA . ARG G 1 97 ? 8.942 -23.504 -51.446 1.00 38.28 174 ARG G CA 1
ATOM 5628 C C . ARG G 1 97 ? 7.965 -24.548 -51.972 1.00 36.51 174 ARG G C 1
ATOM 5629 O O . ARG G 1 97 ? 7.188 -24.274 -52.889 1.00 37.87 174 ARG G O 1
ATOM 5637 N N . SER G 1 98 ? 7.998 -25.740 -51.383 1.00 34.39 175 SER G N 1
ATOM 5638 C CA . SER G 1 98 ? 7.138 -26.834 -51.825 1.00 38.17 175 SER G CA 1
ATOM 5639 C C . SER G 1 98 ? 5.721 -26.631 -51.321 1.00 37.73 175 SER G C 1
ATOM 5640 O O . SER G 1 98 ? 5.471 -25.773 -50.476 1.00 36.34 175 SER G O 1
ATOM 5643 N N . ARG G 1 99 ? 4.795 -27.424 -51.847 1.00 39.91 176 ARG G N 1
ATOM 5644 C CA . ARG G 1 99 ? 3.433 -27.447 -51.337 1.00 42.25 176 ARG G CA 1
ATOM 5645 C C . ARG G 1 99 ? 3.465 -27.856 -49.870 1.00 38.11 176 ARG G C 1
ATOM 5646 O O . ARG G 1 99 ? 4.416 -28.498 -49.417 1.00 35.30 176 ARG G O 1
ATOM 5654 N N . PHE G 1 100 ? 2.432 -27.481 -49.125 1.00 35.68 177 PHE G N 1
ATOM 5655 C CA . PHE G 1 100 ? 2.298 -27.938 -47.746 1.00 35.00 177 PHE G CA 1
ATOM 5656 C C . PHE G 1 100 ? 1.704 -29.340 -47.690 1.00 34.78 177 PHE G C 1
ATOM 5657 O O . PHE G 1 100 ? 0.849 -29.691 -48.500 1.00 37.83 177 PHE G O 1
ATOM 5665 N N . ALA G 1 101 ? 2.170 -30.139 -46.737 1.00 33.58 178 ALA G N 1
ATOM 5666 C CA . ALA G 1 101 ? 1.626 -31.477 -46.525 1.00 35.95 178 ALA G CA 1
ATOM 5667 C C . ALA G 1 101 ? 1.112 -31.635 -45.095 1.00 35.50 178 ALA G C 1
ATOM 5668 O O . ALA G 1 101 ? 1.837 -31.386 -44.132 1.00 36.19 178 ALA G O 1
ATOM 5670 N N . LYS G 1 102 ? -0.147 -32.042 -44.968 1.00 33.69 179 LYS G N 1
ATOM 5671 C CA . LYS G 1 102 ? -0.756 -32.282 -43.666 1.00 33.21 179 LYS G CA 1
ATOM 5672 C C . LYS G 1 102 ? -0.527 -33.725 -43.235 1.00 30.75 179 LYS G C 1
ATOM 5673 O O . LYS G 1 102 ? -1.042 -34.651 -43.856 1.00 30.25 179 LYS G O 1
ATOM 5679 N N . LEU G 1 103 ? 0.256 -33.906 -42.177 1.00 28.01 180 LEU G N 1
ATOM 5680 C CA . LEU G 1 103 ? 0.474 -35.222 -41.602 1.00 29.27 180 LEU G CA 1
ATOM 5681 C C . LEU G 1 103 ? -0.528 -35.475 -40.480 1.00 33.60 180 LEU G C 1
ATOM 5682 O O . LEU G 1 103 ? -0.501 -34.803 -39.448 1.00 35.72 180 LEU G O 1
ATOM 5687 N N . THR G 1 104 ? -1.414 -36.444 -40.691 1.00 32.75 181 THR G N 1
ATOM 5688 C CA . THR G 1 104 ? -2.424 -36.791 -39.698 1.00 29.81 181 THR G CA 1
ATOM 5689 C C . THR G 1 104 ? -2.011 -38.044 -38.934 1.00 31.73 181 THR G C 1
ATOM 5690 O O . THR G 1 104 ? -1.826 -39.112 -39.524 1.00 32.46 181 THR G O 1
ATOM 5694 N N . VAL G 1 105 ? -1.864 -37.907 -37.621 1.00 29.61 182 VAL G N 1
ATOM 5695 C CA . VAL G 1 105 ? -1.468 -39.020 -36.767 1.00 28.35 182 VAL G CA 1
ATOM 5696 C C . VAL G 1 105 ? -2.678 -39.588 -36.031 1.00 33.52 182 VAL G C 1
ATOM 5697 O O . VAL G 1 105 ? -3.415 -38.854 -35.375 1.00 36.63 182 VAL G O 1
ATOM 5701 N N . LEU G 1 106 ? -2.882 -40.897 -36.153 1.00 35.23 183 LEU G N 1
ATOM 5702 C CA . LEU G 1 106 ? -4.002 -41.568 -35.498 1.00 34.93 183 LEU G CA 1
ATOM 5703 C C . LEU G 1 106 ? -3.502 -42.498 -34.403 1.00 34.75 183 LEU G C 1
ATOM 5704 O O . LEU G 1 106 ? -2.413 -43.067 -34.509 1.00 37.71 183 LEU G O 1
ATOM 5709 N N . VAL G 1 107 ? -4.302 -42.659 -33.354 1.00 32.58 184 VAL G N 1
ATOM 5710 C CA . VAL G 1 107 ? -3.993 -43.638 -32.320 1.00 32.58 184 VAL G CA 1
ATOM 5711 C C . VAL G 1 107 ? -4.355 -45.039 -32.815 1.00 34.55 184 VAL G C 1
ATOM 5712 O O . VAL G 1 107 ? -5.217 -45.192 -33.681 1.00 31.73 184 VAL G O 1
ATOM 5716 N N . PRO G 1 108 ? -3.688 -46.066 -32.272 1.00 39.38 185 PRO G N 1
ATOM 5717 C CA . PRO G 1 108 ? -3.997 -47.455 -32.630 1.00 44.25 185 PRO G CA 1
ATOM 5718 C C . PRO G 1 108 ? -5.417 -47.825 -32.211 1.00 49.54 185 PRO G C 1
ATOM 5719 O O . PRO G 1 108 ? -5.962 -47.194 -31.309 1.00 48.57 185 PRO G O 1
ATOM 5723 N N . HIS G 1 109 ? -5.999 -48.834 -32.857 1.00 55.45 186 HIS G N 1
ATOM 5724 C CA . HIS G 1 109 ? -7.362 -49.270 -32.554 1.00 59.34 186 HIS G CA 1
ATOM 5725 C C . HIS G 1 109 ? -7.611 -49.434 -31.053 1.00 59.51 186 HIS G C 1
ATOM 5726 O O . HIS G 1 109 ? -7.013 -50.289 -30.398 1.00 60.60 186 HIS G O 1
ATOM 5733 N N . GLY H 1 4 ? 14.712 -21.835 -17.714 1.00 60.41 81 GLY H N 1
ATOM 5734 C CA . GLY H 1 4 ? 14.391 -22.260 -19.064 1.00 56.94 81 GLY H CA 1
ATOM 5735 C C . GLY H 1 4 ? 14.413 -21.097 -20.036 1.00 56.32 81 GLY H C 1
ATOM 5736 O O . GLY H 1 4 ? 13.951 -20.004 -19.710 1.00 58.81 81 GLY H O 1
ATOM 5737 N N . GLN H 1 5 ? 14.947 -21.335 -21.232 1.00 54.17 82 GLN H N 1
ATOM 5738 C CA . GLN H 1 5 ? 15.088 -20.290 -22.246 1.00 51.82 82 GLN H CA 1
ATOM 5739 C C . GLN H 1 5 ? 13.785 -19.528 -22.487 1.00 50.32 82 GLN H C 1
ATOM 5740 O O . GLN H 1 5 ? 12.703 -20.112 -22.532 1.00 46.31 82 GLN H O 1
ATOM 5746 N N . HIS H 1 6 ? 13.900 -18.214 -22.640 1.00 52.18 83 HIS H N 1
ATOM 5747 C CA . HIS H 1 6 ? 12.732 -17.367 -22.846 1.00 53.11 83 HIS H CA 1
ATOM 5748 C C . HIS H 1 6 ? 13.135 -16.064 -23.520 1.00 52.49 83 HIS H C 1
ATOM 5749 O O . HIS H 1 6 ? 14.321 -15.761 -23.639 1.00 50.99 83 HIS H O 1
ATOM 5756 N N . PHE H 1 7 ? 12.143 -15.303 -23.968 1.00 53.00 84 PHE H N 1
ATOM 5757 C CA . PHE H 1 7 ? 12.395 -14.029 -24.627 1.00 52.00 84 PHE H CA 1
ATOM 5758 C C . PHE H 1 7 ? 12.419 -12.870 -23.637 1.00 56.40 84 PHE H C 1
ATOM 5759 O O . PHE H 1 7 ? 11.438 -12.613 -22.937 1.00 57.26 84 PHE H O 1
ATOM 5767 N N . ALA H 1 8 ? 13.549 -12.175 -23.582 1.00 58.33 85 ALA H N 1
ATOM 5768 C CA . ALA H 1 8 ? 13.653 -10.953 -22.799 1.00 62.77 85 ALA H CA 1
ATOM 5769 C C . ALA H 1 8 ? 13.188 -9.784 -23.661 1.00 60.97 85 ALA H C 1
ATOM 5770 O O . ALA H 1 8 ? 12.696 -8.775 -23.154 1.00 62.86 85 ALA H O 1
ATOM 5772 N N . MET H 1 9 ? 13.344 -9.937 -24.972 1.00 56.81 86 MET H N 1
ATOM 5773 C CA . MET H 1 9 ? 12.903 -8.926 -25.923 1.00 53.89 86 MET H CA 1
ATOM 5774 C C . MET H 1 9 ? 12.362 -9.579 -27.188 1.00 49.66 86 MET H C 1
ATOM 5775 O O . MET H 1 9 ? 12.991 -10.472 -27.754 1.00 47.11 86 MET H O 1
ATOM 5780 N N . GLU H 1 10 ? 11.189 -9.132 -27.624 1.00 49.75 87 GLU H N 1
ATOM 5781 C CA . GLU H 1 10 ? 10.575 -9.652 -28.839 1.00 47.22 87 GLU H CA 1
ATOM 5782 C C . GLU H 1 10 ? 10.402 -8.541 -29.866 1.00 48.07 87 GLU H C 1
ATOM 5783 O O . GLU H 1 10 ? 10.318 -7.366 -29.508 1.00 49.31 87 GLU H O 1
ATOM 5789 N N . PRO H 1 11 ? 10.350 -8.906 -31.154 1.00 47.17 88 PRO H N 1
ATOM 5790 C CA . PRO H 1 11 ? 10.183 -7.893 -32.201 1.00 46.67 88 PRO H CA 1
ATOM 5791 C C . PRO H 1 11 ? 8.785 -7.284 -32.190 1.00 50.61 88 PRO H C 1
ATOM 5792 O O . PRO H 1 11 ? 7.794 -8.003 -32.078 1.00 51.20 88 PRO H O 1
ATOM 5796 N N . GLN H 1 12 ? 8.716 -5.962 -32.293 1.00 56.19 89 GLN H N 1
ATOM 5797 C CA . GLN H 1 12 ? 7.440 -5.273 -32.420 1.00 58.56 89 GLN H CA 1
ATOM 5798 C C . GLN H 1 12 ? 7.269 -4.763 -33.844 1.00 53.62 89 GLN H C 1
ATOM 5799 O O . GLN H 1 12 ? 8.238 -4.668 -34.600 1.00 49.45 89 GLN H O 1
ATOM 5805 N N . ASP H 1 13 ? 6.031 -4.446 -34.209 1.00 54.10 90 ASP H N 1
ATOM 5806 C CA . ASP H 1 13 ? 5.732 -3.938 -35.542 1.00 54.40 90 ASP H CA 1
ATOM 5807 C C . ASP H 1 13 ? 6.530 -2.670 -35.847 1.00 55.35 90 ASP H C 1
ATOM 5808 O O . ASP H 1 13 ? 6.650 -1.781 -35.003 1.00 57.65 90 ASP H O 1
ATOM 5813 N N . GLN H 1 14 ? 7.076 -2.597 -37.057 1.00 55.08 91 GLN H N 1
ATOM 5814 C CA . GLN H 1 14 ? 7.825 -1.424 -37.494 1.00 54.83 91 GLN H CA 1
ATOM 5815 C C . GLN H 1 14 ? 7.433 -1.007 -38.902 1.00 56.02 91 GLN H C 1
ATOM 5816 O O . GLN H 1 14 ? 6.912 -1.806 -39.681 1.00 57.43 91 GLN H O 1
ATOM 5822 N N . THR H 1 15 ? 7.706 0.254 -39.217 1.00 56.14 92 THR H N 1
ATOM 5823 C CA . THR H 1 15 ? 7.576 0.776 -40.569 1.00 55.32 92 THR H CA 1
ATOM 5824 C C . THR H 1 15 ? 8.858 1.538 -40.894 1.00 52.47 92 THR H C 1
ATOM 5825 O O . THR H 1 15 ? 9.446 2.172 -40.020 1.00 52.96 92 THR H O 1
ATOM 5829 N N . ALA H 1 16 ? 9.304 1.465 -42.142 1.00 49.74 93 ALA H N 1
ATOM 5830 C CA . ALA H 1 16 ? 10.556 2.106 -42.521 1.00 48.80 93 ALA H CA 1
ATOM 5831 C C . ALA H 1 16 ? 10.638 2.350 -44.022 1.00 48.90 93 ALA H C 1
ATOM 5832 O O . ALA H 1 16 ? 9.897 1.753 -44.803 1.00 48.66 93 ALA H O 1
ATOM 5834 N N . VAL H 1 17 ? 11.555 3.229 -44.413 1.00 49.37 94 VAL H N 1
ATOM 5835 C CA . VAL H 1 17 ? 11.707 3.627 -45.806 1.00 48.92 94 VAL H CA 1
ATOM 5836 C C . VAL H 1 17 ? 12.729 2.763 -46.536 1.00 46.92 94 VAL H C 1
ATOM 5837 O O . VAL H 1 17 ? 13.718 2.321 -45.951 1.00 42.27 94 VAL H O 1
ATOM 5841 N N . VAL H 1 18 ? 12.480 2.525 -47.818 1.00 49.88 95 VAL H N 1
ATOM 5842 C CA . VAL H 1 18 ? 13.445 1.842 -48.663 1.00 46.74 95 VAL H CA 1
ATOM 5843 C C . VAL H 1 18 ? 14.796 2.519 -48.512 1.00 43.43 95 VAL H C 1
ATOM 5844 O O . VAL H 1 18 ? 14.877 3.745 -48.487 1.00 46.26 95 VAL H O 1
ATOM 5848 N N . GLY H 1 19 ? 15.852 1.722 -48.399 1.00 39.61 96 GLY H N 1
ATOM 5849 C CA . GLY H 1 19 ? 17.200 2.253 -48.328 1.00 39.61 96 GLY H CA 1
ATOM 5850 C C . GLY H 1 19 ? 17.759 2.342 -46.923 1.00 42.02 96 GLY H C 1
ATOM 5851 O O . GLY H 1 19 ? 18.973 2.382 -46.739 1.00 43.39 96 GLY H O 1
ATOM 5852 N N . SER H 1 20 ? 16.879 2.367 -45.927 1.00 43.57 97 SER H N 1
ATOM 5853 C CA . SER H 1 20 ? 17.311 2.482 -44.538 1.00 44.19 97 SER H CA 1
ATOM 5854 C C . SER H 1 20 ? 17.776 1.145 -43.968 1.00 42.43 97 SER H C 1
ATOM 5855 O O . SER H 1 20 ? 17.631 0.104 -44.606 1.00 41.94 97 SER H O 1
ATOM 5858 N N . ARG H 1 21 ? 18.346 1.184 -42.767 1.00 41.38 98 ARG H N 1
ATOM 5859 C CA . ARG H 1 21 ? 18.717 -0.033 -42.058 1.00 38.71 98 ARG H CA 1
ATOM 5860 C C . ARG H 1 21 ? 17.710 -0.314 -40.954 1.00 40.68 98 ARG H C 1
ATOM 5861 O O . ARG H 1 21 ? 17.448 0.541 -40.107 1.00 41.87 98 ARG H O 1
ATOM 5869 N N . VAL H 1 22 ? 17.151 -1.518 -40.972 1.00 41.22 99 VAL H N 1
ATOM 5870 C CA . VAL H 1 22 ? 16.153 -1.921 -39.992 1.00 41.26 99 VAL H CA 1
ATOM 5871 C C . VAL H 1 22 ? 16.709 -2.974 -39.046 1.00 42.29 99 VAL H C 1
ATOM 5872 O O . VAL H 1 22 ? 17.394 -3.902 -39.468 1.00 41.81 99 VAL H O 1
ATOM 5876 N N . THR H 1 23 ? 16.410 -2.825 -37.762 1.00 44.19 100 THR H N 1
ATOM 5877 C CA . THR H 1 23 ? 16.784 -3.826 -36.775 1.00 42.78 100 THR H CA 1
ATOM 5878 C C . THR H 1 23 ? 15.539 -4.378 -36.091 1.00 45.95 100 THR H C 1
ATOM 5879 O O . THR H 1 23 ? 14.861 -3.666 -35.349 1.00 50.45 100 THR H O 1
ATOM 5883 N N . LEU H 1 24 ? 15.233 -5.643 -36.358 1.00 42.31 101 LEU H N 1
ATOM 5884 C CA . LEU H 1 24 ? 14.151 -6.327 -35.663 1.00 42.48 101 LEU H CA 1
ATOM 5885 C C . LEU H 1 24 ? 14.732 -7.069 -34.466 1.00 42.28 101 LEU H C 1
ATOM 5886 O O . LEU H 1 24 ? 15.431 -8.066 -34.632 1.00 39.25 101 LEU H O 1
ATOM 5891 N N . PRO H 1 25 ? 14.435 -6.585 -33.252 1.00 40.32 102 PRO H N 1
ATOM 5892 C CA . PRO H 1 25 ? 15.073 -7.079 -32.029 1.00 41.61 102 PRO H CA 1
ATOM 5893 C C . PRO H 1 25 ? 14.610 -8.473 -31.604 1.00 38.75 102 PRO H C 1
ATOM 5894 O O . PRO H 1 25 ? 13.456 -8.850 -31.809 1.00 38.01 102 PRO H O 1
ATOM 5898 N N . CYS H 1 26 ? 15.531 -9.231 -31.022 1.00 37.43 103 CYS H N 1
ATOM 5899 C CA . CYS H 1 26 ? 15.204 -10.505 -30.399 1.00 37.39 103 CYS H CA 1
ATOM 5900 C C . CYS H 1 26 ? 16.309 -10.887 -29.428 1.00 40.05 103 CYS H C 1
ATOM 5901 O O . CYS H 1 26 ? 17.467 -11.049 -29.817 1.00 39.50 103 CYS H O 1
ATOM 5904 N N . ARG H 1 27 ? 15.944 -11.022 -28.158 1.00 42.69 104 ARG H N 1
ATOM 5905 C CA . ARG H 1 27 ? 16.910 -11.338 -27.120 1.00 47.29 104 ARG H CA 1
ATOM 5906 C C . ARG H 1 27 ? 16.403 -12.513 -26.300 1.00 50.92 104 ARG H C 1
ATOM 5907 O O . ARG H 1 27 ? 15.297 -12.480 -25.760 1.00 52.64 104 ARG H O 1
ATOM 5915 N N . VAL H 1 28 ? 17.213 -13.560 -26.224 1.00 50.75 105 VAL H N 1
ATOM 5916 C CA . VAL H 1 28 ? 16.819 -14.766 -25.524 1.00 47.94 105 VAL H CA 1
ATOM 5917 C C . VAL H 1 28 ? 17.724 -15.024 -24.330 1.00 52.08 105 VAL H C 1
ATOM 5918 O O . VAL H 1 28 ? 18.948 -15.016 -24.450 1.00 55.44 105 VAL H O 1
ATOM 5922 N N . MET H 1 29 ? 17.109 -15.247 -23.175 1.00 52.81 106 MET H N 1
ATOM 5923 C CA . MET H 1 29 ? 17.842 -15.617 -21.974 1.00 57.74 106 MET H CA 1
ATOM 5924 C C . MET H 1 29 ? 17.875 -17.138 -21.822 1.00 58.07 106 MET H C 1
ATOM 5925 O O . MET H 1 29 ? 16.926 -17.824 -22.199 1.00 56.54 106 MET H O 1
ATOM 5930 N N . GLU H 1 30 ? 18.974 -17.655 -21.283 1.00 61.90 107 GLU H N 1
ATOM 5931 C CA . GLU H 1 30 ? 19.116 -19.086 -21.034 1.00 66.28 107 GLU H CA 1
ATOM 5932 C C . GLU H 1 30 ? 18.889 -19.922 -22.291 1.00 63.83 107 GLU H C 1
ATOM 5933 O O . GLU H 1 30 ? 18.313 -21.007 -22.219 1.00 63.51 107 GLU H O 1
ATOM 5939 N N . LYS H 1 31 ? 19.337 -19.421 -23.438 1.00 61.27 108 LYS H N 1
ATOM 5940 C CA . LYS H 1 31 ? 19.126 -20.123 -24.700 1.00 57.96 108 LYS H CA 1
ATOM 5941 C C . LYS H 1 31 ? 19.797 -21.491 -24.704 1.00 60.72 108 LYS H C 1
ATOM 5942 O O . LYS H 1 31 ? 20.980 -21.612 -24.390 1.00 63.91 108 LYS H O 1
ATOM 5948 N N . VAL H 1 32 ? 19.036 -22.515 -25.074 1.00 59.67 109 VAL H N 1
ATOM 5949 C CA . VAL H 1 32 ? 19.557 -23.876 -25.122 1.00 61.04 109 VAL H CA 1
ATOM 5950 C C . VAL H 1 32 ? 19.538 -24.435 -26.542 1.00 56.73 109 VAL H C 1
ATOM 5951 O O . VAL H 1 32 ? 20.389 -25.243 -26.910 1.00 59.22 109 VAL H O 1
ATOM 5955 N N . GLY H 1 33 ? 18.565 -24.001 -27.338 1.00 50.23 110 GLY H N 1
ATOM 5956 C CA . GLY H 1 33 ? 18.422 -24.486 -28.699 1.00 46.92 110 GLY H CA 1
ATOM 5957 C C . GLY H 1 33 ? 18.941 -23.525 -29.756 1.00 46.55 110 GLY H C 1
ATOM 5958 O O . GLY H 1 33 ? 19.393 -22.421 -29.442 1.00 46.93 110 GLY H O 1
ATOM 5959 N N . ALA H 1 34 ? 18.869 -23.949 -31.015 1.00 43.14 111 ALA H N 1
ATOM 5960 C CA . ALA H 1 34 ? 19.354 -23.152 -32.136 1.00 43.10 111 ALA H CA 1
ATOM 5961 C C . ALA H 1 34 ? 18.332 -22.096 -32.545 1.00 44.02 111 ALA H C 1
ATOM 5962 O O . ALA H 1 34 ? 17.151 -22.397 -32.708 1.00 45.83 111 ALA H O 1
ATOM 5964 N N . LEU H 1 35 ? 18.787 -20.858 -32.714 1.00 42.71 112 LEU H N 1
ATOM 5965 C CA . LEU H 1 35 ? 17.879 -19.765 -33.050 1.00 42.23 112 LEU H CA 1
ATOM 5966 C C . LEU H 1 35 ? 17.842 -19.484 -34.548 1.00 40.34 112 LEU H C 1
ATOM 5967 O O . LEU H 1 35 ? 18.839 -19.644 -35.251 1.00 42.79 112 LEU H O 1
ATOM 5972 N N . GLN H 1 36 ? 16.679 -19.055 -35.024 1.00 35.79 113 GLN H N 1
ATOM 5973 C CA . GLN H 1 36 ? 16.490 -18.751 -36.430 1.00 33.92 113 GLN H CA 1
ATOM 5974 C C . GLN H 1 36 ? 15.321 -17.786 -36.603 1.00 32.61 113 GLN H C 1
ATOM 5975 O O . GLN H 1 36 ? 14.393 -17.767 -35.795 1.00 29.25 113 GLN H O 1
ATOM 5981 N N . TRP H 1 37 ? 15.372 -16.978 -37.655 1.00 31.87 114 TRP H N 1
ATOM 5982 C CA . TRP H 1 37 ? 14.250 -16.119 -37.999 1.00 30.00 114 TRP H CA 1
ATOM 5983 C C . TRP H 1 37 ? 13.474 -16.707 -39.166 1.00 28.79 114 TRP H C 1
ATOM 5984 O O . TRP H 1 37 ? 14.036 -17.404 -40.007 1.00 29.77 114 TRP H O 1
ATOM 5995 N N . THR H 1 38 ? 12.176 -16.434 -39.211 1.00 27.19 115 THR H N 1
ATOM 5996 C CA . THR H 1 38 ? 11.402 -16.708 -40.413 1.00 27.61 115 THR H CA 1
ATOM 5997 C C . THR H 1 38 ? 10.811 -15.414 -40.971 1.00 29.90 115 THR H C 1
ATOM 5998 O O . THR H 1 38 ? 10.414 -14.515 -40.225 1.00 30.57 115 THR H O 1
ATOM 6002 N N . LYS H 1 39 ? 10.783 -15.321 -42.292 1.00 30.05 116 LYS H N 1
ATOM 6003 C CA . LYS H 1 39 ? 10.156 -14.209 -42.977 1.00 32.09 116 LYS H CA 1
ATOM 6004 C C . LYS H 1 39 ? 9.051 -14.777 -43.855 1.00 34.69 116 LYS H C 1
ATOM 6005 O O . LYS H 1 39 ? 9.325 -15.500 -44.812 1.00 37.49 116 LYS H O 1
ATOM 6011 N N . ASP H 1 40 ? 7.804 -14.452 -43.527 1.00 36.54 117 ASP H N 1
ATOM 6012 C CA . ASP H 1 40 ? 6.652 -15.089 -44.161 1.00 39.51 117 ASP H CA 1
ATOM 6013 C C . ASP H 1 40 ? 6.769 -16.598 -44.009 1.00 40.21 117 ASP H C 1
ATOM 6014 O O . ASP H 1 40 ? 6.515 -17.348 -44.949 1.00 41.43 117 ASP H O 1
ATOM 6019 N N . ASP H 1 41 ? 7.180 -17.032 -42.821 1.00 40.03 118 ASP H N 1
ATOM 6020 C CA . ASP H 1 41 ? 7.290 -18.453 -42.505 1.00 39.44 118 ASP H CA 1
ATOM 6021 C C . ASP H 1 41 ? 8.393 -19.158 -43.290 1.00 41.36 118 ASP H C 1
ATOM 6022 O O . ASP H 1 41 ? 8.404 -20.386 -43.387 1.00 45.49 118 ASP H O 1
ATOM 6027 N N . PHE H 1 42 ? 9.317 -18.385 -43.852 1.00 37.91 119 PHE H N 1
ATOM 6028 C CA . PHE H 1 42 ? 10.454 -18.959 -44.557 1.00 34.82 119 PHE H CA 1
ATOM 6029 C C . PHE H 1 42 ? 11.705 -18.853 -43.693 1.00 33.66 119 PHE H C 1
ATOM 6030 O O . PHE H 1 42 ? 12.100 -17.755 -43.302 1.00 30.44 119 PHE H O 1
ATOM 6038 N N . GLY H 1 43 ? 12.321 -19.995 -43.391 1.00 33.78 120 GLY H N 1
ATOM 6039 C CA . GLY H 1 43 ? 13.507 -20.025 -42.547 1.00 32.97 120 GLY H CA 1
ATOM 6040 C C . GLY H 1 43 ? 14.688 -19.307 -43.178 1.00 34.41 120 GLY H C 1
ATOM 6041 O O . GLY H 1 43 ? 15.041 -19.580 -44.322 1.00 36.83 120 GLY H O 1
ATOM 6042 N N . LEU H 1 44 ? 15.306 -18.392 -42.435 1.00 34.71 121 LEU H N 1
ATOM 6043 C CA . LEU H 1 44 ? 16.394 -17.576 -42.975 1.00 34.90 121 LEU H CA 1
ATOM 6044 C C . LEU H 1 44 ? 17.785 -18.154 -42.701 1.00 34.03 121 LEU H C 1
ATOM 6045 O O . LEU H 1 44 ? 18.763 -17.764 -43.337 1.00 32.31 121 LEU H O 1
ATOM 6050 N N . GLY H 1 45 ? 17.871 -19.080 -41.753 1.00 36.29 122 GLY H N 1
ATOM 6051 C CA . GLY H 1 45 ? 19.134 -19.722 -41.432 1.00 37.33 122 GLY H CA 1
ATOM 6052 C C . GLY H 1 45 ? 19.364 -19.817 -39.937 1.00 40.08 122 GLY H C 1
ATOM 6053 O O . GLY H 1 45 ? 18.858 -19.000 -39.168 1.00 39.51 122 GLY H O 1
ATOM 6054 N N . GLN H 1 46 ? 20.122 -20.826 -39.522 1.00 43.15 123 GLN H N 1
ATOM 6055 C CA . GLN H 1 46 ? 20.451 -21.010 -38.114 1.00 43.82 123 GLN H CA 1
ATOM 6056 C C . GLN H 1 46 ? 21.896 -20.611 -37.862 1.00 47.50 123 GLN H C 1
ATOM 6057 O O . GLN H 1 46 ? 22.659 -20.401 -38.804 1.00 48.51 123 GLN H O 1
ATOM 6063 N N . HIS H 1 47 ? 22.267 -20.513 -36.589 1.00 49.82 124 HIS H N 1
ATOM 6064 C CA . HIS H 1 47 ? 23.636 -20.176 -36.210 1.00 55.13 124 HIS H CA 1
ATOM 6065 C C . HIS H 1 47 ? 24.154 -18.927 -36.935 1.00 54.03 124 HIS H C 1
ATOM 6066 O O . HIS H 1 47 ? 25.306 -18.878 -37.370 1.00 55.12 124 HIS H O 1
ATOM 6073 N N . ARG H 1 48 ? 23.288 -17.926 -37.063 1.00 52.08 125 ARG H N 1
ATOM 6074 C CA . ARG H 1 48 ? 23.645 -16.644 -37.671 1.00 52.02 125 ARG H CA 1
ATOM 6075 C C . ARG H 1 48 ? 24.076 -16.752 -39.130 1.00 53.17 125 ARG H C 1
ATOM 6076 O O . ARG H 1 48 ? 24.506 -15.763 -39.723 1.00 54.12 125 ARG H O 1
ATOM 6084 N N . ASN H 1 49 ? 23.966 -17.946 -39.705 1.00 55.42 126 ASN H N 1
ATOM 6085 C CA . ASN H 1 49 ? 24.345 -18.151 -41.101 1.00 59.53 126 ASN H CA 1
ATOM 6086 C C . ASN H 1 49 ? 23.169 -17.900 -42.038 1.00 54.18 126 ASN H C 1
ATOM 6087 O O . ASN H 1 49 ? 22.361 -18.797 -42.288 1.00 53.61 126 ASN H O 1
ATOM 6092 N N . LEU H 1 50 ? 23.076 -16.676 -42.553 1.00 50.10 127 LEU H N 1
ATOM 6093 C CA . LEU H 1 50 ? 21.979 -16.299 -43.442 1.00 48.24 127 LEU H CA 1
ATOM 6094 C C . LEU H 1 50 ? 22.408 -16.251 -44.906 1.00 52.54 127 LEU H C 1
ATOM 6095 O O . LEU H 1 50 ? 21.973 -15.378 -45.658 1.00 51.94 127 LEU H O 1
ATOM 6100 N N . SER H 1 51 ? 23.257 -17.193 -45.306 1.00 56.88 128 SER H N 1
ATOM 6101 C CA . SER H 1 51 ? 23.731 -17.259 -46.684 1.00 58.28 128 SER H CA 1
ATOM 6102 C C . SER H 1 51 ? 22.563 -17.286 -47.664 1.00 54.73 128 SER H C 1
ATOM 6103 O O . SER H 1 51 ? 21.574 -17.989 -47.451 1.00 55.29 128 SER H O 1
ATOM 6106 N N . GLY H 1 52 ? 22.687 -16.519 -48.741 1.00 51.74 129 GLY H N 1
ATOM 6107 C CA . GLY H 1 52 ? 21.635 -16.427 -49.734 1.00 50.22 129 GLY H CA 1
ATOM 6108 C C . GLY H 1 52 ? 20.899 -15.114 -49.604 1.00 47.84 129 GLY H C 1
ATOM 6109 O O . GLY H 1 52 ? 20.424 -14.550 -50.591 1.00 47.39 129 GLY H O 1
ATOM 6110 N N . PHE H 1 53 ? 20.804 -14.631 -48.370 1.00 46.73 130 PHE H N 1
ATOM 6111 C CA . PHE H 1 53 ? 20.210 -13.336 -48.086 1.00 44.46 130 PHE H CA 1
ATOM 6112 C C . PHE H 1 53 ? 21.325 -12.335 -47.811 1.00 45.95 130 PHE H C 1
ATOM 6113 O O . PHE H 1 53 ? 21.751 -12.157 -46.666 1.00 44.89 130 PHE H O 1
ATOM 6121 N N . GLU H 1 54 ? 21.789 -11.684 -48.873 1.00 45.68 131 GLU H N 1
ATOM 6122 C CA . GLU H 1 54 ? 22.994 -10.865 -48.813 1.00 46.96 131 GLU H CA 1
ATOM 6123 C C . GLU H 1 54 ? 22.782 -9.564 -48.049 1.00 46.98 131 GLU H C 1
ATOM 6124 O O . GLU H 1 54 ? 23.736 -8.847 -47.752 1.00 50.04 131 GLU H O 1
ATOM 6130 N N . ARG H 1 55 ? 21.528 -9.271 -47.726 1.00 44.54 132 ARG H N 1
ATOM 6131 C CA . ARG H 1 55 ? 21.178 -8.028 -47.049 1.00 41.11 132 ARG H CA 1
ATOM 6132 C C . ARG H 1 55 ? 20.776 -8.259 -45.597 1.00 37.75 132 ARG H C 1
ATOM 6133 O O . ARG H 1 55 ? 20.559 -7.309 -44.850 1.00 38.20 132 ARG H O 1
ATOM 6141 N N . TYR H 1 56 ? 20.677 -9.521 -45.198 1.00 37.61 133 TYR H N 1
ATOM 6142 C CA . TYR H 1 56 ? 20.306 -9.860 -43.827 1.00 36.63 133 TYR H CA 1
ATOM 6143 C C . TYR H 1 56 ? 21.535 -10.267 -43.026 1.00 38.49 133 TYR H C 1
ATOM 6144 O O . TYR H 1 56 ? 22.453 -10.885 -43.562 1.00 43.17 133 TYR H O 1
ATOM 6153 N N . SER H 1 57 ? 21.550 -9.928 -41.741 1.00 34.72 134 SER H N 1
ATOM 6154 C CA . SER H 1 57 ? 22.652 -10.329 -40.873 1.00 33.22 134 SER H CA 1
ATOM 6155 C C . SER H 1 57 ? 22.219 -10.409 -39.415 1.00 33.42 134 SER H C 1
ATOM 6156 O O . SER H 1 57 ? 21.179 -9.874 -39.039 1.00 36.23 134 SER H O 1
ATOM 6159 N N . MET H 1 58 ? 23.019 -11.097 -38.606 1.00 34.28 135 MET H N 1
ATOM 6160 C CA . MET H 1 58 ? 22.768 -11.219 -37.172 1.00 37.79 135 MET H CA 1
ATOM 6161 C C . MET H 1 58 ? 24.094 -11.076 -36.439 1.00 42.56 135 MET H C 1
ATOM 6162 O O . MET H 1 58 ? 24.768 -12.071 -36.170 1.00 47.32 135 MET H O 1
ATOM 6167 N N . VAL H 1 59 ? 24.469 -9.839 -36.117 1.00 42.81 136 VAL H N 1
ATOM 6168 C CA . VAL H 1 59 ? 25.820 -9.556 -35.637 1.00 46.29 136 VAL H CA 1
ATOM 6169 C C . VAL H 1 59 ? 25.961 -9.437 -34.120 1.00 48.68 136 VAL H C 1
ATOM 6170 O O . VAL H 1 59 ? 27.066 -9.233 -33.617 1.00 50.79 136 VAL H O 1
ATOM 6174 N N . GLY H 1 60 ? 24.852 -9.560 -33.396 1.00 49.79 137 GLY H N 1
ATOM 6175 C CA . GLY H 1 60 ? 24.882 -9.497 -31.944 1.00 54.93 137 GLY H CA 1
ATOM 6176 C C . GLY H 1 60 ? 25.733 -10.597 -31.329 1.00 60.53 137 GLY H C 1
ATOM 6177 O O . GLY H 1 60 ? 26.184 -11.508 -32.027 1.00 61.18 137 GLY H O 1
ATOM 6178 N N . SER H 1 61 ? 25.950 -10.522 -30.019 1.00 63.91 138 SER H N 1
ATOM 6179 C CA . SER H 1 61 ? 26.804 -11.490 -29.333 1.00 68.54 138 SER H CA 1
ATOM 6180 C C . SER H 1 61 ? 26.003 -12.614 -28.676 1.00 70.74 138 SER H C 1
ATOM 6181 O O . SER H 1 61 ? 25.024 -12.366 -27.970 1.00 69.25 138 SER H O 1
ATOM 6184 N N . ASP H 1 62 ? 26.432 -13.849 -28.916 1.00 74.18 139 ASP H N 1
ATOM 6185 C CA . ASP H 1 62 ? 25.756 -15.026 -28.380 1.00 75.82 139 ASP H CA 1
ATOM 6186 C C . ASP H 1 62 ? 25.665 -14.985 -26.861 1.00 79.59 139 ASP H C 1
ATOM 6187 O O . ASP H 1 62 ? 24.718 -15.504 -26.272 1.00 79.64 139 ASP H O 1
ATOM 6192 N N . GLU H 1 63 ? 26.657 -14.369 -26.230 1.00 83.84 140 GLU H N 1
ATOM 6193 C CA . GLU H 1 63 ? 26.728 -14.350 -24.775 1.00 89.45 140 GLU H CA 1
ATOM 6194 C C . GLU H 1 63 ? 25.843 -13.256 -24.170 1.00 87.50 140 GLU H C 1
ATOM 6195 O O . GLU H 1 63 ? 25.515 -13.300 -22.983 1.00 90.17 140 GLU H O 1
ATOM 6201 N N . GLU H 1 64 ? 25.451 -12.282 -24.989 1.00 82.45 141 GLU H N 1
ATOM 6202 C CA . GLU H 1 64 ? 24.494 -11.260 -24.568 1.00 79.87 141 GLU H CA 1
ATOM 6203 C C . GLU H 1 64 ? 23.055 -11.720 -24.790 1.00 72.13 141 GLU H C 1
ATOM 6204 O O . GLU H 1 64 ? 22.111 -11.077 -24.327 1.00 71.29 141 GLU H O 1
ATOM 6210 N N . GLY H 1 65 ? 22.894 -12.828 -25.509 1.00 64.96 142 GLY H N 1
ATOM 6211 C CA . GLY H 1 65 ? 21.578 -13.327 -25.859 1.00 58.77 142 GLY H CA 1
ATOM 6212 C C . GLY H 1 65 ? 20.940 -12.500 -26.961 1.00 54.79 142 GLY H C 1
ATOM 6213 O O . GLY H 1 65 ? 19.726 -12.550 -27.166 1.00 51.66 142 GLY H O 1
ATOM 6214 N N . ASP H 1 66 ? 21.764 -11.739 -27.676 1.00 52.76 143 ASP H N 1
ATOM 6215 C CA . ASP H 1 66 ? 21.280 -10.873 -28.745 1.00 50.91 143 ASP H CA 1
ATOM 6216 C C . ASP H 1 66 ? 21.310 -11.559 -30.109 1.00 46.53 143 ASP H C 1
ATOM 6217 O O . ASP H 1 66 ? 22.374 -11.887 -30.634 1.00 46.46 143 ASP H O 1
ATOM 6222 N N . PHE H 1 67 ? 20.131 -11.763 -30.682 1.00 43.86 144 PHE H N 1
ATOM 6223 C CA . PHE H 1 67 ? 20.020 -12.390 -31.993 1.00 41.95 144 PHE H CA 1
ATOM 6224 C C . PHE H 1 67 ? 19.150 -11.552 -32.913 1.00 38.37 144 PHE H C 1
ATOM 6225 O O . PHE H 1 67 ? 18.443 -12.080 -33.770 1.00 34.33 144 PHE H O 1
ATOM 6233 N N . SER H 1 68 ? 19.217 -10.237 -32.725 1.00 39.12 145 SER H N 1
ATOM 6234 C CA . SER H 1 68 ? 18.455 -9.299 -33.532 1.00 36.83 145 SER H CA 1
ATOM 6235 C C . SER H 1 68 ? 18.761 -9.475 -35.013 1.00 35.70 145 SER H C 1
ATOM 6236 O O . SER H 1 68 ? 19.851 -9.917 -35.385 1.00 33.60 145 SER H O 1
ATOM 6239 N N . LEU H 1 69 ? 17.789 -9.126 -35.850 1.00 35.49 146 LEU H N 1
ATOM 6240 C CA . LEU H 1 69 ? 17.938 -9.231 -37.296 1.00 36.11 146 LEU H CA 1
ATOM 6241 C C . LEU H 1 69 ? 18.126 -7.857 -37.923 1.00 38.70 146 LEU H C 1
ATOM 6242 O O . LEU H 1 69 ? 17.267 -6.982 -37.794 1.00 36.69 146 LEU H O 1
ATOM 6247 N N . ASP H 1 70 ? 19.250 -7.673 -38.607 1.00 41.01 147 ASP H N 1
ATOM 6248 C CA . ASP H 1 70 ? 19.533 -6.415 -39.287 1.00 39.65 147 ASP H CA 1
ATOM 6249 C C . ASP H 1 70 ? 19.330 -6.544 -40.793 1.00 39.39 147 ASP H C 1
ATOM 6250 O O . ASP H 1 70 ? 19.864 -7.458 -41.425 1.00 41.35 147 ASP H O 1
ATOM 6255 N N . ILE H 1 71 ? 18.544 -5.633 -41.355 1.00 35.93 148 ILE H N 1
ATOM 6256 C CA . ILE H 1 71 ? 18.321 -5.587 -42.793 1.00 34.82 148 ILE H CA 1
ATOM 6257 C C . ILE H 1 71 ? 18.858 -4.274 -43.348 1.00 36.46 148 ILE H C 1
ATOM 6258 O O . ILE H 1 71 ? 18.540 -3.203 -42.830 1.00 35.24 148 ILE H O 1
ATOM 6263 N N . TYR H 1 72 ? 19.680 -4.359 -44.392 1.00 36.26 149 TYR H N 1
ATOM 6264 C CA . TYR H 1 72 ? 20.230 -3.165 -45.037 1.00 34.87 149 TYR H CA 1
ATOM 6265 C C . TYR H 1 72 ? 20.938 -3.466 -46.356 1.00 35.52 149 TYR H C 1
ATOM 6266 O O . TYR H 1 72 ? 21.845 -4.295 -46.407 1.00 35.67 149 TYR H O 1
ATOM 6275 N N . PRO H 1 73 ? 20.550 -2.755 -47.424 1.00 36.90 150 PRO H N 1
ATOM 6276 C CA . PRO H 1 73 ? 19.518 -1.721 -47.361 1.00 37.19 150 PRO H CA 1
ATOM 6277 C C . PRO H 1 73 ? 18.117 -2.308 -47.476 1.00 36.91 150 PRO H C 1
ATOM 6278 O O . PRO H 1 73 ? 17.903 -3.280 -48.207 1.00 34.50 150 PRO H O 1
ATOM 6282 N N . LEU H 1 74 ? 17.175 -1.718 -46.748 1.00 37.87 151 LEU H N 1
ATOM 6283 C CA . LEU H 1 74 ? 15.790 -2.158 -46.791 1.00 40.31 151 LEU H CA 1
ATOM 6284 C C . LEU H 1 74 ? 15.247 -2.051 -48.214 1.00 43.33 151 LEU H C 1
ATOM 6285 O O . LEU H 1 74 ? 15.435 -1.037 -48.885 1.00 47.37 151 LEU H O 1
ATOM 6290 N N . MET H 1 75 ? 14.585 -3.103 -48.677 1.00 42.44 152 MET H N 1
ATOM 6291 C CA . MET H 1 75 ? 13.944 -3.077 -49.985 1.00 44.97 152 MET H CA 1
ATOM 6292 C C . MET H 1 75 ? 12.474 -3.446 -49.865 1.00 47.10 152 MET H C 1
ATOM 6293 O O . MET H 1 75 ? 12.033 -3.940 -48.825 1.00 46.49 152 MET H O 1
ATOM 6298 N N . LEU H 1 76 ? 11.714 -3.192 -50.924 1.00 56.43 153 LEU H N 1
ATOM 6299 C CA . LEU H 1 76 ? 10.282 -3.455 -50.906 1.00 61.85 153 LEU H CA 1
ATOM 6300 C C . LEU H 1 76 ? 10.011 -4.946 -50.721 1.00 61.59 153 LEU H C 1
ATOM 6301 O O . LEU H 1 76 ? 8.975 -5.343 -50.190 1.00 60.05 153 LEU H O 1
ATOM 6306 N N . ASP H 1 77 ? 10.965 -5.763 -51.153 1.00 63.26 154 ASP H N 1
ATOM 6307 C CA . ASP H 1 77 ? 10.879 -7.211 -51.007 1.00 62.84 154 ASP H CA 1
ATOM 6308 C C . ASP H 1 77 ? 10.873 -7.627 -49.537 1.00 57.42 154 ASP H C 1
ATOM 6309 O O . ASP H 1 77 ? 10.513 -8.755 -49.207 1.00 58.17 154 ASP H O 1
ATOM 6314 N N . ASP H 1 78 ? 11.271 -6.711 -48.657 1.00 52.36 155 ASP H N 1
ATOM 6315 C CA . ASP H 1 78 ? 11.385 -7.009 -47.231 1.00 46.75 155 ASP H CA 1
ATOM 6316 C C . ASP H 1 78 ? 10.067 -6.873 -46.481 1.00 45.96 155 ASP H C 1
ATOM 6317 O O . ASP H 1 78 ? 9.966 -7.275 -45.321 1.00 41.69 155 ASP H O 1
ATOM 6322 N N . ASP H 1 79 ? 9.063 -6.291 -47.130 1.00 49.93 156 ASP H N 1
ATOM 6323 C CA . ASP H 1 79 ? 7.756 -6.153 -46.500 1.00 50.69 156 ASP H CA 1
ATOM 6324 C C . ASP H 1 79 ? 7.178 -7.537 -46.233 1.00 47.89 156 ASP H C 1
ATOM 6325 O O . ASP H 1 79 ? 6.726 -8.225 -47.148 1.00 49.44 156 ASP H O 1
ATOM 6330 N N . ALA H 1 80 ? 7.200 -7.942 -44.970 1.00 43.28 157 ALA H N 1
ATOM 6331 C CA . ALA H 1 80 ? 6.821 -9.295 -44.605 1.00 40.56 157 ALA H CA 1
ATOM 6332 C C . ALA H 1 80 ? 6.561 -9.415 -43.117 1.00 41.01 157 ALA H C 1
ATOM 6333 O O . ALA H 1 80 ? 6.792 -8.480 -42.348 1.00 40.84 157 ALA H O 1
ATOM 6335 N N . LYS H 1 81 ? 6.085 -10.588 -42.722 1.00 41.72 158 LYS H N 1
ATOM 6336 C CA . LYS H 1 81 ? 5.870 -10.914 -41.323 1.00 40.90 158 LYS H CA 1
ATOM 6337 C C . LYS H 1 81 ? 7.094 -11.666 -40.813 1.00 33.19 158 LYS H C 1
ATOM 6338 O O . LYS H 1 81 ? 7.583 -12.580 -41.474 1.00 33.61 158 LYS H O 1
ATOM 6344 N N . TYR H 1 82 ? 7.598 -11.273 -39.647 1.00 28.73 159 TYR H N 1
ATOM 6345 C CA . TYR H 1 82 ? 8.819 -11.865 -39.108 1.00 27.36 159 TYR H CA 1
ATOM 6346 C C . TYR H 1 82 ? 8.620 -12.516 -37.732 1.00 31.37 159 TYR H C 1
ATOM 6347 O O . TYR H 1 82 ? 7.865 -12.014 -36.900 1.00 33.88 159 TYR H O 1
ATOM 6356 N N . GLN H 1 83 ? 9.306 -13.633 -37.502 1.00 30.87 160 GLN H N 1
ATOM 6357 C CA . GLN H 1 83 ? 9.225 -14.335 -36.226 1.00 30.40 160 GLN H CA 1
ATOM 6358 C C . GLN H 1 83 ? 10.586 -14.861 -35.772 1.00 32.32 160 GLN H C 1
ATOM 6359 O O . GLN H 1 83 ? 11.386 -15.337 -36.579 1.00 33.44 160 GLN H O 1
ATOM 6365 N N . CYS H 1 84 ? 10.839 -14.764 -34.472 1.00 32.56 161 CYS H N 1
ATOM 6366 C CA . CYS H 1 84 ? 12.083 -15.238 -33.884 1.00 32.42 161 CYS H CA 1
ATOM 6367 C C . CYS H 1 84 ? 11.850 -16.595 -33.228 1.00 34.24 161 CYS H C 1
ATOM 6368 O O . CYS H 1 84 ? 11.051 -16.713 -32.297 1.00 36.91 161 CYS H O 1
ATOM 6371 N N . GLN H 1 85 ? 12.550 -17.616 -33.714 1.00 33.27 162 GLN H N 1
ATOM 6372 C CA . GLN H 1 85 ? 12.294 -18.993 -33.293 1.00 30.86 162 GLN H CA 1
ATOM 6373 C C . GLN H 1 85 ? 13.506 -19.628 -32.629 1.00 34.38 162 GLN H C 1
ATOM 6374 O O . GLN H 1 85 ? 14.608 -19.599 -33.168 1.00 38.46 162 GLN H O 1
ATOM 6380 N N . VAL H 1 86 ? 13.296 -20.208 -31.455 1.00 34.36 163 VAL H N 1
ATOM 6381 C CA . VAL H 1 86 ? 14.347 -20.960 -30.791 1.00 33.54 163 VAL H CA 1
ATOM 6382 C C . VAL H 1 86 ? 13.959 -22.435 -30.755 1.00 33.12 163 VAL H C 1
ATOM 6383 O O . VAL H 1 86 ? 12.874 -22.791 -30.300 1.00 30.58 163 VAL H O 1
ATOM 6387 N N . GLY H 1 87 ? 14.847 -23.286 -31.256 1.00 35.00 164 GLY H N 1
ATOM 6388 C CA . GLY H 1 87 ? 14.590 -24.713 -31.291 1.00 40.53 164 GLY H CA 1
ATOM 6389 C C . GLY H 1 87 ? 14.696 -25.364 -29.924 1.00 43.33 164 GLY H C 1
ATOM 6390 O O . GLY H 1 87 ? 15.027 -24.707 -28.936 1.00 44.67 164 GLY H O 1
ATOM 6391 N N . PRO H 1 88 ? 14.406 -26.667 -29.862 1.00 45.22 165 PRO H N 1
ATOM 6392 C CA . PRO H 1 88 ? 14.466 -27.436 -28.616 1.00 49.14 165 PRO H CA 1
ATOM 6393 C C . PRO H 1 88 ? 15.899 -27.646 -28.136 1.00 51.50 165 PRO H C 1
ATOM 6394 O O . PRO H 1 88 ? 16.837 -27.577 -28.930 1.00 48.34 165 PRO H O 1
ATOM 6398 N N . GLY H 1 89 ? 16.058 -27.899 -26.841 1.00 57.04 166 GLY H N 1
ATOM 6399 C CA . GLY H 1 89 ? 17.364 -28.167 -26.270 1.00 62.95 166 GLY H CA 1
ATOM 6400 C C . GLY H 1 89 ? 17.700 -29.646 -26.308 1.00 69.76 166 GLY H C 1
ATOM 6401 O O . GLY H 1 89 ? 16.848 -30.472 -26.630 1.00 70.23 166 GLY H O 1
ATOM 6402 N N . PRO H 1 90 ? 18.952 -29.988 -25.973 1.00 76.44 167 PRO H N 1
ATOM 6403 C CA . PRO H 1 90 ? 19.441 -31.372 -25.979 1.00 82.46 167 PRO H CA 1
ATOM 6404 C C . PRO H 1 90 ? 18.869 -32.232 -24.851 1.00 89.17 167 PRO H C 1
ATOM 6405 O O . PRO H 1 90 ? 18.916 -33.458 -24.945 1.00 92.51 167 PRO H O 1
ATOM 6409 N N . GLN H 1 91 ? 18.341 -31.607 -23.804 1.00 91.52 168 GLN H N 1
ATOM 6410 C CA . GLN H 1 91 ? 17.826 -32.356 -22.660 1.00 96.94 168 GLN H CA 1
ATOM 6411 C C . GLN H 1 91 ? 16.300 -32.349 -22.574 1.00 95.13 168 GLN H C 1
ATOM 6412 O O . GLN H 1 91 ? 15.732 -32.689 -21.538 1.00 98.85 168 GLN H O 1
ATOM 6418 N N . GLY H 1 92 ? 15.640 -31.962 -23.661 1.00 90.39 169 GLY H N 1
ATOM 6419 C CA . GLY H 1 92 ? 14.188 -31.970 -23.706 1.00 87.35 169 GLY H CA 1
ATOM 6420 C C . GLY H 1 92 ? 13.571 -30.586 -23.658 1.00 80.89 169 GLY H C 1
ATOM 6421 O O . GLY H 1 92 ? 12.349 -30.438 -23.712 1.00 79.80 169 GLY H O 1
ATOM 6422 N N . GLU H 1 93 ? 14.421 -29.571 -23.553 1.00 75.94 170 GLU H N 1
ATOM 6423 C CA . GLU H 1 93 ? 13.982 -28.180 -23.536 1.00 69.87 170 GLU H CA 1
ATOM 6424 C C . GLU H 1 93 ? 13.095 -27.884 -24.740 1.00 62.55 170 GLU H C 1
ATOM 6425 O O . GLU H 1 93 ? 13.518 -28.056 -25.880 1.00 59.77 170 GLU H O 1
ATOM 6431 N N . GLN H 1 94 ? 11.865 -27.444 -24.491 1.00 61.30 171 GLN H N 1
ATOM 6432 C CA . GLN H 1 94 ? 10.941 -27.146 -25.582 1.00 61.64 171 GLN H CA 1
ATOM 6433 C C . GLN H 1 94 ? 11.284 -25.817 -26.252 1.00 59.45 171 GLN H C 1
ATOM 6434 O O . GLN H 1 94 ? 11.784 -24.893 -25.606 1.00 59.42 171 GLN H O 1
ATOM 6440 N N . GLY H 1 95 ? 11.016 -25.730 -27.551 1.00 56.23 172 GLY H N 1
ATOM 6441 C CA . GLY H 1 95 ? 11.326 -24.537 -28.315 1.00 52.83 172 GLY H CA 1
ATOM 6442 C C . GLY H 1 95 ? 10.416 -23.375 -27.971 1.00 50.66 172 GLY H C 1
ATOM 6443 O O . GLY H 1 95 ? 9.415 -23.544 -27.275 1.00 53.22 172 GLY H O 1
ATOM 6444 N N . ILE H 1 96 ? 10.769 -22.190 -28.455 1.00 44.70 173 ILE H N 1
ATOM 6445 C CA . ILE H 1 96 ? 9.934 -21.012 -28.258 1.00 44.18 173 ILE H CA 1
ATOM 6446 C C . ILE H 1 96 ? 9.787 -20.205 -29.547 1.00 41.65 173 ILE H C 1
ATOM 6447 O O . ILE H 1 96 ? 10.676 -20.200 -30.400 1.00 39.06 173 ILE H O 1
ATOM 6452 N N . ARG H 1 97 ? 8.647 -19.537 -29.688 1.00 42.56 174 ARG H N 1
ATOM 6453 C CA . ARG H 1 97 ? 8.370 -18.728 -30.868 1.00 40.95 174 ARG H CA 1
ATOM 6454 C C . ARG H 1 97 ? 7.897 -17.345 -30.441 1.00 39.24 174 ARG H C 1
ATOM 6455 O O . ARG H 1 97 ? 6.922 -17.219 -29.701 1.00 37.95 174 ARG H O 1
ATOM 6463 N N . SER H 1 98 ? 8.591 -16.308 -30.901 1.00 38.43 175 SER H N 1
ATOM 6464 C CA . SER H 1 98 ? 8.218 -14.939 -30.559 1.00 37.14 175 SER H CA 1
ATOM 6465 C C . SER H 1 98 ? 6.943 -14.558 -31.295 1.00 39.99 175 SER H C 1
ATOM 6466 O O . SER H 1 98 ? 6.425 -15.332 -32.103 1.00 41.06 175 SER H O 1
ATOM 6469 N N . ARG H 1 99 ? 6.438 -13.363 -31.014 1.00 41.29 176 ARG H N 1
ATOM 6470 C CA . ARG H 1 99 ? 5.294 -12.846 -31.746 1.00 42.39 176 ARG H CA 1
ATOM 6471 C C . ARG H 1 99 ? 5.714 -12.589 -33.188 1.00 40.80 176 ARG H C 1
ATOM 6472 O O . ARG H 1 99 ? 6.902 -12.430 -33.478 1.00 35.55 176 ARG H O 1
ATOM 6480 N N . PHE H 1 100 ? 4.737 -12.568 -34.089 1.00 44.18 177 PHE H N 1
ATOM 6481 C CA . PHE H 1 100 ? 4.983 -12.177 -35.466 1.00 47.98 177 PHE H CA 1
ATOM 6482 C C . PHE H 1 100 ? 5.014 -10.659 -35.555 1.00 50.59 177 PHE H C 1
ATOM 6483 O O . PHE H 1 100 ? 4.056 -9.989 -35.170 1.00 55.53 177 PHE H O 1
ATOM 6491 N N . ALA H 1 101 ? 6.119 -10.119 -36.055 1.00 47.45 178 ALA H N 1
ATOM 6492 C CA . ALA H 1 101 ? 6.251 -8.678 -36.220 1.00 47.32 178 ALA H CA 1
ATOM 6493 C C . ALA H 1 101 ? 6.075 -8.294 -37.679 1.00 46.03 178 ALA H C 1
ATOM 6494 O O . ALA H 1 101 ? 6.827 -8.747 -38.541 1.00 43.55 178 ALA H O 1
ATOM 6496 N N . LYS H 1 102 ? 5.078 -7.460 -37.954 1.00 47.10 179 LYS H N 1
ATOM 6497 C CA . LYS H 1 102 ? 4.871 -6.968 -39.306 1.00 49.67 179 LYS H CA 1
ATOM 6498 C C . LYS H 1 102 ? 5.839 -5.834 -39.622 1.00 47.79 179 LYS H C 1
ATOM 6499 O O . LYS H 1 102 ? 5.849 -4.806 -38.943 1.00 49.37 179 LYS H O 1
ATOM 6505 N N . LEU H 1 103 ? 6.662 -6.033 -40.645 1.00 43.91 180 LEU H N 1
ATOM 6506 C CA . LEU H 1 103 ? 7.546 -4.981 -41.127 1.00 41.73 180 LEU H CA 1
ATOM 6507 C C . LEU H 1 103 ? 6.945 -4.345 -42.372 1.00 46.79 180 LEU H C 1
ATOM 6508 O O . LEU H 1 103 ? 6.777 -5.004 -43.399 1.00 48.46 180 LEU H O 1
ATOM 6513 N N . THR H 1 104 ? 6.609 -3.064 -42.272 1.00 48.99 181 THR H N 1
ATOM 6514 C CA . THR H 1 104 ? 6.014 -2.340 -43.387 1.00 50.82 181 THR H CA 1
ATOM 6515 C C . THR H 1 104 ? 7.052 -1.472 -44.089 1.00 48.82 181 THR H C 1
ATOM 6516 O O . THR H 1 104 ? 7.696 -0.632 -43.461 1.00 48.37 181 THR H O 1
ATOM 6520 N N . VAL H 1 105 ? 7.213 -1.679 -45.393 1.00 48.15 182 VAL H N 1
ATOM 6521 C CA . VAL H 1 105 ? 8.204 -0.936 -46.166 1.00 49.90 182 VAL H CA 1
ATOM 6522 C C . VAL H 1 105 ? 7.554 0.124 -47.052 1.00 57.45 182 VAL H C 1
ATOM 6523 O O . VAL H 1 105 ? 6.638 -0.169 -47.822 1.00 60.13 182 VAL H O 1
ATOM 6527 N N . LEU H 1 106 ? 8.041 1.355 -46.934 1.00 60.74 183 LEU H N 1
ATOM 6528 C CA . LEU H 1 106 ? 7.485 2.483 -47.672 1.00 67.73 183 LEU H CA 1
ATOM 6529 C C . LEU H 1 106 ? 8.410 2.943 -48.794 1.00 71.73 183 LEU H C 1
ATOM 6530 O O . LEU H 1 106 ? 9.634 2.899 -48.664 1.00 68.78 183 LEU H O 1
ATOM 6535 N N . VAL H 1 107 ? 7.815 3.393 -49.893 1.00 78.56 184 VAL H N 1
ATOM 6536 C CA . VAL H 1 107 ? 8.579 3.915 -51.018 1.00 82.71 184 VAL H CA 1
ATOM 6537 C C . VAL H 1 107 ? 8.152 5.341 -51.335 1.00 89.06 184 VAL H C 1
ATOM 6538 O O . VAL H 1 107 ? 7.006 5.577 -51.717 1.00 92.10 184 VAL H O 1
ATOM 6542 N N . PRO H 1 108 ? 9.075 6.299 -51.165 1.00 92.07 185 PRO H N 1
ATOM 6543 C CA . PRO H 1 108 ? 8.834 7.711 -51.491 1.00 98.72 185 PRO H CA 1
ATOM 6544 C C . PRO H 1 108 ? 8.557 7.916 -52.978 1.00 104.96 185 PRO H C 1
ATOM 6545 O O . PRO H 1 108 ? 8.932 7.063 -53.785 1.00 105.58 185 PRO H O 1
#

Sequence (842 aa):
GQHFAMEPQDQTAVVGSRVTLPCRVMEKVGALQWTKDDFGLGQHRNLSGFERYSMVGSDEEGDFSLDIYPLMLDDDAKYQCQVGPGPQGEQGIRSRFAKLTVLVPGQHFAMEPQDQTAVVGSRVTLPCRVMEKVGALQWTKDDFGLGQHRNLSGFERYSMVGSDEEGDFSLDIYPLMLDDDAKYQCQVGPGPQGEQGIRSRFAKLTVLVPGQHFAMEPQDQTAVVGSRVTLPCRVMEKVGALQWTKDDFGLGQHRNLSGFERYSMVGSDEEGDFSLDIYPLMLDDDAKYQCQVGPGPQGEQGIRSRFAKLTVLVPHGQHFAMEPQDQTAVVGSRVTLPCRVMEKVGALQWTKDDFGLGQHRNLSGFERYSMVGSDEEGDFSLDIYPLMLDDDAKYQCQVGPGPQGEQGIRSRFAKLTVLVPGQHFAMEPQDQTAVVGSRVTLPCRVMEKVGALQWTKDDFGLGQHRNLSGFERYSMVGSDEEGDFSLDIYPLMLDDDAKYQCQVGPGPQGEQGIRSRFAKLTVLVPGQHFAMEPQDQTAVVGSRVTLPCRVMEKVGALQWTKDDFGLGQHRNLSGFERYSMVGSDEEGDFSLDIYPLMLDDDAKYQCQVGPGPQGEQGIRSRFAKLTVLVPGQHFAMEPQDQTAVVGSRVTLPCRVMEKVGALQWTKDDFGLGQHRNLSGFERYSMVGSDEEGDFSLDIYPLMLDDDAKYQCQVGPGPQGEQGIRSRFAKLTVLVPHGQHFAMEPQDQTAVVGSRVTLPCRVMEKVGALQWTKDDFGLGQHRNLSGFERYSMVGSDEEGDFSLDIYPLMLDDDAKYQCQVGPGPQGEQGIRSRFAKLTVLVP

Solvent-accessible surface area: 39654 Å² total; per-residue (Å²): 82,12,35,16,26,49,40,0,119,91,57,92,18,64,48,38,42,138,4,48,1,31,0,67,3,88,113,78,64,6,50,6,4,0,0,27,66,20,24,5,2,5,49,121,67,114,3,101,20,32,160,46,8,38,8,57,40,45,97,159,106,6,16,20,5,0,14,0,113,57,0,86,35,95,0,37,3,54,0,7,0,2,0,10,18,2,105,157,63,48,73,24,33,89,5,103,73,0,82,0,47,4,72,55,137,82,14,74,35,41,90,67,0,112,87,54,87,18,71,48,40,42,152,6,40,1,33,0,92,6,84,109,73,62,6,26,3,3,1,0,27,63,20,25,5,5,0,20,124,62,98,15,71,26,37,152,41,15,46,8,125,20,57,105,172,113,5,41,9,15,0,26,0,136,55,0,37,20,99,0,56,5,66,0,7,0,3,0,9,28,4,119,160,64,40,140,28,34,96,3,95,74,1,88,2,43,12,92,61,144,84,13,41,17,19,57,33,0,106,75,59,91,18,84,10,10,42,134,3,50,1,38,0,63,2,50,120,70,64,9,46,6,4,0,1,25,68,21,24,4,4,4,55,116,68,107,2,100,22,34,150,52,10,38,7,56,40,48,106,167,94,5,26,19,7,0,13,0,108,34,0,25,107,104,0,50,4,64,0,7,0,2,0,10,20,2,106,161,63,44,74,23,33,94,4,96,76,1,56,1,35,9,85,62,70,188,85,13,75,35,50,88,69,0,128,88,58,87,18,69,48,40,43,155,3,42,1,35,0,85,3,79,114,78,61,6,27,3,2,0,0,27,65,19,24,6,5,1,18,124,60,96,16,72,30,35,148,41,14,44,11,123,17,54,104,173,115,6,37,9,15,0,25,0,137,54,1,40,23,94,0,53,5,66,0,6,0,3,0,8,28,4,119,154,66,38,113,27,34,91,3,105,75,1,83,1,43,10,85,56,144,73,8,76,35,45,91,59,0,109,81,64,88,16,63,12,10,42,140,3,51,1,31,0,81,3,85,118,72,58,5,40,6,3,0,1,28,64,24,24,2,2,5,48,124,66,112,2,97,24,32,155,50,8,37,7,59,36,51,108,163,107,6,30,21,7,0,11,0,107,35,0,30,107,101,0,56,4,71,0,6,0,2,0,8,24,4,114,157,71,47,131,28,28,94,5,98,76,1,83,1,50,12,86,80,139,86,13,89,32,52,85,69,0,130,85,55,87,16,62,55,38,43,160,4,44,0,38,0,57,2,56,118,71,68,3,25,4,3,0,0,25,62,21,23,4,3,0,22,127,60,89,13,70,25,38,150,39,14,42,11,120,18,52,96,133,75,5,33,7,16,0,25,0,137,56,0,91,106,94,0,57,4,71,0,6,0,3,0,6,30,7,118,154,64,40,128,28,34,99,2,107,71,0,88,0,43,15,89,107,130,72,6,81,33,50,89,64,0,123,91,58,92,17,62,49,37,42,135,4,51,1,39,0,67,3,82,114,80,60,6,44,4,4,0,1,25,67,15,23,3,4,4,54,124,65,112,3,98,26,34,156,37,8,37,6,60,37,50,104,167,106,4,28,12,8,0,14,0,108,53,0,36,22,91,0,36,4,51,0,6,0,3,0,10,24,2,118,169,59,43,129,31,28,95,3,111,79,0,78,0,44,4,73,55,84,241,84,15,81,37,53,84,68,0,132,87,59,81,20,66,58,38,42,150,5,45,0,27,0,92,2,54,110,77,60,7,32,3,3,0,0,27,63,25,21,5,4,0,24,130,54,93,12,82,21,35,152,38,13,44,9,121,19,54,99,162,110,6,33,6,13,0,29,0,136,56,0,91,104,101,0,54,3,62,0,8,0,2,0,7,30,5,116,164,65,43,143,28,34,96,4,100,73,1,88,1,47,10,90,95,141

Radius of gyration: 31.92 Å; Cα contacts (8 Å, |Δi|>4): 2315; chains: 8; bounding box: 74×67×82 Å

Nearest PDB structures (foldseek):
  4ofi-assembly2_C  TM=1.010E+00  e=2.270E-22  Drosophila melanogaster
  4of8-assembly2_B  TM=1.004E+00  e=1.032E-18  Drosophila melanogaster
  7ltw-assembly1_A  TM=9.243E-01  e=1.466E-12  Mus musculus
  7lu6-assembly1_B  TM=9.429E-01  e=2.665E-11  Mus musculus
  4ofd-assembly1_B  TM=9.527E-01  e=2.818E-11  Mus musculus